Protein AF-A0A5E4C1J7-F1 (afdb_monomer)

Nearest PDB structures (foldseek):
  1u4q-assembly2_B  TM=8.334E-01  e=8.854E-09  Gallus gallus
  3kbu-assembly1_A  TM=7.508E-01  e=6.135E-06  Homo sapiens
  3kbt-assembly2_B  TM=6.933E-01  e=4.144E-06  Homo sapiens
  3kbu-assembly2_B  TM=7.212E-01  e=6.993E-06  Homo sapiens
  3kbt-assembly1_A  TM=7.562E-01  e=2.587E-05  Homo sapiens

Foldseek 3Di:
DDDDDDDDDDDDDDDDDDDDDDDDDDDDDDDDDDDDDDDDDDDDDDDDDDDDDDDDDDDDDDDDDDDDDDDDDDDDDDDDDDDDDDDDDDDDDDDDDDDDDPPDDPPPDLVVLVVLLVVLVVLLVVLVVLLVVVVVLLVLLLLVQVLVVLLVVLVVVLVVLLVVLVPDDDDDVCLVVLCCNLVVLVVVLVVVVVVLVVSVVSLVVNCVVPVPCNVVSVVSNVVSVVSNVSSVVSSVVSVVVRPVPVLVVVLVVLLVVLVVLLVVLVVLLVVLQDDPDPVSVVSLVVSVVSLVVSVVSLVVSVVVLVVVCVVPVPCNVVVVVSSVVSVVSSVVSVVSSVVSVVVSVLVVLVVVLLVVLVVVLVVLVVLLCVLQDDDDDPDPVVLVVLVVVLVVSVVVLVVCVVVLVVSLVSLVVSLVPPDPCNVVSVVSSVSSVVSNVSSVVSSVVSVVVSVLNVLVVVLVVLLVVLLVVLVVLLVVLVDDDQDPALVRLVVVLVVLVVVVVVLVVSVVSLVVSVVSLVVSVVVVRVCNVVSVVSNVSSVVSNVSSVVSSVVSNLSSVLSNLVNVLVVLLVVVLVVLVVLVVLLPDDDPQDLVCLVVNLVVLVVVVVVLVVCVVVLVVSLVSLVVSCVRPVVCNVVSVVSSVVSVVSSVVSVVSSVVSNVVSVVSNVVSVVVVVVVVVVVVVPDPDDDDDDYDDYDDDDDDDDDDDDDDDDDDDDDDDDDDPPVVLVVVLVVLLVVLVVVLPPPPPDPALVRLVVVLVVLVVSVVVLVVSVVVLVVVVVVVVVDDDDDVVVVVNVVVVVSSVVSVVSSVVVNLVSVLSNLVNVLVVLLVVLVVVLVVLADPDDLVCLLPCLVCLVVLLVVLVVSVVVLVVCVVSLVVSLVSLCVCLVVVRPCSVVSVVSSVVSVVSNVVRVVSSVSSNVSSVLSNLVVVLVVVLVVLVVVLVVCVCLLQDPCCDSALVRLVVNLVVLVVVVVVLVVSVVVLVVSVVSLVVSDDPPHDPVSVVSNVVSVVSSVVSVVSSVVSNVVSVLVNLVNVLVVLSVVLVVVSVVSSVVSVPDDDNDDHSVRSVVVVVVSVVSVVVSVVSVVSSVVSVVSSVVSVVPCVVVVVVVVVVVVVVD

Structure (mmCIF, N/CA/C/O backbone):
data_AF-A0A5E4C1J7-F1
#
_entry.id   AF-A0A5E4C1J7-F1
#
loop_
_atom_site.group_PDB
_atom_site.id
_atom_site.type_symbol
_atom_site.label_atom_id
_atom_site.label_alt_id
_atom_site.label_comp_id
_atom_site.label_asym_id
_atom_site.label_entity_id
_atom_site.label_seq_id
_atom_site.pdbx_PDB_ins_code
_atom_site.Cartn_x
_atom_site.Cartn_y
_atom_site.Cartn_z
_atom_site.occupancy
_atom_site.B_iso_or_equiv
_atom_site.auth_seq_id
_atom_site.auth_comp_id
_atom_site.auth_asym_id
_atom_site.auth_atom_id
_atom_site.pdbx_PDB_model_num
ATOM 1 N N . MET A 1 1 ? 35.688 35.269 32.458 1.00 31.62 1 MET A N 1
ATOM 2 C CA . MET A 1 1 ? 35.981 36.703 32.243 1.00 31.62 1 MET A CA 1
ATOM 3 C C . MET A 1 1 ? 34.651 37.434 32.202 1.00 31.62 1 MET A C 1
ATOM 5 O O . MET A 1 1 ? 33.739 36.821 31.674 1.00 31.62 1 MET A O 1
ATOM 9 N N . GLN A 1 2 ? 34.593 38.643 32.780 1.00 30.17 2 GLN A N 1
ATOM 10 C CA . GLN A 1 2 ? 33.764 39.824 32.435 1.00 30.17 2 GLN A CA 1
ATOM 11 C C . GLN A 1 2 ? 32.297 39.610 31.955 1.00 30.17 2 GLN A C 1
ATOM 13 O O . GLN A 1 2 ? 32.054 38.840 31.036 1.00 30.17 2 GLN A O 1
ATOM 18 N N . GLU A 1 3 ? 31.282 40.320 32.467 1.00 29.77 3 GLU A N 1
ATOM 19 C CA . GLU A 1 3 ? 31.279 41.422 33.454 1.00 29.77 3 GLU A CA 1
ATOM 20 C C . GLU A 1 3 ? 29.902 41.587 34.153 1.00 29.77 3 GLU A C 1
ATOM 22 O O . GLU A 1 3 ? 29.055 40.700 34.055 1.00 29.77 3 GLU A O 1
ATOM 27 N N . GLU A 1 4 ? 29.717 42.665 34.926 1.00 35.06 4 GLU A N 1
ATOM 28 C CA . GLU A 1 4 ? 28.656 42.852 35.941 1.00 35.06 4 GLU A CA 1
ATOM 29 C C . GLU A 1 4 ? 27.365 43.596 35.470 1.00 35.06 4 GLU A C 1
ATOM 31 O O . GLU A 1 4 ? 27.320 44.082 34.338 1.00 35.06 4 GLU A O 1
ATOM 36 N N . PRO A 1 5 ? 26.283 43.646 36.293 1.00 63.69 5 PRO A N 1
ATOM 37 C CA . PRO A 1 5 ? 24.928 44.078 35.890 1.00 63.69 5 PRO A CA 1
ATOM 38 C C . PRO A 1 5 ? 24.515 45.488 36.384 1.00 63.69 5 PRO A C 1
ATOM 40 O O . PRO A 1 5 ? 25.249 46.127 37.135 1.00 63.69 5 PRO A O 1
ATOM 43 N N . SER A 1 6 ? 23.285 45.940 36.068 1.00 26.48 6 SER A N 1
ATOM 44 C CA . SER A 1 6 ? 22.666 47.118 36.716 1.00 26.48 6 SER A CA 1
ATOM 45 C C . SER A 1 6 ? 21.122 47.103 36.868 1.00 26.48 6 SER A C 1
ATOM 47 O O . SER A 1 6 ? 20.361 46.904 35.928 1.00 26.48 6 SER A O 1
ATOM 49 N N . GLU A 1 7 ? 20.698 47.321 38.118 1.00 33.34 7 GLU A N 1
ATOM 50 C CA . GLU A 1 7 ? 19.675 48.267 38.627 1.00 33.34 7 GLU A CA 1
ATOM 51 C C . GLU A 1 7 ? 18.272 48.449 37.978 1.00 33.34 7 GLU A C 1
ATOM 53 O O . GLU A 1 7 ? 18.086 49.119 36.970 1.00 33.34 7 GLU A O 1
ATOM 58 N N . CYS A 1 8 ? 17.253 47.974 38.713 1.00 28.16 8 CYS A N 1
ATOM 59 C CA . CYS A 1 8 ? 16.253 48.780 39.456 1.00 28.16 8 CYS A CA 1
ATOM 60 C C . CYS A 1 8 ? 15.638 50.061 38.831 1.00 28.16 8 CYS A C 1
ATOM 62 O O . CYS A 1 8 ? 16.351 51.030 38.602 1.00 28.16 8 CYS A O 1
ATOM 64 N N . TRP A 1 9 ? 14.293 50.143 38.780 1.00 26.12 9 TRP A N 1
ATOM 65 C CA . TRP A 1 9 ? 13.515 51.397 38.933 1.00 26.12 9 TRP A CA 1
ATOM 66 C C . TRP A 1 9 ? 12.112 51.147 39.529 1.00 26.12 9 TRP A C 1
ATOM 68 O O . TRP A 1 9 ? 11.659 50.007 39.633 1.00 26.12 9 TRP A O 1
ATOM 78 N N . SER A 1 10 ? 11.437 52.224 39.952 1.00 27.47 10 SER A N 1
ATOM 79 C CA . SER A 1 10 ? 10.326 52.199 40.919 1.00 27.47 10 SER A CA 1
ATOM 80 C C . SER A 1 10 ? 9.003 52.789 40.408 1.00 27.47 10 SER A C 1
ATOM 82 O O . SER A 1 10 ? 9.000 53.826 39.755 1.00 27.47 10 SER A O 1
ATOM 84 N N . ARG A 1 11 ? 7.894 52.171 40.845 1.00 27.72 11 ARG A N 1
ATOM 85 C CA . ARG A 1 11 ? 6.642 52.780 41.357 1.00 27.72 11 ARG A CA 1
ATOM 86 C C . ARG A 1 11 ? 6.142 54.117 40.760 1.00 27.72 11 ARG A C 1
ATOM 88 O O . ARG A 1 11 ? 6.706 55.170 41.046 1.00 27.72 11 ARG A O 1
ATOM 95 N N . ILE A 1 12 ? 4.940 54.082 40.173 1.00 26.69 12 ILE A N 1
ATOM 96 C CA . ILE A 1 12 ? 3.987 55.209 40.096 1.00 26.69 12 ILE A CA 1
ATOM 97 C C . ILE A 1 12 ? 2.587 54.679 40.475 1.00 26.69 12 ILE A C 1
ATOM 99 O O . ILE A 1 12 ? 2.264 53.539 40.146 1.00 26.69 12 ILE A O 1
ATOM 103 N N . ASP A 1 13 ? 1.798 55.491 41.183 1.00 30.14 13 ASP A N 1
ATOM 104 C CA . ASP A 1 13 ? 0.424 55.229 41.651 1.00 30.14 13 ASP A CA 1
ATOM 105 C C . ASP A 1 13 ? -0.571 56.237 40.992 1.00 30.14 13 ASP A C 1
ATOM 107 O O . ASP A 1 13 ? -0.127 57.232 40.418 1.00 30.14 13 ASP A O 1
ATOM 111 N N . GLU A 1 14 ? -1.891 56.011 41.147 1.00 32.00 14 GLU A N 1
ATOM 112 C CA . GLU A 1 14 ? -3.018 56.964 40.903 1.00 32.00 14 GLU A CA 1
ATOM 113 C C . GLU A 1 14 ? -3.395 57.315 39.423 1.00 32.00 14 GLU A C 1
ATOM 115 O O . GLU A 1 14 ? -2.594 57.156 38.509 1.00 32.00 14 GLU A O 1
ATOM 120 N N . GLU A 1 15 ? -4.640 57.705 39.060 1.00 31.59 15 GLU A N 1
ATOM 121 C CA . GLU A 1 15 ? -5.803 58.170 39.858 1.00 31.59 15 GLU A CA 1
ATOM 122 C C . GLU A 1 15 ? -7.219 57.933 39.204 1.00 31.59 15 GLU A C 1
ATOM 124 O O . GLU A 1 15 ? -7.338 57.534 38.050 1.00 31.59 15 GLU A O 1
ATOM 129 N N . THR A 1 16 ? -8.277 58.241 39.982 1.00 29.28 16 THR A N 1
ATOM 130 C CA . THR A 1 16 ? -9.665 58.719 39.669 1.00 29.28 16 THR A CA 1
ATOM 131 C C . THR A 1 16 ? -10.775 57.913 38.917 1.00 29.28 16 THR A C 1
ATOM 133 O O . THR A 1 16 ? -10.898 57.918 37.701 1.00 29.28 16 THR A O 1
ATOM 136 N N . ILE A 1 17 ? -11.771 57.478 39.725 1.00 29.91 17 ILE A N 1
ATOM 137 C CA . ILE A 1 17 ? -13.253 57.688 39.615 1.00 29.91 17 ILE A CA 1
ATOM 138 C C . ILE A 1 17 ? -14.095 57.032 38.483 1.00 29.91 17 ILE A C 1
ATOM 140 O O . ILE A 1 17 ? -13.977 57.348 37.306 1.00 29.91 17 ILE A O 1
ATOM 144 N N . GLY A 1 18 ? -15.152 56.296 38.891 1.00 26.88 18 GLY A N 1
ATOM 145 C CA . GLY A 1 18 ? -16.340 56.017 38.056 1.00 26.88 18 GLY A CA 1
ATOM 146 C C . GLY A 1 18 ? -17.444 55.159 38.719 1.00 26.88 18 GLY A C 1
ATOM 147 O O . GLY A 1 18 ? -17.231 53.989 39.014 1.00 26.88 18 GLY A O 1
ATOM 148 N N . ARG A 1 19 ? -18.653 55.713 38.912 1.00 30.50 19 ARG A N 1
ATOM 149 C CA . ARG A 1 19 ? -19.913 55.008 39.285 1.00 30.50 19 ARG A CA 1
ATOM 150 C C . ARG A 1 19 ? -20.983 55.372 38.235 1.00 30.50 19 ARG A C 1
ATOM 152 O O . ARG A 1 19 ? -20.903 56.490 37.724 1.00 30.50 19 ARG A O 1
ATOM 159 N N . PRO A 1 20 ? -21.983 54.518 37.916 1.00 43.00 20 PRO A N 1
ATOM 160 C CA . PRO A 1 20 ? -23.287 54.645 38.591 1.00 43.00 20 PRO A CA 1
ATOM 161 C C . PRO A 1 20 ? -24.061 53.302 38.756 1.00 43.00 20 PRO A C 1
ATOM 163 O O . PRO A 1 20 ? -23.504 52.355 39.304 1.00 43.00 20 PRO A O 1
ATOM 166 N N . GLN A 1 21 ? -25.365 53.249 38.430 1.00 30.77 21 GLN A N 1
ATOM 167 C CA . GLN A 1 21 ? -26.379 52.319 38.975 1.00 30.77 21 GLN A CA 1
ATOM 168 C C . GLN A 1 21 ? -27.352 51.774 37.899 1.00 30.77 21 GLN A C 1
ATOM 170 O O . GLN A 1 21 ? -27.456 52.383 36.845 1.00 30.77 21 GLN A O 1
ATOM 175 N N . ASN A 1 22 ? -28.124 50.729 38.260 1.00 29.75 22 ASN A N 1
ATOM 176 C CA . ASN A 1 22 ? -29.514 50.374 37.859 1.00 29.75 22 ASN A CA 1
ATOM 177 C C . ASN A 1 22 ? -29.987 50.471 36.382 1.00 29.75 22 ASN A C 1
ATOM 179 O O . ASN A 1 22 ? -29.832 51.501 35.741 1.00 29.75 22 ASN A O 1
ATOM 183 N N . GLY A 1 23 ? -30.803 49.505 35.918 1.00 26.67 23 GLY A N 1
ATOM 184 C CA . GLY A 1 23 ? -31.698 49.750 34.764 1.00 26.67 23 GLY A CA 1
ATOM 185 C C . GLY A 1 23 ? -32.267 48.524 34.034 1.00 26.67 23 GLY A C 1
ATOM 186 O O . GLY A 1 23 ? -31.726 48.100 33.023 1.00 26.67 23 GLY A O 1
ATOM 187 N N . SER A 1 24 ? -33.376 47.975 34.525 1.00 27.81 24 SER A N 1
ATOM 188 C CA . SER A 1 24 ? -34.126 46.834 33.965 1.00 27.81 24 SER A CA 1
ATOM 189 C C . SER A 1 24 ? -34.776 47.052 32.575 1.00 27.81 24 SER A C 1
ATOM 191 O O . SER A 1 24 ? -35.147 48.177 32.257 1.00 27.81 24 SER A O 1
ATOM 193 N N . GLN A 1 25 ? -35.135 45.935 31.901 1.00 30.17 25 GLN A N 1
ATOM 194 C CA . GLN A 1 25 ? -36.261 45.782 30.929 1.00 30.17 25 GLN A CA 1
ATOM 195 C C . GLN A 1 25 ? -36.071 46.393 29.498 1.00 30.17 25 GLN A C 1
ATOM 197 O O . GLN A 1 25 ? -35.219 47.249 29.316 1.00 30.17 25 GLN A O 1
ATOM 202 N N . ILE A 1 26 ? -36.765 45.980 28.408 1.00 27.69 26 ILE A N 1
ATOM 203 C CA . ILE A 1 26 ? -37.939 45.081 28.225 1.00 27.69 26 ILE A CA 1
ATOM 204 C C . ILE A 1 26 ? -38.028 44.456 26.790 1.00 27.69 26 ILE A C 1
ATOM 206 O O . ILE A 1 26 ? -37.659 45.142 25.849 1.00 27.69 26 ILE A O 1
ATOM 210 N N . LEU A 1 27 ? -38.589 43.227 26.655 1.00 27.05 27 LEU A N 1
ATOM 211 C CA . LEU A 1 27 ? -39.286 42.557 25.497 1.00 27.05 27 LEU A CA 1
ATOM 212 C C . LEU A 1 27 ? -38.670 42.590 24.053 1.00 27.05 27 LEU A C 1
ATOM 214 O O . LEU A 1 27 ? -37.831 43.413 23.735 1.00 27.05 27 LEU A O 1
ATOM 218 N N . ALA A 1 28 ? -39.011 41.706 23.093 1.00 25.16 28 ALA A N 1
ATOM 219 C CA . ALA A 1 28 ? -40.223 40.889 22.895 1.00 25.16 28 ALA A CA 1
ATOM 220 C C . ALA A 1 28 ? -40.000 39.564 22.110 1.00 25.16 28 ALA A C 1
ATOM 222 O O . ALA A 1 28 ? -38.973 39.373 21.465 1.00 25.16 28 ALA A O 1
ATOM 223 N N . THR A 1 29 ? -41.017 38.689 22.110 1.00 31.44 29 THR A N 1
ATOM 224 C CA . THR A 1 29 ? -41.149 37.459 21.290 1.00 31.44 29 THR A CA 1
ATOM 225 C C . THR A 1 29 ? -42.402 37.510 20.398 1.00 31.44 29 THR A C 1
ATOM 227 O O . THR A 1 29 ? -43.269 38.365 20.598 1.00 31.44 29 THR A O 1
ATOM 230 N N . PRO A 1 30 ? -42.504 36.628 19.386 1.00 43.56 30 PRO A N 1
ATOM 231 C CA . PRO A 1 30 ? -43.643 35.682 19.318 1.00 43.56 30 PRO A CA 1
ATOM 232 C C . PRO A 1 30 ? -43.237 34.292 18.757 1.00 43.56 30 PRO A C 1
ATOM 234 O O . PRO A 1 30 ? -42.229 34.195 18.067 1.00 43.56 30 PRO A O 1
ATOM 237 N N . ALA A 1 31 ? -43.946 33.165 18.921 1.00 29.75 31 ALA A N 1
ATOM 238 C CA . ALA A 1 31 ? -45.052 32.702 19.793 1.00 29.75 31 ALA A CA 1
ATOM 239 C C . ALA A 1 31 ? -44.899 31.139 19.869 1.00 29.75 31 ALA A C 1
ATOM 241 O O . ALA A 1 31 ? -43.751 30.717 19.938 1.00 29.75 31 ALA A O 1
ATOM 242 N N . SER A 1 32 ? -45.831 30.165 19.847 1.00 30.67 32 SER A N 1
ATOM 243 C CA . SER A 1 32 ? -47.304 29.969 19.827 1.00 30.67 32 SER A CA 1
ATOM 244 C C . SER A 1 32 ? -47.539 28.445 20.067 1.00 30.67 32 SER A C 1
ATOM 246 O O . SER A 1 32 ? -46.755 27.668 19.534 1.00 30.67 32 SER A O 1
ATOM 248 N N . GLN A 1 33 ? -48.532 27.876 20.771 1.00 28.31 33 GLN A N 1
ATOM 249 C CA . GLN A 1 33 ? -49.611 28.402 21.626 1.00 28.31 33 GLN A CA 1
ATOM 250 C C . GLN A 1 33 ? -49.884 27.429 22.822 1.00 28.31 33 GLN A C 1
ATOM 252 O O . GLN A 1 33 ? -49.013 27.298 23.673 1.00 28.31 33 GLN A O 1
ATOM 257 N N . HIS A 1 34 ? -51.062 26.788 22.938 1.00 27.06 34 HIS A N 1
ATOM 258 C CA . HIS A 1 34 ? -51.582 26.012 24.093 1.00 27.06 34 HIS A CA 1
ATOM 259 C C . HIS A 1 34 ? -52.845 25.193 23.653 1.00 27.06 34 HIS A C 1
ATOM 261 O O . HIS A 1 34 ? -53.196 25.350 22.480 1.00 27.06 34 HIS A O 1
ATOM 267 N N . PRO A 1 35 ? -53.552 24.356 24.474 1.00 46.69 35 PRO A N 1
ATOM 268 C CA . PRO A 1 35 ? -53.662 24.350 25.948 1.00 46.69 35 PRO A CA 1
ATOM 269 C C . PRO A 1 35 ? -53.589 22.975 26.673 1.00 46.69 35 PRO A C 1
ATOM 271 O O . PRO A 1 35 ? -53.304 21.939 26.086 1.00 46.69 35 PRO A O 1
ATOM 274 N N . CYS A 1 36 ? -53.820 23.017 27.994 1.00 27.12 36 CYS A N 1
ATOM 275 C CA . CYS A 1 36 ? -53.778 21.922 28.985 1.00 27.12 36 CYS A CA 1
ATOM 276 C C . CYS A 1 36 ? -55.215 21.488 29.408 1.00 27.12 36 CYS A C 1
ATOM 278 O O . CYS A 1 36 ? -56.169 22.110 28.928 1.00 27.12 36 CYS A O 1
ATOM 280 N N . PRO A 1 37 ? -55.417 20.488 30.303 1.00 44.62 37 PRO A N 1
ATOM 281 C CA . PRO A 1 37 ? -55.505 20.842 31.736 1.00 44.62 37 PRO A CA 1
ATOM 282 C C . PRO A 1 37 ? -55.004 19.797 32.779 1.00 44.62 37 PRO A C 1
ATOM 284 O O . PRO A 1 37 ? -55.241 18.607 32.632 1.00 44.62 37 PRO A O 1
ATOM 287 N N . GLN A 1 38 ? -54.479 20.320 33.907 1.00 26.59 38 GLN A N 1
ATOM 288 C CA . GLN A 1 38 ? -54.495 19.793 35.304 1.00 26.59 38 GLN A CA 1
ATOM 289 C C . GLN A 1 38 ? -53.841 18.425 35.654 1.00 26.59 38 GLN A C 1
ATOM 291 O O . GLN A 1 38 ? -54.018 17.443 34.950 1.00 26.59 38 GLN A O 1
ATOM 296 N N . GLY A 1 39 ? -53.157 18.320 36.821 1.00 25.70 39 GLY A N 1
ATOM 297 C CA . GLY A 1 39 ? -52.670 16.997 37.284 1.00 25.70 39 GLY A CA 1
ATOM 298 C C . GLY A 1 39 ? -51.825 16.778 38.567 1.00 25.70 39 GLY A C 1
ATOM 299 O O . GLY A 1 39 ? -51.434 15.639 38.775 1.00 25.70 39 GLY A O 1
ATOM 300 N N . GLN A 1 40 ? -51.566 17.758 39.451 1.00 25.11 40 GLN A N 1
ATOM 301 C CA . GLN A 1 40 ? -50.932 17.546 40.790 1.00 25.11 40 GLN A CA 1
ATOM 302 C C . GLN A 1 40 ? -49.457 17.032 40.865 1.00 25.11 40 GLN A C 1
ATOM 304 O O . GLN A 1 40 ? -48.737 16.999 39.872 1.00 25.11 40 GLN A O 1
ATOM 309 N N . MET A 1 41 ? -48.962 16.829 42.102 1.00 23.95 41 MET A N 1
ATOM 310 C CA . MET A 1 41 ? -47.546 16.693 42.519 1.00 23.95 41 MET A CA 1
ATOM 311 C C . MET A 1 41 ? -47.168 15.271 42.997 1.00 23.95 41 MET A C 1
ATOM 313 O O . MET A 1 41 ? -48.053 14.438 43.147 1.00 23.95 41 MET A O 1
ATOM 317 N N . HIS A 1 42 ? -45.880 15.113 43.379 1.00 22.42 42 HIS A N 1
ATOM 318 C CA . HIS A 1 42 ? -45.211 14.106 44.251 1.00 22.42 42 HIS A CA 1
ATOM 319 C C . HIS A 1 42 ? -44.164 13.236 43.514 1.00 22.42 42 HIS A C 1
ATOM 321 O O . HIS A 1 42 ? -44.370 12.908 42.356 1.00 22.42 42 HIS A O 1
ATOM 327 N N . PHE A 1 43 ? -43.030 12.788 44.090 1.00 22.45 43 PHE A N 1
ATOM 328 C CA . PHE A 1 43 ? -42.176 13.212 45.231 1.00 22.45 43 PHE A CA 1
ATOM 329 C C . PHE A 1 43 ? -40.869 12.353 45.186 1.00 22.45 43 PHE A C 1
ATOM 331 O O . PHE A 1 43 ? -40.674 11.593 44.246 1.00 22.45 43 PHE A O 1
ATOM 338 N N . ALA A 1 44 ? -40.036 12.395 46.237 1.00 23.44 44 ALA A N 1
ATOM 339 C CA . ALA A 1 44 ? -39.129 11.306 46.675 1.00 23.44 44 ALA A CA 1
ATOM 340 C C . ALA A 1 44 ? -37.930 10.843 45.792 1.00 23.44 44 ALA A C 1
ATOM 342 O O . ALA A 1 44 ? -38.006 9.920 44.988 1.00 23.44 44 ALA A O 1
ATOM 343 N N . SER A 1 45 ? -36.769 11.437 46.089 1.00 27.72 45 SER A N 1
ATOM 344 C CA . SER A 1 45 ? -35.527 10.792 46.589 1.00 27.72 45 SER A CA 1
ATOM 345 C C . SER A 1 45 ? -35.296 9.258 46.554 1.00 27.72 45 SER A C 1
ATOM 347 O O . SER A 1 45 ? -36.189 8.445 46.771 1.00 27.72 45 SER A O 1
ATOM 349 N N . LYS A 1 46 ? -33.999 8.891 46.521 1.00 25.33 46 LYS A N 1
ATOM 350 C CA . LYS A 1 46 ? -33.342 7.786 47.272 1.00 25.33 46 LYS A CA 1
ATOM 351 C C . LYS A 1 46 ? -31.813 8.003 47.260 1.00 25.33 46 LYS A C 1
ATOM 353 O O . LYS A 1 46 ? -31.297 8.489 46.264 1.00 25.33 46 LYS A O 1
ATOM 358 N N . GLY A 1 47 ? -31.036 7.694 48.302 1.00 24.25 47 GLY A N 1
ATOM 359 C CA . GLY A 1 47 ? -31.384 7.273 49.668 1.00 24.25 47 GLY A CA 1
ATOM 360 C C . GLY A 1 47 ? -30.123 7.062 50.544 1.00 24.25 47 GLY A C 1
ATOM 361 O O . GLY A 1 47 ? -29.024 6.985 49.996 1.00 24.25 47 GLY A O 1
ATOM 362 N N . PRO A 1 48 ? -30.243 6.990 51.885 1.00 30.58 48 PRO A N 1
ATOM 363 C CA . PRO A 1 48 ? -29.131 6.702 52.805 1.00 30.58 48 PRO A CA 1
ATOM 364 C C . PRO A 1 48 ? -28.943 5.189 53.060 1.00 30.58 48 PRO A C 1
ATOM 366 O O . PRO A 1 48 ? -29.771 4.376 52.648 1.00 30.58 48 PRO A O 1
ATOM 369 N N . ARG A 1 49 ? -27.897 4.801 53.812 1.00 24.52 49 ARG A N 1
ATOM 370 C CA . ARG A 1 49 ? -27.733 3.441 54.369 1.00 24.52 49 ARG A CA 1
ATOM 371 C C . ARG A 1 49 ? -27.537 3.442 55.894 1.00 24.52 49 ARG A C 1
ATOM 373 O O . ARG A 1 49 ? -26.578 4.018 56.385 1.00 24.52 49 ARG A O 1
ATOM 380 N N . LEU A 1 50 ? -28.413 2.686 56.561 1.00 26.81 50 LEU A N 1
ATOM 381 C CA . LEU A 1 50 ? -28.165 1.772 57.693 1.00 26.81 50 LEU A CA 1
ATOM 382 C C . LEU A 1 50 ? -27.418 2.268 58.953 1.00 26.81 50 LEU A C 1
ATOM 384 O O . LEU A 1 50 ? -26.194 2.355 58.978 1.00 26.81 50 LEU A O 1
ATOM 388 N N . THR A 1 51 ? -28.156 2.300 60.064 1.00 22.81 51 THR A N 1
ATOM 389 C CA . THR A 1 51 ? -27.711 1.802 61.383 1.00 22.81 51 THR A CA 1
ATOM 390 C C . THR A 1 51 ? -28.772 0.832 61.937 1.00 22.81 51 THR A C 1
ATOM 392 O O . THR A 1 51 ? -29.885 0.779 61.415 1.00 22.81 51 THR A O 1
ATOM 395 N N . TRP A 1 52 ? -28.411 -0.006 62.915 1.00 23.06 52 TRP A N 1
ATOM 396 C CA . TRP A 1 52 ? -29.206 -1.167 63.358 1.00 23.06 52 TRP A CA 1
ATOM 397 C C . TRP A 1 52 ? -30.013 -0.927 64.652 1.00 23.06 52 TRP A C 1
ATOM 399 O O . TRP A 1 52 ? -29.582 -0.166 65.511 1.00 23.06 52 TRP A O 1
ATOM 409 N N . LEU A 1 53 ? -31.099 -1.704 64.792 1.00 24.08 53 LEU A N 1
ATOM 410 C CA . LEU A 1 53 ? -31.821 -2.087 66.023 1.00 24.08 53 LEU A CA 1
ATOM 411 C C . LEU A 1 53 ? -32.439 -0.981 66.902 1.00 24.08 53 LEU A C 1
ATOM 413 O O . LEU A 1 53 ? -31.794 -0.465 67.809 1.00 24.08 53 LEU A O 1
ATOM 417 N N . SER A 1 54 ? -33.757 -0.799 66.759 1.00 23.78 54 SER A N 1
ATOM 418 C CA . SER A 1 54 ? -34.693 -0.945 67.890 1.00 23.78 54 SER A CA 1
ATOM 419 C C . SER A 1 54 ? -36.121 -1.264 67.400 1.00 23.78 54 SER A C 1
ATOM 421 O O . SER A 1 54 ? -36.377 -1.191 66.201 1.00 23.78 54 SER A O 1
ATOM 423 N N . GLU A 1 55 ? -36.981 -1.673 68.338 1.00 25.08 55 GLU A N 1
ATOM 424 C CA . GLU A 1 55 ? -38.440 -1.909 68.292 1.00 25.08 55 GLU A CA 1
ATOM 425 C C . GLU A 1 55 ? -39.148 -2.230 66.951 1.00 25.08 55 GLU A C 1
ATOM 427 O O . GLU A 1 55 ? -39.326 -1.391 66.069 1.00 25.08 55 GLU A O 1
ATOM 432 N N . VAL A 1 56 ? -39.754 -3.426 66.895 1.00 25.77 56 VAL A N 1
ATOM 433 C CA . VAL A 1 56 ? -40.938 -3.680 66.057 1.00 25.77 56 VAL A CA 1
ATOM 434 C C . VAL A 1 56 ? -42.164 -3.122 66.782 1.00 25.77 56 VAL A C 1
ATOM 436 O O . VAL A 1 56 ? -42.591 -3.685 67.787 1.00 25.77 56 VAL A O 1
ATOM 439 N N . ALA A 1 57 ? -42.757 -2.061 66.240 1.00 25.20 57 ALA A N 1
ATOM 440 C CA . ALA A 1 57 ? -44.092 -1.596 66.603 1.00 25.20 57 ALA A CA 1
ATOM 441 C C . ALA A 1 57 ? -45.006 -1.658 65.370 1.00 25.20 57 ALA A C 1
ATOM 443 O O . ALA A 1 57 ? -44.604 -1.296 64.264 1.00 25.20 57 ALA A O 1
ATOM 444 N N . LEU A 1 58 ? -46.227 -2.157 65.560 1.00 26.45 58 LEU A N 1
ATOM 445 C CA . LEU A 1 58 ? -47.255 -2.234 64.523 1.00 26.45 58 LEU A CA 1
ATOM 446 C C . LEU A 1 58 ? -48.003 -0.903 64.433 1.00 26.45 58 LEU A C 1
ATOM 448 O O . LEU A 1 58 ? -48.552 -0.461 65.437 1.00 26.45 58 LEU A O 1
ATOM 452 N N . ASP A 1 59 ? -48.130 -0.355 63.226 1.00 25.48 59 ASP A N 1
ATOM 453 C CA . ASP A 1 59 ? -49.193 0.596 62.896 1.00 25.48 59 ASP A CA 1
ATOM 454 C C . ASP A 1 59 ? -49.784 0.250 61.523 1.00 25.48 59 ASP A C 1
ATOM 456 O O . ASP A 1 59 ? -49.080 0.166 60.514 1.00 25.48 59 ASP A O 1
ATOM 460 N N . THR A 1 60 ? -51.093 0.001 61.494 1.00 26.77 60 THR A N 1
ATOM 461 C CA . THR A 1 60 ? -51.855 -0.345 60.287 1.00 26.77 60 THR A CA 1
ATOM 462 C C . THR A 1 60 ? -52.575 0.885 59.735 1.00 26.77 60 THR A C 1
ATOM 464 O O . THR A 1 60 ? -53.407 1.442 60.453 1.00 26.77 60 THR A O 1
ATOM 467 N N . PRO A 1 61 ? -52.369 1.280 58.467 1.00 28.55 61 PRO A N 1
ATOM 468 C CA . PRO A 1 61 ? -53.279 2.197 57.792 1.00 28.55 61 PRO A CA 1
ATOM 469 C C . PRO A 1 61 ? -54.546 1.456 57.333 1.00 28.55 61 PRO A C 1
ATOM 471 O O . PRO A 1 61 ? -54.485 0.320 56.860 1.00 28.55 61 PRO A O 1
ATOM 474 N N . GLU A 1 62 ? -55.699 2.107 57.469 1.00 25.34 62 GLU A N 1
ATOM 475 C CA . GLU A 1 62 ? -57.003 1.554 57.091 1.00 25.34 62 GLU A CA 1
ATOM 476 C C . GLU A 1 62 ? -57.139 1.405 55.564 1.00 25.34 62 GLU A C 1
ATOM 478 O O . GLU A 1 62 ? -56.852 2.337 54.810 1.00 25.34 62 GLU A O 1
ATOM 483 N N . LEU A 1 63 ? -57.666 0.266 55.103 1.00 25.80 63 LEU A N 1
ATOM 484 C CA . LEU A 1 63 ? -58.245 0.157 53.762 1.00 25.80 63 LEU A CA 1
ATOM 485 C C . LEU A 1 63 ? -59.728 0.540 53.846 1.00 25.80 63 LEU A C 1
ATOM 487 O O . LEU A 1 63 ? -60.429 0.035 54.725 1.00 25.80 63 LEU A O 1
ATOM 491 N N . LYS A 1 64 ? -60.222 1.383 52.932 1.00 27.53 64 LYS A N 1
ATOM 492 C CA . LYS A 1 64 ? -61.646 1.741 52.873 1.00 27.53 64 LYS A CA 1
ATOM 493 C C . LYS A 1 64 ? -62.258 1.564 51.489 1.00 27.53 64 LYS A C 1
ATOM 495 O O . LYS A 1 64 ? -61.704 2.016 50.495 1.00 27.53 64 LYS A O 1
ATOM 500 N N . ASP A 1 65 ? -63.425 0.929 51.510 1.00 27.92 65 ASP A N 1
ATOM 501 C CA . ASP A 1 65 ? -64.539 1.020 50.570 1.00 27.92 65 ASP A CA 1
ATOM 502 C C . ASP A 1 65 ? -64.232 0.961 49.061 1.00 27.92 65 ASP A C 1
ATOM 504 O O . ASP A 1 65 ? -64.054 1.975 48.390 1.00 27.92 65 ASP A O 1
ATOM 508 N N . TRP A 1 66 ? -64.401 -0.237 48.494 1.00 25.23 66 TRP A N 1
ATOM 509 C CA . TRP A 1 66 ? -65.279 -0.388 47.327 1.00 25.23 66 TRP A CA 1
ATOM 510 C C . TRP A 1 66 ? -66.418 -1.339 47.698 1.00 25.23 66 TRP A C 1
ATOM 512 O O . TRP A 1 66 ? -66.184 -2.484 48.081 1.00 25.23 66 TRP A O 1
ATOM 522 N N . GLY A 1 67 ? -67.648 -0.827 47.654 1.00 26.61 67 GLY A N 1
ATOM 523 C CA . GLY A 1 67 ? -68.833 -1.510 48.166 1.00 26.61 67 GLY A CA 1
ATOM 524 C C . GLY A 1 67 ? -69.646 -2.248 47.100 1.00 26.61 67 GLY A C 1
ATOM 525 O O . GLY A 1 67 ? -69.788 -1.781 45.978 1.00 26.61 67 GLY A O 1
ATOM 526 N N . GLU A 1 68 ? -70.218 -3.370 47.535 1.00 28.53 68 GLU A N 1
ATOM 527 C CA . GLU A 1 68 ? -71.499 -3.961 47.119 1.00 28.53 68 GLU A CA 1
ATOM 528 C C . GLU A 1 68 ? -71.860 -4.120 45.626 1.00 28.53 68 GLU A C 1
ATOM 530 O O . GLU A 1 68 ? -72.205 -3.176 44.922 1.00 28.53 68 GLU A O 1
ATOM 535 N N . CYS A 1 69 ? -72.097 -5.380 45.243 1.00 26.50 69 CYS A N 1
ATOM 536 C CA . CYS A 1 69 ? -73.404 -5.780 44.702 1.00 26.50 69 CYS A CA 1
ATOM 537 C C . CYS A 1 69 ? -73.731 -7.226 45.121 1.00 26.50 69 CYS A C 1
ATOM 539 O O . CYS A 1 69 ? -72.941 -8.138 44.890 1.00 26.50 69 CYS A O 1
ATOM 541 N N . GLN A 1 70 ? -74.896 -7.447 45.741 1.00 27.27 70 GLN A N 1
ATOM 542 C CA . GLN A 1 70 ? -75.364 -8.777 46.161 1.00 27.27 70 GLN A CA 1
ATOM 543 C C . GLN A 1 70 ? -76.374 -9.360 45.160 1.00 27.27 70 GLN A C 1
ATOM 545 O O . GLN A 1 70 ? -77.338 -8.681 44.808 1.00 27.27 70 GLN A O 1
ATOM 550 N N . ALA A 1 71 ? -76.257 -10.647 44.806 1.00 26.34 71 ALA A N 1
ATOM 551 C CA . ALA A 1 71 ? -77.346 -11.394 44.162 1.00 26.34 71 ALA A CA 1
ATOM 552 C C . ALA A 1 71 ? -77.339 -12.900 44.511 1.00 26.34 71 ALA A C 1
ATOM 554 O O . ALA A 1 71 ? -76.561 -13.692 43.994 1.00 26.34 71 ALA A O 1
ATOM 555 N N . LYS A 1 72 ? -78.259 -13.255 45.412 1.00 27.70 72 LYS A N 1
ATOM 556 C CA . LYS A 1 72 ? -78.719 -14.585 45.863 1.00 27.70 72 LYS A CA 1
ATOM 557 C C . LYS A 1 72 ? -78.527 -15.787 44.912 1.00 27.70 72 LYS A C 1
ATOM 559 O O . LYS A 1 72 ? -79.013 -15.786 43.786 1.00 27.70 72 LYS A O 1
ATOM 564 N N . VAL A 1 73 ? -78.052 -16.893 45.492 1.00 31.06 73 VAL A N 1
ATOM 565 C CA . VAL A 1 73 ? -78.348 -18.274 45.052 1.00 31.06 73 VAL A CA 1
ATOM 566 C C . VAL A 1 73 ? -79.786 -18.660 45.441 1.00 31.06 73 VAL A C 1
ATOM 568 O O . VAL A 1 73 ? -80.248 -18.271 46.517 1.00 31.06 73 VAL A O 1
ATOM 571 N N . PRO A 1 74 ? -80.470 -19.490 44.635 1.00 31.52 74 PRO A N 1
ATOM 572 C CA . PRO A 1 74 ? -81.409 -20.482 45.164 1.00 31.52 74 PRO A CA 1
ATOM 573 C C . PRO A 1 74 ? -81.083 -21.918 44.701 1.00 31.52 74 PRO A C 1
ATOM 575 O O . PRO A 1 74 ? -80.616 -22.142 43.588 1.00 31.52 74 PRO A O 1
ATOM 578 N N . ILE A 1 75 ? -81.379 -22.904 45.554 1.00 31.95 75 ILE A N 1
ATOM 579 C CA . ILE A 1 75 ? -81.283 -24.346 45.259 1.00 31.95 75 ILE A CA 1
ATOM 580 C C . ILE A 1 75 ? -82.698 -24.898 45.039 1.00 31.95 75 ILE A C 1
ATOM 582 O O . ILE A 1 75 ? -83.589 -24.597 45.832 1.00 31.95 75 ILE A O 1
ATOM 586 N N . SER A 1 76 ? -82.907 -25.754 44.032 1.00 26.23 76 SER A N 1
ATOM 587 C CA . SER A 1 76 ? -84.068 -26.663 43.976 1.00 26.23 76 SER A CA 1
ATOM 588 C C . SER A 1 76 ? -83.798 -27.901 43.099 1.00 26.23 76 SER A C 1
ATOM 590 O O . SER A 1 76 ? -82.876 -27.902 42.287 1.00 26.23 76 SER A O 1
ATOM 592 N N . HIS A 1 77 ? -84.552 -28.982 43.333 1.00 26.75 77 HIS A N 1
ATOM 593 C CA . HIS A 1 77 ? -84.416 -30.290 42.669 1.00 26.75 77 HIS A CA 1
ATOM 594 C C . HIS A 1 77 ? -85.149 -30.364 41.314 1.00 26.75 77 HIS A C 1
ATOM 596 O O . HIS A 1 77 ? -86.066 -29.579 41.087 1.00 26.75 77 HIS A O 1
ATOM 602 N N . GLY A 1 78 ? -84.893 -31.413 40.512 1.00 25.61 78 GLY A N 1
ATOM 603 C CA . GLY A 1 78 ? -85.922 -31.917 39.580 1.00 25.61 78 GLY A CA 1
ATOM 604 C C . GLY A 1 78 ? -85.471 -32.789 38.398 1.00 25.61 78 GLY A C 1
ATOM 605 O O . GLY A 1 78 ? -85.405 -32.283 37.293 1.00 25.61 78 GLY A O 1
ATOM 606 N N . MET A 1 79 ? -85.209 -34.076 38.658 1.00 27.20 79 MET A N 1
ATOM 607 C CA . MET A 1 79 ? -85.382 -35.273 37.795 1.00 27.20 79 MET A CA 1
ATOM 608 C C . MET A 1 79 ? -85.509 -35.184 36.243 1.00 27.20 79 MET A C 1
ATOM 610 O O . MET A 1 79 ? -86.371 -34.496 35.710 1.00 27.20 79 MET A O 1
ATOM 614 N N . ASP A 1 80 ? -84.818 -36.143 35.598 1.00 26.91 80 ASP A N 1
ATOM 615 C CA . ASP A 1 80 ? -85.346 -37.162 34.649 1.00 26.91 80 ASP A CA 1
ATOM 616 C C . ASP A 1 80 ? -84.926 -37.207 33.155 1.00 26.91 80 ASP A C 1
ATOM 618 O O . ASP A 1 80 ? -84.851 -36.204 32.454 1.00 26.91 80 ASP A O 1
ATOM 622 N N . GLN A 1 81 ? -84.792 -38.469 32.703 1.00 27.98 81 GLN A N 1
ATOM 623 C CA . GLN A 1 81 ? -84.893 -39.040 31.340 1.00 27.98 81 GLN A CA 1
ATOM 624 C C . GLN A 1 81 ? -83.711 -38.983 30.335 1.00 27.98 81 GLN A C 1
ATOM 626 O O . GLN A 1 81 ? -83.554 -38.060 29.539 1.00 27.98 81 GLN A O 1
ATOM 631 N N . ASP A 1 82 ? -82.993 -40.119 30.284 1.00 26.64 82 ASP A N 1
ATOM 632 C CA . ASP A 1 82 ? -82.365 -40.721 29.086 1.00 26.64 82 ASP A CA 1
ATOM 633 C C . ASP A 1 82 ? -83.380 -40.925 27.930 1.00 26.64 82 ASP A C 1
ATOM 635 O O . ASP A 1 82 ? -84.584 -41.057 28.176 1.00 26.64 82 ASP A O 1
ATOM 639 N N . PRO A 1 83 ? -82.915 -41.071 26.668 1.00 37.47 83 PRO A N 1
ATOM 640 C CA . PRO A 1 83 ? -82.850 -42.432 26.100 1.00 37.47 83 PRO A CA 1
ATOM 641 C C . PRO A 1 83 ? -81.605 -42.752 25.236 1.00 37.47 83 PRO A C 1
ATOM 643 O O . PRO A 1 83 ? -81.053 -41.905 24.537 1.00 37.47 83 PRO A O 1
ATOM 646 N N . GLN A 1 84 ? -81.220 -44.036 25.211 1.00 28.50 84 GLN A N 1
ATOM 647 C CA . GLN A 1 84 ? -80.150 -44.602 24.368 1.00 28.50 84 GLN A CA 1
ATOM 648 C C . GLN A 1 84 ? -80.596 -44.941 22.929 1.00 28.50 84 GLN A C 1
ATOM 650 O O . GLN A 1 84 ? -81.654 -45.542 22.764 1.00 28.50 84 GLN A O 1
ATOM 655 N N . VAL A 1 85 ? -79.701 -44.755 21.942 1.00 26.12 85 VAL A N 1
ATOM 656 C CA . VAL A 1 85 ? -79.453 -45.625 20.753 1.00 26.12 85 VAL A CA 1
ATOM 657 C C . VAL A 1 85 ? -77.977 -45.373 20.348 1.00 26.12 85 VAL A C 1
ATOM 659 O O . VAL A 1 85 ? -77.639 -44.225 20.095 1.00 26.12 85 VAL A O 1
ATOM 662 N N . VAL A 1 86 ? -76.971 -46.258 20.461 1.00 24.97 86 VAL A N 1
ATOM 663 C CA . VAL A 1 86 ? -76.719 -47.645 19.984 1.00 24.97 86 VAL A CA 1
ATOM 664 C C . VAL A 1 86 ? -76.061 -47.737 18.581 1.00 24.97 86 VAL A C 1
ATOM 666 O O . VAL A 1 86 ? -76.587 -47.242 17.594 1.00 24.97 86 VAL A O 1
ATOM 669 N N . SER A 1 87 ? -74.936 -48.476 18.532 1.00 27.17 87 SER A N 1
ATOM 670 C CA . SER A 1 87 ? -74.251 -49.111 17.377 1.00 27.17 87 SER A CA 1
ATOM 671 C C . SER A 1 87 ? -73.374 -48.320 16.375 1.00 27.17 87 SER A C 1
ATOM 673 O O . SER A 1 87 ? -73.788 -47.961 15.280 1.00 27.17 87 SER A O 1
ATOM 675 N N . SER A 1 88 ? -72.073 -48.265 16.697 1.00 27.98 88 SER A N 1
ATOM 676 C CA . SER A 1 88 ? -70.970 -48.995 16.013 1.00 27.98 88 SER A CA 1
ATOM 677 C C . SER A 1 88 ? -70.971 -49.221 14.483 1.00 27.98 88 SER A C 1
ATOM 679 O O . SER A 1 88 ? -71.842 -49.923 13.972 1.00 27.98 88 SER A O 1
ATOM 681 N N . LEU A 1 89 ? -69.844 -48.902 13.818 1.00 26.64 89 LEU A N 1
ATOM 682 C CA . LEU A 1 89 ? -69.341 -49.659 12.654 1.00 26.64 89 LEU A CA 1
ATOM 683 C C . LEU A 1 89 ? -67.806 -49.543 12.459 1.00 26.64 89 LEU A C 1
ATOM 685 O O . LEU A 1 89 ? -67.192 -48.500 12.649 1.00 26.64 89 LEU A O 1
ATOM 689 N N . SER A 1 90 ? -67.192 -50.658 12.070 1.00 32.22 90 SER A N 1
ATOM 690 C CA . SER A 1 90 ? -65.813 -50.892 11.579 1.00 32.22 90 SER A CA 1
ATOM 691 C C . SER A 1 90 ? -65.916 -52.156 10.688 1.00 32.22 90 SER A C 1
ATOM 693 O O . SER A 1 90 ? -66.902 -52.875 10.895 1.00 32.22 90 SER A O 1
ATOM 695 N N . PRO A 1 91 ? -65.003 -52.527 9.749 1.00 41.03 91 PRO A N 1
ATOM 696 C CA . PRO A 1 91 ? -63.531 -52.427 9.812 1.00 41.03 91 PRO A CA 1
ATOM 697 C C . PRO A 1 91 ? -62.883 -52.145 8.407 1.00 41.03 91 PRO A C 1
ATOM 699 O O . PRO A 1 91 ? -63.389 -51.264 7.723 1.00 41.03 91 PRO A O 1
ATOM 702 N N . PRO A 1 92 ? -61.846 -52.865 7.901 1.00 48.09 92 PRO A N 1
ATOM 703 C CA . PRO A 1 92 ? -60.413 -52.803 8.244 1.00 48.09 92 PRO A CA 1
ATOM 704 C C . PRO A 1 92 ? -59.469 -52.457 7.060 1.00 48.09 92 PRO A C 1
ATOM 706 O O . PRO A 1 92 ? -59.801 -52.650 5.895 1.00 48.09 92 PRO A O 1
ATOM 709 N N . GLY A 1 93 ? -58.201 -52.153 7.369 1.00 28.72 93 GLY A N 1
ATOM 710 C CA . GLY A 1 93 ? -57.078 -52.269 6.422 1.00 28.72 93 GLY A CA 1
ATOM 711 C C . GLY A 1 93 ? -55.726 -52.322 7.145 1.00 28.72 93 GLY A C 1
ATOM 712 O O . GLY A 1 93 ? -55.364 -51.364 7.817 1.00 28.72 93 GLY A O 1
ATOM 713 N N . LYS A 1 94 ? -54.984 -53.438 7.055 1.00 30.08 94 LYS A N 1
ATOM 714 C CA . LYS A 1 94 ? -53.652 -53.610 7.680 1.00 30.08 94 LYS A CA 1
ATOM 715 C C . LYS A 1 94 ? -52.570 -53.884 6.630 1.00 30.08 94 LYS A C 1
ATOM 717 O O . LYS A 1 94 ? -52.714 -54.811 5.841 1.00 30.08 94 LYS A O 1
ATOM 722 N N . GLY A 1 95 ? -51.456 -53.159 6.724 1.00 27.94 95 GLY A N 1
ATOM 723 C CA . GLY A 1 95 ? -50.168 -53.422 6.065 1.00 27.94 95 GLY A CA 1
ATOM 724 C C . GLY A 1 95 ? -49.042 -52.817 6.930 1.00 27.94 95 GLY A C 1
ATOM 725 O O . GLY A 1 95 ? -49.299 -51.772 7.528 1.00 27.94 95 GLY A O 1
ATOM 726 N N . PRO A 1 96 ? -47.872 -53.462 7.125 1.00 39.78 96 PRO A N 1
ATOM 727 C CA . PRO A 1 96 ? -47.074 -53.201 8.328 1.00 39.78 96 PRO A CA 1
ATOM 728 C C . PRO A 1 96 ? -45.791 -52.369 8.139 1.00 39.78 96 PRO A C 1
ATOM 730 O O . PRO A 1 96 ? -45.022 -52.592 7.213 1.00 39.78 96 PRO A O 1
ATOM 733 N N . SER A 1 97 ? -45.546 -51.514 9.136 1.00 26.70 97 SER A N 1
ATOM 734 C CA . SER A 1 97 ? -44.270 -51.254 9.830 1.00 26.70 97 SER A CA 1
ATOM 735 C C . SER A 1 97 ? -42.936 -51.395 9.075 1.00 26.70 97 SER A C 1
ATOM 737 O O . SER A 1 97 ? -42.481 -52.501 8.780 1.00 26.70 97 SER A O 1
ATOM 739 N N . MET A 1 98 ? -42.188 -50.291 9.042 1.00 25.53 98 MET A N 1
ATOM 740 C CA . MET A 1 98 ? -40.810 -50.305 9.543 1.00 25.53 98 MET A CA 1
ATOM 741 C C . MET A 1 98 ? -40.605 -49.066 10.423 1.00 25.53 98 MET A C 1
ATOM 743 O O . MET A 1 98 ? -41.090 -47.993 10.080 1.00 25.53 98 MET A O 1
ATOM 747 N N . ALA A 1 99 ? -39.959 -49.226 11.579 1.00 29.55 99 ALA A N 1
ATOM 748 C CA . ALA A 1 99 ? -39.872 -48.174 12.589 1.00 29.55 99 ALA A CA 1
ATOM 749 C C . ALA A 1 99 ? -38.557 -47.387 12.503 1.00 29.55 99 ALA A C 1
ATOM 751 O O . ALA A 1 99 ? -37.476 -47.976 12.528 1.00 29.55 99 ALA A O 1
ATOM 752 N N . LEU A 1 100 ? -38.676 -46.062 12.517 1.00 28.42 100 LEU A N 1
ATOM 753 C CA . LEU A 1 100 ? -37.717 -45.148 13.130 1.00 28.42 100 LEU A CA 1
ATOM 754 C C . LEU A 1 100 ? -38.507 -44.269 14.107 1.00 28.42 100 LEU A C 1
ATOM 756 O O . LEU A 1 100 ? -39.683 -43.995 13.869 1.00 28.42 100 LEU A O 1
ATOM 760 N N . SER A 1 101 ? -37.895 -43.907 15.231 1.00 26.20 101 SER A N 1
ATOM 761 C CA . SER A 1 101 ? -38.566 -43.129 16.273 1.00 26.20 101 SER A CA 1
ATOM 762 C C . SER A 1 101 ? -38.515 -41.640 15.943 1.00 26.20 101 SER A C 1
ATOM 764 O O . SER A 1 101 ? -37.458 -41.025 16.082 1.00 26.20 101 SER A O 1
ATOM 766 N N . ASP A 1 102 ? -39.659 -41.058 15.589 1.00 28.66 102 ASP A N 1
ATOM 767 C CA . ASP A 1 102 ? -39.862 -39.611 15.678 1.00 28.66 102 ASP A CA 1
ATOM 768 C C . ASP A 1 102 ? -40.000 -39.227 17.162 1.00 28.66 102 ASP A C 1
ATOM 770 O O . ASP A 1 102 ? -41.101 -39.079 17.697 1.00 28.66 102 ASP A O 1
ATOM 774 N N . GLU A 1 103 ? -38.867 -39.104 17.860 1.00 28.06 103 GLU A N 1
ATOM 775 C CA . GLU A 1 103 ? -38.823 -38.430 19.161 1.00 28.06 103 GLU A CA 1
ATOM 776 C C . GLU A 1 103 ? -38.958 -36.919 18.950 1.00 28.06 103 GLU A C 1
ATOM 778 O O . GLU A 1 103 ? -37.963 -36.205 18.859 1.00 28.06 103 GLU A O 1
ATOM 783 N N . SER A 1 104 ? -40.219 -36.487 18.841 1.00 32.38 104 SER A N 1
ATOM 784 C CA . SER A 1 104 ? -40.726 -35.127 19.064 1.00 32.38 104 SER A CA 1
ATOM 785 C C . SER A 1 104 ? -39.750 -33.987 18.747 1.00 32.38 104 SER A C 1
ATOM 787 O O . SER A 1 104 ? -39.008 -33.538 19.627 1.00 32.38 104 SER A O 1
ATOM 789 N N . ASP A 1 105 ? -39.839 -33.440 17.532 1.00 36.97 105 ASP A N 1
ATOM 790 C CA . ASP A 1 105 ? -39.375 -32.073 17.301 1.00 36.97 105 ASP A CA 1
ATOM 791 C C . ASP A 1 105 ? -40.069 -31.132 18.305 1.00 36.97 105 ASP A C 1
ATOM 793 O O . ASP A 1 105 ? -41.274 -31.237 18.558 1.00 36.97 105 ASP A O 1
ATOM 797 N N . LEU A 1 106 ? -39.297 -30.222 18.905 1.00 44.50 106 LEU A N 1
ATOM 798 C CA . LEU A 1 106 ? -39.803 -29.204 19.827 1.00 44.50 106 LEU A CA 1
ATOM 799 C C . LEU A 1 106 ? -40.479 -28.079 19.033 1.00 44.50 106 LEU A C 1
ATOM 801 O O . LEU A 1 106 ? -39.951 -26.972 18.922 1.00 44.50 106 LEU A O 1
ATOM 805 N N . ASP A 1 107 ? -41.651 -28.382 18.473 1.00 50.12 107 ASP A N 1
ATOM 806 C CA . ASP A 1 107 ? -42.527 -27.387 17.858 1.00 50.12 107 ASP A CA 1
ATOM 807 C C . ASP A 1 107 ? -42.776 -26.236 18.845 1.00 50.12 107 ASP A C 1
ATOM 809 O O . ASP A 1 107 ? -43.153 -26.445 20.003 1.00 50.12 107 ASP A O 1
ATOM 813 N N . PHE A 1 108 ? -42.564 -25.001 18.380 1.00 57.53 108 PHE A N 1
ATOM 814 C CA . PHE A 1 108 ? -42.767 -23.786 19.169 1.00 57.53 108 PHE A CA 1
ATOM 815 C C . PHE A 1 108 ? -44.274 -23.558 19.363 1.00 57.53 108 PHE A C 1
ATOM 817 O O . PHE A 1 108 ? -44.899 -22.775 18.648 1.00 57.53 108 PHE A O 1
ATOM 824 N N . ASP A 1 109 ? -44.871 -24.261 20.322 1.00 64.00 109 ASP A N 1
ATOM 825 C CA . ASP A 1 109 ? -46.249 -24.053 20.750 1.00 64.00 109 ASP A CA 1
ATOM 826 C C . ASP A 1 109 ? -46.317 -22.930 21.808 1.00 64.00 109 ASP A C 1
ATOM 828 O O . ASP A 1 109 ? -45.871 -23.120 22.947 1.00 64.00 109 ASP A O 1
ATOM 832 N N . PRO A 1 110 ? -46.922 -21.763 21.499 1.00 65.56 110 PRO A N 1
ATOM 833 C CA . PRO A 1 110 ? -47.081 -20.681 22.467 1.00 65.56 110 PRO A CA 1
ATOM 834 C C . PRO A 1 110 ? -47.916 -21.094 23.687 1.00 65.56 110 PRO A C 1
ATOM 836 O O . PRO A 1 110 ? -47.727 -20.540 24.772 1.00 65.56 110 PRO A O 1
ATOM 839 N N . ASN A 1 111 ? -48.815 -22.077 23.539 1.00 69.81 111 ASN A N 1
ATOM 840 C CA . ASN A 1 111 ? -49.613 -22.589 24.649 1.00 69.81 111 ASN A CA 1
ATOM 841 C C . ASN A 1 111 ? -48.740 -23.344 25.658 1.00 69.81 111 ASN A C 1
ATOM 843 O O . ASN A 1 111 ? -48.968 -23.208 26.853 1.00 69.81 111 ASN A O 1
ATOM 847 N N . THR A 1 112 ? -47.708 -24.065 25.218 1.00 74.00 112 THR A N 1
ATOM 848 C CA . THR A 1 112 ? -46.747 -24.741 26.102 1.00 74.00 112 THR A CA 1
ATOM 849 C C . THR A 1 112 ? -45.915 -23.738 26.912 1.00 74.00 112 THR A C 1
ATOM 851 O O . THR A 1 112 ? -45.724 -23.940 28.114 1.00 74.00 112 THR A O 1
ATOM 854 N N . ILE A 1 113 ? -45.501 -22.609 26.318 1.00 77.38 113 ILE A N 1
ATOM 855 C CA . ILE A 1 113 ? -44.820 -21.514 27.042 1.00 77.38 113 ILE A CA 1
ATOM 856 C C . ILE A 1 113 ? -45.755 -20.903 28.099 1.00 77.38 113 ILE A C 1
ATOM 858 O O . ILE A 1 113 ? -45.377 -20.787 29.267 1.00 77.38 113 ILE A O 1
ATOM 862 N N . LEU A 1 114 ? -46.991 -20.563 27.712 1.00 78.62 114 LEU A N 1
ATOM 863 C CA . LEU A 1 114 ? -48.005 -19.996 28.611 1.00 78.62 114 LEU A CA 1
ATOM 864 C C . LEU A 1 114 ? -48.364 -20.954 29.755 1.00 78.62 114 LEU A C 1
ATOM 866 O O . LEU A 1 114 ? -48.288 -20.569 30.917 1.00 78.62 114 LEU A O 1
ATOM 870 N N . GLN A 1 115 ? -48.667 -22.219 29.452 1.00 78.25 115 GLN A N 1
ATOM 871 C CA . GLN A 1 115 ? -48.981 -23.241 30.455 1.00 78.25 115 GLN A CA 1
ATOM 872 C C . GLN A 1 115 ? -47.824 -23.446 31.434 1.00 78.25 115 GLN A C 1
ATOM 874 O O . GLN A 1 115 ? -48.063 -23.539 32.638 1.00 78.25 115 GLN A O 1
ATOM 879 N N . THR A 1 116 ? -46.580 -23.491 30.952 1.00 81.25 116 THR A N 1
ATOM 880 C CA . THR A 1 116 ? -45.397 -23.608 31.818 1.00 81.25 116 THR A CA 1
ATOM 881 C C . THR A 1 116 ? -45.289 -22.401 32.749 1.00 81.25 116 THR A C 1
ATOM 883 O O . THR A 1 116 ? -45.097 -22.561 33.955 1.00 81.25 116 THR A O 1
ATOM 886 N N . GLN A 1 117 ? -45.489 -21.192 32.218 1.00 82.38 117 GLN A N 1
ATOM 887 C CA . GLN A 1 117 ? -45.445 -19.962 33.002 1.00 82.38 117 GLN A CA 1
ATOM 888 C C . GLN A 1 117 ? -46.578 -19.874 34.040 1.00 82.38 117 GLN A C 1
ATOM 890 O O . GLN A 1 117 ? -46.328 -19.459 35.175 1.00 82.38 117 GLN A O 1
ATOM 895 N N . ASP A 1 118 ? -47.794 -20.297 33.695 1.00 80.88 118 ASP A N 1
ATOM 896 C CA . ASP A 1 118 ? -48.946 -20.305 34.601 1.00 80.88 118 ASP A CA 1
ATOM 897 C C . ASP A 1 118 ? -48.792 -21.334 35.727 1.00 80.88 118 ASP A C 1
ATOM 899 O O . ASP A 1 118 ? -49.065 -21.010 36.885 1.00 80.88 118 ASP A O 1
ATOM 903 N N . HIS A 1 119 ? -48.274 -22.535 35.439 1.00 83.56 119 HIS A N 1
ATOM 904 C CA . HIS A 1 119 ? -47.955 -23.520 36.479 1.00 83.56 119 HIS A CA 1
ATOM 905 C C . HIS A 1 119 ? -46.872 -22.999 37.434 1.00 83.56 119 HIS A C 1
ATOM 907 O O . HIS A 1 119 ? -47.037 -23.098 38.649 1.00 83.56 119 HIS A O 1
ATOM 913 N N . LEU A 1 120 ? -45.801 -22.383 36.916 1.00 84.62 120 LEU A N 1
ATOM 914 C CA . LEU A 1 120 ? -44.748 -21.763 37.734 1.00 84.62 120 LEU A CA 1
ATOM 915 C C . LEU A 1 120 ? -45.294 -20.642 38.633 1.00 84.62 120 LEU A C 1
ATOM 917 O O . LEU A 1 120 ? -44.964 -20.584 39.820 1.00 84.62 120 LEU A O 1
ATOM 921 N N . ASN A 1 121 ? -46.163 -19.785 38.089 1.00 85.44 121 ASN A N 1
ATOM 922 C CA . ASN A 1 121 ? -46.841 -18.729 38.843 1.00 85.44 121 ASN A CA 1
ATOM 923 C C . ASN A 1 121 ? -47.728 -19.322 39.950 1.00 85.44 121 ASN A C 1
ATOM 925 O O . ASN A 1 121 ? -47.663 -18.884 41.100 1.00 85.44 121 ASN A O 1
ATOM 929 N N . GLN A 1 122 ? -48.531 -20.340 39.625 1.00 87.69 122 GLN A N 1
ATOM 930 C CA . GLN A 1 122 ? -49.448 -20.984 40.563 1.00 87.69 122 GLN A CA 1
ATOM 931 C C . GLN A 1 122 ? -48.707 -21.739 41.678 1.00 87.69 122 GLN A C 1
ATOM 933 O O . GLN A 1 122 ? -49.129 -21.685 42.836 1.00 87.69 122 GLN A O 1
ATOM 938 N N . ASP A 1 123 ? -47.593 -22.412 41.372 1.00 86.12 123 ASP A N 1
ATOM 939 C CA . ASP A 1 123 ? -46.769 -23.078 42.383 1.00 86.12 123 ASP A CA 1
ATOM 940 C C . ASP A 1 123 ? -46.047 -22.077 43.296 1.00 86.12 123 ASP A C 1
ATOM 942 O O . ASP A 1 123 ? -46.000 -22.305 44.510 1.00 86.12 123 ASP A O 1
ATOM 946 N N . TYR A 1 124 ? -45.555 -20.953 42.759 1.00 89.12 124 TYR A N 1
ATOM 947 C CA . TYR A 1 124 ? -44.938 -19.892 43.560 1.00 89.12 124 TYR A CA 1
ATOM 948 C C . TYR A 1 124 ? -45.946 -19.178 44.469 1.00 89.12 124 TYR A C 1
ATOM 950 O O . TYR A 1 124 ? -45.697 -19.066 45.667 1.00 89.12 124 TYR A O 1
ATOM 958 N N . GLU A 1 125 ? -47.113 -18.768 43.966 1.00 87.12 125 GLU A N 1
ATOM 959 C CA . GLU A 1 125 ? -48.151 -18.147 44.805 1.00 87.12 125 GLU A CA 1
ATOM 960 C C . GLU A 1 125 ? -48.738 -19.151 45.822 1.00 87.12 125 GLU A C 1
ATOM 962 O O . GLU A 1 125 ? -49.000 -18.800 46.973 1.00 87.12 125 GLU A O 1
ATOM 967 N N . SER A 1 126 ? -48.830 -20.443 45.477 1.00 86.00 126 SER A N 1
ATOM 968 C CA . SER A 1 126 ? -49.178 -21.507 46.433 1.00 86.00 126 SER A CA 1
ATOM 969 C C . SER A 1 126 ? -48.132 -21.676 47.546 1.00 86.00 126 SER A C 1
ATOM 971 O O . SER A 1 126 ? -48.494 -21.918 48.700 1.00 86.00 126 SER A O 1
ATOM 973 N N . LEU A 1 127 ? -46.843 -21.554 47.222 1.00 87.12 127 LEU A N 1
ATOM 974 C CA . LEU A 1 127 ? -45.735 -21.601 48.179 1.00 87.12 127 LEU A CA 1
ATOM 975 C C . LEU A 1 127 ? -45.694 -20.342 49.061 1.00 87.12 127 LEU A C 1
ATOM 977 O O . LEU A 1 127 ? -45.515 -20.439 50.276 1.00 87.12 127 LEU A O 1
ATOM 981 N N . ARG A 1 128 ? -45.933 -19.174 48.465 1.00 87.38 128 ARG A N 1
ATOM 982 C CA . ARG A 1 128 ? -46.043 -17.883 49.144 1.00 87.38 128 ARG A CA 1
ATOM 983 C C . ARG A 1 128 ? -47.198 -17.861 50.143 1.00 87.38 128 ARG A C 1
ATOM 985 O O . ARG A 1 128 ? -46.978 -17.488 51.288 1.00 87.38 128 ARG A O 1
ATOM 992 N N . ALA A 1 129 ? -48.385 -18.338 49.769 1.00 85.31 129 ALA A N 1
ATOM 993 C CA . ALA A 1 129 ? -49.528 -18.426 50.681 1.00 85.31 129 ALA A CA 1
ATOM 994 C C . ALA A 1 129 ? -49.246 -19.343 51.892 1.00 85.31 129 ALA A C 1
ATOM 996 O O . ALA A 1 129 ? -49.657 -19.040 53.013 1.00 85.31 129 ALA A O 1
ATOM 997 N N . LEU A 1 130 ? -48.492 -20.436 51.701 1.00 85.31 130 LEU A N 1
ATOM 998 C CA . LEU A 1 130 ? -48.013 -21.277 52.808 1.00 85.31 130 LEU A CA 1
ATOM 999 C C . LEU A 1 130 ? -47.005 -20.533 53.700 1.00 85.31 130 LEU A C 1
ATOM 1001 O O . LEU A 1 130 ? -47.068 -20.660 54.924 1.00 85.31 130 LEU A O 1
ATOM 1005 N N . ALA A 1 131 ? -46.109 -19.735 53.112 1.00 83.44 131 ALA A N 1
ATOM 1006 C CA . ALA A 1 131 ? -45.175 -18.893 53.852 1.00 83.44 131 ALA A CA 1
ATOM 1007 C C . ALA A 1 131 ? -45.904 -17.804 54.660 1.00 83.44 131 ALA A C 1
ATOM 1009 O O . ALA A 1 131 ? -45.635 -17.647 55.846 1.00 83.44 131 ALA A O 1
ATOM 1010 N N . GLU A 1 132 ? -46.861 -17.092 54.065 1.00 82.81 132 GLU A N 1
ATOM 1011 C CA . GLU A 1 132 ? -47.649 -16.044 54.726 1.00 82.81 132 GLU A CA 1
ATOM 1012 C C . GLU A 1 132 ? -48.526 -16.621 55.858 1.00 82.81 132 GLU A C 1
ATOM 1014 O O . GLU A 1 132 ? -48.554 -16.062 56.955 1.00 82.81 132 GLU A O 1
ATOM 1019 N N . LEU A 1 133 ? -49.127 -17.805 55.673 1.00 84.31 133 LEU A N 1
ATOM 1020 C CA . LEU A 1 133 ? -49.838 -18.525 56.740 1.00 84.31 133 LEU A CA 1
ATOM 1021 C C . LEU A 1 133 ? -48.906 -18.969 57.883 1.00 84.31 133 LEU A C 1
ATOM 1023 O O . LEU A 1 133 ? -49.262 -18.851 59.059 1.00 84.31 133 LEU A O 1
ATOM 1027 N N . ARG A 1 134 ? -47.711 -19.487 57.564 1.00 82.38 134 ARG A N 1
ATOM 1028 C CA . ARG A 1 134 ? -46.709 -19.879 58.571 1.00 82.38 134 ARG A CA 1
ATOM 1029 C C . ARG A 1 134 ? -46.177 -18.662 59.327 1.00 82.38 134 ARG A C 1
ATOM 1031 O O . ARG A 1 134 ? -46.003 -18.747 60.541 1.00 82.38 134 ARG A O 1
ATOM 1038 N N . ARG A 1 135 ? -45.976 -17.542 58.627 1.00 82.81 135 ARG A N 1
ATOM 1039 C CA . ARG A 1 135 ? -45.585 -16.249 59.191 1.00 82.81 135 ARG A CA 1
ATOM 1040 C C . ARG A 1 135 ? -46.613 -15.769 60.212 1.00 82.81 135 ARG A C 1
ATOM 1042 O O . ARG A 1 135 ? -46.237 -15.571 61.360 1.00 82.81 135 ARG A O 1
ATOM 1049 N N . ALA A 1 136 ? -47.886 -15.664 59.824 1.00 81.00 136 ALA A N 1
ATOM 1050 C CA . ALA A 1 136 ? -48.952 -15.179 60.701 1.00 81.00 136 ALA A CA 1
ATOM 1051 C C . ALA A 1 136 ? -49.048 -16.000 61.999 1.00 81.00 136 ALA A C 1
ATOM 1053 O O . ALA A 1 136 ? -49.028 -15.434 63.087 1.00 81.00 136 ALA A O 1
ATOM 1054 N N . ARG A 1 137 ? -49.030 -17.337 61.901 1.00 78.38 137 ARG A N 1
ATOM 1055 C CA . ARG A 1 137 ? -49.063 -18.225 63.079 1.00 78.38 137 ARG A CA 1
ATOM 1056 C C . ARG A 1 137 ? -47.828 -18.096 63.980 1.00 78.38 137 ARG A C 1
ATOM 1058 O O . ARG A 1 137 ? -47.940 -18.259 65.192 1.00 78.38 137 ARG A O 1
ATOM 1065 N N . LEU A 1 138 ? -46.648 -17.831 63.411 1.00 79.94 138 LEU A N 1
ATOM 1066 C CA . LEU A 1 138 ? -45.438 -17.559 64.195 1.00 79.94 138 LEU A CA 1
ATOM 1067 C C . LEU A 1 138 ? -45.497 -16.175 64.857 1.00 79.94 138 LEU A C 1
ATOM 1069 O O . LEU A 1 138 ? -45.126 -16.059 66.018 1.00 79.94 138 LEU A O 1
ATOM 1073 N N . GLU A 1 139 ? -45.999 -15.147 64.171 1.00 81.19 139 GLU A N 1
ATOM 1074 C CA . GLU A 1 139 ? -46.199 -13.803 64.736 1.00 81.19 139 GLU A CA 1
ATOM 1075 C C . GLU A 1 139 ? -47.243 -13.817 65.874 1.00 81.19 139 GLU A C 1
ATOM 1077 O O . GLU A 1 139 ? -47.015 -13.208 66.920 1.00 81.19 139 GLU A O 1
ATOM 1082 N N . GLU A 1 140 ? -48.327 -14.590 65.739 1.00 78.31 140 GLU A N 1
ATOM 1083 C CA . GLU A 1 140 ? -49.302 -14.863 66.809 1.00 78.31 140 GLU A CA 1
ATOM 1084 C C . GLU A 1 140 ? -48.662 -15.571 68.015 1.00 78.31 140 GLU A C 1
ATOM 1086 O O . GLU A 1 140 ? -48.876 -15.160 69.158 1.00 78.31 140 GLU A O 1
ATOM 1091 N N . ALA A 1 141 ? -47.839 -16.601 67.779 1.00 79.19 141 ALA A N 1
ATOM 1092 C CA . ALA A 1 141 ? -47.129 -17.314 68.841 1.00 79.19 141 ALA A CA 1
ATOM 1093 C C . ALA A 1 141 ? -46.100 -16.419 69.558 1.00 79.19 141 ALA A C 1
ATOM 1095 O O . ALA A 1 141 ? -46.041 -16.427 70.789 1.00 79.19 141 ALA A O 1
ATOM 1096 N N . VAL A 1 142 ? -45.328 -15.606 68.821 1.00 81.62 142 VAL A N 1
ATOM 1097 C CA . VAL A 1 142 ? -44.392 -14.623 69.401 1.00 81.62 142 VAL A CA 1
ATOM 1098 C C . VAL A 1 142 ? -45.151 -13.623 70.263 1.00 81.62 142 VAL A C 1
ATOM 1100 O O . VAL A 1 142 ? -44.742 -13.378 71.396 1.00 81.62 142 VAL A O 1
ATOM 1103 N N . ALA A 1 143 ? -46.265 -13.077 69.769 1.00 80.62 143 ALA A N 1
ATOM 1104 C CA . ALA A 1 143 ? -47.053 -12.102 70.511 1.00 80.62 143 ALA A CA 1
ATOM 1105 C C . ALA A 1 143 ? -47.656 -12.701 71.795 1.00 80.62 143 ALA A C 1
ATOM 1107 O O . ALA A 1 143 ? -47.577 -12.077 72.851 1.00 80.62 143 ALA A O 1
ATOM 1108 N N . LEU A 1 144 ? -48.205 -13.920 71.741 1.00 80.06 144 LEU A N 1
ATOM 1109 C CA . LEU A 1 144 ? -48.842 -14.564 72.895 1.00 80.06 144 LEU A CA 1
ATOM 1110 C C . LEU A 1 144 ? -47.831 -15.023 73.960 1.00 80.06 144 LEU A C 1
ATOM 1112 O O . LEU A 1 144 ? -48.013 -14.722 75.142 1.00 80.06 144 LEU A O 1
ATOM 1116 N N . PHE A 1 145 ? -46.751 -15.711 73.576 1.00 80.38 145 PHE A N 1
ATOM 1117 C CA . PHE A 1 145 ? -45.719 -16.126 74.537 1.00 80.38 145 PHE A CA 1
ATOM 1118 C C . PHE A 1 145 ? -44.870 -14.942 75.025 1.00 80.38 145 PHE A C 1
ATOM 1120 O O . PHE A 1 145 ? -44.509 -14.900 76.202 1.00 80.38 145 PHE A O 1
ATOM 1127 N N . GLY A 1 146 ? -44.607 -13.961 74.156 1.00 81.44 146 GLY A N 1
ATOM 1128 C CA . GLY A 1 146 ? -43.932 -12.712 74.507 1.00 81.44 146 GLY A CA 1
ATOM 1129 C C . GLY A 1 146 ? -44.736 -11.885 75.506 1.00 81.44 146 GLY A C 1
ATOM 1130 O O . GLY A 1 146 ? -44.182 -11.463 76.514 1.00 81.44 146 GLY A O 1
ATOM 1131 N N . PHE A 1 147 ? -46.054 -11.746 75.312 1.00 83.62 147 PHE A N 1
ATOM 1132 C CA . PHE A 1 147 ? -46.939 -11.076 76.271 1.00 83.62 147 PHE A CA 1
ATOM 1133 C C . PHE A 1 147 ? -46.833 -11.681 77.679 1.00 83.62 147 PHE A C 1
ATOM 1135 O O . PHE A 1 147 ? -46.604 -10.949 78.640 1.00 83.62 147 PHE A O 1
ATOM 1142 N N . TYR A 1 148 ? -46.933 -13.009 77.817 1.00 79.81 148 TYR A N 1
ATOM 1143 C CA . TYR A 1 148 ? -46.823 -13.651 79.132 1.00 79.81 148 TYR A CA 1
ATOM 1144 C C . TYR A 1 148 ? -45.433 -13.490 79.767 1.00 79.81 148 TYR A C 1
ATOM 1146 O O . TYR A 1 148 ? -45.339 -13.295 80.980 1.00 79.81 148 TYR A O 1
ATOM 1154 N N . HIS A 1 149 ? -44.367 -13.525 78.965 1.00 80.94 149 HIS A N 1
ATOM 1155 C CA . HIS A 1 149 ? -42.999 -13.290 79.425 1.00 80.94 149 HIS A CA 1
ATOM 1156 C C . HIS A 1 149 ? -42.801 -11.841 79.915 1.00 80.94 149 HIS A C 1
ATOM 1158 O O . HIS A 1 149 ? -42.377 -11.630 81.053 1.00 80.94 149 HIS A O 1
ATOM 1164 N N . SER A 1 150 ? -43.213 -10.854 79.115 1.00 81.06 150 SER A N 1
ATOM 1165 C CA . SER A 1 150 ? -43.175 -9.423 79.443 1.00 81.06 150 SER A CA 1
ATOM 1166 C C . SER A 1 150 ? -44.044 -9.050 80.649 1.00 81.06 150 SER A C 1
ATOM 1168 O O . SER A 1 150 ? -43.639 -8.208 81.452 1.00 81.06 150 SER A O 1
ATOM 1170 N N . CYS A 1 151 ? -45.205 -9.691 80.837 1.00 79.06 151 CYS A N 1
ATOM 1171 C CA . CYS A 1 151 ? -46.001 -9.538 82.058 1.00 79.06 151 CYS A CA 1
ATOM 1172 C C . CYS A 1 151 ? -45.228 -9.988 83.303 1.00 79.06 151 CYS A C 1
ATOM 1174 O O . CYS A 1 151 ? -45.219 -9.263 84.296 1.00 79.06 151 CYS A O 1
ATOM 1176 N N . GLY A 1 152 ? -44.558 -11.145 83.242 1.00 78.06 152 GLY A N 1
ATOM 1177 C CA . GLY A 1 152 ? -43.735 -11.656 84.341 1.00 78.06 152 GLY A CA 1
ATOM 1178 C C . GLY A 1 152 ? -42.569 -10.726 84.684 1.00 78.06 152 GLY A C 1
ATOM 1179 O O . GLY A 1 152 ? -42.399 -10.364 85.847 1.00 78.06 152 GLY A O 1
ATOM 1180 N N . GLU A 1 153 ? -41.818 -10.263 83.677 1.00 78.94 153 GLU A N 1
ATOM 1181 C CA . GLU A 1 153 ? -40.744 -9.281 83.891 1.00 78.94 153 GLU A CA 1
ATOM 1182 C C . GLU A 1 153 ? -41.248 -7.987 84.542 1.00 78.94 153 GLU A C 1
ATOM 1184 O O . GLU A 1 153 ? -40.624 -7.466 85.471 1.00 78.94 153 GLU A O 1
ATOM 1189 N N . LEU A 1 154 ? -42.361 -7.439 84.037 1.00 79.88 154 LEU A N 1
ATOM 1190 C CA . LEU A 1 154 ? -42.905 -6.183 84.541 1.00 79.88 154 LEU A CA 1
ATOM 1191 C C . LEU A 1 154 ? -43.410 -6.334 85.982 1.00 79.88 154 LEU A C 1
ATOM 1193 O O . LEU A 1 154 ? -43.242 -5.406 86.773 1.00 79.88 154 LEU A O 1
ATOM 1197 N N . GLN A 1 155 ? -43.987 -7.488 86.335 1.00 78.50 155 GLN A N 1
ATOM 1198 C CA . GLN A 1 155 ? -44.478 -7.768 87.685 1.00 78.50 155 GLN A CA 1
ATOM 1199 C C . GLN A 1 155 ? -43.337 -7.726 88.710 1.00 78.50 155 GLN A C 1
ATOM 1201 O O . GLN A 1 155 ? -43.419 -6.956 89.668 1.00 78.50 155 GLN A O 1
ATOM 1206 N N . SER A 1 156 ? -42.248 -8.469 88.473 1.00 77.50 156 SER A N 1
ATOM 1207 C CA . SER A 1 156 ? -41.076 -8.472 89.362 1.00 77.50 156 SER A CA 1
ATOM 1208 C C . SER A 1 156 ? -40.397 -7.100 89.430 1.00 77.50 156 SER A C 1
ATOM 1210 O O . SER A 1 156 ? -40.098 -6.608 90.517 1.00 77.50 156 SER A O 1
ATOM 1212 N N . TRP A 1 157 ? -40.227 -6.422 88.288 1.00 79.81 157 TRP A N 1
ATOM 1213 C CA . TRP A 1 157 ? -39.625 -5.085 88.251 1.00 79.81 157 TRP A CA 1
ATOM 1214 C C . TRP A 1 157 ? -40.449 -4.039 89.028 1.00 79.81 157 TRP A C 1
ATOM 1216 O O . TRP A 1 157 ? -39.879 -3.189 89.717 1.00 79.81 157 TRP A O 1
ATOM 1226 N N . LEU A 1 158 ? -41.786 -4.099 88.960 1.00 76.38 158 LEU A N 1
ATOM 1227 C CA . LEU A 1 158 ? -42.671 -3.197 89.709 1.00 76.38 158 LEU A CA 1
ATOM 1228 C C . LEU A 1 158 ? -42.526 -3.370 91.227 1.00 76.38 158 LEU A C 1
ATOM 1230 O O . LEU A 1 158 ? -42.524 -2.374 91.956 1.00 76.38 158 LEU A O 1
ATOM 1234 N N . GLU A 1 159 ? -42.384 -4.607 91.705 1.00 71.69 159 GLU A N 1
ATOM 1235 C CA . GLU A 1 159 ? -42.148 -4.898 93.124 1.00 71.69 159 GLU A CA 1
ATOM 1236 C C . GLU A 1 159 ? -40.788 -4.343 93.584 1.00 71.69 159 GLU A C 1
ATOM 1238 O O . GLU A 1 159 ? -40.728 -3.583 94.555 1.00 71.69 159 GLU A O 1
ATOM 1243 N N . GLU A 1 160 ? -39.712 -4.621 92.838 1.00 72.69 160 GLU A N 1
ATOM 1244 C CA . GLU A 1 160 ? -38.356 -4.141 93.141 1.00 72.69 160 GLU A CA 1
ATOM 1245 C C . GLU A 1 160 ? -38.262 -2.608 93.212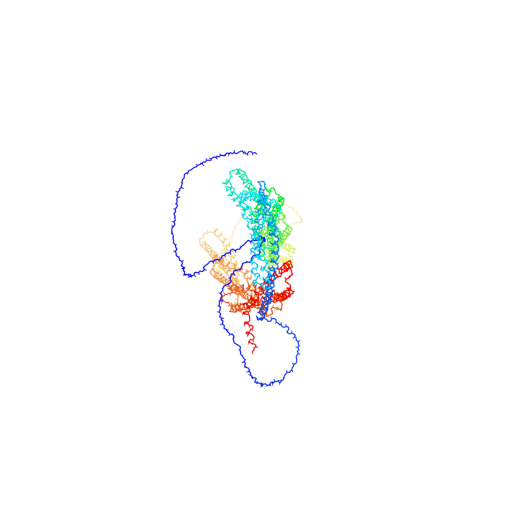 1.00 72.69 160 GLU A C 1
ATOM 1247 O O . GLU A 1 160 ? -37.745 -2.052 94.188 1.00 72.69 160 GLU A O 1
ATOM 1252 N N . GLN A 1 161 ? -38.770 -1.893 92.199 1.00 70.38 161 GLN A N 1
ATOM 1253 C CA . GLN A 1 161 ? -38.637 -0.432 92.149 1.00 70.38 161 GLN A CA 1
ATOM 1254 C C . GLN A 1 161 ? -39.484 0.284 93.205 1.00 70.38 161 GLN A C 1
ATOM 1256 O O . GLN A 1 161 ? -39.070 1.336 93.700 1.00 70.38 161 GLN A O 1
ATOM 1261 N N . THR A 1 162 ? -40.636 -0.279 93.585 1.00 68.12 162 THR A N 1
ATOM 1262 C CA . THR A 1 162 ? -41.483 0.294 94.645 1.00 68.12 162 THR A CA 1
ATOM 1263 C C . THR A 1 162 ? -40.739 0.310 95.982 1.00 68.12 162 THR A C 1
ATOM 1265 O O . THR A 1 162 ? -40.729 1.333 96.669 1.00 68.12 162 THR A O 1
ATOM 1268 N N . VAL A 1 163 ? -40.050 -0.787 96.319 1.00 68.38 163 VAL A N 1
ATOM 1269 C CA . VAL A 1 163 ? -39.248 -0.901 97.550 1.00 68.38 163 VAL A CA 1
ATOM 1270 C C . VAL A 1 163 ? -38.027 0.024 97.506 1.00 68.38 163 VAL A C 1
ATOM 1272 O O . VAL A 1 163 ? -37.778 0.764 98.460 1.00 68.38 163 VAL A O 1
ATOM 1275 N N . LEU A 1 164 ? -37.291 0.043 96.388 1.00 66.94 164 LEU A N 1
ATOM 1276 C CA . LEU A 1 164 ? -36.070 0.849 96.243 1.00 66.94 164 LEU A CA 1
ATOM 1277 C C . LEU A 1 164 ? -36.309 2.360 96.414 1.00 66.94 164 LEU A C 1
ATOM 1279 O O . LEU A 1 164 ? -35.443 3.055 96.948 1.00 66.94 164 LEU A O 1
ATOM 1283 N N . PHE A 1 165 ? -37.467 2.880 95.990 1.00 63.94 165 PHE A N 1
ATOM 1284 C CA . PHE A 1 165 ? -37.738 4.325 96.020 1.00 63.94 165 PHE A CA 1
ATOM 1285 C C . PHE A 1 165 ? -38.320 4.860 97.326 1.00 63.94 165 PHE A C 1
ATOM 1287 O O . PHE A 1 165 ? -38.148 6.045 97.621 1.00 63.94 165 PHE A O 1
ATOM 1294 N N . GLN A 1 166 ? -38.930 4.008 98.150 1.00 63.03 166 GLN A N 1
ATOM 1295 C CA . GLN A 1 166 ? -39.442 4.417 99.463 1.00 63.03 166 GLN A CA 1
ATOM 1296 C C . GLN A 1 166 ? -38.325 4.654 100.502 1.00 63.03 166 GLN A C 1
ATOM 1298 O O . GLN A 1 166 ? -38.560 5.325 101.504 1.00 63.03 166 GLN A O 1
ATOM 1303 N N . MET A 1 167 ? -37.099 4.172 100.257 1.00 55.88 167 MET A N 1
ATOM 1304 C CA . MET A 1 167 ? -35.972 4.253 101.203 1.00 55.88 167 MET A CA 1
ATOM 1305 C C . MET A 1 167 ? -34.996 5.434 100.992 1.00 55.88 167 MET A C 1
ATOM 1307 O O . MET A 1 167 ? -33.998 5.520 101.706 1.00 55.88 167 MET A O 1
ATOM 1311 N N . LEU A 1 168 ? -35.234 6.346 100.037 1.00 57.88 168 LEU A N 1
ATOM 1312 C CA . LEU A 1 168 ? -34.258 7.387 99.650 1.00 57.88 168 LEU A CA 1
ATOM 1313 C C . LEU A 1 168 ? -34.659 8.819 100.075 1.00 57.88 168 LEU A C 1
ATOM 1315 O O . LEU A 1 168 ? -35.681 9.368 99.644 1.00 57.88 168 LEU A O 1
ATOM 1319 N N . GLN A 1 169 ? -33.791 9.454 100.874 1.00 53.91 169 GLN A N 1
ATOM 1320 C CA . GLN A 1 169 ? -33.856 10.868 101.282 1.00 53.91 169 GLN A CA 1
ATOM 1321 C C . GLN A 1 169 ? -32.624 11.651 100.787 1.00 53.91 169 GLN A C 1
ATOM 1323 O O . GLN A 1 169 ? -31.593 11.056 100.482 1.00 53.91 169 GLN A O 1
ATOM 1328 N N . LEU A 1 170 ? -32.740 12.981 100.672 1.00 53.66 170 LEU A N 1
ATOM 1329 C CA . LEU A 1 170 ? -31.697 13.847 100.102 1.00 53.66 170 LEU A CA 1
ATOM 1330 C C . LEU A 1 170 ? -30.632 14.278 101.125 1.00 53.66 170 LEU A C 1
ATOM 1332 O O . LEU A 1 170 ? -30.961 14.690 102.236 1.00 53.66 170 LEU A O 1
ATOM 1336 N N . GLN A 1 171 ? -29.377 14.312 100.673 1.00 45.41 171 GLN A N 1
ATOM 1337 C CA . GLN A 1 171 ? -28.271 15.088 101.243 1.00 45.41 171 GLN A CA 1
ATOM 1338 C C . GLN A 1 171 ? -27.454 15.722 100.105 1.00 45.41 171 GLN A C 1
ATOM 1340 O O . GLN A 1 171 ? -27.434 15.207 98.987 1.00 45.41 171 GLN A O 1
ATOM 1345 N N . ALA A 1 172 ? -26.807 16.861 100.370 1.00 47.53 172 ALA A N 1
ATOM 1346 C CA . ALA A 1 172 ? -26.262 17.732 99.318 1.00 47.53 172 ALA A CA 1
ATOM 1347 C C . ALA A 1 172 ? -25.120 17.110 98.486 1.00 47.53 172 ALA A C 1
ATOM 1349 O O . ALA A 1 172 ? -24.967 17.445 97.314 1.00 47.53 172 ALA A O 1
ATOM 1350 N N . ASN A 1 173 ? -24.350 16.184 99.066 1.00 51.16 173 ASN A N 1
ATOM 1351 C CA . ASN A 1 173 ? -23.207 15.554 98.393 1.00 51.16 173 ASN A CA 1
ATOM 1352 C C . ASN A 1 173 ? -23.606 14.342 97.529 1.00 51.16 173 ASN A C 1
ATOM 1354 O O . ASN A 1 173 ? -22.826 13.907 96.687 1.00 51.16 173 ASN A O 1
ATOM 1358 N N . ASP A 1 174 ? -24.826 13.821 97.687 1.00 55.22 174 ASP A N 1
ATOM 1359 C CA . ASP A 1 174 ? -25.328 12.653 96.954 1.00 55.22 174 ASP A CA 1
ATOM 1360 C C . ASP A 1 174 ? -26.001 13.030 95.624 1.00 55.22 174 ASP A C 1
ATOM 1362 O O . ASP A 1 174 ? -26.758 12.240 95.062 1.00 55.22 174 ASP A O 1
ATOM 1366 N N . LEU A 1 175 ? -25.754 14.235 95.099 1.00 53.22 175 LEU A N 1
ATOM 1367 C CA . LEU A 1 175 ? -26.478 14.778 93.947 1.00 53.22 175 LEU A CA 1
ATOM 1368 C C . LEU A 1 175 ? -26.322 13.914 92.686 1.00 53.22 175 LEU A C 1
ATOM 1370 O O . LEU A 1 175 ? -27.304 13.690 91.987 1.00 53.22 175 LEU A O 1
ATOM 1374 N N . GLU A 1 176 ? -25.138 13.341 92.436 1.00 54.31 176 GLU A N 1
ATOM 1375 C CA . GLU A 1 176 ? -24.939 12.372 91.346 1.00 54.31 176 GLU A CA 1
ATOM 1376 C C . GLU A 1 176 ? -25.602 11.021 91.618 1.00 54.31 176 GLU A C 1
ATOM 1378 O O . GLU A 1 176 ? -26.077 10.369 90.693 1.00 54.31 176 GLU A O 1
ATOM 1383 N N . ILE A 1 177 ? -25.650 10.583 92.876 1.00 59.53 177 ILE A N 1
ATOM 1384 C CA . ILE A 1 177 ? -26.218 9.288 93.265 1.00 59.53 177 ILE A CA 1
ATOM 1385 C C . ILE A 1 177 ? -27.746 9.358 93.215 1.00 59.53 177 ILE A C 1
ATOM 1387 O O . ILE A 1 177 ? -28.385 8.420 92.743 1.00 59.53 177 ILE A O 1
ATOM 1391 N N . MET A 1 178 ? -28.334 10.483 93.621 1.00 57.34 178 MET A N 1
ATOM 1392 C CA . MET A 1 178 ? -29.756 10.775 93.475 1.00 57.34 178 MET A CA 1
ATOM 1393 C C . MET A 1 178 ? -30.117 11.101 92.027 1.00 57.34 178 MET A C 1
ATOM 1395 O O . MET A 1 178 ? -31.122 10.581 91.557 1.00 57.34 178 MET A O 1
ATOM 1399 N N . GLN A 1 179 ? -29.299 11.852 91.277 1.00 58.97 179 GLN A N 1
ATOM 1400 C CA . GLN A 1 179 ? -29.507 12.035 89.836 1.00 58.97 179 GLN A CA 1
ATOM 1401 C C . GLN A 1 179 ? -29.433 10.701 89.107 1.00 58.97 179 GLN A C 1
ATOM 1403 O O . GLN A 1 179 ? -30.322 10.416 88.321 1.00 58.97 179 GLN A O 1
ATOM 1408 N N . SER A 1 180 ? -28.434 9.861 89.375 1.00 60.34 180 SER A N 1
ATOM 1409 C CA . SER A 1 180 ? -28.306 8.540 88.763 1.00 60.34 180 SER A CA 1
ATOM 1410 C C . SER A 1 180 ? -29.479 7.649 89.158 1.00 60.34 180 SER A C 1
ATOM 1412 O O . SER A 1 180 ? -30.210 7.214 88.280 1.00 60.34 180 SER A O 1
ATOM 1414 N N . LYS A 1 181 ? -29.773 7.456 90.451 1.00 63.81 181 LYS A N 1
ATOM 1415 C CA . LYS A 1 181 ? -30.911 6.625 90.885 1.00 63.81 181 LYS A CA 1
ATOM 1416 C C . LYS A 1 181 ? -32.240 7.143 90.338 1.00 63.81 181 LYS A C 1
ATOM 1418 O O . LYS A 1 181 ? -32.977 6.366 89.743 1.00 63.81 181 LYS A O 1
ATOM 1423 N N . TYR A 1 182 ? -32.544 8.433 90.471 1.00 67.19 182 TYR A N 1
ATOM 1424 C CA . TYR A 1 182 ? -33.812 8.996 90.007 1.00 67.19 182 TYR A CA 1
ATOM 1425 C C . TYR A 1 182 ? -33.899 9.133 88.478 1.00 67.19 182 TYR A C 1
ATOM 1427 O O . TYR A 1 182 ? -34.985 8.972 87.933 1.00 67.19 182 TYR A O 1
ATOM 1435 N N . LYS A 1 183 ? -32.794 9.353 87.751 1.00 64.12 183 LYS A N 1
ATOM 1436 C CA . LYS A 1 183 ? -32.768 9.295 86.276 1.00 64.12 183 LYS A CA 1
ATOM 1437 C C . LYS A 1 183 ? -32.882 7.858 85.785 1.00 64.12 183 LYS A C 1
ATOM 1439 O O . LYS A 1 183 ? -33.634 7.630 84.851 1.00 64.12 183 LYS A O 1
ATOM 1444 N N . ASN A 1 184 ? -32.218 6.895 86.422 1.00 69.25 184 ASN A N 1
ATOM 1445 C CA . ASN A 1 184 ? -32.342 5.469 86.111 1.00 69.25 184 ASN A CA 1
ATOM 1446 C C . ASN A 1 184 ? -33.754 4.968 86.424 1.00 69.25 184 ASN A C 1
ATOM 1448 O O . ASN A 1 184 ? -34.286 4.176 85.665 1.00 69.25 184 ASN A O 1
ATOM 1452 N N . PHE A 1 185 ? -34.398 5.484 87.471 1.00 70.50 185 PHE A N 1
ATOM 1453 C CA . PHE A 1 185 ? -35.806 5.238 87.776 1.00 70.50 185 PHE A CA 1
ATOM 1454 C C . PHE A 1 185 ? -36.748 5.945 86.803 1.00 70.50 185 PHE A C 1
ATOM 1456 O O . PHE A 1 185 ? -37.660 5.315 86.291 1.00 70.50 185 PHE A O 1
ATOM 1463 N N . LEU A 1 186 ? -36.521 7.218 86.465 1.00 69.25 186 LEU A N 1
ATOM 1464 C CA . LEU A 1 186 ? -37.289 7.912 85.429 1.00 69.25 186 LEU A CA 1
ATOM 1465 C C . LEU A 1 186 ? -37.154 7.242 84.067 1.00 69.25 186 LEU A C 1
ATOM 1467 O O . LEU A 1 186 ? -38.133 7.228 83.330 1.00 69.25 186 LEU A O 1
ATOM 1471 N N . PHE A 1 187 ? -35.971 6.723 83.747 1.00 67.94 187 PHE A N 1
ATOM 1472 C CA . PHE A 1 187 ? -35.657 6.013 82.518 1.00 67.94 187 PHE A CA 1
ATOM 1473 C C . PHE A 1 187 ? -36.278 4.622 82.534 1.00 67.94 187 PHE A C 1
ATOM 1475 O O . PHE A 1 187 ? -37.105 4.348 81.680 1.00 67.94 187 PHE A O 1
ATOM 1482 N N . ALA A 1 188 ? -35.997 3.787 83.536 1.00 68.75 188 ALA A N 1
ATOM 1483 C CA . ALA A 1 188 ? -36.599 2.463 83.669 1.00 68.75 188 ALA A CA 1
ATOM 1484 C C . ALA A 1 188 ? -38.130 2.540 83.744 1.00 68.75 188 ALA A C 1
ATOM 1486 O O . ALA A 1 188 ? -38.795 1.736 83.110 1.00 68.75 188 ALA A O 1
ATOM 1487 N N . LEU A 1 189 ? -38.700 3.544 84.420 1.00 72.19 189 LEU A N 1
ATOM 1488 C CA . LEU A 1 189 ? -40.142 3.791 84.447 1.00 72.19 189 LEU A CA 1
ATOM 1489 C C . LEU A 1 189 ? -40.646 4.414 83.141 1.00 72.19 189 LEU A C 1
ATOM 1491 O O . LEU A 1 189 ? -41.759 4.110 82.763 1.00 72.19 189 LEU A O 1
ATOM 1495 N N . ALA A 1 190 ? -39.896 5.237 82.403 1.00 68.81 190 ALA A N 1
ATOM 1496 C CA . ALA A 1 190 ? -40.331 5.699 81.075 1.00 68.81 190 ALA A CA 1
ATOM 1497 C C . ALA A 1 190 ? -40.308 4.563 80.038 1.00 68.81 190 ALA A C 1
ATOM 1499 O O . ALA A 1 190 ? -41.300 4.363 79.344 1.00 68.81 190 ALA A O 1
ATOM 1500 N N . VAL A 1 191 ? -39.227 3.781 80.004 1.00 69.50 191 VAL A N 1
ATOM 1501 C CA . VAL A 1 191 ? -39.054 2.574 79.184 1.00 69.50 191 VAL A CA 1
ATOM 1502 C C . VAL A 1 191 ? -40.131 1.549 79.532 1.00 69.50 191 VAL A C 1
ATOM 1504 O O . VAL A 1 191 ? -40.923 1.175 78.673 1.00 69.50 191 VAL A O 1
ATOM 1507 N N . ARG A 1 192 ? -40.270 1.173 80.811 1.00 74.25 192 ARG A N 1
ATOM 1508 C CA . ARG A 1 192 ? -41.350 0.283 81.251 1.00 74.25 192 ARG A CA 1
ATOM 1509 C C . ARG A 1 192 ? -42.738 0.942 81.201 1.00 74.25 192 ARG A C 1
ATOM 1511 O O . ARG A 1 192 ? -43.701 0.203 81.302 1.00 74.25 192 ARG A O 1
ATOM 1518 N N . LYS A 1 193 ? -42.892 2.263 80.989 1.00 74.56 193 LYS A N 1
ATOM 1519 C CA . LYS A 1 193 ? -44.199 2.915 80.716 1.00 74.56 193 LYS A CA 1
ATOM 1520 C C . LYS A 1 193 ? -44.617 2.758 79.261 1.00 74.56 193 LYS A C 1
ATOM 1522 O O . LYS A 1 193 ? -45.801 2.541 79.023 1.00 74.56 193 LYS A O 1
ATOM 1527 N N . GLY A 1 194 ? -43.665 2.841 78.327 1.00 71.81 194 GLY A N 1
ATOM 1528 C CA . GLY A 1 194 ? -43.854 2.346 76.961 1.00 71.81 194 GLY A CA 1
ATOM 1529 C C . GLY A 1 194 ? -44.271 0.884 77.026 1.00 71.81 194 GLY A C 1
ATOM 1530 O O . GLY A 1 194 ? -45.421 0.567 76.740 1.00 71.81 194 GLY A O 1
ATOM 1531 N N . HIS A 1 195 ? -43.422 0.046 77.626 1.00 72.62 195 HIS A N 1
ATOM 1532 C CA . HIS A 1 195 ? -43.676 -1.386 77.774 1.00 72.62 195 HIS A CA 1
ATOM 1533 C C . HIS A 1 195 ? -44.995 -1.730 78.479 1.00 72.62 195 HIS A C 1
ATOM 1535 O O . HIS A 1 195 ? -45.662 -2.693 78.129 1.00 72.62 195 HIS A O 1
ATOM 1541 N N . TRP A 1 196 ? -45.424 -0.933 79.456 1.00 75.38 196 TRP A N 1
ATOM 1542 C CA . TRP A 1 196 ? -46.705 -1.100 80.135 1.00 75.38 196 TRP A CA 1
ATOM 1543 C C . TRP A 1 196 ? -47.897 -0.703 79.250 1.00 75.38 196 TRP A C 1
ATOM 1545 O O . TRP A 1 196 ? -48.912 -1.401 79.235 1.00 75.38 196 TRP A O 1
ATOM 1555 N N . ALA A 1 197 ? -47.790 0.377 78.474 1.00 74.44 197 ALA A N 1
ATOM 1556 C CA . ALA A 1 197 ? -48.796 0.733 77.474 1.00 74.44 197 ALA A CA 1
ATOM 1557 C C . ALA A 1 197 ? -48.846 -0.297 76.326 1.00 74.44 197 ALA A C 1
ATOM 1559 O O . ALA A 1 197 ? -49.933 -0.666 75.885 1.00 74.44 197 ALA A O 1
ATOM 1560 N N . GLU A 1 198 ? -47.692 -0.821 75.905 1.00 74.75 198 GLU A N 1
ATOM 1561 C CA . GLU A 1 198 ? -47.544 -1.915 74.939 1.00 74.75 198 GLU A CA 1
ATOM 1562 C C . GLU A 1 198 ? -48.161 -3.215 75.460 1.00 74.75 198 GLU A C 1
ATOM 1564 O O . GLU A 1 198 ? -48.933 -3.832 74.736 1.00 74.75 198 GLU A O 1
ATOM 1569 N N . ILE A 1 199 ? -47.898 -3.612 76.711 1.00 80.31 199 ILE A N 1
ATOM 1570 C CA . ILE A 1 199 ? -48.502 -4.787 77.360 1.00 80.31 199 ILE A CA 1
ATOM 1571 C C . ILE A 1 199 ? -50.027 -4.640 77.416 1.00 80.31 199 ILE A C 1
ATOM 1573 O O . ILE A 1 199 ? -50.733 -5.593 77.102 1.00 80.31 199 ILE A O 1
ATOM 1577 N N . ASN A 1 200 ? -50.558 -3.456 77.736 1.00 78.00 200 ASN A N 1
ATOM 1578 C CA . ASN A 1 200 ? -52.005 -3.213 77.707 1.00 78.00 200 ASN A CA 1
ATOM 1579 C C . ASN A 1 200 ? -52.596 -3.259 76.293 1.00 78.00 200 ASN A C 1
ATOM 1581 O O . ASN A 1 200 ? -53.603 -3.924 76.074 1.00 78.00 200 ASN A O 1
ATOM 1585 N N . SER A 1 201 ? -51.969 -2.587 75.326 1.00 80.38 201 SER A N 1
ATOM 1586 C CA . SER A 1 201 ? -52.413 -2.606 73.927 1.00 80.38 201 SER A CA 1
ATOM 1587 C C . SER A 1 201 ? -52.370 -4.030 73.361 1.00 80.38 201 SER A C 1
ATOM 1589 O O . SER A 1 201 ? -53.338 -4.501 72.765 1.00 80.38 201 SER A O 1
ATOM 1591 N N . SER A 1 202 ? -51.292 -4.763 73.648 1.00 78.00 202 SER A N 1
ATOM 1592 C CA . SER A 1 202 ? -51.119 -6.174 73.294 1.00 78.00 202 SER A CA 1
ATOM 1593 C C . SER A 1 202 ? -52.149 -7.060 73.983 1.00 78.00 202 SER A C 1
ATOM 1595 O O . SER A 1 202 ? -52.676 -7.958 73.338 1.00 78.00 202 SER A O 1
ATOM 1597 N N . ALA A 1 203 ? -52.501 -6.799 75.247 1.00 76.19 203 ALA A N 1
ATOM 1598 C CA . ALA A 1 203 ? -53.565 -7.521 75.935 1.00 76.19 203 ALA A CA 1
ATOM 1599 C C . ALA A 1 203 ? -54.905 -7.362 75.204 1.00 76.19 203 ALA A C 1
ATOM 1601 O O . ALA A 1 203 ? -55.544 -8.366 74.903 1.00 76.19 203 ALA A O 1
ATOM 1602 N N . GLU A 1 204 ? -55.323 -6.139 74.859 1.00 78.69 204 GLU A N 1
ATOM 1603 C CA . GLU A 1 204 ? -56.580 -5.936 74.120 1.00 78.69 204 GLU A CA 1
ATOM 1604 C C . GLU A 1 204 ? -56.541 -6.553 72.712 1.00 78.69 204 GLU A C 1
ATOM 1606 O O . GLU A 1 204 ? -57.496 -7.213 72.298 1.00 78.69 204 GLU A O 1
ATOM 1611 N N . GLN A 1 205 ? -55.424 -6.416 71.989 1.00 74.62 205 GLN A N 1
ATOM 1612 C CA . GLN A 1 205 ? -55.253 -7.010 70.657 1.00 74.62 205 GLN A CA 1
ATOM 1613 C C . GLN A 1 205 ? -55.249 -8.550 70.699 1.00 74.62 205 GLN A C 1
ATOM 1615 O O . GLN A 1 205 ? -55.877 -9.197 69.857 1.00 74.62 205 GLN A O 1
ATOM 1620 N N . LEU A 1 206 ? -54.591 -9.159 71.690 1.00 77.62 206 LEU A N 1
ATOM 1621 C CA . LEU A 1 206 ? -54.545 -10.613 71.870 1.00 77.62 206 LEU A CA 1
ATOM 1622 C C . LEU A 1 206 ? -55.875 -11.180 72.378 1.00 77.62 206 LEU A C 1
ATOM 1624 O O . LEU A 1 206 ? -56.238 -12.278 71.968 1.00 77.62 206 LEU A O 1
ATOM 1628 N N . LYS A 1 207 ? -56.655 -10.447 73.186 1.00 74.00 207 LYS A N 1
ATOM 1629 C CA . LYS A 1 207 ? -58.033 -10.851 73.534 1.00 74.00 207 LYS A CA 1
ATOM 1630 C C . LYS A 1 207 ? -58.933 -10.966 72.301 1.00 74.00 207 LYS A C 1
ATOM 1632 O O . LYS A 1 207 ? -59.816 -11.822 72.290 1.00 74.00 207 LYS A O 1
ATOM 1637 N N . GLN A 1 208 ? -58.719 -10.121 71.287 1.00 72.56 208 GLN A N 1
ATOM 1638 C CA . GLN A 1 208 ? -59.468 -10.152 70.025 1.00 72.56 208 GLN A CA 1
ATOM 1639 C C . GLN A 1 208 ? -58.970 -11.249 69.072 1.00 72.56 208 GLN A C 1
ATOM 1641 O O . GLN A 1 208 ? -59.790 -11.950 68.482 1.00 72.56 208 GLN A O 1
ATOM 1646 N N . ARG A 1 209 ? -57.647 -11.428 68.933 1.00 70.94 209 ARG A N 1
ATOM 1647 C CA . ARG A 1 209 ? -57.049 -12.444 68.040 1.00 70.94 209 ARG A CA 1
ATOM 1648 C C . ARG A 1 209 ? -57.116 -13.871 68.604 1.00 70.94 209 ARG A C 1
ATOM 1650 O O . ARG A 1 209 ? -57.382 -14.808 67.859 1.00 70.94 209 ARG A O 1
ATOM 1657 N N . CYS A 1 210 ? -56.935 -14.037 69.915 1.00 66.38 210 CYS A N 1
ATOM 1658 C CA . CYS A 1 210 ? -56.822 -15.328 70.602 1.00 66.38 210 CYS A CA 1
ATOM 1659 C C . CYS A 1 210 ? -57.919 -15.499 71.680 1.00 66.38 210 CYS A C 1
ATOM 1661 O O . CYS A 1 210 ? -57.620 -15.530 72.881 1.00 66.38 210 CYS A O 1
ATOM 1663 N N . PRO A 1 211 ? -59.206 -15.646 71.297 1.00 65.44 211 PRO A N 1
ATOM 1664 C CA . PRO A 1 211 ? -60.330 -15.650 72.242 1.00 65.44 211 PRO A CA 1
ATOM 1665 C C . PRO A 1 211 ? -60.282 -16.773 73.296 1.00 65.44 211 PRO A C 1
ATOM 1667 O O . PRO A 1 211 ? -60.871 -16.620 74.365 1.00 65.44 211 PRO A O 1
ATOM 1670 N N . GLY A 1 212 ? -59.556 -17.871 73.045 1.00 68.00 212 GLY A N 1
ATOM 1671 C CA . GLY A 1 212 ? -59.388 -18.974 74.004 1.00 68.00 212 GLY A CA 1
ATOM 1672 C C . GLY A 1 212 ? -58.613 -18.600 75.278 1.00 68.00 212 GLY A C 1
ATOM 1673 O O . GLY A 1 212 ? -58.948 -19.083 76.359 1.00 68.00 212 GLY A O 1
ATOM 1674 N N . ASP A 1 213 ? -57.629 -17.700 75.178 1.00 70.81 213 ASP A N 1
ATOM 1675 C CA . ASP A 1 213 ? -56.766 -17.290 76.300 1.00 70.81 213 ASP A CA 1
ATOM 1676 C C . ASP A 1 213 ? -57.102 -15.903 76.871 1.00 70.81 213 ASP A C 1
ATOM 1678 O O . ASP A 1 213 ? -56.581 -15.511 77.919 1.00 70.81 213 ASP A O 1
ATOM 1682 N N . SER A 1 214 ? -58.053 -15.198 76.251 1.00 71.75 214 SER A N 1
ATOM 1683 C CA . SER A 1 214 ? -58.579 -13.889 76.669 1.00 71.75 214 SER A CA 1
ATOM 1684 C C . SER A 1 214 ? -58.851 -13.782 78.185 1.00 71.75 214 SER A C 1
ATOM 1686 O O . SER A 1 214 ? -58.437 -12.823 78.838 1.00 71.75 214 SER A O 1
ATOM 1688 N N . THR A 1 215 ? -59.432 -14.822 78.802 1.00 71.12 215 THR A N 1
ATOM 1689 C CA . THR A 1 215 ? -59.740 -14.851 80.253 1.00 71.12 215 THR A CA 1
ATOM 1690 C C . THR A 1 215 ? -58.523 -15.019 81.180 1.00 71.12 215 THR A C 1
ATOM 1692 O O . THR A 1 215 ? -58.632 -14.791 82.390 1.00 71.12 215 THR A O 1
ATOM 1695 N N . LYS A 1 216 ? -57.365 -15.428 80.648 1.00 73.88 216 LYS A N 1
ATOM 1696 C CA . LYS A 1 216 ? -56.074 -15.442 81.358 1.00 73.88 216 LYS A CA 1
ATOM 1697 C C . LYS A 1 216 ? -55.354 -14.105 81.180 1.00 73.88 216 LYS A C 1
ATOM 1699 O O . LYS A 1 216 ? -54.814 -13.576 82.147 1.00 73.88 216 LYS A O 1
ATOM 1704 N N . ILE A 1 217 ? -55.394 -13.558 79.961 1.00 78.00 217 ILE A N 1
ATOM 1705 C CA . ILE A 1 217 ? -54.816 -12.257 79.587 1.00 78.00 217 ILE A CA 1
ATOM 1706 C C . ILE A 1 217 ? -55.418 -11.134 80.448 1.00 78.00 217 ILE A C 1
ATOM 1708 O O . ILE A 1 217 ? -54.676 -10.397 81.093 1.00 78.00 217 ILE A O 1
ATOM 1712 N N . GLN A 1 218 ? -56.753 -11.077 80.547 1.00 78.00 218 GLN A N 1
ATOM 1713 C CA . GLN A 1 218 ? -57.487 -10.100 81.365 1.00 78.00 218 GLN A CA 1
ATOM 1714 C C . GLN A 1 218 ? -56.982 -10.043 82.821 1.00 78.00 218 GLN A C 1
ATOM 1716 O O . GLN A 1 218 ? -56.676 -8.970 83.332 1.00 78.00 218 GLN A O 1
ATOM 1721 N N . ARG A 1 219 ? -56.836 -11.203 83.480 1.00 76.75 219 ARG A N 1
ATOM 1722 C CA . ARG A 1 219 ? -56.450 -11.279 84.903 1.00 76.75 219 ARG A CA 1
ATOM 1723 C C . ARG A 1 219 ? -55.029 -10.777 85.175 1.00 76.75 219 ARG A C 1
ATOM 1725 O O . ARG A 1 219 ? -54.794 -10.174 86.215 1.00 76.75 219 ARG A O 1
ATOM 1732 N N . GLN A 1 220 ? -54.089 -11.021 84.259 1.00 77.38 220 GLN A N 1
ATOM 1733 C CA . GLN A 1 220 ? -52.708 -10.532 84.392 1.00 77.38 220 GLN A CA 1
ATOM 1734 C C . GLN A 1 220 ? -52.624 -9.010 84.215 1.00 77.38 220 GLN A C 1
ATOM 1736 O O . GLN A 1 220 ? -51.901 -8.321 84.932 1.00 77.38 220 GLN A O 1
ATOM 1741 N N . GLN A 1 221 ? -53.415 -8.471 83.289 1.00 78.69 221 GLN A N 1
ATOM 1742 C CA . GLN A 1 221 ? -53.485 -7.039 83.014 1.00 78.69 221 GLN A CA 1
ATOM 1743 C C . GLN A 1 221 ? -54.080 -6.229 84.185 1.00 78.69 221 GLN A C 1
ATOM 1745 O O . GLN A 1 221 ? -53.701 -5.075 84.394 1.00 78.69 221 GLN A O 1
ATOM 1750 N N . GLU A 1 222 ? -54.996 -6.820 84.956 1.00 78.12 222 GLU A N 1
ATOM 1751 C CA . GLU A 1 222 ? -55.630 -6.191 86.125 1.00 78.12 222 GLU A CA 1
ATOM 1752 C C . GLU A 1 222 ? -54.679 -6.092 87.338 1.00 78.12 222 GLU A C 1
ATOM 1754 O O . GLU A 1 222 ? -54.583 -5.025 87.949 1.00 78.12 222 GLU A O 1
ATOM 1759 N N . ASP A 1 223 ? -53.910 -7.145 87.647 1.00 77.19 223 ASP A N 1
ATOM 1760 C CA . ASP A 1 223 ? -52.909 -7.130 88.735 1.00 77.19 223 ASP A CA 1
ATOM 1761 C C . ASP A 1 223 ? -51.777 -6.117 88.459 1.00 77.19 223 ASP A C 1
ATOM 1763 O O . ASP A 1 223 ? -51.419 -5.310 89.325 1.00 77.19 223 ASP A O 1
ATOM 1767 N N . LEU A 1 224 ? -51.272 -6.074 87.220 1.00 78.69 224 LEU A N 1
ATOM 1768 C CA . LEU A 1 224 ? -50.250 -5.106 86.809 1.00 78.69 224 LEU A CA 1
ATOM 1769 C C . LEU A 1 224 ? -50.753 -3.650 86.862 1.00 78.69 224 LEU A C 1
ATOM 1771 O O . LEU A 1 224 ? -49.999 -2.764 87.272 1.00 78.69 224 LEU A O 1
ATOM 1775 N N . HIS A 1 225 ? -52.029 -3.394 86.541 1.00 78.94 225 HIS A N 1
ATOM 1776 C CA . HIS A 1 225 ? -52.644 -2.062 86.652 1.00 78.94 225 HIS A CA 1
ATOM 1777 C C . HIS A 1 225 ? -52.575 -1.507 88.077 1.00 78.94 225 HIS A C 1
ATOM 1779 O O . HIS A 1 225 ? -52.173 -0.357 88.286 1.00 78.94 225 HIS A O 1
ATOM 1785 N N . GLN A 1 226 ? -52.945 -2.331 89.060 1.00 77.25 226 GLN A N 1
ATOM 1786 C CA . GLN A 1 226 ? -52.958 -1.941 90.467 1.00 77.25 226 GLN A CA 1
ATOM 1787 C C . GLN A 1 226 ? -51.549 -1.613 90.986 1.00 77.25 226 GLN A C 1
ATOM 1789 O O . GLN A 1 226 ? -51.391 -0.720 91.823 1.00 77.25 226 GLN A O 1
ATOM 1794 N N . ARG A 1 227 ? -50.523 -2.309 90.485 1.00 76.50 227 ARG A N 1
ATOM 1795 C CA . ARG A 1 227 ? -49.113 -2.105 90.854 1.00 76.50 227 ARG A CA 1
ATOM 1796 C C . ARG A 1 227 ? -48.521 -0.866 90.187 1.00 76.50 227 ARG A C 1
ATOM 1798 O O . ARG A 1 227 ? -47.927 -0.031 90.867 1.00 76.50 227 ARG A O 1
ATOM 1805 N N . TRP A 1 228 ? -48.743 -0.692 88.883 1.00 79.56 228 TRP A N 1
ATOM 1806 C CA . TRP A 1 228 ? -48.212 0.443 88.123 1.00 79.56 228 TRP A CA 1
ATOM 1807 C C . TRP A 1 228 ? -48.666 1.800 88.690 1.00 79.56 228 TRP A C 1
ATOM 1809 O O . TRP A 1 228 ? -47.865 2.727 88.836 1.00 79.56 228 TRP A O 1
ATOM 1819 N N . GLY A 1 229 ? -49.943 1.910 89.080 1.00 74.94 229 GLY A N 1
ATOM 1820 C CA . GLY A 1 229 ? -50.508 3.141 89.644 1.00 74.94 229 GLY A CA 1
ATOM 1821 C C . GLY A 1 229 ? -49.828 3.627 90.933 1.00 74.94 229 GLY A C 1
ATOM 1822 O O . GLY A 1 229 ? -49.796 4.831 91.188 1.00 74.94 229 GLY A O 1
ATOM 1823 N N . GLN A 1 230 ? -49.236 2.722 91.718 1.00 68.75 230 GLN A N 1
ATOM 1824 C CA . GLN A 1 230 ? -48.533 3.062 92.962 1.00 68.75 230 GLN A CA 1
ATOM 1825 C C . GLN A 1 230 ? -47.161 3.702 92.683 1.00 68.75 230 GLN A C 1
ATOM 1827 O O . GLN A 1 230 ? -46.750 4.629 93.384 1.00 68.75 230 GLN A O 1
ATOM 1832 N N . LEU A 1 231 ? -46.479 3.273 91.616 1.00 74.00 231 LEU A N 1
ATOM 1833 C CA . LEU A 1 231 ? -45.137 3.749 91.272 1.00 74.00 231 LEU A CA 1
ATOM 1834 C C . LEU A 1 231 ? -45.143 5.159 90.647 1.00 74.00 231 LEU A C 1
ATOM 1836 O O . LEU A 1 231 ? -44.232 5.956 90.886 1.00 74.00 231 LEU A O 1
ATOM 1840 N N . GLU A 1 232 ? -46.192 5.520 89.895 1.00 71.75 232 GLU A N 1
ATOM 1841 C CA . GLU A 1 232 ? -46.319 6.873 89.322 1.00 71.75 232 GLU A CA 1
ATOM 1842 C C . GLU A 1 232 ? -46.538 7.978 90.366 1.00 71.75 232 GLU A C 1
ATOM 1844 O O . GLU A 1 232 ? -46.184 9.133 90.109 1.00 71.75 232 GLU A O 1
ATOM 1849 N N . ALA A 1 233 ? -47.074 7.646 91.545 1.00 67.56 233 ALA A N 1
ATOM 1850 C CA . ALA A 1 233 ? -47.188 8.592 92.652 1.00 67.56 233 ALA A CA 1
ATOM 1851 C C . ALA A 1 233 ? -45.796 9.001 93.170 1.00 67.56 233 ALA A C 1
ATOM 1853 O O . ALA A 1 233 ? -45.470 10.190 93.193 1.00 67.56 233 ALA A O 1
ATOM 1854 N N . LEU A 1 234 ? -44.943 8.012 93.474 1.00 65.62 234 LEU A N 1
ATOM 1855 C CA . LEU A 1 234 ? -43.567 8.209 93.957 1.00 65.62 234 LEU A CA 1
ATOM 1856 C C . LEU A 1 234 ? -42.698 8.997 92.958 1.00 65.62 234 LEU A C 1
ATOM 1858 O O . LEU A 1 234 ? -41.866 9.815 93.354 1.00 65.62 234 LEU A O 1
ATOM 1862 N N . LYS A 1 235 ? -42.929 8.811 91.651 1.00 74.94 235 LYS A N 1
ATOM 1863 C CA . LYS A 1 235 ? -42.252 9.566 90.583 1.00 74.94 235 LYS A CA 1
ATOM 1864 C C . LYS A 1 235 ? -42.487 11.075 90.656 1.00 74.94 235 LYS A C 1
ATOM 1866 O O . LYS A 1 235 ? -41.542 11.837 90.472 1.00 74.94 235 LYS A O 1
ATOM 1871 N N . LYS A 1 236 ? -43.719 11.531 90.895 1.00 65.56 236 LYS A N 1
ATOM 1872 C CA . LYS A 1 236 ? -44.040 12.971 90.832 1.00 65.56 236 LYS A CA 1
ATOM 1873 C C . LYS A 1 236 ? -43.351 13.783 91.933 1.00 65.56 236 LYS A C 1
ATOM 1875 O O . LYS A 1 236 ? -42.974 14.924 91.685 1.00 65.56 236 LYS A O 1
ATOM 1880 N N . GLU A 1 237 ? -43.152 13.190 93.108 1.00 61.44 237 GLU A N 1
ATOM 1881 C CA . GLU A 1 237 ? -42.552 13.846 94.276 1.00 61.44 237 GLU A CA 1
ATOM 1882 C C . GLU A 1 237 ? -41.066 14.194 94.066 1.00 61.44 237 GLU A C 1
ATOM 1884 O O . GLU A 1 237 ? -40.649 15.330 94.286 1.00 61.44 237 GLU A O 1
ATOM 1889 N N . LYS A 1 238 ? -40.258 13.228 93.608 1.00 61.72 238 LYS A N 1
ATOM 1890 C CA . LYS A 1 238 ? -38.787 13.350 93.589 1.00 61.72 238 LYS A CA 1
ATOM 1891 C C . LYS A 1 238 ? -38.238 14.148 92.393 1.00 61.72 238 LYS A C 1
ATOM 1893 O O . LYS A 1 238 ? -37.095 14.590 92.428 1.00 61.72 238 LYS A O 1
ATOM 1898 N N . GLY A 1 239 ? -39.029 14.360 91.335 1.00 63.25 239 GLY A N 1
ATOM 1899 C CA . GLY A 1 239 ? -38.546 14.973 90.087 1.00 63.25 239 GLY A CA 1
ATOM 1900 C C . GLY A 1 239 ? -38.374 16.486 90.097 1.00 63.25 239 GLY A C 1
ATOM 1901 O O . GLY A 1 239 ? -37.429 17.000 89.496 1.00 63.25 239 GLY A O 1
ATOM 1902 N N . LEU A 1 240 ? -39.246 17.197 90.813 1.00 60.91 240 LEU A N 1
ATOM 1903 C CA . LEU A 1 240 ? -39.171 18.656 90.953 1.00 60.91 240 LEU A CA 1
ATOM 1904 C C . LEU A 1 240 ? -37.892 19.104 91.681 1.00 60.91 240 LEU A C 1
ATOM 1906 O O . LEU A 1 240 ? -37.431 20.222 91.486 1.00 60.91 240 LEU A O 1
ATOM 1910 N N . GLN A 1 241 ? -37.293 18.212 92.474 1.00 56.19 241 GLN A N 1
ATOM 1911 C CA . GLN A 1 241 ? -36.080 18.460 93.254 1.00 56.19 241 GLN A CA 1
ATOM 1912 C C . GLN A 1 241 ? -34.782 18.309 92.442 1.00 56.19 241 GLN A C 1
ATOM 1914 O O . GLN A 1 241 ? -33.707 18.508 92.999 1.00 56.19 241 GLN A O 1
ATOM 1919 N N . LEU A 1 242 ? -34.856 17.916 91.161 1.00 58.69 242 LEU A N 1
ATOM 1920 C CA . LEU A 1 242 ? -33.698 17.344 90.461 1.00 58.69 242 LEU A CA 1
ATOM 1921 C C . LEU A 1 242 ? -33.409 17.933 89.071 1.00 58.69 242 LEU A C 1
ATOM 1923 O O . LEU A 1 242 ? -32.255 17.941 88.645 1.00 58.69 242 LEU A O 1
ATOM 1927 N N . ALA A 1 243 ? -34.416 18.474 88.375 1.00 58.41 243 ALA A N 1
ATOM 1928 C CA . ALA A 1 243 ? -34.239 19.075 87.046 1.00 58.41 243 ALA A CA 1
ATOM 1929 C C . ALA A 1 243 ? -33.196 20.213 87.036 1.00 58.41 243 ALA A C 1
ATOM 1931 O O . ALA A 1 243 ? -32.301 20.215 86.193 1.00 58.41 243 ALA A O 1
ATOM 1932 N N . HIS A 1 244 ? -33.257 21.101 88.037 1.00 55.06 244 HIS A N 1
ATOM 1933 C CA . HIS A 1 244 ? -32.363 22.254 88.219 1.00 55.06 244 HIS A CA 1
ATOM 1934 C C . HIS A 1 244 ? -30.864 21.888 88.225 1.00 55.06 244 HIS A C 1
ATOM 1936 O O . HIS A 1 244 ? -30.031 22.688 87.812 1.00 55.06 244 HIS A O 1
ATOM 1942 N N . SER A 1 245 ? -30.512 20.669 88.644 1.00 57.16 245 SER A N 1
ATOM 1943 C CA . SER A 1 245 ? -29.124 20.192 88.711 1.00 57.16 245 SER A CA 1
ATOM 1944 C C . SER A 1 245 ? -28.664 19.413 87.471 1.00 57.16 245 SER A C 1
ATOM 1946 O O . SER A 1 245 ? -27.499 19.026 87.391 1.00 57.16 245 SER A O 1
ATOM 1948 N N . MET A 1 246 ? -29.550 19.137 86.506 1.00 60.59 246 MET A N 1
ATOM 1949 C CA . MET A 1 246 ? -29.199 18.335 85.325 1.00 60.59 246 MET A CA 1
ATOM 1950 C C . MET A 1 246 ? -28.649 19.164 84.161 1.00 60.59 246 MET A C 1
ATOM 1952 O O . MET A 1 246 ? -27.851 18.649 83.378 1.00 60.59 246 MET A O 1
ATOM 1956 N N . GLU A 1 247 ? -29.090 20.414 84.023 1.00 58.69 247 GLU A N 1
ATOM 1957 C CA . GLU A 1 247 ? -28.870 21.218 82.813 1.00 58.69 247 GLU A CA 1
ATOM 1958 C C . GLU A 1 247 ? -27.383 21.557 82.629 1.00 58.69 247 GLU A C 1
ATOM 1960 O O . GLU A 1 247 ? -26.809 21.217 81.591 1.00 58.69 247 GLU A O 1
ATOM 1965 N N . VAL A 1 248 ? -26.724 22.058 83.682 1.00 58.22 248 VAL A N 1
ATOM 1966 C CA . VAL A 1 248 ? -25.268 22.322 83.731 1.00 58.22 248 VAL A CA 1
ATOM 1967 C C . VAL A 1 248 ? -24.447 21.077 83.354 1.00 58.22 248 VAL A C 1
ATOM 1969 O O . VAL A 1 248 ? -23.530 21.141 82.534 1.00 58.22 248 VAL A O 1
ATOM 1972 N N . ARG A 1 249 ? -24.824 19.900 83.876 1.00 63.50 249 ARG A N 1
ATOM 1973 C CA . ARG A 1 249 ? -24.127 18.630 83.600 1.00 63.50 249 ARG A CA 1
ATOM 1974 C C . ARG A 1 249 ? -24.233 18.201 82.132 1.00 63.50 249 ARG A C 1
ATOM 1976 O O . ARG A 1 249 ? -23.319 17.563 81.613 1.00 63.50 249 ARG A O 1
ATOM 1983 N N . SER A 1 250 ? -25.340 18.525 81.462 1.00 64.31 250 SER A N 1
ATOM 1984 C CA . SER A 1 250 ? -25.586 18.087 80.081 1.00 64.31 250 SER A CA 1
ATOM 1985 C C . SER A 1 250 ? -24.668 18.772 79.059 1.00 64.31 250 SER A C 1
ATOM 1987 O O . SER A 1 250 ? -24.190 18.116 78.132 1.00 64.31 250 SER A O 1
ATOM 1989 N N . PHE A 1 251 ? -24.342 20.051 79.275 1.00 67.44 251 PHE A N 1
ATOM 1990 C CA . PHE A 1 251 ? -23.439 20.815 78.411 1.00 67.44 251 PHE A CA 1
ATOM 1991 C C . PHE A 1 251 ? -22.019 20.225 78.389 1.00 67.44 251 PHE A C 1
ATOM 1993 O O . PHE A 1 251 ? -21.448 19.987 77.322 1.00 67.44 251 PHE A O 1
ATOM 2000 N N . LEU A 1 252 ? -21.485 19.904 79.572 1.00 66.62 252 LEU A N 1
ATOM 2001 C CA . LEU A 1 252 ? -20.152 19.315 79.738 1.00 66.62 252 LEU A CA 1
ATOM 2002 C C . LEU A 1 252 ? -20.027 17.931 79.068 1.00 66.62 252 LEU A C 1
ATOM 2004 O O . LEU A 1 252 ? -18.949 17.567 78.595 1.00 66.62 252 LEU A O 1
ATOM 2008 N N . GLN A 1 253 ? -21.124 17.169 78.974 1.00 68.88 253 GLN A N 1
ATOM 2009 C CA . GLN A 1 253 ? -21.133 15.849 78.336 1.00 68.88 253 GLN A CA 1
ATOM 2010 C C . GLN A 1 253 ? -21.088 15.925 76.797 1.00 68.88 253 GLN A C 1
ATOM 2012 O O . GLN A 1 253 ? -20.319 15.194 76.170 1.00 68.88 253 GLN A O 1
ATOM 2017 N N . GLU A 1 254 ? -21.871 16.815 76.176 1.00 70.38 254 GLU A N 1
ATOM 2018 C CA . GLU A 1 254 ? -21.832 17.040 74.718 1.00 70.38 254 GLU A CA 1
ATOM 2019 C C . GLU A 1 254 ? -20.474 17.596 74.254 1.00 70.38 254 GLU A C 1
ATOM 2021 O O . GLU A 1 254 ? -19.955 17.197 73.205 1.00 70.38 254 GLU A O 1
ATOM 2026 N N . TYR A 1 255 ? -19.856 18.459 75.068 1.00 75.50 255 TYR A N 1
ATOM 2027 C CA . TYR A 1 255 ? -18.489 18.927 74.849 1.00 75.50 255 TYR A CA 1
ATOM 2028 C C . TYR A 1 255 ? -17.495 17.756 74.751 1.00 75.50 255 TYR A C 1
ATOM 2030 O O . TYR A 1 255 ? -16.866 17.572 73.705 1.00 75.50 255 TYR A O 1
ATOM 2038 N N . GLY A 1 256 ? -17.417 16.907 75.783 1.00 74.25 256 GLY A N 1
ATOM 2039 C CA . GLY A 1 256 ? -16.493 15.767 75.800 1.00 74.25 256 GLY A CA 1
ATOM 2040 C C . GLY A 1 256 ? -16.729 14.772 74.655 1.00 74.25 256 GLY A C 1
ATOM 2041 O O . GLY A 1 256 ? -15.775 14.271 74.060 1.00 74.25 256 GLY A O 1
ATOM 2042 N N . HIS A 1 257 ? -17.990 14.536 74.276 1.00 75.56 257 HIS A N 1
ATOM 2043 C CA . HIS A 1 257 ? -18.329 13.669 73.145 1.00 75.56 257 HIS A CA 1
ATOM 2044 C C . HIS A 1 257 ? -17.813 14.225 71.805 1.00 75.56 257 HIS A C 1
ATOM 2046 O O . HIS A 1 257 ? -17.209 13.491 71.021 1.00 75.56 257 HIS A O 1
ATOM 2052 N N . THR A 1 258 ? -18.007 15.521 71.530 1.00 76.44 258 THR A N 1
ATOM 2053 C CA . THR A 1 258 ? -17.486 16.130 70.289 1.00 76.44 258 THR A CA 1
ATOM 2054 C C . THR A 1 258 ? -15.961 16.198 70.253 1.00 76.44 258 THR A C 1
ATOM 2056 O O . THR A 1 258 ? -15.379 16.005 69.185 1.00 76.44 258 THR A O 1
ATOM 2059 N N . GLN A 1 259 ? -15.309 16.382 71.404 1.00 80.12 259 GLN A N 1
ATOM 2060 C CA . GLN A 1 259 ? -13.851 16.330 71.523 1.00 80.12 259 GLN A CA 1
ATOM 2061 C C . GLN A 1 259 ? -13.307 14.934 71.186 1.00 80.12 259 GLN A C 1
ATOM 2063 O O . GLN A 1 259 ? -12.389 14.816 70.372 1.00 80.12 259 GLN A O 1
ATOM 2068 N N . ALA A 1 260 ? -13.916 13.878 71.736 1.00 78.94 260 ALA A N 1
ATOM 2069 C CA . ALA A 1 260 ? -13.522 12.495 71.473 1.00 78.94 260 ALA A CA 1
ATOM 2070 C C . ALA A 1 260 ? -13.722 12.093 69.999 1.00 78.94 260 ALA A C 1
ATOM 2072 O O . ALA A 1 260 ? -12.819 11.518 69.396 1.00 78.94 260 ALA A O 1
ATOM 2073 N N . GLN A 1 261 ? -14.857 12.446 69.379 1.00 79.81 261 GLN A N 1
ATOM 2074 C CA . GLN A 1 261 ? -15.097 12.150 67.956 1.00 79.81 261 GLN A CA 1
ATOM 2075 C C . GLN A 1 261 ? -14.112 12.865 67.020 1.00 79.81 261 GLN A C 1
ATOM 2077 O O . GLN A 1 261 ? -13.738 12.327 65.979 1.00 79.81 261 GLN A O 1
ATOM 2082 N N . LEU A 1 262 ? -13.671 14.071 67.379 1.00 80.56 262 LEU A N 1
ATOM 2083 C CA . LEU A 1 262 ? -12.688 14.821 66.600 1.00 80.56 262 LEU A CA 1
ATOM 2084 C C . LEU A 1 262 ? -11.274 14.226 66.730 1.00 80.56 262 LEU A C 1
ATOM 2086 O O . LEU A 1 262 ? -10.515 14.240 65.764 1.00 80.56 262 LEU A O 1
ATOM 2090 N N . GLN A 1 263 ? -10.944 13.650 67.890 1.00 83.00 263 GLN A N 1
ATOM 2091 C CA . GLN A 1 263 ? -9.704 12.899 68.116 1.00 83.00 263 GLN A CA 1
ATOM 2092 C C . GLN A 1 263 ? -9.711 11.529 67.415 1.00 83.00 263 GLN A C 1
ATOM 2094 O O . GLN A 1 263 ? -8.706 11.161 66.815 1.00 83.00 263 GLN A O 1
ATOM 2099 N N . ASP A 1 264 ? -10.841 10.818 67.396 1.00 81.62 264 ASP A N 1
ATOM 2100 C CA . ASP A 1 264 ? -11.025 9.584 66.612 1.00 81.62 264 ASP A CA 1
ATOM 2101 C C . ASP A 1 264 ? -10.799 9.820 65.107 1.00 81.62 264 ASP A C 1
ATOM 2103 O O . ASP A 1 264 ? -10.067 9.075 64.458 1.00 81.62 264 ASP A O 1
ATOM 2107 N N . VAL A 1 265 ? -11.344 10.908 64.549 1.00 81.38 265 VAL A N 1
ATOM 2108 C CA . VAL A 1 265 ? -11.120 11.265 63.137 1.00 81.38 265 VAL A CA 1
ATOM 2109 C C . VAL A 1 265 ? -9.661 11.647 62.856 1.00 81.38 265 VAL A C 1
ATOM 2111 O O . VAL A 1 265 ? -9.150 11.300 61.794 1.00 81.38 265 VAL A O 1
ATOM 2114 N N . LEU A 1 266 ? -8.965 12.302 63.795 1.00 82.19 266 LEU A N 1
ATOM 2115 C CA . LEU A 1 266 ? -7.521 12.558 63.688 1.00 82.19 266 LEU A CA 1
ATOM 2116 C C . LEU A 1 266 ? -6.715 11.248 63.656 1.00 82.19 266 LEU A C 1
ATOM 2118 O O . LEU A 1 266 ? -5.890 11.069 62.765 1.00 82.19 266 LEU A O 1
ATOM 2122 N N . LEU A 1 267 ? -7.002 10.306 64.560 1.00 80.81 267 LEU A N 1
ATOM 2123 C CA . LEU A 1 267 ? -6.335 8.998 64.606 1.00 80.81 267 LEU A CA 1
ATOM 2124 C C . LEU A 1 267 ? -6.630 8.149 63.358 1.00 80.81 267 LEU A C 1
ATOM 2126 O O . LEU A 1 267 ? -5.739 7.483 62.838 1.00 80.81 267 LEU A O 1
ATOM 2130 N N . GLN A 1 268 ? -7.856 8.203 62.829 1.00 75.75 268 GLN A N 1
ATOM 2131 C CA . GLN A 1 268 ? -8.218 7.537 61.572 1.00 75.75 268 GLN A CA 1
ATOM 2132 C C . GLN A 1 268 ? -7.503 8.139 60.356 1.00 75.75 268 GLN A C 1
ATOM 2134 O O . GLN A 1 268 ? -7.226 7.413 59.406 1.00 75.75 268 GLN A O 1
ATOM 2139 N N . LEU A 1 269 ? -7.190 9.439 60.368 1.00 75.06 269 LEU A N 1
ATOM 2140 C CA . LEU A 1 269 ? -6.361 10.065 59.335 1.00 75.06 269 LEU A CA 1
ATOM 2141 C C . LEU A 1 269 ? -4.890 9.658 59.496 1.00 75.06 269 LEU A C 1
ATOM 2143 O O . LEU A 1 269 ? -4.288 9.214 58.525 1.00 75.06 269 LEU A O 1
ATOM 2147 N N . GLU A 1 270 ? -4.336 9.713 60.708 1.00 74.12 270 GLU A N 1
ATOM 2148 C CA . GLU A 1 270 ? -2.957 9.282 61.007 1.00 74.12 270 GLU A CA 1
ATOM 2149 C C . GLU A 1 270 ? -2.722 7.785 60.697 1.00 74.12 270 GLU A C 1
ATOM 2151 O O . GLU A 1 270 ? -1.622 7.397 60.320 1.00 74.12 270 GLU A O 1
ATOM 2156 N N . ALA A 1 271 ? -3.761 6.943 60.743 1.00 68.81 271 ALA A N 1
ATOM 2157 C CA . ALA A 1 271 ? -3.694 5.535 60.336 1.00 68.81 271 ALA A CA 1
ATOM 2158 C C . ALA A 1 271 ? -3.804 5.281 58.810 1.00 68.81 271 ALA A C 1
ATOM 2160 O O . ALA A 1 271 ? -3.548 4.164 58.362 1.00 68.81 271 ALA A O 1
ATOM 2161 N N . LEU A 1 272 ? -4.187 6.274 57.994 1.00 65.81 272 LEU A N 1
ATOM 2162 C CA . LEU A 1 272 ? -4.450 6.121 56.545 1.00 65.81 272 LEU A CA 1
ATOM 2163 C C . LEU A 1 272 ? -3.219 6.347 55.637 1.00 65.81 272 LEU A C 1
ATOM 2165 O O . LEU A 1 272 ? -3.365 6.459 54.412 1.00 65.81 272 LEU A O 1
ATOM 2169 N N . GLU A 1 273 ? -2.019 6.440 56.214 1.00 55.34 273 GLU A N 1
ATOM 2170 C CA . GLU A 1 273 ? -0.833 6.987 55.539 1.00 55.34 273 GLU A CA 1
ATOM 2171 C C . GLU A 1 273 ? -0.167 6.080 54.486 1.00 55.34 273 GLU A C 1
ATOM 2173 O O . GLU A 1 273 ? 0.536 6.615 53.631 1.00 55.34 273 GLU A O 1
ATOM 2178 N N . LEU A 1 274 ? -0.379 4.752 54.494 1.00 52.59 274 LEU A N 1
ATOM 2179 C CA . LEU A 1 274 ? 0.540 3.821 53.804 1.00 52.59 274 LEU A CA 1
ATOM 2180 C C . LEU A 1 274 ? -0.025 2.884 52.712 1.00 52.59 274 LEU A C 1
ATOM 2182 O O . LEU A 1 274 ? 0.756 2.128 52.142 1.00 52.59 274 LEU A O 1
ATOM 2186 N N . GLU A 1 275 ? -1.320 2.923 52.364 1.00 48.00 275 GLU A N 1
ATOM 2187 C CA . GLU A 1 275 ? -1.879 2.037 51.316 1.00 48.00 275 GLU A CA 1
ATOM 2188 C C . GLU A 1 275 ? -2.696 2.755 50.226 1.00 48.00 275 GLU A C 1
ATOM 2190 O O . GLU A 1 275 ? -3.619 3.532 50.492 1.00 48.00 275 GLU A O 1
ATOM 2195 N N . SER A 1 276 ? -2.394 2.419 48.968 1.00 54.03 276 SER A N 1
ATOM 2196 C CA . SER A 1 276 ? -2.952 2.991 47.730 1.00 54.03 276 SER A CA 1
ATOM 2197 C C . SER A 1 276 ? -4.258 2.336 47.242 1.00 54.03 276 SER A C 1
ATOM 2199 O O . SER A 1 276 ? -4.651 2.518 46.092 1.00 54.03 276 SER A O 1
ATOM 2201 N N . SER A 1 277 ? -4.947 1.587 48.106 1.00 59.12 277 SER A N 1
ATOM 2202 C CA . SER A 1 277 ? -6.214 0.908 47.795 1.00 59.12 277 SER A CA 1
ATOM 2203 C C . SER A 1 277 ? -7.377 1.884 47.550 1.00 59.12 277 SER A C 1
ATOM 2205 O O . SER A 1 277 ? -7.513 2.892 48.245 1.00 59.12 277 SER A O 1
ATOM 2207 N N . GLU A 1 278 ? -8.300 1.546 46.641 1.00 56.78 278 GLU A N 1
ATOM 2208 C CA . GLU A 1 278 ? -9.557 2.293 46.449 1.00 56.78 278 GLU A CA 1
ATOM 2209 C C . GLU A 1 278 ? -10.376 2.396 47.748 1.00 56.78 278 GLU A C 1
ATOM 2211 O O . GLU A 1 278 ? -10.996 3.426 48.026 1.00 56.78 278 GLU A O 1
ATOM 2216 N N . ALA A 1 279 ? -10.305 1.375 48.610 1.00 58.22 279 ALA A N 1
ATOM 2217 C CA . ALA A 1 279 ? -10.923 1.409 49.933 1.00 58.22 279 ALA A CA 1
ATOM 2218 C C . ALA A 1 279 ? -10.343 2.532 50.816 1.00 58.22 279 ALA A C 1
ATOM 2220 O O . ALA A 1 279 ? -11.087 3.177 51.558 1.00 58.22 279 ALA A O 1
ATOM 2221 N N . SER A 1 280 ? -9.042 2.831 50.695 1.00 63.72 280 SER A N 1
ATOM 2222 C CA . SER A 1 280 ? -8.398 3.930 51.423 1.00 63.72 280 SER A CA 1
ATOM 2223 C C . SER A 1 280 ? -8.786 5.301 50.846 1.00 63.72 280 SER A C 1
ATOM 2225 O O . SER A 1 280 ? -8.848 6.282 51.594 1.00 63.72 280 SER A O 1
ATOM 2227 N N . HIS A 1 281 ? -9.114 5.392 49.548 1.00 68.50 281 HIS A N 1
ATOM 2228 C CA . HIS A 1 281 ? -9.702 6.594 48.938 1.00 68.50 281 HIS A CA 1
ATOM 2229 C C . HIS A 1 281 ? -11.106 6.866 49.497 1.00 68.50 281 HIS A C 1
ATOM 2231 O O . HIS A 1 281 ? -11.375 7.966 49.985 1.00 68.50 281 HIS A O 1
ATOM 2237 N N . CYS A 1 282 ? -11.974 5.850 49.511 1.00 74.00 282 CYS A N 1
ATOM 2238 C CA . CYS A 1 282 ? -13.309 5.937 50.107 1.00 74.00 282 CYS A CA 1
ATOM 2239 C C . CYS A 1 282 ? -13.259 6.280 51.607 1.00 74.00 282 CYS A C 1
ATOM 2241 O O . CYS A 1 282 ? -14.042 7.110 52.069 1.00 74.00 282 CYS A O 1
ATOM 2243 N N . ALA A 1 283 ? -12.310 5.712 52.361 1.00 74.94 283 ALA A N 1
ATOM 2244 C CA . ALA A 1 283 ? -12.110 6.029 53.776 1.00 74.94 283 ALA A CA 1
ATOM 2245 C C . ALA A 1 283 ? -11.710 7.500 54.004 1.00 74.94 283 ALA A C 1
ATOM 2247 O O . ALA A 1 283 ? -12.302 8.170 54.850 1.00 74.94 283 ALA A O 1
ATOM 2248 N N . LEU A 1 284 ? -10.771 8.039 53.215 1.00 78.56 284 LEU A N 1
ATOM 2249 C CA . LEU A 1 284 ? -10.372 9.450 53.304 1.00 78.56 284 LEU A CA 1
ATOM 2250 C C . LEU A 1 284 ? -11.539 10.393 52.958 1.00 78.56 284 LEU A C 1
ATOM 2252 O O . LEU A 1 284 ? -11.757 11.387 53.651 1.00 78.56 284 LEU A O 1
ATOM 2256 N N . GLN A 1 285 ? -12.333 10.062 51.936 1.00 78.88 285 GLN A N 1
ATOM 2257 C CA . GLN A 1 285 ? -13.515 10.838 51.545 1.00 78.88 285 GLN A CA 1
ATOM 2258 C C . GLN A 1 285 ? -14.641 10.770 52.597 1.00 78.88 285 GLN A C 1
ATOM 2260 O O . GLN A 1 285 ? -15.330 11.765 52.834 1.00 78.88 285 GLN A O 1
ATOM 2265 N N . LEU A 1 286 ? -14.792 9.640 53.298 1.00 82.06 286 LEU A N 1
ATOM 2266 C CA . LEU A 1 286 ? -15.687 9.519 54.452 1.00 82.06 286 LEU A CA 1
ATOM 2267 C C . LEU A 1 286 ? -15.199 10.375 55.634 1.00 82.06 286 LEU A C 1
ATOM 2269 O O . LEU A 1 286 ? -15.995 11.098 56.233 1.00 82.06 286 LEU A O 1
ATOM 2273 N N . SER A 1 287 ? -13.900 10.358 55.946 1.00 79.25 287 SER A N 1
ATOM 2274 C CA . SER A 1 287 ? -13.316 11.202 57.000 1.00 79.25 287 SER A CA 1
ATOM 2275 C C . SER A 1 287 ? -13.452 12.698 56.694 1.00 79.25 287 SER A C 1
ATOM 2277 O O . SER A 1 287 ? -13.796 13.468 57.589 1.00 79.25 287 SER A O 1
ATOM 2279 N N . GLN A 1 288 ? -13.313 13.115 55.430 1.00 82.31 288 GLN A N 1
ATOM 2280 C CA . GLN A 1 288 ? -13.626 14.484 54.989 1.00 82.31 288 GLN A CA 1
ATOM 2281 C C . GLN A 1 288 ? -15.078 14.878 55.313 1.00 82.31 288 GLN A C 1
ATOM 2283 O O . GLN A 1 288 ? -15.323 15.957 55.857 1.00 82.31 288 GLN A O 1
ATOM 2288 N N . GLN A 1 289 ? -16.048 13.993 55.052 1.00 83.69 289 GLN A N 1
ATOM 2289 C CA . GLN A 1 289 ? -17.450 14.236 55.411 1.00 83.69 289 GLN A CA 1
ATOM 2290 C C . GLN A 1 289 ? -17.666 14.282 56.933 1.00 83.69 289 GLN A C 1
ATOM 2292 O O . GLN A 1 289 ? -18.399 15.152 57.407 1.00 83.69 289 GLN A O 1
ATOM 2297 N N . LYS A 1 290 ? -16.995 13.420 57.717 1.00 84.06 290 LYS A N 1
ATOM 2298 C CA . LYS A 1 290 ? -17.041 13.466 59.193 1.00 84.06 290 LYS A CA 1
ATOM 2299 C C . LYS A 1 290 ? -16.564 14.821 59.735 1.00 84.06 290 LYS A C 1
ATOM 2301 O O . LYS A 1 290 ? -17.253 15.401 60.573 1.00 84.06 290 LYS A O 1
ATOM 2306 N N . VAL A 1 291 ? -15.445 15.358 59.233 1.00 84.12 291 VAL A N 1
ATOM 2307 C CA . VAL A 1 291 ? -14.911 16.677 59.642 1.00 84.12 291 VAL A CA 1
ATOM 2308 C C . VAL A 1 291 ? -15.946 17.789 59.419 1.00 84.12 291 VAL A C 1
ATOM 2310 O O . VAL A 1 291 ? -16.227 18.553 60.342 1.00 84.12 291 VAL A O 1
ATOM 2313 N N . LEU A 1 292 ? -16.593 17.827 58.247 1.00 84.69 292 LEU A N 1
ATOM 2314 C CA . LEU A 1 292 ? -17.628 18.820 57.909 1.00 84.69 292 LEU A CA 1
ATOM 2315 C C . LEU A 1 292 ? -18.912 18.703 58.757 1.00 84.69 292 LEU A C 1
ATOM 2317 O O . LEU A 1 292 ? -19.672 19.668 58.877 1.00 84.69 292 LEU A O 1
ATOM 2321 N N . VAL A 1 293 ? -19.193 17.531 59.334 1.00 85.38 293 VAL A N 1
ATOM 2322 C CA . VAL A 1 293 ? -20.310 17.330 60.276 1.00 85.38 293 VAL A CA 1
ATOM 2323 C C . VAL A 1 293 ? -19.919 17.771 61.689 1.00 85.38 293 VAL A C 1
ATOM 2325 O O . VAL A 1 293 ? -20.701 18.458 62.350 1.00 85.38 293 VAL A O 1
ATOM 2328 N N . LEU A 1 294 ? -18.704 17.443 62.140 1.00 84.56 294 LEU A N 1
ATOM 2329 C CA . LEU A 1 294 ? -18.186 17.867 63.446 1.00 84.56 294 LEU A CA 1
ATOM 2330 C C . LEU A 1 294 ? -18.042 19.392 63.532 1.00 84.56 294 LEU A C 1
ATOM 2332 O O . LEU A 1 294 ? -18.457 19.983 64.527 1.00 84.56 294 LEU A O 1
ATOM 2336 N N . GLU A 1 295 ? -17.580 20.044 62.464 1.00 84.44 295 GLU A N 1
ATOM 2337 C CA . GLU A 1 295 ? -17.547 21.506 62.335 1.00 84.44 295 GLU A CA 1
ATOM 2338 C C . GLU A 1 295 ? -18.918 22.145 62.615 1.00 84.44 295 GLU A C 1
ATOM 2340 O O . GLU A 1 295 ? -19.024 23.088 63.403 1.00 84.44 295 GLU A O 1
ATOM 2345 N N . LYS A 1 296 ? -20.001 21.590 62.055 1.00 82.62 296 LYS A N 1
ATOM 2346 C CA . LYS A 1 296 ? -21.375 22.073 62.294 1.00 82.62 296 LYS A CA 1
ATOM 2347 C C . LYS A 1 296 ? -21.848 21.834 63.733 1.00 82.62 296 LYS A C 1
ATOM 2349 O O . LYS A 1 296 ? -22.610 22.650 64.254 1.00 82.62 296 LYS A O 1
ATOM 2354 N N . ARG A 1 297 ? -21.400 20.754 64.388 1.00 82.06 297 ARG A N 1
ATOM 2355 C CA . ARG A 1 297 ? -21.745 20.450 65.791 1.00 82.06 297 ARG A CA 1
ATOM 2356 C C . ARG A 1 297 ? -20.989 21.349 66.776 1.00 82.06 297 ARG A C 1
ATOM 2358 O O . ARG A 1 297 ? -21.597 21.820 67.730 1.00 82.06 297 ARG A O 1
ATOM 2365 N N . ILE A 1 298 ? -19.733 21.704 66.500 1.00 82.88 298 ILE A N 1
ATOM 2366 C CA . ILE A 1 298 ? -18.971 22.690 67.293 1.00 82.88 298 ILE A CA 1
ATOM 2367 C C . ILE A 1 298 ? -19.671 24.064 67.258 1.00 82.88 298 ILE A C 1
ATOM 2369 O O . ILE A 1 298 ? -19.941 24.646 68.308 1.00 82.88 298 ILE A O 1
ATOM 2373 N N . HIS A 1 299 ? -20.111 24.520 66.077 1.00 79.25 299 HIS A N 1
ATOM 2374 C CA . HIS A 1 299 ? -20.938 25.733 65.920 1.00 79.25 299 HIS A CA 1
ATOM 2375 C C . HIS A 1 299 ? -22.342 25.638 66.564 1.00 79.25 299 HIS A C 1
ATOM 2377 O O . HIS A 1 299 ? -23.060 26.639 66.661 1.00 79.25 299 HIS A O 1
ATOM 2383 N N . TYR A 1 300 ? -22.799 24.451 66.975 1.00 78.56 300 TYR A N 1
ATOM 2384 C CA . TYR A 1 300 ? -23.996 24.297 67.807 1.00 78.56 300 TYR A CA 1
ATOM 2385 C C . TYR A 1 300 ? -23.656 24.447 69.294 1.00 78.56 300 TYR A C 1
ATOM 2387 O O . TYR A 1 300 ? -24.299 25.255 69.960 1.00 78.56 300 TYR A O 1
ATOM 2395 N N . LEU A 1 301 ? -22.613 23.776 69.796 1.00 76.44 301 LEU A N 1
ATOM 2396 C CA . LEU A 1 301 ? -22.210 23.869 71.208 1.00 76.44 301 LEU A CA 1
ATOM 2397 C C . LEU A 1 301 ? -21.846 25.299 71.624 1.00 76.44 301 LEU A C 1
ATOM 2399 O O . LEU A 1 301 ? -22.269 25.745 72.688 1.00 76.44 301 LEU A O 1
ATOM 2403 N N . GLN A 1 302 ? -21.197 26.065 70.744 1.00 75.44 302 GLN A N 1
ATOM 2404 C CA . GLN A 1 302 ? -20.930 27.493 70.963 1.00 75.44 302 GLN A CA 1
ATOM 2405 C C . GLN A 1 302 ? -22.204 28.327 71.198 1.00 75.44 302 GLN A C 1
ATOM 2407 O O . GLN A 1 302 ? -22.168 29.303 71.939 1.00 75.44 302 GLN A O 1
ATOM 2412 N N . ARG A 1 303 ? -23.351 27.936 70.623 1.00 76.81 303 ARG A N 1
ATOM 2413 C CA . ARG A 1 303 ? -24.656 28.592 70.846 1.00 76.81 303 ARG A CA 1
ATOM 2414 C C . ARG A 1 303 ? -25.409 28.066 72.072 1.00 76.81 303 ARG A C 1
ATOM 2416 O O . ARG A 1 303 ? -26.417 28.660 72.450 1.00 76.81 303 ARG A O 1
ATOM 2423 N N . VAL A 1 304 ? -24.961 26.960 72.668 1.00 71.38 304 VAL A N 1
ATOM 2424 C CA . VAL A 1 304 ? -25.491 26.444 73.941 1.00 71.38 304 VAL A CA 1
ATOM 2425 C C . VAL A 1 304 ? -24.702 27.017 75.120 1.00 71.38 304 VAL A C 1
ATOM 2427 O O . VAL A 1 304 ? -25.327 27.381 76.108 1.00 71.38 304 VAL A O 1
ATOM 2430 N N . ALA A 1 305 ? -23.380 27.197 74.987 1.00 67.12 305 ALA A N 1
ATOM 2431 C CA . ALA A 1 305 ? -22.522 27.827 76.001 1.00 67.12 305 ALA A CA 1
ATOM 2432 C C . ALA A 1 305 ? -23.094 29.173 76.484 1.00 67.12 305 ALA A C 1
ATOM 2434 O O . ALA A 1 305 ? -23.401 29.330 77.663 1.00 67.12 305 ALA A O 1
ATOM 2435 N N . VAL A 1 306 ? -23.388 30.072 75.536 1.00 66.88 306 VAL A N 1
ATOM 2436 C CA . VAL A 1 306 ? -23.986 31.398 75.783 1.00 66.88 306 VAL A CA 1
ATOM 2437 C C . VAL A 1 306 ? -25.292 31.324 76.592 1.00 66.88 306 VAL A C 1
ATOM 2439 O O . VAL A 1 306 ? -25.554 32.187 77.421 1.00 66.88 306 VAL A O 1
ATOM 2442 N N . LYS A 1 307 ? -26.103 30.270 76.419 1.00 63.75 307 LYS A N 1
ATOM 2443 C CA . LYS A 1 307 ? -27.359 30.090 77.173 1.00 63.75 307 LYS A CA 1
ATOM 2444 C C . LYS A 1 307 ? -27.155 29.582 78.600 1.00 63.75 307 LYS A C 1
ATOM 2446 O O . LYS A 1 307 ? -28.029 29.772 79.438 1.00 63.75 307 LYS A O 1
ATOM 2451 N N . VAL A 1 308 ? -26.042 28.902 78.871 1.00 63.50 308 VAL A N 1
ATOM 2452 C CA . VAL A 1 308 ? -25.658 28.498 80.232 1.00 63.50 308 VAL A CA 1
ATOM 2453 C C . VAL A 1 308 ? -25.059 29.701 80.968 1.00 63.50 308 VAL A C 1
ATOM 2455 O O . VAL A 1 308 ? -25.392 29.940 82.126 1.00 63.50 308 VAL A O 1
ATOM 2458 N N . GLU A 1 309 ? -24.268 30.521 80.270 1.00 60.00 309 GLU A N 1
ATOM 2459 C CA . GLU A 1 309 ? -23.710 31.783 80.780 1.00 60.00 309 GLU A CA 1
ATOM 2460 C C . GLU A 1 309 ? -24.805 32.783 81.210 1.00 60.00 309 GLU A C 1
ATOM 2462 O O . GLU A 1 309 ? -24.679 33.411 82.262 1.00 60.00 309 GLU A O 1
ATOM 2467 N N . GLU A 1 310 ? -25.916 32.874 80.462 1.00 57.75 310 GLU A N 1
ATOM 2468 C CA . GLU A 1 310 ? -27.107 33.676 80.813 1.00 57.75 310 GLU A CA 1
ATOM 2469 C C . GLU A 1 310 ? -27.775 33.262 82.143 1.00 57.75 310 GLU A C 1
ATOM 2471 O O . GLU A 1 310 ? -28.482 34.069 82.750 1.00 57.75 310 GLU A O 1
ATOM 2476 N N . LEU A 1 311 ? -27.559 32.026 82.613 1.00 57.81 311 LEU A N 1
ATOM 2477 C CA . LEU A 1 311 ? -28.187 31.464 83.817 1.00 57.81 311 LEU A CA 1
ATOM 2478 C C . LEU A 1 311 ? -27.269 31.467 85.054 1.00 57.81 311 LEU A C 1
ATOM 2480 O O . LEU A 1 311 ? -27.756 31.281 86.171 1.00 57.81 311 LEU A O 1
ATOM 2484 N N . GLY A 1 312 ? -25.962 31.701 84.891 1.00 56.72 312 GLY A N 1
ATOM 2485 C CA . GLY A 1 312 ? -25.005 31.714 86.000 1.00 56.72 312 GLY A CA 1
ATOM 2486 C C . GLY A 1 312 ? -23.601 32.184 85.588 1.00 56.72 312 GLY A C 1
ATOM 2487 O O . GLY A 1 312 ? -22.883 31.441 84.923 1.00 56.72 312 GLY A O 1
ATOM 2488 N N . PRO A 1 313 ? -23.132 33.373 86.021 1.00 51.75 313 PRO A N 1
ATOM 2489 C CA . PRO A 1 313 ? -21.905 33.967 85.479 1.00 51.75 313 PRO A CA 1
ATOM 2490 C C . PRO A 1 313 ? -20.599 33.289 85.933 1.00 51.75 313 PRO A C 1
ATOM 2492 O O . PRO A 1 313 ? -19.553 33.522 85.326 1.00 51.75 313 PRO A O 1
ATOM 2495 N N . ALA A 1 314 ? -20.631 32.472 86.992 1.00 50.34 314 ALA A N 1
ATOM 2496 C CA . ALA A 1 314 ? -19.435 31.958 87.669 1.00 50.34 314 ALA A CA 1
ATOM 2497 C C . ALA A 1 314 ? -18.633 30.909 86.871 1.00 50.34 314 ALA A C 1
ATOM 2499 O O . ALA A 1 314 ? -17.443 30.748 87.123 1.00 50.34 314 ALA A O 1
ATOM 2500 N N . GLU A 1 315 ? -19.257 30.209 85.919 1.00 56.88 315 GLU A N 1
ATOM 2501 C CA . GLU A 1 315 ? -18.614 29.120 85.157 1.00 56.88 315 GLU A CA 1
ATOM 2502 C C . GLU A 1 315 ? -18.098 29.569 83.772 1.00 56.88 315 GLU A C 1
ATOM 2504 O O . GLU A 1 315 ? -17.281 28.884 83.156 1.00 56.88 315 GLU A O 1
ATOM 2509 N N . SER A 1 316 ? -18.525 30.753 83.315 1.00 55.88 316 SER A N 1
ATOM 2510 C CA . SER A 1 316 ? -18.327 31.304 81.961 1.00 55.88 316 SER A CA 1
ATOM 2511 C C . SER A 1 316 ? -16.902 31.175 81.397 1.00 55.88 316 SER A C 1
ATOM 2513 O O . SER A 1 316 ? -16.706 30.598 80.327 1.00 55.88 316 SER A O 1
ATOM 2515 N N . GLN A 1 317 ? -15.887 31.655 82.126 1.00 58.56 317 GLN A N 1
ATOM 2516 C CA . GLN A 1 317 ? -14.493 31.659 81.656 1.00 58.56 317 GLN A CA 1
ATOM 2517 C C . GLN A 1 317 ? -13.976 30.252 81.312 1.00 58.56 317 GLN A C 1
ATOM 2519 O O . GLN A 1 317 ? -13.317 30.071 80.289 1.00 58.56 317 GLN A O 1
ATOM 2524 N N . GLY A 1 318 ? -14.325 29.246 82.121 1.00 63.84 318 GLY A N 1
ATOM 2525 C CA . GLY A 1 318 ? -13.891 27.867 81.896 1.00 63.84 318 GLY A CA 1
ATOM 2526 C C . GLY A 1 318 ? -14.495 27.255 80.631 1.00 63.84 318 GLY A C 1
ATOM 2527 O O . GLY A 1 318 ? -13.827 26.489 79.940 1.00 63.84 318 GLY A O 1
ATOM 2528 N N . LEU A 1 319 ? -15.733 27.613 80.277 1.00 65.31 319 LEU A N 1
ATOM 2529 C CA . LEU A 1 319 ? -16.393 27.091 79.075 1.00 65.31 319 LEU A CA 1
ATOM 2530 C C . LEU A 1 319 ? -15.807 27.714 77.794 1.00 65.31 319 LEU A C 1
ATOM 2532 O O . LEU A 1 319 ? -15.680 27.034 76.770 1.00 65.31 319 LEU A O 1
ATOM 2536 N N . GLN A 1 320 ? -15.384 28.980 77.861 1.00 66.06 320 GLN A N 1
ATOM 2537 C CA . GLN A 1 320 ? -14.806 29.708 76.731 1.00 66.06 320 GLN A CA 1
ATOM 2538 C C . GLN A 1 320 ? -13.433 29.151 76.301 1.00 66.06 320 GLN A C 1
ATOM 2540 O O . GLN A 1 320 ? -13.185 28.991 75.103 1.00 66.06 320 GLN A O 1
ATOM 2545 N N . GLU A 1 321 ? -12.567 28.775 77.250 1.00 70.62 321 GLU A N 1
ATOM 2546 C CA . GLU A 1 321 ? -11.275 28.128 76.954 1.00 70.62 321 GLU A CA 1
ATOM 2547 C C . GLU A 1 321 ? -11.454 26.747 76.298 1.00 70.62 321 GLU A C 1
ATOM 2549 O O . GLU A 1 321 ? -10.789 26.417 75.309 1.00 70.62 321 GLU A O 1
ATOM 2554 N N . GLN A 1 322 ? -12.409 25.956 76.797 1.00 73.62 322 GLN A N 1
ATOM 2555 C CA . GLN A 1 322 ? -12.739 24.628 76.268 1.00 73.62 322 GLN A CA 1
ATOM 2556 C C . GLN A 1 322 ? -13.262 24.713 74.817 1.00 73.62 322 GLN A C 1
ATOM 2558 O O . GLN A 1 322 ? -12.815 23.962 73.944 1.00 73.62 322 GLN A O 1
ATOM 2563 N N . MET A 1 323 ? -14.119 25.695 74.501 1.00 76.00 323 MET A N 1
ATOM 2564 C CA . MET A 1 323 ? -14.536 25.977 73.115 1.00 76.00 323 MET A CA 1
ATOM 2565 C C . MET A 1 323 ? -13.350 26.306 72.187 1.00 76.00 323 MET A C 1
ATOM 2567 O O . MET A 1 323 ? -13.356 25.901 71.020 1.00 76.00 323 MET A O 1
ATOM 2571 N N . GLY A 1 324 ? -12.318 26.992 72.691 1.00 78.00 324 GLY A N 1
ATOM 2572 C CA . GLY A 1 324 ? -11.093 27.284 71.939 1.00 78.00 324 GLY A CA 1
ATOM 2573 C C . GLY A 1 324 ? -10.303 26.026 71.554 1.00 78.00 324 GLY A C 1
ATOM 2574 O O . GLY A 1 324 ? -9.835 25.910 70.418 1.00 78.00 324 GLY A O 1
ATOM 2575 N N . MET A 1 325 ? -10.210 25.041 72.455 1.00 78.56 325 MET A N 1
ATOM 2576 C CA . MET A 1 325 ? -9.494 23.785 72.188 1.00 78.56 325 MET A CA 1
ATOM 2577 C C . MET A 1 325 ? -10.151 22.941 71.084 1.00 78.56 325 MET A C 1
ATOM 2579 O O . MET A 1 325 ? -9.443 22.406 70.226 1.00 78.56 325 MET A O 1
ATOM 2583 N N . LEU A 1 326 ? -11.489 22.876 71.033 1.00 80.25 326 LEU A N 1
ATOM 2584 C CA . LEU A 1 326 ? -12.210 22.202 69.938 1.00 80.25 326 LEU A CA 1
ATOM 2585 C C . LEU A 1 326 ? -11.907 22.824 68.566 1.00 80.25 326 LEU A C 1
ATOM 2587 O O . LEU A 1 326 ? -11.679 22.099 67.596 1.00 80.25 326 LEU A O 1
ATOM 2591 N N . GLN A 1 327 ? -11.856 24.157 68.476 1.00 82.62 327 GLN A N 1
ATOM 2592 C CA . GLN A 1 327 ? -11.507 24.841 67.225 1.00 82.62 327 GLN A CA 1
ATOM 2593 C C . GLN A 1 327 ? -10.045 24.603 66.807 1.00 82.62 327 GLN A C 1
ATOM 2595 O O . GLN A 1 327 ? -9.759 24.507 65.611 1.00 82.62 327 GLN A O 1
ATOM 2600 N N . GLY A 1 328 ? -9.121 24.467 67.766 1.00 83.56 328 GLY A N 1
ATOM 2601 C CA . GLY A 1 328 ? -7.727 24.101 67.495 1.00 83.56 328 GLY A CA 1
ATOM 2602 C C . GLY A 1 328 ? -7.589 22.702 66.883 1.00 83.56 328 GLY A C 1
ATOM 2603 O O . GLY A 1 328 ? -6.927 22.534 65.856 1.00 83.56 328 GLY A O 1
ATOM 2604 N N . LEU A 1 329 ? -8.272 21.708 67.462 1.00 84.81 329 LEU A N 1
ATOM 2605 C CA . LEU A 1 329 ? -8.283 20.329 66.955 1.00 84.81 329 LEU A CA 1
ATOM 2606 C C . LEU A 1 329 ? -8.901 20.225 65.549 1.00 84.81 329 LEU A C 1
ATOM 2608 O O . LEU A 1 329 ? -8.381 19.492 64.707 1.00 84.81 329 LEU A O 1
ATOM 2612 N N . LEU A 1 330 ? -9.954 21.001 65.260 1.00 85.69 330 LEU A N 1
ATOM 2613 C CA . LEU A 1 330 ? -10.604 21.013 63.944 1.00 85.69 330 LEU A CA 1
ATOM 2614 C C . LEU A 1 330 ? -9.641 21.466 62.836 1.00 85.69 330 LEU A C 1
ATOM 2616 O O . LEU A 1 330 ? -9.568 20.831 61.782 1.00 85.69 330 LEU A O 1
ATOM 2620 N N . LYS A 1 331 ? -8.841 22.508 63.099 1.00 85.25 331 LYS A N 1
ATOM 2621 C CA . LYS A 1 331 ? -7.813 22.987 62.161 1.00 85.25 331 LYS A CA 1
ATOM 2622 C C . LYS A 1 331 ? -6.719 21.944 61.908 1.00 85.25 331 LYS A C 1
ATOM 2624 O O . LYS A 1 331 ? -6.274 21.816 60.768 1.00 85.25 331 LYS A O 1
ATOM 2629 N N . LYS A 1 332 ? -6.318 21.157 62.922 1.00 84.38 332 LYS A N 1
ATOM 2630 C CA . LYS A 1 332 ? -5.365 20.043 62.730 1.00 84.38 332 LYS A CA 1
ATOM 2631 C C . LYS A 1 332 ? -5.931 18.998 61.756 1.00 84.38 332 LYS A C 1
ATOM 2633 O O . LYS A 1 332 ? -5.233 18.602 60.825 1.00 84.38 332 LYS A O 1
ATOM 2638 N N . ALA A 1 333 ? -7.200 18.613 61.921 1.00 83.38 333 ALA A N 1
ATOM 2639 C CA . ALA A 1 333 ? -7.848 17.616 61.064 1.00 83.38 333 ALA A CA 1
ATOM 2640 C C . ALA A 1 333 ? -7.975 18.098 59.608 1.00 83.38 333 ALA A C 1
ATOM 2642 O O . ALA A 1 333 ? -7.654 17.360 58.677 1.00 83.38 333 ALA A O 1
ATOM 2643 N N . GLN A 1 334 ? -8.364 19.363 59.410 1.00 84.94 334 GLN A N 1
ATOM 2644 C CA . GLN A 1 334 ? -8.406 19.996 58.087 1.00 84.94 334 GLN A CA 1
ATOM 2645 C C . GLN A 1 334 ? -7.017 20.010 57.409 1.00 84.94 334 GLN A C 1
ATOM 2647 O O . GLN A 1 334 ? -6.923 19.739 56.212 1.00 84.94 334 GLN A O 1
ATOM 2652 N N . GLY A 1 335 ? -5.936 20.251 58.163 1.00 84.69 335 GLY A N 1
ATOM 2653 C CA . GLY A 1 335 ? -4.557 20.225 57.651 1.00 84.69 335 GLY A CA 1
ATOM 2654 C C . GLY A 1 335 ? -4.031 18.830 57.277 1.00 84.69 335 GLY A C 1
ATOM 2655 O O . GLY A 1 335 ? -3.335 18.683 56.274 1.00 84.69 335 GLY A O 1
ATOM 2656 N N . GLN A 1 336 ? -4.385 17.784 58.030 1.00 81.44 336 GLN A N 1
ATOM 2657 C CA . GLN A 1 336 ? -4.005 16.404 57.683 1.00 81.44 336 GLN A CA 1
ATOM 2658 C C . GLN A 1 336 ? -4.739 15.904 56.430 1.00 81.44 336 GLN A C 1
ATOM 2660 O O . GLN A 1 336 ? -4.129 15.280 55.561 1.00 81.44 336 GLN A O 1
ATOM 2665 N N . VAL A 1 337 ? -6.022 16.255 56.284 1.00 82.56 337 VAL A N 1
ATOM 2666 C CA . VAL A 1 337 ? -6.823 15.963 55.084 1.00 82.56 337 VAL A CA 1
ATOM 2667 C C . VAL A 1 337 ? -6.192 16.543 53.813 1.00 82.56 337 VAL A C 1
ATOM 2669 O O . VAL A 1 337 ? -6.089 15.841 52.804 1.00 82.56 337 VAL A O 1
ATOM 2672 N N . THR A 1 338 ? -5.762 17.810 53.828 1.00 81.81 338 THR A N 1
ATOM 2673 C CA . THR A 1 338 ? -5.161 18.441 52.640 1.00 81.81 338 THR A CA 1
ATOM 2674 C C . THR A 1 338 ? -3.790 17.854 52.313 1.00 81.81 338 THR A C 1
ATOM 2676 O O . THR A 1 338 ? -3.505 17.614 51.138 1.00 81.81 338 THR A O 1
ATOM 2679 N N . GLN A 1 339 ? -2.979 17.526 53.324 1.00 81.81 339 GLN A N 1
ATOM 2680 C CA . GLN A 1 339 ? -1.685 16.871 53.127 1.00 81.81 339 GLN A CA 1
ATOM 2681 C C . GLN A 1 339 ? -1.822 15.456 52.531 1.00 81.81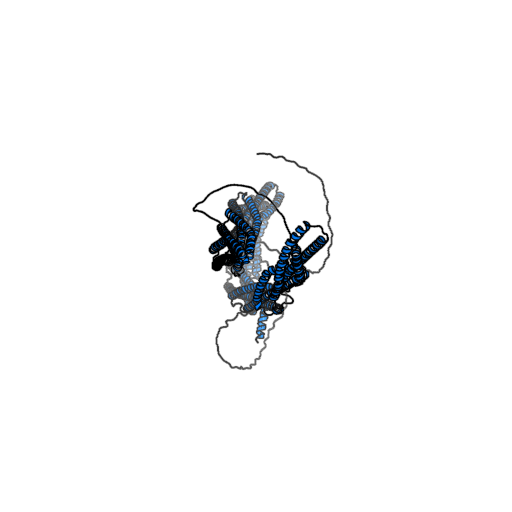 339 GLN A C 1
ATOM 2683 O O . GLN A 1 339 ? -1.100 15.134 51.588 1.00 81.81 339 GLN A O 1
ATOM 2688 N N . GLN A 1 340 ? -2.770 14.625 52.986 1.00 79.38 340 GLN A N 1
ATOM 2689 C CA . GLN A 1 340 ? -2.987 13.300 52.380 1.00 79.38 340 GLN A CA 1
ATOM 2690 C C . GLN A 1 340 ? -3.564 13.375 50.960 1.00 79.38 340 GLN A C 1
ATOM 2692 O O . GLN A 1 340 ? -3.160 12.596 50.094 1.00 79.38 340 GLN A O 1
ATOM 2697 N N . ASN A 1 341 ? -4.451 14.338 50.680 1.00 79.88 341 ASN A N 1
ATOM 2698 C CA . ASN A 1 341 ? -4.915 14.596 49.312 1.00 79.88 341 ASN A CA 1
ATOM 2699 C C . ASN A 1 341 ? -3.746 14.951 48.373 1.00 79.88 341 ASN A C 1
ATOM 2701 O O . ASN A 1 341 ? -3.726 14.479 47.235 1.00 79.88 341 ASN A O 1
ATOM 2705 N N . ARG A 1 342 ? -2.763 15.730 48.853 1.00 80.62 342 ARG A N 1
ATOM 2706 C CA . ARG A 1 342 ? -1.557 16.097 48.096 1.00 80.62 342 ARG A CA 1
ATOM 2707 C C . ARG A 1 342 ? -0.673 14.884 47.790 1.00 80.62 342 ARG A C 1
ATOM 2709 O O . ARG A 1 342 ? -0.430 14.613 46.618 1.00 80.62 342 ARG A O 1
ATOM 2716 N N . VAL A 1 343 ? -0.287 14.102 48.802 1.00 78.19 343 VAL A N 1
ATOM 2717 C CA . VAL A 1 343 ? 0.555 12.897 48.619 1.00 78.19 343 VAL A CA 1
ATOM 2718 C C . VAL A 1 343 ? -0.096 11.897 47.650 1.00 78.19 343 VAL A C 1
ATOM 2720 O O . VAL A 1 343 ? 0.567 11.322 46.789 1.00 78.19 343 VAL A O 1
ATOM 2723 N N . ARG A 1 344 ? -1.425 11.734 47.711 1.00 75.69 344 ARG A N 1
ATOM 2724 C CA . ARG A 1 344 ? -2.175 10.865 46.784 1.00 75.69 344 ARG A CA 1
ATOM 2725 C C . ARG A 1 344 ? -2.371 11.468 45.386 1.00 75.69 344 ARG A C 1
ATOM 2727 O O . ARG A 1 344 ? -2.690 10.735 44.451 1.00 75.69 344 ARG A O 1
ATOM 2734 N N . ALA A 1 345 ? -2.222 12.779 45.204 1.00 79.88 345 ALA A N 1
ATOM 2735 C CA . ALA A 1 345 ? -2.146 13.393 43.877 1.00 79.88 345 ALA A CA 1
ATOM 2736 C C . ALA A 1 345 ? -0.758 13.168 43.255 1.00 79.88 345 ALA A C 1
ATOM 2738 O O . ALA A 1 345 ? -0.675 12.714 42.117 1.00 79.88 345 ALA A O 1
ATOM 2739 N N . GLU A 1 346 ? 0.307 13.376 44.035 1.00 78.69 346 GLU A N 1
ATOM 2740 C CA . GLU A 1 346 ? 1.702 13.117 43.649 1.00 78.69 346 GLU A CA 1
ATOM 2741 C C . GLU A 1 346 ? 1.899 11.646 43.228 1.00 78.69 346 GLU A C 1
ATOM 2743 O O . GLU A 1 346 ? 2.387 11.376 42.131 1.00 78.69 346 GLU A O 1
ATOM 2748 N N . ALA A 1 347 ? 1.401 10.685 44.016 1.00 78.12 347 ALA A N 1
ATOM 2749 C CA . ALA A 1 347 ? 1.455 9.256 43.681 1.00 78.12 347 ALA A CA 1
ATOM 2750 C C . ALA A 1 347 ? 0.690 8.878 42.391 1.00 78.12 347 ALA A C 1
ATOM 2752 O O . ALA A 1 347 ? 1.150 8.030 41.626 1.00 78.12 347 ALA A O 1
ATOM 2753 N N . ARG A 1 348 ? -0.458 9.514 42.109 1.00 81.69 348 ARG A N 1
ATOM 2754 C CA . ARG A 1 348 ? -1.221 9.270 40.866 1.00 81.69 348 ARG A CA 1
ATOM 2755 C C . ARG A 1 348 ? -0.535 9.869 39.639 1.00 81.69 348 ARG A C 1
ATOM 2757 O O . ARG A 1 348 ? -0.521 9.230 38.590 1.00 81.69 348 ARG A O 1
ATOM 2764 N N . ALA A 1 349 ? 0.070 11.050 39.773 1.00 83.06 349 ALA A N 1
ATOM 2765 C CA . ALA A 1 349 ? 0.889 11.636 38.716 1.00 83.06 349 ALA A CA 1
ATOM 2766 C C . ALA A 1 349 ? 2.088 10.730 38.379 1.00 83.06 349 ALA A C 1
ATOM 2768 O O . ALA A 1 349 ? 2.344 10.473 37.203 1.00 83.06 349 ALA A O 1
ATOM 2769 N N . TRP A 1 350 ? 2.746 10.154 39.396 1.00 83.06 350 TRP A N 1
ATOM 2770 C CA . TRP A 1 350 ? 3.838 9.197 39.197 1.00 83.06 350 TRP A CA 1
ATOM 2771 C C . TRP A 1 350 ? 3.403 7.953 38.415 1.00 83.06 350 TRP A C 1
ATOM 2773 O O . TRP A 1 350 ? 4.078 7.552 37.468 1.00 83.06 350 TRP A O 1
ATOM 2783 N N . GLN A 1 351 ? 2.254 7.369 38.762 1.00 83.62 351 GLN A N 1
ATOM 2784 C CA . GLN A 1 351 ? 1.711 6.209 38.050 1.00 83.62 351 GLN A CA 1
ATOM 2785 C C . GLN A 1 351 ? 1.332 6.527 36.592 1.00 83.62 351 GLN A C 1
ATOM 2787 O O . GLN A 1 351 ? 1.534 5.676 35.725 1.00 83.62 351 GLN A O 1
ATOM 2792 N N . SER A 1 352 ? 0.841 7.739 36.295 1.00 87.19 352 SER A N 1
ATOM 2793 C CA . SER A 1 352 ? 0.594 8.170 34.908 1.00 87.19 352 SER A CA 1
ATOM 2794 C C . SER A 1 352 ? 1.905 8.280 34.126 1.00 87.19 352 SER A C 1
ATOM 2796 O O . SER A 1 352 ? 2.049 7.639 33.089 1.00 87.19 352 SER A O 1
ATOM 2798 N N . PHE A 1 353 ? 2.906 8.982 34.671 1.00 91.25 353 PHE A N 1
ATOM 2799 C CA . PHE A 1 353 ? 4.227 9.134 34.050 1.00 91.25 353 PHE A CA 1
ATOM 2800 C C . PHE A 1 353 ? 4.905 7.783 33.749 1.00 91.25 353 PHE A C 1
ATOM 2802 O O . PHE A 1 353 ? 5.420 7.574 32.647 1.00 91.25 353 PHE A O 1
ATOM 2809 N N . LEU A 1 354 ? 4.885 6.837 34.696 1.00 88.69 354 LEU A N 1
ATOM 2810 C CA . LEU A 1 354 ? 5.461 5.500 34.500 1.00 88.69 354 LEU A CA 1
ATOM 2811 C C . LEU A 1 354 ? 4.703 4.683 33.438 1.00 88.69 354 LEU A C 1
ATOM 2813 O O . LEU A 1 354 ? 5.328 3.984 32.643 1.00 88.69 354 LEU A O 1
ATOM 2817 N N . LYS A 1 355 ? 3.372 4.802 33.363 1.00 89.69 355 LYS A N 1
ATOM 2818 C CA . LYS A 1 355 ? 2.569 4.150 32.318 1.00 89.69 355 LYS A CA 1
ATOM 2819 C C . LYS A 1 355 ? 2.814 4.759 30.933 1.00 89.69 355 LYS A C 1
ATOM 2821 O O . LYS A 1 355 ? 2.980 4.029 29.960 1.00 89.69 355 LYS A O 1
ATOM 2826 N N . GLU A 1 356 ? 2.842 6.083 30.839 1.00 90.56 356 GLU A N 1
ATOM 2827 C CA . GLU A 1 356 ? 3.024 6.807 29.577 1.00 90.56 356 GLU A CA 1
ATOM 2828 C C . GLU A 1 356 ? 4.443 6.629 29.020 1.00 90.56 356 GLU A C 1
ATOM 2830 O O . GLU A 1 356 ? 4.611 6.452 27.815 1.00 90.56 356 GLU A O 1
ATOM 2835 N N . SER A 1 357 ? 5.461 6.579 29.886 1.00 91.00 357 SER A N 1
ATOM 2836 C CA . SER A 1 357 ? 6.838 6.277 29.470 1.00 91.00 357 SER A CA 1
ATOM 2837 C C . SER A 1 357 ? 6.989 4.846 28.948 1.00 91.00 357 SER A C 1
ATOM 2839 O O . SER A 1 357 ? 7.604 4.657 27.901 1.00 91.00 357 SER A O 1
ATOM 2841 N N . GLN A 1 358 ? 6.363 3.850 29.586 1.00 91.88 358 GLN A N 1
ATOM 2842 C CA . GLN A 1 358 ? 6.310 2.477 29.059 1.00 91.88 358 GLN A CA 1
ATOM 2843 C C . GLN A 1 358 ? 5.615 2.405 27.690 1.00 91.88 358 GLN A C 1
ATOM 2845 O O . GLN A 1 358 ? 6.105 1.731 26.786 1.00 91.88 358 GLN A O 1
ATOM 2850 N N . GLN A 1 359 ? 4.503 3.124 27.505 1.00 91.69 359 GLN A N 1
ATOM 2851 C CA . GLN A 1 359 ? 3.799 3.181 26.219 1.00 91.69 359 GLN A CA 1
ATOM 2852 C C . GLN A 1 359 ? 4.650 3.825 25.113 1.00 91.69 359 GLN A C 1
ATOM 2854 O O . GLN A 1 359 ? 4.664 3.322 23.989 1.00 91.69 359 GLN A O 1
ATOM 2859 N N . LEU A 1 360 ? 5.388 4.897 25.424 1.00 90.88 360 LEU A N 1
ATOM 2860 C CA . LEU A 1 360 ? 6.262 5.561 24.457 1.00 90.88 360 LEU A CA 1
ATOM 2861 C C . LEU A 1 360 ? 7.487 4.704 24.092 1.00 90.88 360 LEU A C 1
ATOM 2863 O O . LEU A 1 360 ? 7.882 4.682 22.930 1.00 90.88 360 LEU A O 1
ATOM 2867 N N . LEU A 1 361 ? 8.052 3.958 25.050 1.00 90.56 361 LEU A N 1
ATOM 2868 C CA . LEU A 1 361 ? 9.142 3.005 24.798 1.00 90.56 361 LEU A CA 1
ATOM 2869 C C . LEU A 1 361 ? 8.689 1.849 23.889 1.00 90.56 361 LEU A C 1
ATOM 2871 O O . LEU A 1 361 ? 9.367 1.550 22.913 1.00 90.56 361 LEU A O 1
ATOM 2875 N N . LEU A 1 362 ? 7.505 1.271 24.124 1.00 90.62 362 LEU A N 1
ATOM 2876 C CA . LEU A 1 362 ? 6.942 0.222 23.257 1.00 90.62 362 LEU A CA 1
ATOM 2877 C C . LEU A 1 362 ? 6.638 0.725 21.832 1.00 90.62 362 LEU A C 1
ATOM 2879 O O . LEU A 1 362 ? 6.839 -0.003 20.858 1.00 90.62 362 LEU A O 1
ATOM 2883 N N . TRP A 1 363 ? 6.183 1.976 21.682 1.00 93.75 363 TRP A N 1
ATOM 2884 C CA . TRP A 1 363 ? 6.074 2.610 20.362 1.00 93.75 363 TRP A CA 1
ATOM 2885 C C . TRP A 1 363 ? 7.455 2.762 19.707 1.00 93.75 363 TRP A C 1
ATOM 2887 O O . TRP A 1 363 ? 7.619 2.405 18.539 1.00 93.75 363 TRP A O 1
ATOM 2897 N N . ALA A 1 364 ? 8.455 3.227 20.458 1.00 90.69 364 ALA A N 1
ATOM 2898 C CA . ALA A 1 364 ? 9.809 3.431 19.958 1.00 90.69 364 ALA A CA 1
ATOM 2899 C C . ALA A 1 364 ? 10.464 2.120 19.486 1.00 90.69 364 ALA A C 1
ATOM 2901 O O . ALA A 1 364 ? 11.006 2.092 18.384 1.00 90.69 364 ALA A O 1
ATOM 2902 N N . GLU A 1 365 ? 10.327 1.021 20.234 1.00 88.94 365 GLU A N 1
ATOM 2903 C CA . GLU A 1 365 ? 10.744 -0.328 19.813 1.00 88.94 365 GLU A CA 1
ATOM 2904 C C . GLU A 1 365 ? 10.068 -0.748 18.492 1.00 88.94 365 GLU A C 1
ATOM 2906 O O . GLU A 1 365 ? 10.726 -1.235 17.567 1.00 88.94 365 GLU A O 1
ATOM 2911 N N . GLY A 1 366 ? 8.760 -0.498 18.351 1.00 90.38 366 GLY A N 1
ATOM 2912 C CA . GLY A 1 366 ? 8.008 -0.779 17.123 1.00 90.38 366 GLY A CA 1
ATOM 2913 C C . GLY A 1 366 ? 8.481 0.032 15.908 1.00 90.38 366 GLY A C 1
ATOM 2914 O O . GLY A 1 366 ? 8.546 -0.491 14.790 1.00 90.38 366 GLY A O 1
ATOM 2915 N N . ILE A 1 367 ? 8.864 1.296 16.109 1.00 90.50 367 ILE A N 1
ATOM 2916 C CA . ILE A 1 367 ? 9.464 2.139 15.065 1.00 90.50 367 ILE A CA 1
ATOM 2917 C C . ILE A 1 367 ? 10.892 1.701 14.749 1.00 90.50 367 ILE A C 1
ATOM 2919 O O . ILE A 1 367 ? 11.242 1.591 13.576 1.00 90.50 367 ILE A O 1
ATOM 2923 N N . GLN A 1 368 ? 11.703 1.391 15.758 1.00 89.38 368 GLN A N 1
ATOM 2924 C CA . GLN A 1 368 ? 13.065 0.887 15.593 1.00 89.38 368 GLN A CA 1
ATOM 2925 C C . GLN A 1 368 ? 13.059 -0.412 14.769 1.00 89.38 368 GLN A C 1
ATOM 2927 O O . GLN A 1 368 ? 13.816 -0.528 13.807 1.00 89.38 368 GLN A O 1
ATOM 2932 N N . ALA A 1 369 ? 12.123 -1.332 15.032 1.00 87.94 369 ALA A N 1
ATOM 2933 C CA . ALA A 1 369 ? 11.908 -2.525 14.214 1.00 87.94 369 ALA A CA 1
ATOM 2934 C C . ALA A 1 369 ? 11.521 -2.190 12.756 1.00 87.94 369 ALA A C 1
ATOM 2936 O O . ALA A 1 369 ? 12.131 -2.721 11.823 1.00 87.94 369 ALA A O 1
ATOM 2937 N N . ARG A 1 370 ? 10.567 -1.264 12.539 1.00 89.19 370 ARG A N 1
ATOM 2938 C CA . ARG A 1 370 ? 10.176 -0.771 11.196 1.00 89.19 370 ARG A CA 1
ATOM 2939 C C . ARG A 1 370 ? 11.344 -0.112 10.448 1.00 89.19 370 ARG A C 1
ATOM 2941 O O . ARG A 1 370 ? 11.445 -0.266 9.233 1.00 89.19 370 ARG A O 1
ATOM 2948 N N . LEU A 1 371 ? 12.231 0.604 11.144 1.00 88.19 371 LEU A N 1
ATOM 2949 C CA . LEU A 1 371 ? 13.407 1.260 10.564 1.00 88.19 371 LEU A CA 1
ATOM 2950 C C . LEU A 1 371 ? 14.524 0.266 10.222 1.00 88.19 371 LEU A C 1
ATOM 2952 O O . LEU A 1 371 ? 15.118 0.358 9.143 1.00 88.19 371 LEU A O 1
ATOM 2956 N N . CYS A 1 372 ? 14.798 -0.684 11.115 1.00 82.31 372 CYS A N 1
ATOM 2957 C CA . CYS A 1 372 ? 15.850 -1.682 10.944 1.00 82.31 372 CYS A CA 1
ATOM 2958 C C . CYS A 1 372 ? 15.542 -2.678 9.816 1.00 82.31 372 CYS A C 1
ATOM 2960 O O . CYS A 1 372 ? 16.473 -3.034 9.088 1.00 82.31 372 CYS A O 1
ATOM 2962 N N . HIS A 1 373 ? 14.268 -3.058 9.637 1.00 81.38 373 HIS A N 1
ATOM 2963 C CA . HIS A 1 373 ? 13.796 -4.006 8.619 1.00 81.38 373 HIS A CA 1
ATOM 2964 C C . HIS A 1 373 ? 14.349 -3.709 7.212 1.00 81.38 373 HIS A C 1
ATOM 2966 O O . HIS A 1 373 ? 14.237 -2.588 6.705 1.00 81.38 373 HIS A O 1
ATOM 2972 N N . GLU A 1 374 ? 14.947 -4.730 6.591 1.00 65.19 374 GLU A N 1
ATOM 2973 C CA . GLU A 1 374 ? 15.636 -4.620 5.304 1.00 65.19 374 GLU A CA 1
ATOM 2974 C C . GLU A 1 374 ? 14.680 -4.895 4.137 1.00 65.19 374 GLU A C 1
ATOM 2976 O O . GLU A 1 374 ? 14.301 -6.033 3.873 1.00 65.19 374 GLU A O 1
ATOM 2981 N N . GLU A 1 375 ? 14.301 -3.834 3.426 1.00 69.06 375 GLU A N 1
ATOM 2982 C CA . GLU A 1 375 ? 13.543 -3.910 2.175 1.00 69.06 375 GLU A CA 1
ATOM 2983 C C . GLU A 1 375 ? 14.503 -3.698 0.992 1.00 69.06 375 GLU A C 1
ATOM 2985 O O . GLU A 1 375 ? 15.177 -2.667 0.917 1.00 69.06 375 GLU A O 1
ATOM 2990 N N . GLU A 1 376 ? 14.587 -4.658 0.065 1.00 66.81 376 GLU A N 1
ATOM 2991 C CA . GLU A 1 376 ? 15.541 -4.584 -1.049 1.00 66.81 376 GLU A CA 1
ATOM 2992 C C . GLU A 1 376 ? 15.176 -3.521 -2.103 1.00 66.81 376 GLU A C 1
ATOM 2994 O O . GLU A 1 376 ? 14.033 -3.383 -2.545 1.00 66.81 376 GLU A O 1
ATOM 2999 N N . LEU A 1 377 ? 16.202 -2.801 -2.565 1.00 69.50 377 LEU A N 1
ATOM 3000 C CA . LEU A 1 377 ? 16.127 -1.786 -3.618 1.00 69.50 377 LEU A CA 1
ATOM 3001 C C . LEU A 1 377 ? 16.312 -2.439 -5.001 1.00 69.50 377 LEU A C 1
ATOM 3003 O O . LEU A 1 377 ? 17.415 -2.489 -5.548 1.00 69.50 377 LEU A O 1
ATOM 3007 N N . VAL A 1 378 ? 15.220 -2.978 -5.549 1.00 69.75 378 VAL A N 1
ATOM 3008 C CA . VAL A 1 378 ? 15.220 -3.752 -6.809 1.00 69.75 378 VAL A CA 1
ATOM 3009 C C . VAL A 1 378 ? 15.086 -2.852 -8.045 1.00 69.75 378 VAL A C 1
ATOM 3011 O O . VAL A 1 378 ? 15.719 -3.088 -9.076 1.00 69.75 378 VAL A O 1
ATOM 3014 N N . ASP A 1 379 ? 14.274 -1.800 -7.955 1.00 70.06 379 ASP A N 1
ATOM 3015 C CA . ASP A 1 379 ? 13.884 -0.949 -9.082 1.00 70.06 379 ASP A CA 1
ATOM 3016 C C . ASP A 1 379 ? 13.609 0.505 -8.651 1.00 70.06 379 ASP A C 1
ATOM 3018 O O . ASP A 1 379 ? 13.551 0.834 -7.463 1.00 70.06 379 ASP A O 1
ATOM 3022 N N . THR A 1 380 ? 13.410 1.405 -9.615 1.00 71.44 380 THR A N 1
ATOM 3023 C CA . THR A 1 380 ? 13.129 2.817 -9.317 1.00 71.44 380 THR A CA 1
ATOM 3024 C C . THR A 1 380 ? 11.781 3.020 -8.616 1.00 71.44 380 THR A C 1
ATOM 3026 O O . THR A 1 380 ? 11.669 3.943 -7.806 1.00 71.44 380 THR A O 1
ATOM 3029 N N . ALA A 1 381 ? 10.776 2.163 -8.844 1.00 73.50 381 ALA A N 1
ATOM 3030 C CA . ALA A 1 381 ? 9.467 2.283 -8.201 1.00 73.50 381 ALA A CA 1
ATOM 3031 C C . ALA A 1 381 ? 9.427 1.675 -6.786 1.00 73.50 381 ALA A C 1
ATOM 3033 O O . ALA A 1 381 ? 8.692 2.178 -5.934 1.00 73.50 381 ALA A O 1
ATOM 3034 N N . SER A 1 382 ? 10.205 0.630 -6.466 1.00 77.69 382 SER A N 1
ATOM 3035 C CA . SER A 1 382 ? 10.480 0.273 -5.059 1.00 77.69 382 SER A CA 1
ATOM 3036 C C . SER A 1 382 ? 11.242 1.398 -4.364 1.00 77.69 382 SER A C 1
ATOM 3038 O O . SER A 1 382 ? 10.791 1.844 -3.314 1.00 77.69 382 SER A O 1
ATOM 3040 N N . GLY A 1 383 ? 12.286 1.963 -4.979 1.00 79.62 383 GLY A N 1
ATOM 3041 C CA . GLY A 1 383 ? 13.023 3.099 -4.415 1.00 79.62 383 GLY A CA 1
ATOM 3042 C C . GLY A 1 383 ? 12.149 4.312 -4.068 1.00 79.62 383 GLY A C 1
ATOM 3043 O O . GLY A 1 383 ? 12.236 4.836 -2.959 1.00 79.62 383 GLY A O 1
ATOM 3044 N N . GLN A 1 384 ? 11.244 4.721 -4.963 1.00 77.00 384 GLN A N 1
ATOM 3045 C CA . GLN A 1 384 ? 10.286 5.801 -4.685 1.00 77.00 384 GLN A CA 1
ATOM 3046 C C . GLN A 1 384 ? 9.289 5.446 -3.568 1.00 77.00 384 GLN A C 1
ATOM 3048 O O . GLN A 1 384 ? 9.021 6.279 -2.701 1.00 77.00 384 GLN A O 1
ATOM 3053 N N . ARG A 1 385 ? 8.771 4.209 -3.533 1.00 83.50 385 ARG A N 1
ATOM 3054 C CA . ARG A 1 385 ? 7.886 3.743 -2.447 1.00 83.50 385 ARG A CA 1
ATOM 3055 C C . ARG A 1 385 ? 8.604 3.695 -1.096 1.00 83.50 385 ARG A C 1
ATOM 3057 O O . ARG A 1 385 ? 8.011 4.071 -0.090 1.00 83.50 385 ARG A O 1
ATOM 3064 N N . LEU A 1 386 ? 9.871 3.283 -1.073 1.00 86.62 386 LEU A N 1
ATOM 3065 C CA . LEU A 1 386 ? 10.702 3.245 0.130 1.00 86.62 386 LEU A CA 1
ATOM 3066 C C . LEU A 1 386 ? 11.008 4.652 0.648 1.00 86.62 386 LEU A C 1
ATOM 3068 O O . LEU A 1 386 ? 10.892 4.876 1.849 1.00 86.62 386 LEU A O 1
ATOM 3072 N N . LEU A 1 387 ? 11.298 5.615 -0.235 1.00 83.94 387 LEU A N 1
ATOM 3073 C CA . LEU A 1 387 ? 11.414 7.028 0.143 1.00 83.94 387 LEU A CA 1
ATOM 3074 C C . LEU A 1 387 ? 10.102 7.585 0.720 1.00 83.94 387 LEU A C 1
ATOM 3076 O O . LEU A 1 387 ? 10.150 8.307 1.713 1.00 83.94 387 LEU A O 1
ATOM 3080 N N . LYS A 1 388 ? 8.935 7.223 0.162 1.00 87.12 388 LYS A N 1
ATOM 3081 C CA . LYS A 1 388 ? 7.631 7.649 0.702 1.00 87.12 388 LYS A CA 1
ATOM 3082 C C . LYS A 1 388 ? 7.359 7.056 2.091 1.00 87.12 388 LYS A C 1
ATOM 3084 O O . LYS A 1 388 ? 7.126 7.820 3.020 1.00 87.12 388 LYS A O 1
ATOM 3089 N N . LYS A 1 389 ? 7.500 5.731 2.257 1.00 87.62 389 LYS A N 1
ATOM 3090 C CA . LYS A 1 389 ? 7.422 5.042 3.566 1.00 87.62 389 LYS A CA 1
ATOM 3091 C C . LYS A 1 389 ? 8.361 5.653 4.606 1.00 87.62 389 LYS A C 1
ATOM 3093 O O . LYS A 1 389 ? 8.050 5.703 5.791 1.00 87.62 389 LYS A O 1
ATOM 3098 N N . HIS A 1 390 ? 9.547 6.061 4.164 1.00 89.25 390 HIS A N 1
ATOM 3099 C CA . HIS A 1 390 ? 10.545 6.687 5.013 1.00 89.25 390 HIS A CA 1
ATOM 3100 C C . HIS A 1 390 ? 10.090 8.091 5.440 1.00 89.25 390 HIS A C 1
ATOM 3102 O O . HIS A 1 390 ? 10.093 8.361 6.632 1.00 89.25 390 HIS A O 1
ATOM 3108 N N . GLY A 1 391 ? 9.600 8.937 4.526 1.00 89.50 391 GLY A N 1
ATOM 3109 C CA . GLY A 1 391 ? 8.999 10.233 4.878 1.00 89.50 391 GLY A CA 1
ATOM 3110 C C . GLY A 1 391 ? 7.826 10.116 5.863 1.00 89.50 391 GLY A C 1
ATOM 3111 O O . GLY A 1 391 ? 7.802 10.820 6.865 1.00 89.50 391 GLY A O 1
ATOM 3112 N N . GLU A 1 392 ? 6.926 9.152 5.649 1.00 90.44 392 GLU A N 1
ATOM 3113 C CA . GLU A 1 392 ? 5.809 8.843 6.562 1.00 90.44 392 GLU A CA 1
ATOM 3114 C C . GLU A 1 392 ? 6.302 8.471 7.977 1.00 90.44 392 GLU A C 1
ATOM 3116 O O . GLU A 1 392 ? 5.782 8.961 8.978 1.00 90.44 392 GLU A O 1
ATOM 3121 N N . LEU A 1 393 ? 7.362 7.657 8.071 1.00 90.44 393 LEU A N 1
ATOM 3122 C CA . LEU A 1 393 ? 8.047 7.355 9.336 1.00 90.44 393 LEU A CA 1
ATOM 3123 C C . LEU A 1 393 ? 8.699 8.597 9.972 1.00 90.44 393 LEU A C 1
ATOM 3125 O O . LEU A 1 393 ? 8.780 8.672 11.195 1.00 90.44 393 LEU A O 1
ATOM 3129 N N . GLN A 1 394 ? 9.161 9.566 9.176 1.00 91.19 394 GLN A N 1
ATOM 3130 C CA . GLN A 1 394 ? 9.750 10.804 9.692 1.00 91.19 394 GLN A CA 1
ATOM 3131 C C . GLN A 1 394 ? 8.705 11.677 10.390 1.00 91.19 394 GLN A C 1
ATOM 3133 O O . GLN A 1 394 ? 8.958 12.198 11.474 1.00 91.19 394 GLN A O 1
ATOM 3138 N N . GLU A 1 395 ? 7.533 11.822 9.771 1.00 87.62 395 GLU A N 1
ATOM 3139 C CA . GLU A 1 395 ? 6.401 12.575 10.315 1.00 87.62 395 GLU A CA 1
ATOM 3140 C C . GLU A 1 395 ? 5.891 11.934 11.617 1.00 87.62 395 GLU A C 1
ATOM 3142 O O . GLU A 1 395 ? 5.675 12.636 12.606 1.00 87.62 395 GLU A O 1
ATOM 3147 N N . GLU A 1 396 ? 5.805 10.598 11.663 1.00 91.38 396 GLU A N 1
ATOM 3148 C CA . GLU A 1 396 ? 5.437 9.846 12.870 1.00 91.38 396 GLU A CA 1
ATOM 3149 C C . GLU A 1 396 ? 6.442 10.058 14.022 1.00 91.38 396 GLU A C 1
ATOM 3151 O O . GLU A 1 396 ? 6.037 10.295 15.162 1.00 91.38 396 GLU A O 1
ATOM 3156 N N . ILE A 1 397 ? 7.750 10.041 13.730 1.00 89.19 397 ILE A N 1
ATOM 3157 C CA . ILE A 1 397 ? 8.807 10.297 14.723 1.00 89.19 397 ILE A CA 1
ATOM 3158 C C . ILE A 1 397 ? 8.773 11.751 15.211 1.00 89.19 397 ILE A C 1
ATOM 3160 O O . ILE A 1 397 ? 8.851 11.990 16.416 1.00 89.19 397 ILE A O 1
ATOM 3164 N N . HIS A 1 398 ? 8.630 12.729 14.310 1.00 86.56 398 HIS A N 1
ATOM 3165 C CA . HIS A 1 398 ? 8.560 14.145 14.683 1.00 86.56 398 HIS A CA 1
ATOM 3166 C C . HIS A 1 398 ? 7.353 14.455 15.579 1.00 86.56 398 HIS A C 1
ATOM 3168 O O . HIS A 1 398 ? 7.507 15.177 16.562 1.00 86.56 398 HIS A O 1
ATOM 3174 N N . LEU A 1 399 ? 6.182 13.872 15.299 1.00 87.56 399 LEU A N 1
ATOM 3175 C CA . LEU A 1 399 ? 4.977 14.083 16.105 1.00 87.56 399 LEU A CA 1
ATOM 3176 C C . LEU A 1 399 ? 5.142 13.580 17.551 1.00 87.56 399 LEU A C 1
ATOM 3178 O O . LEU A 1 399 ? 4.700 14.236 18.493 1.00 87.56 399 LEU A O 1
ATOM 3182 N N . GLN A 1 400 ? 5.814 12.442 17.749 1.00 88.06 400 GLN A N 1
ATOM 3183 C CA . GLN A 1 400 ? 6.088 11.912 19.091 1.00 88.06 400 GLN A CA 1
ATOM 3184 C C . GLN A 1 400 ? 7.312 12.552 19.764 1.00 88.06 400 GLN A C 1
ATOM 3186 O O . GLN A 1 400 ? 7.438 12.490 20.986 1.00 88.06 400 GLN A O 1
ATOM 3191 N N . GLN A 1 401 ? 8.192 13.222 19.013 1.00 86.50 401 GLN A N 1
ATOM 3192 C CA . GLN A 1 401 ? 9.361 13.914 19.564 1.00 86.50 401 GLN A CA 1
ATOM 3193 C C . GLN A 1 401 ? 8.968 15.067 20.505 1.00 86.50 401 GLN A C 1
ATOM 3195 O O . GLN A 1 401 ? 9.637 15.267 21.523 1.00 86.50 401 GLN A O 1
ATOM 3200 N N . GLU A 1 402 ? 7.874 15.782 20.225 1.00 85.38 402 GLU A N 1
ATOM 3201 C CA . GLU A 1 402 ? 7.312 16.769 21.160 1.00 85.38 402 GLU A CA 1
ATOM 3202 C C . GLU A 1 402 ? 6.754 16.096 22.422 1.00 85.38 402 GLU A C 1
ATOM 3204 O O . GLU A 1 402 ? 6.947 16.597 23.533 1.00 85.38 402 GLU A O 1
ATOM 3209 N N . ARG A 1 403 ? 6.108 14.926 22.285 1.00 88.56 403 ARG A N 1
ATOM 3210 C CA . ARG A 1 403 ? 5.573 14.181 23.434 1.00 88.56 403 ARG A CA 1
ATOM 3211 C C . ARG A 1 403 ? 6.681 13.627 24.330 1.00 88.56 403 ARG A C 1
ATOM 3213 O O . ARG A 1 403 ? 6.540 13.707 25.548 1.00 88.56 403 ARG A O 1
ATOM 3220 N N . LEU A 1 404 ? 7.787 13.149 23.750 1.00 88.44 404 LEU A N 1
ATOM 3221 C CA . LEU A 1 404 ? 8.997 12.769 24.486 1.00 88.44 404 LEU A CA 1
ATOM 3222 C C . LEU A 1 404 ? 9.488 13.940 25.346 1.00 88.44 404 LEU A C 1
ATOM 3224 O O . LEU A 1 404 ? 9.625 13.787 26.553 1.00 88.44 404 LEU A O 1
ATOM 3228 N N . GLN A 1 405 ? 9.672 15.123 24.750 1.00 86.88 405 GLN A N 1
ATOM 3229 C CA . GLN A 1 405 ? 10.189 16.308 25.450 1.00 86.88 405 GLN A CA 1
ATOM 3230 C C . GLN A 1 405 ? 9.248 16.794 26.564 1.00 86.88 405 GLN A C 1
ATOM 3232 O O . GLN A 1 405 ? 9.706 17.162 27.646 1.00 86.88 405 GLN A O 1
ATOM 3237 N N . GLN A 1 406 ? 7.929 16.755 26.338 1.00 89.31 406 GLN A N 1
ATOM 3238 C CA . GLN A 1 406 ? 6.932 17.045 27.377 1.00 89.31 406 GLN A CA 1
ATOM 3239 C C . GLN A 1 406 ? 7.034 16.062 28.551 1.00 89.31 406 GLN A C 1
ATOM 3241 O O . GLN A 1 406 ? 6.987 16.481 29.708 1.00 89.31 406 GLN A O 1
ATOM 3246 N N . LEU A 1 407 ? 7.174 14.765 28.262 1.00 89.75 407 LEU A N 1
ATOM 3247 C CA . LEU A 1 407 ? 7.244 13.713 29.273 1.00 89.75 407 LEU A CA 1
ATOM 3248 C C . LEU A 1 407 ? 8.581 13.748 30.033 1.00 89.75 407 LEU A C 1
ATOM 3250 O O . LEU A 1 407 ? 8.591 13.615 31.253 1.00 89.75 407 LEU A O 1
ATOM 3254 N N . GLU A 1 408 ? 9.695 14.018 29.348 1.00 87.81 408 GLU A N 1
ATOM 3255 C CA . GLU A 1 408 ? 11.001 14.265 29.967 1.00 87.81 408 GLU A CA 1
ATOM 3256 C C . GLU A 1 408 ? 10.947 15.473 30.916 1.00 87.81 408 GLU A C 1
ATOM 3258 O O . GLU A 1 408 ? 11.368 15.363 32.066 1.00 87.81 408 GLU A O 1
ATOM 3263 N N . ALA A 1 409 ? 10.358 16.599 30.498 1.00 88.75 409 ALA A N 1
ATOM 3264 C CA . ALA A 1 409 ? 10.191 17.777 31.354 1.00 88.75 409 ALA A CA 1
ATOM 3265 C C . ALA A 1 409 ? 9.304 17.502 32.589 1.00 88.75 409 ALA A C 1
ATOM 3267 O O . ALA A 1 409 ? 9.598 17.977 33.692 1.00 88.75 409 ALA A O 1
ATOM 3268 N N . GLN A 1 410 ? 8.249 16.694 32.440 1.00 88.56 410 GLN A N 1
ATOM 3269 C CA . GLN A 1 410 ? 7.423 16.242 33.564 1.00 88.56 410 GLN A CA 1
ATOM 3270 C C . GLN A 1 410 ? 8.237 15.367 34.525 1.00 88.56 410 GLN A C 1
ATOM 3272 O O . GLN A 1 410 ? 8.344 15.694 35.704 1.00 88.56 410 GLN A O 1
ATOM 3277 N N . GLY A 1 411 ? 8.897 14.320 34.026 1.00 87.56 411 GLY A N 1
ATOM 3278 C CA . GLY A 1 411 ? 9.729 13.449 34.855 1.00 87.56 411 GLY A CA 1
ATOM 3279 C C . GLY A 1 411 ? 10.856 14.204 35.567 1.00 87.56 411 GLY A C 1
ATOM 3280 O O . GLY A 1 411 ? 11.121 13.924 36.730 1.00 87.56 411 GLY A O 1
ATOM 3281 N N . MET A 1 412 ? 11.471 15.205 34.926 1.00 85.81 412 MET A N 1
ATOM 3282 C CA . MET A 1 412 ? 12.498 16.061 35.540 1.00 85.81 412 MET A CA 1
ATOM 3283 C C . MET A 1 412 ? 11.942 16.934 36.674 1.00 85.81 412 MET A C 1
ATOM 3285 O O . MET A 1 412 ? 12.551 17.008 37.740 1.00 85.81 412 MET A O 1
ATOM 3289 N N . THR A 1 413 ? 10.780 17.574 36.487 1.00 85.06 413 THR A N 1
ATOM 3290 C CA . THR A 1 413 ? 10.169 18.397 37.553 1.00 85.06 413 THR A CA 1
ATOM 3291 C C . THR A 1 413 ? 9.690 17.552 38.730 1.00 85.06 413 THR A C 1
ATOM 3293 O O . THR A 1 413 ? 9.809 17.982 39.875 1.00 85.06 413 THR A O 1
ATOM 3296 N N . MET A 1 414 ? 9.224 16.328 38.479 1.00 82.62 414 MET A N 1
ATOM 3297 C CA . MET A 1 414 ? 8.858 15.397 39.543 1.00 82.62 414 MET A CA 1
ATOM 3298 C C . MET A 1 414 ? 10.087 14.754 40.214 1.00 82.62 414 MET A C 1
ATOM 3300 O O . MET A 1 414 ? 10.067 14.532 41.420 1.00 82.62 414 MET A O 1
ATOM 3304 N N . ALA A 1 415 ? 11.185 14.503 39.489 1.00 81.00 415 ALA A N 1
ATOM 3305 C CA . ALA A 1 415 ? 12.436 13.986 40.061 1.00 81.00 415 ALA A CA 1
ATOM 3306 C C . ALA A 1 415 ? 13.149 14.998 40.977 1.00 81.00 415 ALA A C 1
ATOM 3308 O O . ALA A 1 415 ? 13.917 14.591 41.843 1.00 81.00 415 ALA A O 1
ATOM 3309 N N . ALA A 1 416 ? 12.864 16.296 40.826 1.00 79.06 416 ALA A N 1
ATOM 3310 C CA . ALA A 1 416 ? 13.296 17.346 41.752 1.00 79.06 416 ALA A CA 1
ATOM 3311 C C . ALA A 1 416 ? 12.513 17.357 43.087 1.00 79.06 416 ALA A C 1
ATOM 3313 O O . ALA A 1 416 ? 12.850 18.123 43.989 1.00 79.06 416 ALA A O 1
ATOM 3314 N N . LEU A 1 417 ? 11.474 16.525 43.227 1.00 74.75 417 LEU A N 1
ATOM 3315 C CA . LEU A 1 417 ? 10.809 16.247 44.497 1.00 74.75 417 LEU A CA 1
ATOM 3316 C C . LEU A 1 417 ? 11.449 14.992 45.109 1.00 74.75 417 LEU A C 1
ATOM 3318 O O . LEU A 1 417 ? 11.131 13.872 44.696 1.00 74.75 417 LEU A O 1
ATOM 3322 N N . ASP A 1 418 ? 12.336 15.188 46.093 1.00 61.62 418 ASP A N 1
ATOM 3323 C CA . ASP A 1 418 ? 13.051 14.127 46.824 1.00 61.62 418 ASP A CA 1
ATOM 3324 C C . ASP A 1 418 ? 12.071 13.119 47.452 1.00 61.62 418 ASP A C 1
ATOM 3326 O O . ASP A 1 418 ? 11.557 13.290 48.559 1.00 61.62 418 ASP A O 1
ATOM 3330 N N . SER A 1 419 ? 11.780 12.057 46.704 1.00 68.62 419 SER A N 1
ATOM 3331 C CA . SER A 1 419 ? 10.706 11.103 46.981 1.00 68.62 419 SER A CA 1
ATOM 3332 C C . SER A 1 419 ? 11.186 9.665 46.765 1.00 68.62 419 SER A C 1
ATOM 3334 O O . SER A 1 419 ? 12.111 9.431 45.978 1.00 68.62 419 SER A O 1
ATOM 3336 N N . PRO A 1 420 ? 10.565 8.664 47.420 1.00 70.06 420 PRO A N 1
ATOM 3337 C CA . PRO A 1 420 ? 11.018 7.271 47.357 1.00 70.06 420 PRO A CA 1
ATOM 3338 C C . PRO A 1 420 ? 10.884 6.607 45.974 1.00 70.06 420 PRO A C 1
ATOM 3340 O O . PRO A 1 420 ? 11.325 5.475 45.817 1.00 70.06 420 PRO A O 1
ATOM 3343 N N . HIS A 1 421 ? 10.285 7.269 44.977 1.00 69.62 421 HIS A N 1
ATOM 3344 C CA . HIS A 1 421 ? 10.144 6.756 43.602 1.00 69.62 421 HIS A CA 1
ATOM 3345 C C . HIS A 1 421 ? 11.084 7.467 42.601 1.00 69.62 421 HIS A C 1
ATOM 3347 O O . HIS A 1 421 ? 11.158 7.095 41.429 1.00 69.62 421 HIS A O 1
ATOM 3353 N N . SER A 1 422 ? 11.862 8.455 43.062 1.00 78.88 422 SER A N 1
ATOM 3354 C CA . SER A 1 422 ? 12.826 9.222 42.252 1.00 78.88 422 SER A CA 1
ATOM 3355 C C . SER A 1 422 ? 13.802 8.347 41.450 1.00 78.88 422 SER A C 1
ATOM 3357 O O . SER A 1 422 ? 14.113 8.665 40.304 1.00 78.88 422 SER A O 1
ATOM 3359 N N . GLN A 1 423 ? 14.248 7.211 41.999 1.00 81.38 423 GLN A N 1
ATOM 3360 C CA . GLN A 1 423 ? 15.171 6.292 41.321 1.00 81.38 423 GLN A CA 1
ATOM 3361 C C . GLN A 1 423 ? 14.527 5.529 40.148 1.00 81.38 423 GLN A C 1
ATOM 3363 O O . GLN A 1 423 ? 15.199 5.264 39.148 1.00 81.38 423 GLN A O 1
ATOM 3368 N N . GLU A 1 424 ? 13.237 5.196 40.236 1.00 82.69 424 GLU A N 1
ATOM 3369 C CA . GLU A 1 424 ? 12.484 4.557 39.145 1.00 82.69 424 GLU A CA 1
ATOM 3370 C C . GLU A 1 424 ? 12.285 5.544 37.992 1.00 82.69 424 GLU A C 1
ATOM 3372 O O . GLU A 1 424 ? 12.441 5.205 36.822 1.00 82.69 424 GLU A O 1
ATOM 3377 N N . VAL A 1 425 ? 12.059 6.809 38.329 1.00 87.00 425 VAL A N 1
ATOM 3378 C CA . VAL A 1 425 ? 11.859 7.904 37.374 1.00 87.00 425 VAL A CA 1
ATOM 3379 C C . VAL A 1 425 ? 13.174 8.302 36.710 1.00 87.00 425 VAL A C 1
ATOM 3381 O O . VAL A 1 425 ? 13.229 8.464 35.495 1.00 87.00 425 VAL A O 1
ATOM 3384 N N . ALA A 1 426 ? 14.270 8.355 37.469 1.00 86.12 426 ALA A N 1
ATOM 3385 C CA . ALA A 1 426 ? 15.622 8.536 36.943 1.00 86.12 426 ALA A CA 1
ATOM 3386 C C . ALA A 1 426 ? 16.138 7.322 36.137 1.00 86.12 426 ALA A C 1
ATOM 3388 O O . ALA A 1 426 ? 17.200 7.409 35.506 1.00 86.12 426 ALA A O 1
ATOM 3389 N N . SER A 1 427 ? 15.428 6.184 36.150 1.00 88.00 427 SER A N 1
ATOM 3390 C CA . SER A 1 427 ? 15.652 5.082 35.207 1.00 88.00 427 SER A CA 1
ATOM 3391 C C . SER A 1 427 ? 14.766 5.231 33.963 1.00 88.00 427 SER A C 1
ATOM 3393 O O . SER A 1 427 ? 15.301 5.202 32.857 1.00 88.00 427 SER A O 1
ATOM 3395 N N . ALA A 1 428 ? 13.474 5.542 34.119 1.00 89.25 428 ALA A N 1
ATOM 3396 C CA . ALA A 1 428 ? 12.550 5.812 33.014 1.00 89.25 428 ALA A CA 1
ATOM 3397 C C . ALA A 1 428 ? 13.023 6.968 32.109 1.00 89.25 428 ALA A C 1
ATOM 3399 O O . ALA A 1 428 ? 13.126 6.790 30.900 1.00 89.25 428 ALA A O 1
ATOM 3400 N N . LEU A 1 429 ? 13.418 8.113 32.681 1.00 90.38 429 LEU A N 1
ATOM 3401 C CA . LEU A 1 429 ? 14.006 9.248 31.948 1.00 90.38 429 LEU A CA 1
ATOM 3402 C C . LEU A 1 429 ? 15.258 8.853 31.153 1.00 90.38 429 LEU A C 1
ATOM 3404 O O . LEU A 1 429 ? 15.468 9.316 30.036 1.00 90.38 429 LEU A O 1
ATOM 3408 N N . ARG A 1 430 ? 16.095 7.979 31.723 1.00 90.44 430 ARG A N 1
ATOM 3409 C CA . ARG A 1 430 ? 17.327 7.507 31.079 1.00 90.44 430 ARG A CA 1
ATOM 3410 C C . ARG A 1 430 ? 17.027 6.571 29.912 1.00 90.44 430 ARG A C 1
ATOM 3412 O O . ARG A 1 430 ? 17.713 6.648 28.900 1.00 90.44 430 ARG A O 1
ATOM 3419 N N . LEU A 1 431 ? 16.014 5.716 30.049 1.00 91.31 431 LEU A N 1
ATOM 3420 C CA . LEU A 1 431 ? 15.538 4.841 28.978 1.00 91.31 431 LEU A CA 1
ATOM 3421 C C . LEU A 1 431 ? 14.892 5.653 27.848 1.00 91.31 431 LEU A C 1
ATOM 3423 O O . LEU A 1 431 ? 15.239 5.433 26.694 1.00 91.31 431 LEU A O 1
ATOM 3427 N N . LEU A 1 432 ? 14.039 6.633 28.168 1.00 89.94 432 LEU A N 1
ATOM 3428 C CA . LEU A 1 432 ? 13.433 7.547 27.189 1.00 89.94 432 LEU A CA 1
ATOM 3429 C C . LEU A 1 432 ? 14.501 8.302 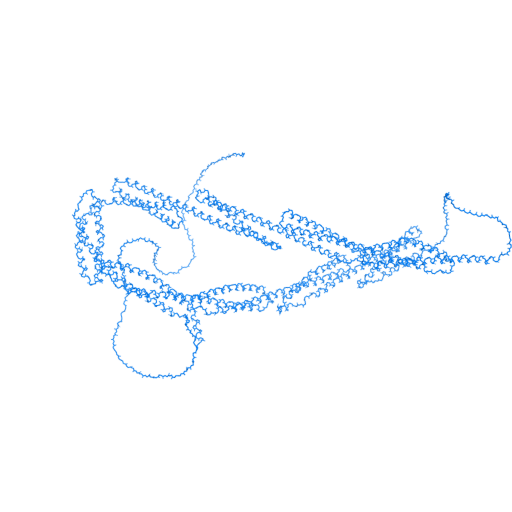26.381 1.00 89.94 432 LEU A C 1
ATOM 3431 O O . LEU A 1 432 ? 14.528 8.199 25.153 1.00 89.94 432 LEU A O 1
ATOM 3435 N N . GLY A 1 433 ? 15.431 8.980 27.061 1.00 88.50 433 GLY A N 1
ATOM 3436 C CA . GLY A 1 433 ? 16.496 9.744 26.404 1.00 88.50 433 GLY A CA 1
ATOM 3437 C C . GLY A 1 433 ? 17.482 8.873 25.613 1.00 88.50 433 GLY A C 1
ATOM 3438 O O . GLY A 1 433 ? 18.000 9.308 24.584 1.00 88.50 433 GLY A O 1
ATOM 3439 N N . HIS A 1 434 ? 17.722 7.630 26.045 1.00 90.12 434 HIS A N 1
ATOM 3440 C CA . HIS A 1 434 ? 18.515 6.653 25.292 1.00 90.12 434 HIS A CA 1
ATOM 3441 C C . HIS A 1 434 ? 17.772 6.171 24.040 1.00 90.12 434 HIS A C 1
ATOM 3443 O O . HIS A 1 434 ? 18.342 6.196 22.951 1.00 90.12 434 HIS A O 1
ATOM 3449 N N . CYS A 1 435 ? 16.501 5.790 24.170 1.00 88.88 435 CYS A N 1
ATOM 3450 C CA . CYS A 1 435 ? 15.692 5.271 23.071 1.00 88.88 435 CYS A CA 1
ATOM 3451 C C . CYS A 1 435 ? 15.422 6.349 22.002 1.00 88.88 435 CYS A C 1
ATOM 3453 O O . CYS A 1 435 ? 15.480 6.063 20.809 1.00 88.88 435 CYS A O 1
ATOM 3455 N N . GLY A 1 436 ? 15.261 7.618 22.399 1.00 87.81 436 GLY A N 1
ATOM 3456 C CA . GLY A 1 436 ? 15.220 8.754 21.468 1.00 87.81 436 GLY A CA 1
ATOM 3457 C C . GLY A 1 436 ? 16.520 8.939 20.667 1.00 87.81 436 GLY A C 1
ATOM 3458 O O . GLY A 1 436 ? 16.476 9.242 19.472 1.00 87.81 436 GLY A O 1
ATOM 3459 N N . GLN A 1 437 ? 17.685 8.696 21.281 1.00 88.19 437 GLN A N 1
ATOM 3460 C CA . GLN A 1 437 ? 18.972 8.694 20.571 1.00 88.19 437 GLN A CA 1
ATOM 3461 C C . GLN A 1 437 ? 19.105 7.492 19.625 1.00 88.19 437 GLN A C 1
ATOM 3463 O O . GLN A 1 437 ? 19.581 7.660 18.502 1.00 88.19 437 GLN A O 1
ATOM 3468 N N . GLU A 1 438 ? 18.651 6.302 20.030 1.00 88.38 438 GLU A N 1
ATOM 3469 C CA . GLU A 1 438 ? 18.669 5.113 19.167 1.00 88.38 438 GLU A CA 1
ATOM 3470 C C . GLU A 1 438 ? 17.717 5.232 17.975 1.00 88.38 438 GLU A C 1
ATOM 3472 O O . GLU A 1 438 ? 18.112 4.906 16.857 1.00 88.38 438 GLU A O 1
ATOM 3477 N N . LEU A 1 439 ? 16.501 5.753 18.176 1.00 90.25 439 LEU A N 1
ATOM 3478 C CA . LEU A 1 439 ? 15.558 6.063 17.099 1.00 90.25 439 LEU A CA 1
ATOM 3479 C C . LEU A 1 439 ? 16.188 6.995 16.067 1.00 90.25 439 LEU A C 1
ATOM 3481 O O . LEU A 1 439 ? 16.122 6.725 14.867 1.00 90.25 439 LEU A O 1
ATOM 3485 N N . LYS A 1 440 ? 16.840 8.068 16.529 1.00 88.12 440 LYS A N 1
ATOM 3486 C CA . LYS A 1 440 ? 17.543 9.009 15.656 1.00 88.12 440 LYS A CA 1
ATOM 3487 C C . LYS A 1 440 ? 18.696 8.336 14.902 1.00 88.12 440 LYS A C 1
ATOM 3489 O O . LYS A 1 440 ? 18.811 8.527 13.694 1.00 88.12 440 LYS A O 1
ATOM 3494 N N . ALA A 1 441 ? 19.508 7.520 15.573 1.00 89.50 441 ALA A N 1
ATOM 3495 C CA . ALA A 1 441 ? 20.615 6.805 14.939 1.00 89.50 441 ALA A CA 1
ATOM 3496 C C . ALA A 1 441 ? 20.127 5.772 13.901 1.00 89.50 441 ALA A C 1
ATOM 3498 O O . ALA A 1 441 ? 20.652 5.722 12.790 1.00 89.50 441 ALA A O 1
ATOM 3499 N N . ALA A 1 442 ? 19.086 4.994 14.217 1.00 89.81 442 ALA A N 1
ATOM 3500 C CA . ALA A 1 442 ? 18.469 4.034 13.299 1.00 89.81 442 ALA A CA 1
ATOM 3501 C C . ALA A 1 442 ? 17.796 4.731 12.101 1.00 89.81 442 ALA A C 1
ATOM 3503 O O . ALA A 1 442 ? 17.862 4.241 10.970 1.00 89.81 442 ALA A O 1
ATOM 3504 N N . TRP A 1 443 ? 17.192 5.901 12.329 1.00 90.56 443 TRP A N 1
ATOM 3505 C CA . TRP A 1 443 ? 16.657 6.767 11.282 1.00 90.56 443 TRP A CA 1
ATOM 3506 C C . TRP A 1 443 ? 17.761 7.264 10.337 1.00 90.56 443 TRP A C 1
ATOM 3508 O O . TRP A 1 443 ? 17.656 7.070 9.124 1.00 90.56 443 TRP A O 1
ATOM 3518 N N . GLU A 1 444 ? 18.837 7.845 10.876 1.00 88.56 444 GLU A N 1
ATOM 3519 C CA . GLU A 1 444 ? 19.986 8.344 10.107 1.00 88.56 444 GLU A CA 1
ATOM 3520 C C . GLU A 1 444 ? 20.684 7.205 9.337 1.00 88.56 444 GLU A C 1
ATOM 3522 O O . GLU A 1 444 ? 21.022 7.356 8.160 1.00 88.56 444 GLU A O 1
ATOM 3527 N N . GLN A 1 445 ? 20.792 6.017 9.939 1.00 87.06 445 GLN A N 1
ATOM 3528 C CA . GLN A 1 445 ? 21.308 4.815 9.283 1.00 87.06 445 GLN A CA 1
ATOM 3529 C C . GLN A 1 445 ? 20.387 4.316 8.153 1.00 87.06 445 GLN A C 1
ATOM 3531 O O . GLN A 1 445 ? 20.883 3.851 7.123 1.00 87.06 445 GLN A O 1
ATOM 3536 N N . ARG A 1 446 ? 19.054 4.411 8.289 1.00 88.69 446 ARG A N 1
ATOM 3537 C CA . ARG A 1 446 ? 18.112 4.079 7.200 1.00 88.69 446 ARG A CA 1
ATOM 3538 C C . ARG A 1 446 ? 18.159 5.119 6.076 1.00 88.69 446 ARG A C 1
ATOM 3540 O O . ARG A 1 446 ? 18.198 4.708 4.918 1.00 88.69 446 ARG A O 1
ATOM 3547 N N . GLN A 1 447 ? 18.242 6.414 6.399 1.00 86.69 447 GLN A N 1
ATOM 3548 C CA . GLN A 1 447 ? 18.513 7.497 5.438 1.00 86.69 447 GLN A CA 1
ATOM 3549 C C . GLN A 1 447 ? 19.746 7.164 4.592 1.00 86.69 447 GLN A C 1
ATOM 3551 O O . GLN A 1 447 ? 19.668 7.108 3.364 1.00 86.69 447 GLN A O 1
ATOM 3556 N N . GLN A 1 448 ? 20.870 6.866 5.254 1.00 84.06 448 GLN A N 1
ATOM 3557 C CA . GLN A 1 448 ? 22.125 6.557 4.579 1.00 84.06 448 GLN A CA 1
ATOM 3558 C C . GLN A 1 448 ? 22.020 5.289 3.715 1.00 84.06 448 GLN A C 1
ATOM 3560 O O . GLN A 1 448 ? 22.373 5.347 2.538 1.00 84.06 448 GLN A O 1
ATOM 3565 N N . ARG A 1 449 ? 21.477 4.175 4.240 1.00 80.81 449 ARG A N 1
ATOM 3566 C CA . ARG A 1 449 ? 21.284 2.928 3.466 1.00 80.81 449 ARG A CA 1
ATOM 3567 C C . ARG A 1 449 ? 20.426 3.147 2.211 1.00 80.81 449 ARG A C 1
ATOM 3569 O O . ARG A 1 449 ? 20.778 2.647 1.143 1.00 80.81 449 ARG A O 1
ATOM 3576 N N . LEU A 1 450 ? 19.331 3.906 2.316 1.00 83.31 450 LEU A N 1
ATOM 3577 C CA . LEU A 1 450 ? 18.458 4.217 1.177 1.00 83.31 450 LEU A CA 1
ATOM 3578 C C . LEU A 1 450 ? 19.152 5.124 0.154 1.00 83.31 450 LEU A C 1
ATOM 3580 O O . LEU A 1 450 ? 19.074 4.860 -1.046 1.00 83.31 450 LEU A O 1
ATOM 3584 N N . TRP A 1 451 ? 19.862 6.163 0.604 1.00 81.56 451 TRP A N 1
ATOM 3585 C CA . TRP A 1 451 ? 20.608 7.057 -0.284 1.00 81.56 451 TRP A CA 1
ATOM 3586 C C . TRP A 1 451 ? 21.713 6.314 -1.045 1.00 81.56 451 TRP A C 1
ATOM 3588 O O . TRP A 1 451 ? 21.807 6.440 -2.266 1.00 81.56 451 TRP A O 1
ATOM 3598 N N . GLU A 1 452 ? 22.501 5.496 -0.342 1.00 78.75 452 GLU A N 1
ATOM 3599 C CA . GLU A 1 452 ? 23.556 4.651 -0.912 1.00 78.75 452 GLU A CA 1
ATOM 3600 C C . GLU A 1 452 ? 22.990 3.666 -1.948 1.00 78.75 452 GLU A C 1
ATOM 3602 O O . GLU A 1 452 ? 23.429 3.661 -3.102 1.00 78.75 452 GLU A O 1
ATOM 3607 N N . GLY A 1 453 ? 21.938 2.919 -1.594 1.00 80.50 453 GLY A N 1
ATOM 3608 C CA . GLY A 1 453 ? 21.263 1.998 -2.513 1.00 80.50 453 GLY A CA 1
ATOM 3609 C C . GLY A 1 453 ? 20.714 2.681 -3.775 1.00 80.50 453 GLY A C 1
ATOM 3610 O O . GLY A 1 453 ? 20.821 2.127 -4.870 1.00 80.50 453 GLY A O 1
ATOM 3611 N N . LEU A 1 454 ? 20.190 3.906 -3.658 1.00 81.50 454 LEU A N 1
ATOM 3612 C CA . LEU A 1 454 ? 19.711 4.692 -4.801 1.00 81.50 454 LEU A CA 1
ATOM 3613 C C . LEU A 1 454 ? 20.851 5.189 -5.706 1.00 81.50 454 LEU A C 1
ATOM 3615 O O . LEU A 1 454 ? 20.687 5.181 -6.929 1.00 81.50 454 LEU A O 1
ATOM 3619 N N . GLN A 1 455 ? 22.011 5.575 -5.153 1.00 80.00 455 GLN A N 1
ATOM 3620 C CA . GLN A 1 455 ? 23.190 5.884 -5.978 1.00 80.00 455 GLN A CA 1
ATOM 3621 C C . GLN A 1 455 ? 23.706 4.626 -6.693 1.00 80.00 455 GLN A C 1
ATOM 3623 O O . GLN A 1 455 ? 24.008 4.678 -7.886 1.00 80.00 455 GLN A O 1
ATOM 3628 N N . LEU A 1 456 ? 23.755 3.481 -5.998 1.00 81.62 456 LEU A N 1
ATOM 3629 C CA . LEU A 1 456 ? 24.158 2.198 -6.579 1.00 81.62 456 LEU A CA 1
ATOM 3630 C C . LEU A 1 456 ? 23.239 1.775 -7.732 1.00 81.62 456 LEU A C 1
ATOM 3632 O O . LEU A 1 456 ? 23.734 1.301 -8.758 1.00 81.62 456 LEU A O 1
ATOM 3636 N N . HIS A 1 457 ? 21.920 1.929 -7.576 1.00 83.75 457 HIS A N 1
ATOM 3637 C CA . HIS A 1 457 ? 20.943 1.590 -8.615 1.00 83.75 457 HIS A CA 1
ATOM 3638 C C . HIS A 1 457 ? 21.104 2.490 -9.843 1.00 83.75 457 HIS A C 1
ATOM 3640 O O . HIS A 1 457 ? 21.249 1.982 -10.953 1.00 83.75 457 HIS A O 1
ATOM 3646 N N . ARG A 1 458 ? 21.229 3.809 -9.641 1.00 84.62 458 ARG A N 1
ATOM 3647 C CA . ARG A 1 458 ? 21.469 4.769 -10.728 1.00 84.62 458 ARG A CA 1
ATOM 3648 C C . ARG A 1 458 ? 22.760 4.465 -11.491 1.00 84.62 458 ARG A C 1
ATOM 3650 O O . ARG A 1 458 ? 22.716 4.290 -12.704 1.00 84.62 458 ARG A O 1
ATOM 3657 N N . PHE A 1 459 ? 23.884 4.307 -10.787 1.00 87.06 459 PHE A N 1
ATOM 3658 C CA . PHE A 1 459 ? 25.153 3.892 -11.395 1.00 87.06 459 PHE A CA 1
ATOM 3659 C C . PHE A 1 459 ? 25.021 2.545 -12.125 1.00 87.06 459 PHE A C 1
ATOM 3661 O O . PHE A 1 459 ? 25.595 2.347 -13.192 1.00 87.06 459 PHE A O 1
ATOM 3668 N N . SER A 1 460 ? 24.227 1.614 -11.587 1.00 87.62 460 SER A N 1
ATOM 3669 C CA . SER A 1 460 ? 23.976 0.329 -12.241 1.00 87.62 460 SER A CA 1
ATOM 3670 C C . SER A 1 460 ? 23.248 0.491 -13.576 1.00 87.62 460 SER A C 1
ATOM 3672 O O . SER A 1 460 ? 23.674 -0.149 -14.536 1.00 87.62 460 SER A O 1
ATOM 3674 N N . GLN A 1 461 ? 22.233 1.358 -13.652 1.00 87.81 461 GLN A N 1
ATOM 3675 C CA . GLN A 1 461 ? 21.513 1.686 -14.889 1.00 87.81 461 GLN A CA 1
ATOM 3676 C C . GLN A 1 461 ? 22.401 2.425 -15.902 1.00 87.81 461 GLN A C 1
ATOM 3678 O O . GLN A 1 461 ? 22.386 2.082 -17.083 1.00 87.81 461 GLN A O 1
ATOM 3683 N N . GLU A 1 462 ? 23.207 3.392 -15.448 1.00 87.94 462 GLU A N 1
ATOM 3684 C CA . GLU A 1 462 ? 24.196 4.099 -16.278 1.00 87.94 462 GLU A CA 1
ATOM 3685 C C . GLU A 1 462 ? 25.185 3.109 -16.931 1.00 87.94 462 GLU A C 1
ATOM 3687 O O . GLU A 1 462 ? 25.443 3.172 -18.135 1.00 87.94 462 GLU A O 1
ATOM 3692 N N . VAL A 1 463 ? 25.684 2.141 -16.151 1.00 91.38 463 VAL A N 1
ATOM 3693 C CA . VAL A 1 463 ? 26.567 1.063 -16.622 1.00 91.38 463 VAL A CA 1
ATOM 3694 C C . VAL A 1 463 ? 25.876 0.129 -17.616 1.00 91.38 463 VAL A C 1
ATOM 3696 O O . VAL A 1 463 ? 26.455 -0.175 -18.658 1.00 91.38 463 VAL A O 1
ATOM 3699 N N . ASP A 1 464 ? 24.663 -0.342 -17.321 1.00 88.69 464 ASP A N 1
ATOM 3700 C CA . ASP A 1 464 ? 23.985 -1.325 -18.178 1.00 88.69 464 ASP A CA 1
ATOM 3701 C C . ASP A 1 464 ? 23.542 -0.697 -19.509 1.00 88.69 464 ASP A C 1
ATOM 3703 O O . ASP A 1 464 ? 23.666 -1.327 -20.561 1.00 88.69 464 ASP A O 1
ATOM 3707 N N . GLY A 1 465 ? 23.146 0.582 -19.493 1.00 90.50 465 GLY A N 1
ATOM 3708 C CA . GLY A 1 465 ? 22.918 1.376 -20.701 1.00 90.50 465 GLY A CA 1
ATOM 3709 C C . GLY A 1 465 ? 24.181 1.530 -21.555 1.00 90.50 465 GLY A C 1
ATOM 3710 O O . GLY A 1 465 ? 24.130 1.311 -22.765 1.00 90.50 465 GLY A O 1
ATOM 3711 N N . PHE A 1 466 ? 25.334 1.827 -20.944 1.00 93.00 466 PHE A N 1
ATOM 3712 C CA . PHE A 1 466 ? 26.616 1.908 -21.659 1.00 93.00 466 PHE A CA 1
ATOM 3713 C C . PHE A 1 466 ? 27.077 0.551 -22.224 1.00 93.00 466 PHE A C 1
ATOM 3715 O O . PHE A 1 466 ? 27.610 0.478 -23.332 1.00 93.00 466 PHE A O 1
ATOM 3722 N N . ILE A 1 467 ? 26.844 -0.548 -21.501 1.00 90.06 467 ILE A N 1
ATOM 3723 C CA . ILE A 1 467 ? 27.131 -1.902 -21.997 1.00 90.06 467 ILE A CA 1
ATOM 3724 C C . ILE A 1 467 ? 26.234 -2.236 -23.201 1.00 90.06 467 ILE A C 1
ATOM 3726 O O . ILE A 1 467 ? 26.729 -2.793 -24.183 1.00 90.06 467 ILE A O 1
ATOM 3730 N N . ALA A 1 468 ? 24.955 -1.847 -23.175 1.00 90.00 468 ALA A N 1
ATOM 3731 C CA . ALA A 1 468 ? 24.041 -2.015 -24.303 1.00 90.00 468 ALA A CA 1
ATOM 3732 C C . ALA A 1 468 ? 24.448 -1.172 -25.528 1.00 90.00 468 ALA A C 1
ATOM 3734 O O . ALA A 1 468 ? 24.475 -1.696 -26.644 1.00 90.00 468 ALA A O 1
ATOM 3735 N N . THR A 1 469 ? 24.842 0.098 -25.357 1.00 90.31 469 THR A N 1
ATOM 3736 C CA . THR A 1 469 ? 25.349 0.898 -26.489 1.00 90.31 469 THR A CA 1
ATOM 3737 C C . THR A 1 469 ? 26.661 0.334 -27.034 1.00 90.31 469 THR A C 1
ATOM 3739 O O . THR A 1 469 ? 26.823 0.266 -28.251 1.00 90.31 469 THR A O 1
ATOM 3742 N N . CYS A 1 470 ? 27.570 -0.154 -26.185 1.00 90.38 470 CYS A N 1
ATOM 3743 C CA . CYS A 1 470 ? 28.776 -0.855 -26.634 1.00 90.38 470 CYS A CA 1
ATOM 3744 C C . CYS A 1 470 ? 28.453 -2.137 -27.418 1.00 90.38 470 CYS A C 1
ATOM 3746 O O . CYS A 1 470 ? 29.068 -2.385 -28.454 1.00 90.38 470 CYS A O 1
ATOM 3748 N N . ALA A 1 471 ? 27.470 -2.932 -26.982 1.00 89.25 471 ALA A N 1
ATOM 3749 C CA . ALA A 1 471 ? 27.036 -4.131 -27.701 1.00 89.25 471 ALA A CA 1
ATOM 3750 C C . ALA A 1 471 ? 26.473 -3.800 -29.096 1.00 89.25 471 ALA A C 1
ATOM 3752 O O . ALA A 1 471 ? 26.871 -4.427 -30.080 1.00 89.25 471 ALA A O 1
ATOM 3753 N N . ASN A 1 472 ? 25.629 -2.768 -29.200 1.00 87.69 472 ASN A N 1
ATOM 3754 C CA . ASN A 1 472 ? 25.052 -2.318 -30.470 1.00 87.69 472 ASN A CA 1
ATOM 3755 C C . ASN A 1 472 ? 26.129 -1.807 -31.443 1.00 87.69 472 ASN A C 1
ATOM 3757 O O . ASN A 1 472 ? 26.165 -2.215 -32.605 1.00 87.69 472 ASN A O 1
ATOM 3761 N N . HIS A 1 473 ? 27.060 -0.972 -30.972 1.00 88.62 473 HIS A N 1
ATOM 3762 C CA . HIS A 1 473 ? 28.161 -0.486 -31.808 1.00 88.62 473 HIS A CA 1
ATOM 3763 C C . HIS A 1 473 ? 29.143 -1.602 -32.191 1.00 88.62 473 HIS A C 1
ATOM 3765 O O . HIS A 1 473 ? 29.626 -1.625 -33.322 1.00 88.62 473 HIS A O 1
ATOM 3771 N N . LYS A 1 474 ? 29.385 -2.585 -31.311 1.00 88.31 474 LYS A N 1
ATOM 3772 C CA . LYS A 1 474 ? 30.151 -3.789 -31.663 1.00 88.31 474 LYS A CA 1
ATOM 3773 C C . LYS A 1 474 ? 29.472 -4.576 -32.789 1.00 88.31 474 LYS A C 1
ATOM 3775 O O . LYS A 1 474 ? 30.163 -4.992 -33.711 1.00 88.31 474 LYS A O 1
ATOM 3780 N N . ALA A 1 475 ? 28.149 -4.752 -32.740 1.00 85.38 475 ALA A N 1
ATOM 3781 C CA . ALA A 1 475 ? 27.396 -5.437 -33.791 1.00 85.38 475 ALA A CA 1
ATOM 3782 C C . ALA A 1 475 ? 27.472 -4.693 -35.139 1.00 85.38 475 ALA A C 1
ATOM 3784 O O . ALA A 1 475 ? 27.709 -5.320 -36.168 1.00 85.38 475 ALA A O 1
ATOM 3785 N N . PHE A 1 476 ? 27.387 -3.359 -35.137 1.00 83.88 476 PHE A N 1
ATOM 3786 C CA . PHE A 1 476 ? 27.616 -2.541 -36.337 1.00 83.88 476 PHE A CA 1
ATOM 3787 C C . PHE A 1 476 ? 29.039 -2.713 -36.907 1.00 83.88 476 PHE A C 1
ATOM 3789 O O . PHE A 1 476 ? 29.224 -2.871 -38.113 1.00 83.88 476 PHE A O 1
ATOM 3796 N N . LEU A 1 477 ? 30.057 -2.780 -36.043 1.00 86.81 477 LEU A N 1
ATOM 3797 C CA . LEU A 1 477 ? 31.443 -3.076 -36.431 1.00 86.81 477 LEU A CA 1
ATOM 3798 C C . LEU A 1 477 ? 31.680 -4.554 -36.819 1.00 86.81 477 LEU A C 1
ATOM 3800 O O . LEU A 1 477 ? 32.784 -4.913 -37.241 1.00 86.81 477 LEU A O 1
ATOM 3804 N N . CYS A 1 478 ? 30.674 -5.424 -36.694 1.00 82.06 478 CYS A N 1
ATOM 3805 C CA . CYS A 1 478 ? 30.713 -6.813 -37.155 1.00 82.06 478 CYS A CA 1
ATOM 3806 C C . CYS A 1 478 ? 30.213 -7.009 -38.596 1.00 82.06 478 CYS A C 1
ATOM 3808 O O . CYS A 1 478 ? 30.288 -8.129 -39.082 1.00 82.06 478 CYS A O 1
ATOM 3810 N N . LEU A 1 479 ? 29.768 -5.959 -39.297 1.00 81.62 479 LEU A N 1
ATOM 3811 C CA . LEU A 1 479 ? 29.399 -6.043 -40.715 1.00 81.62 479 LEU A CA 1
ATOM 3812 C C . LEU A 1 479 ? 30.617 -6.375 -41.600 1.00 81.62 479 LEU A C 1
ATOM 3814 O O . LEU A 1 479 ? 31.658 -5.723 -41.493 1.00 81.62 479 LEU A O 1
ATOM 3818 N N . ASP A 1 480 ? 30.467 -7.343 -42.509 1.00 75.06 480 ASP A N 1
ATOM 3819 C CA . ASP A 1 480 ? 31.569 -7.879 -43.328 1.00 75.06 480 ASP A CA 1
ATOM 3820 C C . ASP A 1 480 ? 31.771 -7.183 -44.691 1.00 75.06 480 ASP A C 1
ATOM 3822 O O . ASP A 1 480 ? 32.759 -7.451 -45.365 1.00 75.06 480 ASP A O 1
ATOM 3826 N N . ASN A 1 481 ? 30.898 -6.256 -45.108 1.00 83.19 481 ASN A N 1
ATOM 3827 C CA . ASN A 1 481 ? 31.066 -5.522 -46.375 1.00 83.19 481 ASN A CA 1
ATOM 3828 C C . ASN A 1 481 ? 32.357 -4.674 -46.359 1.00 83.19 481 ASN A C 1
ATOM 3830 O O . ASN A 1 481 ? 32.509 -3.826 -45.477 1.00 83.19 481 ASN A O 1
ATOM 3834 N N . LEU A 1 482 ? 33.263 -4.872 -47.321 1.00 85.00 482 LEU A N 1
ATOM 3835 C CA . LEU A 1 482 ? 34.534 -4.140 -47.450 1.00 85.00 482 LEU A CA 1
ATOM 3836 C C . LEU A 1 482 ? 34.649 -3.265 -48.719 1.00 85.00 482 LEU A C 1
ATOM 3838 O O . LEU A 1 482 ? 35.676 -2.605 -48.885 1.00 85.00 482 LEU A O 1
ATOM 3842 N N . GLY A 1 483 ? 33.613 -3.224 -49.565 1.00 85.12 483 GLY A N 1
ATOM 3843 C CA . GLY A 1 483 ? 33.584 -2.517 -50.854 1.00 85.12 483 GLY A CA 1
ATOM 3844 C C . GLY A 1 483 ? 34.164 -3.331 -52.017 1.00 85.12 483 GLY A C 1
ATOM 3845 O O . GLY A 1 483 ? 35.256 -3.895 -51.909 1.00 85.12 483 GLY A O 1
ATOM 3846 N N . GLU A 1 484 ? 33.446 -3.384 -53.142 1.00 83.81 484 GLU A N 1
ATOM 3847 C CA . GLU A 1 484 ? 33.872 -4.119 -54.345 1.00 83.81 484 GLU A CA 1
ATOM 3848 C C . GLU A 1 484 ? 34.674 -3.253 -55.332 1.00 83.81 484 GLU A C 1
ATOM 3850 O O . GLU A 1 484 ? 35.419 -3.798 -56.148 1.00 83.81 484 GLU A O 1
ATOM 3855 N N . ASP A 1 485 ? 34.598 -1.920 -55.222 1.00 85.94 485 ASP A N 1
ATOM 3856 C CA . ASP A 1 485 ? 35.460 -0.973 -55.944 1.00 85.94 485 ASP A CA 1
ATOM 3857 C C . ASP A 1 485 ? 36.182 0.023 -55.009 1.00 85.94 485 ASP A C 1
ATOM 3859 O O . ASP A 1 485 ? 35.888 0.139 -53.815 1.00 85.94 485 ASP A O 1
ATOM 3863 N N . VAL A 1 486 ? 37.155 0.754 -55.567 1.00 90.12 486 VAL A N 1
ATOM 3864 C CA . VAL A 1 486 ? 37.972 1.755 -54.854 1.00 90.12 486 VAL A CA 1
ATOM 3865 C C . VAL A 1 486 ? 37.117 2.836 -54.175 1.00 90.12 486 VAL A C 1
ATOM 3867 O O . VAL A 1 486 ? 37.425 3.255 -53.061 1.00 90.12 486 VAL A O 1
ATOM 3870 N N . ARG A 1 487 ? 36.019 3.283 -54.798 1.00 89.81 487 ARG A N 1
ATOM 3871 C CA . ARG A 1 487 ? 35.146 4.342 -54.258 1.00 89.81 487 ARG A CA 1
ATOM 3872 C C . ARG A 1 487 ? 34.270 3.826 -53.127 1.00 89.81 487 ARG A C 1
ATOM 3874 O O . ARG A 1 487 ? 34.063 4.552 -52.157 1.00 89.81 487 ARG A O 1
ATOM 3881 N N . GLU A 1 488 ? 33.774 2.597 -53.222 1.00 89.81 488 GLU A N 1
ATOM 3882 C CA . GLU A 1 488 ? 33.039 1.954 -52.132 1.00 89.81 488 GLU A CA 1
ATOM 3883 C C . GLU A 1 488 ? 33.939 1.751 -50.911 1.00 89.81 488 GLU A C 1
ATOM 3885 O O . GLU A 1 488 ? 33.570 2.157 -49.807 1.00 89.81 488 GLU A O 1
ATOM 3890 N N . ALA A 1 489 ? 35.150 1.220 -51.108 1.00 90.31 489 ALA A N 1
ATOM 3891 C CA . ALA A 1 489 ? 36.132 1.050 -50.040 1.00 90.31 489 ALA A CA 1
ATOM 3892 C C . ALA A 1 489 ? 36.531 2.400 -49.403 1.00 90.31 489 ALA A C 1
ATOM 3894 O O . ALA A 1 489 ? 36.520 2.528 -48.176 1.00 90.31 489 ALA A O 1
ATOM 3895 N N . GLN A 1 490 ? 36.790 3.442 -50.209 1.00 91.50 490 GLN A N 1
ATOM 3896 C CA . GLN A 1 490 ? 37.052 4.802 -49.710 1.00 91.50 490 GLN A CA 1
ATOM 3897 C C . GLN A 1 490 ? 35.846 5.394 -48.961 1.00 91.50 490 GLN A C 1
ATOM 3899 O O . GLN A 1 490 ? 36.029 6.006 -47.908 1.00 91.50 490 GLN A O 1
ATOM 3904 N N . SER A 1 491 ? 34.613 5.193 -49.441 1.00 90.38 491 SER A N 1
ATOM 3905 C CA . SER A 1 491 ? 33.403 5.700 -48.777 1.00 90.38 491 SER A CA 1
ATOM 3906 C C . SER A 1 491 ? 33.153 5.007 -47.435 1.00 90.38 491 SER A C 1
ATOM 3908 O O . SER A 1 491 ? 32.916 5.680 -46.431 1.00 90.38 491 SER A O 1
ATOM 3910 N N . LEU A 1 492 ? 33.286 3.678 -47.372 1.00 91.50 492 LEU A N 1
ATOM 3911 C CA . LEU A 1 492 ? 33.186 2.913 -46.124 1.00 91.50 492 LEU A CA 1
ATOM 3912 C C . LEU A 1 492 ? 34.287 3.311 -45.126 1.00 91.50 492 LEU A C 1
ATOM 3914 O O . LEU A 1 492 ? 34.023 3.421 -43.927 1.00 91.50 492 LEU A O 1
ATOM 3918 N N . LEU A 1 493 ? 35.503 3.590 -45.606 1.00 91.12 493 LEU A N 1
ATOM 3919 C CA . LEU A 1 493 ? 36.597 4.098 -44.779 1.00 91.12 493 LEU A CA 1
ATOM 3920 C C . LEU A 1 493 ? 36.313 5.515 -44.244 1.00 91.12 493 LEU A C 1
ATOM 3922 O O . LEU A 1 493 ? 36.564 5.772 -43.068 1.00 91.12 493 LEU A O 1
ATOM 3926 N N . GLN A 1 494 ? 35.738 6.416 -45.049 1.00 90.06 494 GLN A N 1
ATOM 3927 C CA . GLN A 1 494 ? 35.311 7.753 -44.603 1.00 90.06 494 GLN A CA 1
ATOM 3928 C C . GLN A 1 494 ? 34.162 7.687 -43.583 1.00 90.06 494 GLN A C 1
ATOM 3930 O O . GLN A 1 494 ? 34.199 8.380 -42.566 1.00 90.06 494 GLN A O 1
ATOM 3935 N N . GLN A 1 495 ? 33.177 6.806 -43.786 1.00 88.19 495 GLN A N 1
ATOM 3936 C CA . GLN A 1 495 ? 32.119 6.544 -42.800 1.00 88.19 495 GLN A CA 1
ATOM 3937 C C . GLN A 1 495 ? 32.706 6.018 -41.479 1.00 88.19 495 GLN A C 1
ATOM 3939 O O . GLN A 1 495 ? 32.290 6.438 -40.399 1.00 88.19 495 GLN A O 1
ATOM 3944 N N . HIS A 1 496 ? 33.727 5.158 -41.545 1.00 90.69 496 HIS A N 1
ATOM 3945 C CA . HIS A 1 496 ? 34.442 4.683 -40.362 1.00 90.69 496 HIS A CA 1
ATOM 3946 C C . HIS A 1 496 ? 35.272 5.788 -39.675 1.00 90.69 496 HIS A C 1
ATOM 3948 O O . HIS A 1 496 ? 35.354 5.823 -38.449 1.00 90.69 496 HIS A O 1
ATOM 3954 N N . GLN A 1 497 ? 35.847 6.731 -40.428 1.00 87.88 497 GLN A N 1
ATOM 3955 C CA . GLN A 1 497 ? 36.503 7.914 -39.854 1.00 87.88 497 GLN A CA 1
ATOM 3956 C C . GLN A 1 497 ? 35.496 8.810 -39.113 1.00 87.88 497 GLN A C 1
ATOM 3958 O O . GLN A 1 497 ? 35.781 9.246 -37.999 1.00 87.88 497 GLN A O 1
ATOM 3963 N N . ALA A 1 498 ? 34.295 9.016 -39.667 1.00 85.50 498 ALA A N 1
ATOM 3964 C CA . ALA A 1 498 ? 33.216 9.742 -38.991 1.00 85.50 498 ALA A CA 1
ATOM 3965 C C . ALA A 1 498 ? 32.739 9.027 -37.709 1.00 85.50 498 ALA A C 1
ATOM 3967 O O . ALA A 1 498 ? 32.529 9.670 -36.680 1.00 85.50 498 ALA A O 1
ATOM 3968 N N . PHE A 1 499 ? 32.657 7.691 -37.722 1.00 88.06 499 PHE A N 1
ATOM 3969 C CA . PHE A 1 499 ? 32.384 6.877 -36.529 1.00 88.06 499 PHE A CA 1
ATOM 3970 C C . PHE A 1 499 ? 33.434 7.069 -35.411 1.00 88.06 499 PHE A C 1
ATOM 3972 O O . PHE A 1 499 ? 33.106 6.965 -34.227 1.00 88.06 499 PHE A O 1
ATOM 3979 N N . GLY A 1 500 ? 34.669 7.455 -35.754 1.00 87.75 500 GLY A N 1
ATOM 3980 C CA . GLY A 1 500 ? 35.709 7.828 -34.790 1.00 87.75 500 GLY A CA 1
ATOM 3981 C C . GLY A 1 500 ? 35.319 8.979 -33.849 1.00 87.75 500 GLY A C 1
ATOM 3982 O O . GLY A 1 500 ? 35.734 8.980 -32.690 1.00 87.75 500 GLY A O 1
ATOM 3983 N N . TRP A 1 501 ? 34.461 9.912 -34.282 1.00 84.88 501 TRP A N 1
ATOM 3984 C CA . TRP A 1 501 ? 33.911 10.949 -33.396 1.00 84.88 501 TRP A CA 1
ATOM 3985 C C . TRP A 1 501 ? 33.004 10.351 -32.312 1.00 84.88 501 TRP A C 1
ATOM 3987 O O . TRP A 1 501 ? 33.112 10.709 -31.137 1.00 84.88 501 TRP A O 1
ATOM 3997 N N . LEU A 1 502 ? 32.156 9.385 -32.682 1.00 86.69 502 LEU A N 1
ATOM 3998 C CA . LEU A 1 502 ? 31.251 8.714 -31.750 1.00 86.69 502 LEU A CA 1
ATOM 3999 C C . LEU A 1 502 ? 32.031 7.868 -30.732 1.00 86.69 502 LEU A C 1
ATOM 4001 O O . LEU A 1 502 ? 31.701 7.901 -29.545 1.00 86.69 502 LEU A O 1
ATOM 4005 N N . LEU A 1 503 ? 33.122 7.211 -31.145 1.00 89.12 503 LEU A N 1
ATOM 4006 C CA . LEU A 1 503 ? 34.061 6.582 -30.207 1.00 89.12 503 LEU A CA 1
ATOM 4007 C C . LEU A 1 503 ? 34.664 7.592 -29.223 1.00 89.12 503 LEU A C 1
ATOM 4009 O O . LEU A 1 503 ? 34.787 7.275 -28.044 1.00 89.12 503 LEU A O 1
ATOM 4013 N N . GLY A 1 504 ? 34.977 8.814 -29.663 1.00 88.44 504 GLY A N 1
ATOM 4014 C CA . GLY A 1 504 ? 35.404 9.895 -28.770 1.00 88.44 504 GLY A CA 1
ATOM 4015 C C . GLY A 1 504 ? 34.362 10.229 -27.694 1.00 88.44 504 GLY A C 1
ATOM 4016 O O . GLY A 1 504 ? 34.710 10.387 -26.525 1.00 88.44 504 GLY A O 1
ATOM 4017 N N . THR A 1 505 ? 33.072 10.261 -28.048 1.00 89.12 505 THR A N 1
ATOM 4018 C CA . THR A 1 505 ? 31.999 10.501 -27.062 1.00 89.12 505 THR A CA 1
ATOM 4019 C C . THR A 1 505 ? 31.795 9.322 -26.102 1.00 89.12 505 THR A C 1
ATOM 4021 O O . THR A 1 505 ? 31.661 9.537 -24.896 1.00 89.12 505 THR A O 1
ATOM 4024 N N . LEU A 1 506 ? 31.855 8.078 -26.596 1.00 89.56 506 LEU A N 1
ATOM 4025 C CA . LEU A 1 506 ? 31.785 6.872 -25.762 1.00 89.56 506 LEU A CA 1
ATOM 4026 C C . LEU A 1 506 ? 32.996 6.745 -24.824 1.00 89.56 506 LEU A C 1
ATOM 4028 O O . LEU A 1 506 ? 32.836 6.317 -23.685 1.00 89.56 506 LEU A O 1
ATOM 4032 N N . HIS A 1 507 ? 34.188 7.167 -25.256 1.00 90.50 507 HIS A N 1
ATOM 4033 C CA . HIS A 1 507 ? 35.388 7.179 -24.419 1.00 90.50 507 HIS A CA 1
ATOM 4034 C C . HIS A 1 507 ? 35.207 8.083 -23.192 1.00 90.50 507 HIS A C 1
ATOM 4036 O O . HIS A 1 507 ? 35.468 7.644 -22.071 1.00 90.50 507 HIS A O 1
ATOM 4042 N N . LEU A 1 508 ? 34.706 9.308 -23.390 1.00 91.31 508 LEU A N 1
ATOM 4043 C CA . LEU A 1 508 ? 34.426 10.249 -22.300 1.00 91.31 508 LEU A CA 1
ATOM 4044 C C . LEU A 1 508 ? 33.344 9.714 -21.346 1.00 91.31 508 LEU A C 1
ATOM 4046 O O . LEU A 1 508 ? 33.443 9.901 -20.134 1.00 91.31 508 LEU A O 1
ATOM 4050 N N . GLN A 1 509 ? 32.340 8.999 -21.865 1.00 92.06 509 GLN A N 1
ATOM 4051 C CA . GLN A 1 509 ? 31.349 8.309 -21.032 1.00 92.06 509 GLN A CA 1
ATOM 4052 C C . GLN A 1 509 ? 31.978 7.166 -20.219 1.00 92.06 509 GLN A C 1
ATOM 4054 O O . GLN A 1 509 ? 31.729 7.071 -19.018 1.00 92.06 509 GLN A O 1
ATOM 4059 N N . ALA A 1 510 ? 32.846 6.346 -20.819 1.00 91.81 510 ALA A N 1
ATOM 4060 C CA . ALA A 1 510 ? 33.565 5.282 -20.115 1.00 91.81 510 ALA A CA 1
ATOM 4061 C C . ALA A 1 510 ? 34.451 5.834 -18.981 1.00 91.81 510 ALA A C 1
ATOM 4063 O O . ALA A 1 510 ? 34.485 5.266 -17.887 1.00 91.81 510 ALA A O 1
ATOM 4064 N N . GLU A 1 511 ? 35.127 6.966 -19.207 1.00 91.06 511 GLU A N 1
ATOM 4065 C CA . GLU A 1 511 ? 35.921 7.657 -18.183 1.00 91.06 511 GLU A CA 1
ATOM 4066 C C . GLU A 1 511 ? 35.058 8.263 -17.070 1.00 91.06 511 GLU A C 1
ATOM 4068 O O . GLU A 1 511 ? 35.400 8.134 -15.891 1.00 91.06 511 GLU A O 1
ATOM 4073 N N . ALA A 1 512 ? 33.909 8.856 -17.409 1.00 90.56 512 ALA A N 1
ATOM 4074 C CA . ALA A 1 512 ? 32.954 9.364 -16.427 1.00 90.56 512 ALA A CA 1
ATOM 4075 C C . ALA A 1 512 ? 32.394 8.238 -15.537 1.00 90.56 512 ALA A C 1
ATOM 4077 O O . ALA A 1 512 ? 32.355 8.388 -14.315 1.00 90.56 512 ALA A O 1
ATOM 4078 N N . LEU A 1 513 ? 32.046 7.081 -16.114 1.00 91.56 513 LEU A N 1
ATOM 4079 C CA . LEU A 1 513 ? 31.605 5.893 -15.369 1.00 91.56 513 LEU A CA 1
ATOM 4080 C C . LEU A 1 513 ? 32.728 5.317 -14.494 1.00 91.56 513 LEU A C 1
ATOM 4082 O O . LEU A 1 513 ? 32.499 4.998 -13.326 1.00 91.56 513 LEU A O 1
ATOM 4086 N N . GLN A 1 514 ? 33.958 5.247 -15.017 1.00 90.62 514 GLN A N 1
ATOM 4087 C CA . GLN A 1 514 ? 35.161 4.907 -14.249 1.00 90.62 514 GLN A CA 1
ATOM 4088 C C . GLN A 1 514 ? 35.334 5.828 -13.032 1.00 90.62 514 GLN A C 1
ATOM 4090 O O . GLN A 1 514 ? 35.571 5.341 -11.925 1.00 90.62 514 GLN A O 1
ATOM 4095 N N . ALA A 1 515 ? 35.192 7.145 -13.205 1.00 88.81 515 ALA A N 1
ATOM 4096 C CA . ALA A 1 515 ? 35.292 8.120 -12.122 1.00 88.81 515 ALA A CA 1
ATOM 4097 C C . ALA A 1 515 ? 34.137 7.995 -11.109 1.00 88.81 515 ALA A C 1
ATOM 4099 O O . ALA A 1 515 ? 34.388 7.986 -9.901 1.00 88.81 515 ALA A O 1
ATOM 4100 N N . HIS A 1 516 ? 32.895 7.829 -11.580 1.00 87.75 516 HIS A N 1
ATOM 4101 C CA . HIS A 1 516 ? 31.707 7.648 -10.739 1.00 87.75 516 HIS A CA 1
ATOM 4102 C C . HIS A 1 516 ? 31.848 6.397 -9.854 1.00 87.75 516 HIS A C 1
ATOM 4104 O O . HIS A 1 516 ? 31.793 6.493 -8.625 1.00 87.75 516 HIS A O 1
ATOM 4110 N N . GLY A 1 517 ? 32.150 5.239 -10.449 1.00 87.31 517 GLY A N 1
ATOM 4111 C CA . GLY A 1 517 ? 32.337 3.992 -9.707 1.00 87.31 517 GLY A CA 1
ATOM 4112 C C . GLY A 1 517 ? 33.548 4.019 -8.763 1.00 87.31 517 GLY A C 1
ATOM 4113 O O . GLY A 1 517 ? 33.459 3.520 -7.641 1.00 87.31 517 GLY A O 1
ATOM 4114 N N . LYS A 1 518 ? 34.666 4.656 -9.151 1.00 86.56 518 LYS A N 1
ATOM 4115 C CA . LYS A 1 518 ? 35.820 4.866 -8.250 1.00 86.56 518 LYS A CA 1
ATOM 4116 C C . LYS A 1 518 ? 35.436 5.690 -7.021 1.00 86.56 518 LYS A C 1
ATOM 4118 O O . LYS A 1 518 ? 35.816 5.313 -5.915 1.00 86.56 518 LYS A O 1
ATOM 4123 N N . LYS A 1 519 ? 34.651 6.759 -7.192 1.00 85.50 519 LYS A N 1
ATOM 4124 C CA . LYS A 1 519 ? 34.149 7.597 -6.091 1.00 85.50 519 LYS A CA 1
ATOM 4125 C C . LYS A 1 519 ? 33.239 6.803 -5.144 1.00 85.50 519 LYS A C 1
ATOM 4127 O O . LYS A 1 519 ? 33.420 6.871 -3.931 1.00 85.50 519 LYS A O 1
ATOM 4132 N N . LEU A 1 520 ? 32.332 5.978 -5.679 1.00 83.62 520 LEU A N 1
ATOM 4133 C CA . LEU A 1 520 ? 31.487 5.080 -4.875 1.00 83.62 520 LEU A CA 1
ATOM 4134 C C . LEU A 1 520 ? 32.320 4.069 -4.060 1.00 83.62 520 LEU A C 1
ATOM 4136 O O . LEU A 1 520 ? 32.045 3.855 -2.882 1.00 83.62 520 LEU A O 1
ATOM 4140 N N . VAL A 1 521 ? 33.381 3.494 -4.642 1.00 84.69 521 VAL A N 1
ATOM 4141 C CA . VAL A 1 521 ? 34.293 2.577 -3.927 1.00 84.69 521 VAL A CA 1
ATOM 4142 C C . VAL A 1 521 ? 35.140 3.303 -2.869 1.00 84.69 521 VAL A C 1
ATOM 4144 O O . VAL A 1 521 ? 35.368 2.750 -1.793 1.00 84.69 521 VAL A O 1
ATOM 4147 N N . GLN A 1 522 ? 35.594 4.532 -3.136 1.00 82.50 522 GLN A N 1
ATOM 4148 C CA . GLN A 1 522 ? 36.353 5.350 -2.176 1.00 82.50 522 GLN A CA 1
ATOM 4149 C C . GLN A 1 522 ? 35.519 5.735 -0.946 1.00 82.50 522 GLN A C 1
ATOM 4151 O O . GLN A 1 522 ? 36.041 5.729 0.168 1.00 82.50 522 GLN A O 1
ATOM 4156 N N . ASN A 1 523 ? 34.215 5.961 -1.124 1.00 76.94 523 ASN A N 1
ATOM 4157 C CA . ASN A 1 523 ? 33.267 6.255 -0.046 1.00 76.94 523 ASN A CA 1
ATOM 4158 C C . ASN A 1 523 ? 32.965 5.051 0.882 1.00 76.94 523 ASN A C 1
ATOM 4160 O O . ASN A 1 523 ? 32.066 5.141 1.710 1.00 76.94 523 ASN A O 1
ATOM 4164 N N . LYS A 1 524 ? 33.690 3.925 0.763 1.00 67.94 524 LYS A N 1
ATOM 4165 C CA . LYS A 1 524 ? 33.497 2.677 1.539 1.00 67.94 524 LYS A CA 1
ATOM 4166 C C . LYS A 1 524 ? 32.095 2.048 1.427 1.00 67.94 524 LYS A C 1
ATOM 4168 O O . LYS A 1 524 ? 31.719 1.251 2.281 1.00 67.94 524 LYS A O 1
ATOM 4173 N N . HIS A 1 525 ? 31.361 2.362 0.361 1.00 67.31 525 HIS A N 1
ATOM 4174 C CA . HIS A 1 525 ? 30.008 1.868 0.100 1.00 67.31 525 HIS A CA 1
ATOM 4175 C C . HIS A 1 525 ? 29.916 0.327 0.238 1.00 67.31 525 HIS A C 1
ATOM 4177 O O . HIS A 1 525 ? 30.748 -0.371 -0.351 1.00 67.31 525 HIS A O 1
ATOM 4183 N N . PRO A 1 526 ? 28.908 -0.245 0.928 1.00 67.38 526 PRO A N 1
ATOM 4184 C CA . PRO A 1 526 ? 28.862 -1.677 1.254 1.00 67.38 526 PRO A CA 1
ATOM 4185 C C . PRO A 1 526 ? 28.900 -2.582 0.011 1.00 67.38 526 PRO A C 1
ATOM 4187 O O . PRO A 1 526 ? 29.632 -3.567 -0.028 1.00 67.38 526 PRO A O 1
ATOM 4190 N N . ALA A 1 527 ? 28.213 -2.195 -1.070 1.00 73.88 527 ALA A N 1
ATOM 4191 C CA . ALA A 1 527 ? 28.251 -2.909 -2.354 1.00 73.88 527 ALA A CA 1
ATOM 4192 C C . ALA A 1 527 ? 29.525 -2.673 -3.210 1.00 73.88 527 ALA A C 1
ATOM 4194 O O . ALA A 1 527 ? 29.527 -2.977 -4.405 1.00 73.88 527 ALA A O 1
ATOM 4195 N N . ALA A 1 528 ? 30.621 -2.153 -2.641 1.00 81.00 528 ALA A N 1
ATOM 4196 C CA . ALA A 1 528 ? 31.889 -1.925 -3.344 1.00 81.00 528 ALA A CA 1
ATOM 4197 C C . ALA A 1 528 ? 32.421 -3.098 -4.207 1.00 81.00 528 ALA A C 1
ATOM 4199 O O . ALA A 1 528 ? 32.981 -2.794 -5.263 1.00 81.00 528 ALA A O 1
ATOM 4200 N N . PRO A 1 529 ? 32.293 -4.401 -3.858 1.00 81.44 529 PRO A N 1
ATOM 4201 C CA . PRO A 1 529 ? 32.681 -5.477 -4.780 1.00 81.44 529 PRO A CA 1
ATOM 4202 C C . PRO A 1 529 ? 31.832 -5.492 -6.064 1.00 81.44 529 PRO A C 1
ATOM 4204 O O . PRO A 1 529 ? 32.398 -5.521 -7.155 1.00 81.44 529 PRO A O 1
ATOM 4207 N N . ARG A 1 530 ? 30.503 -5.352 -5.954 1.00 82.38 530 ARG A N 1
ATOM 4208 C CA . ARG A 1 530 ? 29.563 -5.309 -7.094 1.00 82.38 530 ARG A CA 1
ATOM 4209 C C . ARG A 1 530 ? 29.807 -4.091 -7.997 1.00 82.38 530 ARG A C 1
ATOM 4211 O O . ARG A 1 530 ? 29.683 -4.181 -9.216 1.00 82.38 530 ARG A O 1
ATOM 4218 N N . VAL A 1 531 ? 30.229 -2.961 -7.417 1.00 86.19 531 VAL A N 1
ATOM 4219 C CA . VAL A 1 531 ? 30.674 -1.775 -8.178 1.00 86.19 531 VAL A CA 1
ATOM 4220 C C . VAL A 1 531 ? 31.961 -2.064 -8.963 1.00 86.19 531 VAL A C 1
ATOM 4222 O O . VAL A 1 531 ? 32.049 -1.693 -10.132 1.00 86.19 531 VAL A O 1
ATOM 4225 N N . ARG A 1 532 ? 32.950 -2.751 -8.369 1.00 88.12 532 ARG A N 1
ATOM 4226 C CA . ARG A 1 532 ? 34.194 -3.128 -9.074 1.00 88.12 532 ARG A CA 1
ATOM 4227 C C . ARG A 1 532 ? 33.941 -4.112 -10.214 1.00 88.12 532 ARG A C 1
ATOM 4229 O O . ARG A 1 532 ? 34.540 -3.956 -11.271 1.00 88.12 532 ARG A O 1
ATOM 4236 N N . GLU A 1 533 ? 33.047 -5.076 -10.021 1.00 87.62 533 GLU A N 1
ATOM 4237 C CA . GLU A 1 533 ? 32.623 -6.022 -11.059 1.00 87.62 533 GLU A CA 1
ATOM 4238 C C . GLU A 1 533 ? 31.960 -5.297 -12.244 1.00 87.62 533 GLU A C 1
ATOM 4240 O O . GLU A 1 533 ? 32.386 -5.459 -13.389 1.00 87.62 533 GLU A O 1
ATOM 4245 N N . LYS A 1 534 ? 30.996 -4.399 -11.980 1.00 88.69 534 LYS A N 1
ATOM 4246 C CA . LYS A 1 534 ? 30.395 -3.545 -13.021 1.00 88.69 534 LYS A CA 1
ATOM 4247 C C . LYS A 1 534 ? 31.435 -2.675 -13.740 1.00 88.69 534 LYS A C 1
ATOM 4249 O O . LYS A 1 534 ? 31.405 -2.602 -14.965 1.00 88.69 534 LYS A O 1
ATOM 4254 N N . LEU A 1 535 ? 32.393 -2.080 -13.021 1.00 90.94 535 LEU A N 1
ATOM 4255 C CA . LEU A 1 535 ? 33.502 -1.323 -13.624 1.00 90.94 535 LEU A CA 1
ATOM 4256 C C . LEU A 1 535 ? 34.409 -2.185 -14.518 1.00 90.94 535 LEU A C 1
ATOM 4258 O O . LEU A 1 535 ? 34.827 -1.729 -15.580 1.00 90.94 535 LEU A O 1
ATOM 4262 N N . GLN A 1 536 ? 34.706 -3.424 -14.117 1.00 89.94 536 GLN A N 1
ATOM 4263 C CA . GLN A 1 536 ? 35.455 -4.368 -14.951 1.00 89.94 536 GLN A CA 1
ATOM 4264 C C . GLN A 1 536 ? 34.663 -4.742 -16.210 1.00 89.94 536 GLN A C 1
ATOM 4266 O O . GLN A 1 536 ? 35.243 -4.783 -17.293 1.00 89.94 536 GLN A O 1
ATOM 4271 N N . SER A 1 537 ? 33.344 -4.929 -16.100 1.00 90.25 537 SER A N 1
ATOM 4272 C CA . SER A 1 537 ? 32.467 -5.168 -17.253 1.00 90.25 537 SER A CA 1
ATOM 4273 C C . SER A 1 537 ? 32.467 -3.984 -18.233 1.00 90.25 537 SER A C 1
ATOM 4275 O O . SER A 1 537 ? 32.717 -4.186 -19.420 1.00 90.25 537 SER A O 1
ATOM 4277 N N . VAL A 1 538 ? 32.312 -2.742 -17.745 1.00 92.25 538 VAL A N 1
ATOM 4278 C CA . VAL A 1 538 ? 32.454 -1.513 -18.559 1.00 92.25 538 VAL A CA 1
ATOM 4279 C C . VAL A 1 538 ? 33.793 -1.496 -19.293 1.00 92.25 538 VAL A C 1
ATOM 4281 O O . VAL A 1 538 ? 33.818 -1.320 -20.509 1.00 92.25 538 VAL A O 1
ATOM 4284 N N . GLN A 1 539 ? 34.898 -1.729 -18.577 1.00 92.31 539 GLN A N 1
ATOM 4285 C CA . GLN A 1 539 ? 36.235 -1.712 -19.167 1.00 92.31 539 GLN A CA 1
ATOM 4286 C C . GLN A 1 539 ? 36.393 -2.776 -20.262 1.00 92.31 539 GLN A C 1
ATOM 4288 O O . GLN A 1 539 ? 36.884 -2.463 -21.342 1.00 92.31 539 GLN A O 1
ATOM 4293 N N . VAL A 1 540 ? 35.957 -4.014 -20.007 1.00 91.88 540 VAL A N 1
ATOM 4294 C CA . VAL A 1 540 ? 36.079 -5.139 -20.948 1.00 91.88 540 VAL A CA 1
ATOM 4295 C C . VAL A 1 540 ? 35.209 -4.947 -22.189 1.00 91.88 540 VAL A C 1
ATOM 4297 O O . VAL A 1 540 ? 35.637 -5.286 -23.290 1.00 91.88 540 VAL A O 1
ATOM 4300 N N . GLN A 1 541 ? 33.991 -4.414 -22.056 1.00 91.19 541 GLN A N 1
ATOM 4301 C CA . GLN A 1 541 ? 33.146 -4.156 -23.227 1.00 91.19 541 GLN A CA 1
ATOM 4302 C C . GLN A 1 541 ? 33.637 -2.938 -24.022 1.00 91.19 541 GLN A C 1
ATOM 4304 O O . GLN A 1 541 ? 33.568 -2.963 -25.249 1.00 91.19 541 GLN A O 1
ATOM 4309 N N . TRP A 1 542 ? 34.203 -1.925 -23.355 1.00 93.19 542 TRP A N 1
ATOM 4310 C CA . TRP A 1 542 ? 34.827 -0.783 -24.022 1.00 93.19 542 TRP A CA 1
ATOM 4311 C C . TRP A 1 542 ? 36.060 -1.190 -24.843 1.00 93.19 542 TRP A C 1
ATOM 4313 O O . TRP A 1 542 ? 36.094 -0.903 -26.040 1.00 93.19 542 TRP A O 1
ATOM 4323 N N . THR A 1 543 ? 37.024 -1.935 -24.275 1.00 89.62 543 THR A N 1
ATOM 4324 C CA . THR A 1 543 ? 38.212 -2.359 -25.049 1.00 89.62 543 THR A CA 1
ATOM 4325 C C . THR A 1 543 ? 37.827 -3.233 -26.240 1.00 89.62 543 THR A C 1
ATOM 4327 O O . THR A 1 543 ? 38.329 -3.010 -27.334 1.00 89.62 543 THR A O 1
ATOM 4330 N N . ARG A 1 544 ? 36.841 -4.130 -26.094 1.00 91.25 544 ARG A N 1
ATOM 4331 C CA . ARG A 1 544 ? 36.301 -4.936 -27.208 1.00 91.25 544 ARG A CA 1
ATOM 4332 C C . ARG A 1 544 ? 35.706 -4.104 -28.351 1.00 91.25 544 ARG A C 1
ATOM 4334 O O . ARG A 1 544 ? 35.731 -4.555 -29.496 1.00 91.25 544 ARG A O 1
ATOM 4341 N N . VAL A 1 545 ? 35.135 -2.932 -28.062 1.00 91.88 545 VAL A N 1
ATOM 4342 C CA . VAL A 1 545 ? 34.638 -1.998 -29.090 1.00 91.88 545 VAL A CA 1
ATOM 4343 C C . VAL A 1 545 ? 35.805 -1.277 -29.764 1.00 91.88 545 VAL A C 1
ATOM 4345 O O . VAL A 1 545 ? 35.816 -1.186 -30.991 1.00 91.88 545 VAL A O 1
ATOM 4348 N N . GLN A 1 546 ? 36.812 -0.838 -28.999 1.00 90.38 546 GLN A N 1
ATOM 4349 C CA . GLN A 1 546 ? 38.038 -0.244 -29.547 1.00 90.38 546 GLN A CA 1
ATOM 4350 C C . GLN A 1 546 ? 38.769 -1.236 -30.472 1.00 90.38 546 GLN A C 1
ATOM 4352 O O . GLN A 1 546 ? 38.950 -0.950 -31.653 1.00 90.38 546 GLN A O 1
ATOM 4357 N N . GLU A 1 547 ? 39.079 -2.437 -29.972 1.00 91.69 547 GLU A N 1
ATOM 4358 C CA . GLU A 1 547 ? 39.723 -3.543 -30.697 1.00 91.69 547 GLU A CA 1
ATOM 4359 C C . GLU A 1 547 ? 38.986 -3.880 -32.002 1.00 91.69 547 GLU A C 1
ATOM 4361 O O . GLU A 1 547 ? 39.598 -3.952 -33.070 1.00 91.69 547 GLU A O 1
ATOM 4366 N N . ARG A 1 548 ? 37.653 -4.050 -31.955 1.00 92.00 548 ARG A N 1
ATOM 4367 C CA . ARG A 1 548 ? 36.872 -4.370 -33.160 1.00 92.00 548 ARG A CA 1
ATOM 4368 C C . ARG A 1 548 ? 36.791 -3.188 -34.129 1.00 92.00 548 ARG A C 1
ATOM 4370 O O . ARG A 1 548 ? 36.734 -3.417 -35.337 1.00 92.00 548 ARG A O 1
ATOM 4377 N N . SER A 1 549 ? 36.832 -1.946 -33.646 1.00 92.00 549 SER A N 1
ATOM 4378 C CA . SER A 1 549 ? 36.898 -0.773 -34.522 1.00 92.00 549 SER A CA 1
ATOM 4379 C C . SER A 1 549 ? 38.247 -0.671 -35.228 1.00 92.00 549 SER A C 1
ATOM 4381 O O . SER A 1 549 ? 38.284 -0.443 -36.434 1.00 92.00 549 SER A O 1
ATOM 4383 N N . GLU A 1 550 ? 39.354 -0.896 -34.521 1.00 90.62 550 GLU A N 1
ATOM 4384 C CA . GLU A 1 550 ? 40.689 -0.921 -35.125 1.00 90.62 550 GLU A CA 1
ATOM 4385 C C . GLU A 1 550 ? 40.843 -2.072 -36.125 1.00 90.62 550 GLU A C 1
ATOM 4387 O O . GLU A 1 550 ? 41.364 -1.857 -37.221 1.00 90.62 550 GLU A O 1
ATOM 4392 N N . GLN A 1 551 ? 40.300 -3.254 -35.809 1.00 89.94 551 GLN A N 1
ATOM 4393 C CA . GLN A 1 551 ? 40.210 -4.376 -36.746 1.00 89.94 551 GLN A CA 1
ATOM 4394 C C . GLN A 1 551 ? 39.437 -3.981 -38.014 1.00 89.94 551 GLN A C 1
ATOM 4396 O O . GLN A 1 551 ? 39.948 -4.156 -39.120 1.00 89.94 551 GLN A O 1
ATOM 4401 N N . ARG A 1 552 ? 38.239 -3.397 -37.867 1.00 90.31 552 ARG A N 1
ATOM 4402 C CA . ARG A 1 552 ? 37.394 -2.946 -38.985 1.00 90.31 552 ARG A CA 1
ATOM 4403 C C . ARG A 1 552 ? 38.096 -1.883 -39.840 1.00 90.31 552 ARG A C 1
ATOM 4405 O O . ARG A 1 552 ? 38.046 -1.964 -41.066 1.00 90.31 552 ARG A O 1
ATOM 4412 N N . ARG A 1 553 ? 38.809 -0.936 -39.218 1.00 90.75 553 ARG A N 1
ATOM 4413 C CA . ARG A 1 553 ? 39.646 0.064 -39.906 1.00 90.75 553 ARG A CA 1
ATOM 4414 C C . ARG A 1 553 ? 40.766 -0.590 -40.716 1.00 90.75 553 ARG A C 1
ATOM 4416 O O . ARG A 1 553 ? 40.987 -0.204 -41.859 1.00 90.75 553 ARG A O 1
ATOM 4423 N N . GLY A 1 554 ? 41.456 -1.575 -40.137 1.00 89.19 554 GLY A N 1
ATOM 4424 C CA . GLY A 1 554 ? 42.512 -2.334 -40.812 1.00 89.19 554 GLY A CA 1
ATOM 4425 C C . GLY A 1 554 ? 41.991 -3.124 -42.014 1.00 89.19 554 GLY A C 1
ATOM 4426 O O . GLY A 1 554 ? 42.589 -3.068 -43.084 1.00 89.19 554 GLY A O 1
ATOM 4427 N N . GLN A 1 555 ? 40.839 -3.787 -41.873 1.00 87.75 555 GLN A N 1
ATOM 4428 C CA . GLN A 1 555 ? 40.190 -4.517 -42.967 1.00 87.75 555 GLN A CA 1
ATOM 4429 C C . GLN A 1 555 ? 39.777 -3.591 -44.123 1.00 87.75 555 GLN A C 1
ATOM 4431 O O . GLN A 1 555 ? 39.998 -3.934 -45.281 1.00 87.75 555 GLN A O 1
ATOM 4436 N N . LEU A 1 556 ? 39.219 -2.410 -43.827 1.00 90.06 556 LEU A N 1
ATOM 4437 C CA . LEU A 1 556 ? 38.840 -1.425 -44.848 1.00 90.06 556 LEU A CA 1
ATOM 4438 C C . LEU A 1 556 ? 40.058 -0.822 -4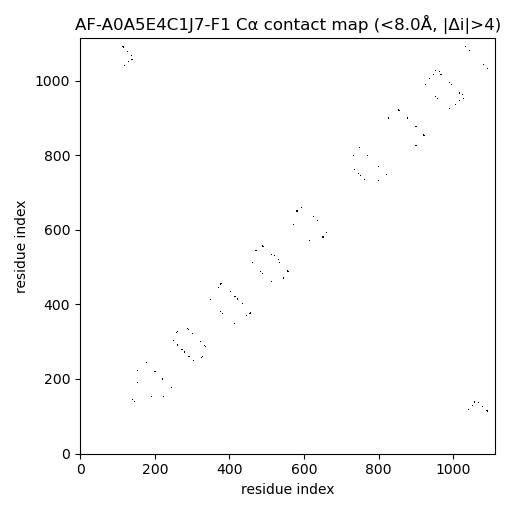5.566 1.00 90.06 556 LEU A C 1
ATOM 4440 O O . LEU A 1 556 ? 40.017 -0.645 -46.779 1.00 90.06 556 LEU A O 1
ATOM 4444 N N . LEU A 1 557 ? 41.156 -0.559 -44.847 1.00 90.81 557 LEU A N 1
ATOM 4445 C CA . LEU A 1 557 ? 42.416 -0.104 -45.450 1.00 90.81 557 LEU A CA 1
ATOM 4446 C C . LEU A 1 557 ? 43.039 -1.170 -46.363 1.00 90.81 557 LEU A C 1
ATOM 4448 O O . LEU A 1 557 ? 43.440 -0.849 -47.477 1.00 90.81 557 LEU A O 1
ATOM 4452 N N . ALA A 1 558 ? 43.072 -2.433 -45.929 1.00 88.56 558 ALA A N 1
ATOM 4453 C CA . ALA A 1 558 ? 43.583 -3.533 -46.746 1.00 88.56 558 ALA A CA 1
ATOM 4454 C C . ALA A 1 558 ? 42.706 -3.782 -47.989 1.00 88.56 558 ALA A C 1
ATOM 4456 O O . ALA A 1 558 ? 43.232 -3.980 -49.081 1.00 88.56 558 ALA A O 1
ATOM 4457 N N . SER A 1 559 ? 41.376 -3.708 -47.846 1.00 90.12 559 SER A N 1
ATOM 4458 C CA . SER A 1 559 ? 40.442 -3.774 -48.980 1.00 90.12 559 SER A CA 1
ATOM 4459 C C . SER A 1 559 ? 40.704 -2.656 -49.988 1.00 90.12 559 SER A C 1
ATOM 4461 O O . SER A 1 559 ? 40.828 -2.922 -51.180 1.00 90.12 559 SER A O 1
ATOM 4463 N N . LEU A 1 560 ? 40.883 -1.416 -49.520 1.00 91.31 560 LEU A N 1
ATOM 4464 C CA . LEU A 1 560 ? 41.197 -0.288 -50.393 1.00 91.31 560 LEU A CA 1
ATOM 4465 C C . LEU A 1 560 ? 42.486 -0.523 -51.198 1.00 91.31 560 LEU A C 1
ATOM 4467 O O . LEU A 1 560 ? 42.449 -0.459 -52.425 1.00 91.31 560 LEU A O 1
ATOM 4471 N N . GLN A 1 561 ? 43.581 -0.892 -50.527 1.00 89.56 561 GLN A N 1
ATOM 4472 C CA . GLN A 1 561 ? 44.859 -1.204 -51.182 1.00 89.56 561 GLN A CA 1
ATOM 4473 C C . GLN A 1 561 ? 44.732 -2.339 -52.210 1.00 89.56 561 GLN A C 1
ATOM 4475 O O . GLN A 1 561 ? 45.383 -2.311 -53.253 1.00 89.56 561 GLN A O 1
ATOM 4480 N N . LEU A 1 562 ? 43.872 -3.326 -51.944 1.00 90.50 562 LEU A N 1
ATOM 4481 C CA . LEU A 1 562 ? 43.575 -4.406 -52.878 1.00 90.50 562 LEU A CA 1
ATOM 4482 C C . LEU A 1 562 ? 42.805 -3.924 -54.114 1.00 90.50 562 LEU A C 1
ATOM 4484 O O . LEU A 1 562 ? 43.140 -4.346 -55.219 1.00 90.50 562 LEU A O 1
ATOM 4488 N N . GLN A 1 563 ? 41.790 -3.068 -53.962 1.00 91.69 563 GLN A N 1
ATOM 4489 C CA . GLN A 1 563 ? 41.037 -2.562 -55.116 1.00 91.69 563 GLN A CA 1
ATOM 4490 C C . GLN A 1 563 ? 41.875 -1.583 -55.956 1.00 91.69 563 GLN A C 1
ATOM 4492 O O . GLN A 1 563 ? 41.804 -1.635 -57.183 1.00 91.69 563 GLN A O 1
ATOM 4497 N N . GLU A 1 564 ? 42.712 -0.755 -55.320 1.00 91.56 564 GLU A N 1
ATOM 4498 C CA . GLU A 1 564 ? 43.677 0.124 -55.998 1.00 91.56 564 GLU A CA 1
ATOM 4499 C C . GLU A 1 564 ? 44.688 -0.719 -56.801 1.00 91.56 564 GLU A C 1
ATOM 4501 O O . GLU A 1 564 ? 44.797 -0.559 -58.016 1.00 91.56 564 GLU A O 1
ATOM 4506 N N . TRP A 1 565 ? 45.299 -1.741 -56.187 1.00 93.50 565 TRP A N 1
ATOM 4507 C CA . TRP A 1 565 ? 46.183 -2.681 -56.890 1.00 93.50 565 TRP A CA 1
ATOM 4508 C C . TRP A 1 565 ? 45.488 -3.432 -58.042 1.00 93.50 565 TRP A C 1
ATOM 4510 O O . TRP A 1 565 ? 46.077 -3.613 -59.110 1.00 93.50 565 TRP A O 1
ATOM 4520 N N . LYS A 1 566 ? 44.225 -3.859 -57.876 1.00 90.62 566 LYS A N 1
ATOM 4521 C CA . LYS A 1 566 ? 43.460 -4.493 -58.967 1.00 90.62 566 LYS A CA 1
ATOM 4522 C C . LYS A 1 566 ? 43.211 -3.536 -60.131 1.00 90.62 566 LYS A C 1
ATOM 4524 O O . LYS A 1 566 ? 43.190 -4.007 -61.270 1.00 90.62 566 LYS A O 1
ATOM 4529 N N . GLN A 1 567 ? 43.016 -2.243 -59.867 1.00 91.62 567 GLN A N 1
ATOM 4530 C CA . GLN A 1 567 ? 42.885 -1.227 -60.909 1.00 91.62 567 GLN A CA 1
ATOM 4531 C C . GLN A 1 567 ? 44.213 -1.056 -61.657 1.00 91.62 567 GLN A C 1
ATOM 4533 O O . GLN A 1 567 ? 44.235 -1.252 -62.872 1.00 91.62 567 GLN A O 1
ATOM 4538 N N . ASP A 1 568 ? 45.320 -0.816 -60.949 1.00 89.69 568 ASP A N 1
ATOM 4539 C CA . ASP A 1 568 ? 46.653 -0.637 -61.546 1.00 89.69 568 ASP A CA 1
ATOM 4540 C C . ASP A 1 568 ? 47.066 -1.835 -62.423 1.00 89.69 568 ASP A C 1
ATOM 4542 O O . ASP A 1 568 ? 47.563 -1.680 -63.541 1.00 89.69 568 ASP A O 1
ATOM 4546 N N . VAL A 1 569 ? 46.797 -3.059 -61.954 1.00 91.56 569 VAL A N 1
ATOM 4547 C CA . VAL A 1 569 ? 47.053 -4.303 -62.700 1.00 91.56 569 VAL A CA 1
ATOM 4548 C C . VAL A 1 569 ? 46.213 -4.402 -63.979 1.00 91.56 569 VAL A C 1
ATOM 4550 O O . VAL A 1 569 ? 46.691 -4.934 -64.984 1.00 91.56 569 VAL A O 1
ATOM 4553 N N . VAL A 1 570 ? 44.981 -3.884 -63.987 1.00 90.69 570 VAL A N 1
ATOM 4554 C CA . VAL A 1 570 ? 44.146 -3.816 -65.199 1.00 90.69 570 VAL A CA 1
ATOM 4555 C C . VAL A 1 570 ? 44.638 -2.721 -66.147 1.00 90.69 570 VAL A C 1
ATOM 4557 O O . VAL A 1 570 ? 44.740 -2.978 -67.347 1.00 90.69 570 VAL A O 1
ATOM 4560 N N . GLU A 1 571 ? 45.004 -1.543 -65.641 1.00 89.62 571 GLU A N 1
ATOM 4561 C CA . GLU A 1 571 ? 45.546 -0.449 -66.458 1.00 89.62 571 GLU A CA 1
ATOM 4562 C C . GLU A 1 571 ? 46.867 -0.851 -67.138 1.00 89.62 571 GLU A C 1
ATOM 4564 O O . GLU A 1 571 ? 47.017 -0.674 -68.352 1.00 89.62 571 GLU A O 1
ATOM 4569 N N . LEU A 1 572 ? 47.780 -1.512 -66.415 1.00 90.81 572 LEU A N 1
ATOM 4570 C CA . LEU A 1 572 ? 49.020 -2.039 -66.989 1.00 90.81 572 LEU A CA 1
ATOM 4571 C C . LEU A 1 572 ? 48.771 -3.187 -67.986 1.00 90.81 572 LEU A C 1
ATOM 4573 O O . LEU A 1 572 ? 49.468 -3.276 -68.998 1.00 90.81 572 LEU A O 1
ATOM 4577 N N . MET A 1 573 ? 47.761 -4.042 -67.774 1.00 88.19 573 MET A N 1
ATOM 4578 C CA . MET A 1 573 ? 47.374 -5.047 -68.777 1.00 88.19 573 MET A CA 1
ATOM 4579 C C . MET A 1 573 ? 46.829 -4.420 -70.066 1.00 88.19 573 MET A C 1
ATOM 4581 O O . MET A 1 573 ? 47.206 -4.864 -71.150 1.00 88.19 573 MET A O 1
ATOM 4585 N N . LEU A 1 574 ? 45.996 -3.379 -69.973 1.00 88.62 574 LEU A N 1
ATOM 4586 C CA . LEU A 1 574 ? 45.478 -2.661 -71.144 1.00 88.62 574 LEU A CA 1
ATOM 4587 C C . LEU A 1 574 ? 46.603 -1.943 -71.906 1.00 88.62 574 LEU A C 1
ATOM 4589 O O . LEU A 1 574 ? 46.655 -2.000 -73.136 1.00 88.62 574 LEU A O 1
ATOM 4593 N N . TRP A 1 575 ? 47.558 -1.343 -71.189 1.00 91.81 575 TRP A N 1
ATOM 4594 C CA . TRP A 1 575 ? 48.775 -0.783 -71.782 1.00 91.81 575 TRP A CA 1
ATOM 4595 C C . TRP A 1 575 ? 49.607 -1.858 -72.499 1.00 91.81 575 TRP A C 1
ATOM 4597 O O . TRP A 1 575 ? 50.029 -1.653 -73.639 1.00 91.81 575 TRP A O 1
ATOM 4607 N N . MET A 1 576 ? 49.794 -3.037 -71.892 1.00 87.69 576 MET A N 1
ATOM 4608 C CA . MET A 1 576 ? 50.491 -4.155 -72.542 1.00 87.69 576 MET A CA 1
ATOM 4609 C C . MET A 1 576 ? 49.783 -4.608 -73.825 1.00 87.69 576 MET A C 1
ATOM 4611 O O . MET A 1 576 ? 50.456 -4.910 -74.808 1.00 87.69 576 MET A O 1
ATOM 4615 N N . GLU A 1 577 ? 48.450 -4.613 -73.857 1.00 86.81 577 GLU A N 1
ATOM 4616 C CA . GLU A 1 577 ? 47.659 -4.967 -75.043 1.00 86.81 577 GLU A CA 1
ATOM 4617 C C . GLU A 1 577 ? 47.734 -3.896 -76.153 1.00 86.81 577 GLU A C 1
ATOM 4619 O O . GLU A 1 577 ? 47.782 -4.240 -77.341 1.00 86.81 577 GLU A O 1
ATOM 4624 N N . GLU A 1 578 ? 47.866 -2.610 -75.802 1.00 86.50 578 GLU A N 1
ATOM 4625 C CA . GLU A 1 578 ? 48.210 -1.540 -76.753 1.00 86.50 578 GLU A CA 1
ATOM 4626 C C . GLU A 1 578 ? 49.591 -1.794 -77.384 1.00 86.50 578 GLU A C 1
ATOM 4628 O O . GLU A 1 578 ? 49.720 -1.836 -78.614 1.00 86.50 578 GLU A O 1
ATOM 4633 N N . LYS A 1 579 ? 50.628 -2.025 -76.563 1.00 85.38 579 LYS A N 1
ATOM 4634 C CA . LYS A 1 579 ? 51.997 -2.251 -77.064 1.00 85.38 579 LYS A CA 1
ATOM 4635 C C . LYS A 1 579 ? 52.115 -3.568 -77.835 1.00 85.38 579 LYS A C 1
ATOM 4637 O O . LYS A 1 579 ? 52.770 -3.597 -78.877 1.00 85.38 579 LYS A O 1
ATOM 4642 N N . TRP A 1 580 ? 51.403 -4.617 -77.424 1.00 83.44 580 TRP A N 1
ATOM 4643 C CA . TRP A 1 580 ? 51.242 -5.864 -78.181 1.00 83.44 580 TRP A CA 1
ATOM 4644 C C . TRP A 1 580 ? 50.641 -5.613 -79.566 1.00 83.44 580 TRP A C 1
ATOM 4646 O O . TRP A 1 580 ? 51.155 -6.097 -80.575 1.00 83.44 580 TRP A O 1
ATOM 4656 N N . SER A 1 581 ? 49.606 -4.776 -79.645 1.00 81.00 581 SER A N 1
ATOM 4657 C CA . SER A 1 581 ? 48.962 -4.390 -80.907 1.00 81.00 581 SER A CA 1
ATOM 4658 C C . SER A 1 581 ? 49.864 -3.547 -81.821 1.00 81.00 581 SER A C 1
ATOM 4660 O O . SER A 1 581 ? 49.619 -3.463 -83.028 1.00 81.00 581 SER A O 1
ATOM 4662 N N . VAL A 1 582 ? 50.929 -2.938 -81.287 1.00 74.62 582 VAL A N 1
ATOM 4663 C CA . VAL A 1 582 ? 52.029 -2.345 -82.070 1.00 74.62 582 VAL A CA 1
ATOM 4664 C C . VAL A 1 582 ? 53.062 -3.411 -82.462 1.00 74.62 582 VAL A C 1
ATOM 4666 O O . VAL A 1 582 ? 53.544 -3.397 -83.601 1.00 74.62 582 VAL A O 1
ATOM 4669 N N . ALA A 1 583 ? 53.367 -4.352 -81.565 1.00 74.69 583 ALA A N 1
ATOM 4670 C CA . ALA A 1 583 ? 54.334 -5.429 -81.768 1.00 74.69 583 ALA A CA 1
ATOM 4671 C C . ALA A 1 583 ? 53.894 -6.461 -82.827 1.00 74.69 583 ALA A C 1
ATOM 4673 O O . ALA A 1 583 ? 54.722 -6.931 -83.607 1.00 74.69 583 ALA A O 1
ATOM 4674 N N . ALA A 1 584 ? 52.596 -6.759 -82.919 1.00 75.31 584 ALA A N 1
ATOM 4675 C CA . ALA A 1 584 ? 52.030 -7.749 -83.839 1.00 75.31 584 ALA A CA 1
ATOM 4676 C C . ALA A 1 584 ? 51.854 -7.257 -85.296 1.00 75.31 584 ALA A C 1
ATOM 4678 O O . ALA A 1 584 ? 51.577 -8.054 -86.188 1.00 75.31 584 ALA A O 1
ATOM 4679 N N . ARG A 1 585 ? 52.012 -5.953 -85.582 1.00 71.19 585 ARG A N 1
ATOM 4680 C CA . ARG A 1 585 ? 51.799 -5.387 -86.935 1.00 71.19 585 ARG A CA 1
ATOM 4681 C C . ARG A 1 585 ? 52.924 -5.757 -87.901 1.00 71.19 585 ARG A C 1
ATOM 4683 O O . ARG A 1 585 ? 54.032 -5.234 -87.754 1.00 71.19 585 ARG A O 1
ATOM 4690 N N . GLU A 1 586 ? 52.629 -6.583 -88.901 1.00 59.53 586 GLU A N 1
ATOM 4691 C CA . GLU A 1 586 ? 53.614 -7.148 -89.835 1.00 59.53 586 GLU A CA 1
ATOM 4692 C C . GLU A 1 586 ? 54.550 -6.124 -90.525 1.00 59.53 586 GLU A C 1
ATOM 4694 O O . GLU A 1 586 ? 54.155 -4.989 -90.840 1.00 59.53 586 GLU A O 1
ATOM 4699 N N . PRO A 1 587 ? 55.807 -6.511 -90.820 1.00 58.78 587 PRO A N 1
ATOM 4700 C CA . PRO A 1 587 ? 56.774 -5.664 -91.508 1.00 58.78 587 PRO A CA 1
ATOM 4701 C C . PRO A 1 587 ? 56.504 -5.607 -93.024 1.00 58.78 587 PRO A C 1
ATOM 4703 O O . PRO A 1 587 ? 57.181 -6.252 -93.816 1.00 58.78 587 PRO A O 1
ATOM 4706 N N . SER A 1 588 ? 55.549 -4.773 -93.456 1.00 56.03 588 SER A N 1
ATOM 4707 C CA . SER A 1 588 ? 55.261 -4.587 -94.894 1.00 56.03 588 SER A CA 1
ATOM 4708 C C . SER A 1 588 ? 56.502 -4.214 -95.734 1.00 56.03 588 SER A C 1
ATOM 4710 O O . SER A 1 588 ? 57.322 -3.394 -95.316 1.00 56.03 588 SER A O 1
ATOM 4712 N N . GLN A 1 589 ? 56.607 -4.788 -96.936 1.00 55.56 589 GLN A N 1
ATOM 4713 C CA . GLN A 1 589 ? 57.840 -4.950 -97.732 1.00 55.56 589 GLN A CA 1
ATOM 4714 C C . GLN A 1 589 ? 58.448 -3.670 -98.361 1.00 55.56 589 GLN A C 1
ATOM 4716 O O . GLN A 1 589 ? 59.289 -3.761 -99.249 1.00 55.56 589 GLN A O 1
ATOM 4721 N N . VAL A 1 590 ? 58.037 -2.463 -97.953 1.00 54.94 590 VAL A N 1
ATOM 4722 C CA . VAL A 1 590 ? 58.503 -1.203 -98.572 1.00 54.94 590 VAL A CA 1
ATOM 4723 C C . VAL A 1 590 ? 59.786 -0.695 -97.887 1.00 54.94 590 VAL A C 1
ATOM 4725 O O . VAL A 1 590 ? 59.692 -0.326 -96.710 1.00 54.94 590 VAL A O 1
ATOM 4728 N N . PRO A 1 591 ? 60.942 -0.585 -98.581 1.00 53.19 591 PRO A N 1
ATOM 4729 C CA . 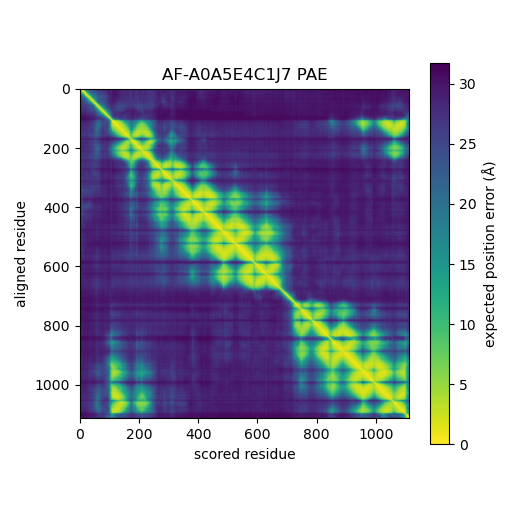PRO A 1 591 ? 62.243 -0.263 -97.970 1.00 53.19 591 PRO A CA 1
ATOM 4730 C C . PRO A 1 591 ? 62.239 1.015 -97.117 1.00 53.19 591 PRO A C 1
ATOM 4732 O O . PRO A 1 591 ? 62.465 0.974 -95.908 1.00 53.19 591 PRO A O 1
ATOM 4735 N N . SER A 1 592 ? 61.771 2.134 -97.683 1.00 56.16 592 SER A N 1
ATOM 4736 C CA . SER A 1 592 ? 61.673 3.439 -96.999 1.00 56.16 592 SER A CA 1
ATOM 4737 C C . SER A 1 592 ? 60.798 3.449 -95.732 1.00 56.16 592 SER A C 1
ATOM 4739 O O . SER A 1 592 ? 60.829 4.407 -94.955 1.00 56.16 592 SER A O 1
ATOM 4741 N N . SER A 1 593 ? 60.027 2.385 -95.477 1.00 66.06 593 SER A N 1
ATOM 4742 C CA . SER A 1 593 ? 59.269 2.213 -94.238 1.00 66.06 593 SER A CA 1
ATOM 4743 C C . SER A 1 593 ? 60.072 1.564 -93.101 1.00 66.06 593 SER A C 1
ATOM 4745 O O . SER A 1 593 ? 59.730 1.793 -91.938 1.00 66.06 593 SER A O 1
ATOM 4747 N N . ILE A 1 594 ? 61.127 0.791 -93.393 1.00 70.69 594 ILE A N 1
ATOM 4748 C CA . ILE A 1 594 ? 61.844 -0.064 -92.430 1.00 70.69 594 ILE A CA 1
ATOM 4749 C C . ILE A 1 594 ? 62.578 0.790 -91.389 1.00 70.69 594 ILE A C 1
ATOM 4751 O O . ILE A 1 594 ? 62.300 0.671 -90.197 1.00 70.69 594 ILE A O 1
ATOM 4755 N N . LEU A 1 595 ? 63.392 1.764 -91.813 1.00 73.44 595 LEU A N 1
ATOM 4756 C CA . LEU A 1 595 ? 64.088 2.702 -90.909 1.00 73.44 595 LEU A CA 1
ATOM 4757 C C . LEU A 1 595 ? 63.150 3.596 -90.068 1.00 73.44 595 LEU A C 1
ATOM 4759 O O . LEU A 1 595 ? 63.582 4.204 -89.083 1.00 73.44 595 LEU A O 1
ATOM 4763 N N . ARG A 1 596 ? 61.867 3.714 -90.444 1.00 75.94 596 ARG A N 1
ATOM 4764 C CA . ARG A 1 596 ? 60.832 4.401 -89.647 1.00 75.94 596 ARG A CA 1
ATOM 4765 C C . ARG A 1 596 ? 60.113 3.443 -88.692 1.00 75.94 596 ARG A C 1
ATOM 4767 O O . ARG A 1 596 ? 59.735 3.862 -87.602 1.00 75.94 596 ARG A O 1
ATOM 4774 N N . LYS A 1 597 ? 59.929 2.177 -89.080 1.00 76.50 597 LYS A N 1
ATOM 4775 C CA . LYS A 1 597 ? 59.424 1.104 -88.207 1.00 76.50 597 LYS A CA 1
ATOM 4776 C C . LYS A 1 597 ? 60.420 0.810 -87.085 1.00 76.50 597 LYS A C 1
ATOM 4778 O O . LYS A 1 597 ? 60.001 0.777 -85.935 1.00 76.50 597 LYS A O 1
ATOM 4783 N N . LEU A 1 598 ? 61.713 0.702 -87.402 1.00 79.88 598 LEU A N 1
ATOM 4784 C CA . LEU A 1 598 ? 62.769 0.437 -86.423 1.00 79.88 598 LEU A CA 1
ATOM 4785 C C . LEU A 1 598 ? 62.857 1.553 -85.369 1.00 79.88 598 LEU A C 1
ATOM 4787 O O . LEU A 1 598 ? 62.667 1.272 -84.198 1.00 79.88 598 LEU A O 1
ATOM 4791 N N . ARG A 1 599 ? 62.958 2.830 -85.767 1.00 79.44 599 ARG A N 1
ATOM 4792 C CA . ARG A 1 599 ? 62.970 3.965 -84.814 1.00 79.44 599 ARG A CA 1
ATOM 4793 C C . ARG A 1 599 ? 61.715 4.099 -83.937 1.00 79.44 599 ARG A C 1
ATOM 4795 O O . ARG A 1 599 ? 61.767 4.745 -82.894 1.00 79.44 599 ARG A O 1
ATOM 4802 N N . ARG A 1 600 ? 60.582 3.519 -84.354 1.00 80.00 600 ARG A N 1
ATOM 4803 C CA . ARG A 1 600 ? 59.363 3.406 -83.529 1.00 80.00 600 ARG A CA 1
ATOM 4804 C C . ARG A 1 600 ? 59.414 2.198 -82.595 1.00 80.00 600 ARG A C 1
ATOM 4806 O O . ARG A 1 600 ? 58.975 2.306 -81.462 1.00 80.00 600 ARG A O 1
ATOM 4813 N N . HIS A 1 601 ? 59.962 1.077 -83.052 1.00 83.62 601 HIS A N 1
ATOM 4814 C CA . HIS A 1 601 ? 60.205 -0.102 -82.227 1.00 83.62 601 HIS A CA 1
ATOM 4815 C C . HIS A 1 601 ? 61.217 0.205 -81.109 1.00 83.62 601 HIS A C 1
ATOM 4817 O O . HIS A 1 601 ? 60.852 0.070 -79.949 1.00 83.62 601 HIS A O 1
ATOM 4823 N N . GLU A 1 602 ? 62.367 0.805 -81.439 1.00 83.00 602 GLU A N 1
ATOM 4824 C CA . GLU A 1 602 ? 63.366 1.336 -80.491 1.00 83.00 602 GLU A CA 1
ATOM 4825 C C . GLU A 1 602 ? 62.760 2.290 -79.441 1.00 83.00 602 GLU A C 1
ATOM 4827 O O . GLU A 1 602 ? 63.318 2.465 -78.358 1.00 83.00 602 GLU A O 1
ATOM 4832 N N . ALA A 1 603 ? 61.657 2.978 -79.767 1.00 84.06 603 ALA A N 1
ATOM 4833 C CA . ALA A 1 603 ? 60.949 3.856 -78.836 1.00 84.06 603 ALA A CA 1
ATOM 4834 C C . ALA A 1 603 ? 60.051 3.066 -77.875 1.00 84.06 603 ALA A C 1
ATOM 4836 O O . ALA A 1 603 ? 60.123 3.302 -76.673 1.00 84.06 603 ALA A O 1
ATOM 4837 N N . VAL A 1 604 ? 59.297 2.082 -78.374 1.00 83.50 604 VAL A N 1
ATOM 4838 C CA . VAL A 1 604 ? 58.481 1.187 -77.533 1.00 83.50 604 VAL A CA 1
ATOM 4839 C C . VAL A 1 604 ? 59.358 0.267 -76.668 1.00 83.50 604 VAL A C 1
ATOM 4841 O O . VAL A 1 604 ? 58.984 -0.041 -75.544 1.00 83.50 604 VAL A O 1
ATOM 4844 N N . GLU A 1 605 ? 60.557 -0.114 -77.118 1.00 83.25 605 GLU A N 1
ATOM 4845 C CA . GLU A 1 605 ? 61.553 -0.788 -76.267 1.00 83.25 605 GLU A CA 1
ATOM 4846 C C . GLU A 1 605 ? 62.017 0.107 -75.108 1.00 83.25 605 GLU A C 1
ATOM 4848 O O . GLU A 1 605 ? 62.118 -0.351 -73.972 1.00 83.25 605 GLU A O 1
ATOM 4853 N N . ARG A 1 606 ? 62.242 1.404 -75.359 1.00 82.94 606 ARG A N 1
ATOM 4854 C CA . ARG A 1 606 ? 62.559 2.377 -74.300 1.00 82.94 606 ARG A CA 1
ATOM 4855 C C . ARG A 1 606 ? 61.378 2.622 -73.354 1.00 82.94 606 ARG A C 1
ATOM 4857 O O . ARG A 1 606 ? 61.613 2.786 -72.161 1.00 82.94 606 ARG A O 1
ATOM 4864 N N . GLU A 1 607 ? 60.139 2.590 -73.850 1.00 86.81 607 GLU A N 1
ATOM 4865 C CA . GLU A 1 607 ? 58.929 2.580 -73.011 1.00 86.81 607 GLU A CA 1
ATOM 4866 C C . GLU A 1 607 ? 58.883 1.319 -72.124 1.00 86.81 607 GLU A C 1
ATOM 4868 O O . GLU A 1 607 ? 58.732 1.439 -70.913 1.00 86.81 607 GLU A O 1
ATOM 4873 N N . LEU A 1 608 ? 59.110 0.121 -72.678 1.00 87.44 608 LEU A N 1
ATOM 4874 C CA . LEU A 1 608 ? 59.145 -1.143 -71.922 1.00 87.44 608 LEU A CA 1
ATOM 4875 C C . LEU A 1 608 ? 60.239 -1.172 -70.846 1.00 87.44 608 LEU A C 1
ATOM 4877 O O . LEU A 1 608 ? 59.978 -1.598 -69.723 1.00 87.44 608 LEU A O 1
ATOM 4881 N N . ILE A 1 609 ? 61.444 -0.687 -71.156 1.00 86.69 609 ILE A N 1
ATOM 4882 C CA . ILE A 1 609 ? 62.544 -0.593 -70.184 1.00 86.69 609 ILE A CA 1
ATOM 4883 C C . ILE A 1 609 ? 62.185 0.368 -69.038 1.00 86.69 609 ILE A C 1
ATOM 4885 O O . ILE A 1 609 ? 62.506 0.075 -67.889 1.00 86.69 609 ILE A O 1
ATOM 4889 N N . ALA A 1 610 ? 61.490 1.476 -69.321 1.00 86.62 610 ALA A N 1
ATOM 4890 C CA . ALA A 1 610 ? 61.026 2.407 -68.291 1.00 86.62 610 ALA A CA 1
ATOM 4891 C C . ALA A 1 610 ? 59.889 1.820 -67.429 1.00 86.62 610 ALA A C 1
ATOM 4893 O O . ALA A 1 610 ? 59.921 1.940 -66.206 1.00 86.62 610 ALA A O 1
ATOM 4894 N N . THR A 1 611 ? 58.918 1.135 -68.042 1.00 89.00 611 THR A N 1
ATOM 4895 C CA . THR A 1 611 ? 57.779 0.509 -67.342 1.00 89.00 611 THR A CA 1
ATOM 4896 C C . THR A 1 611 ? 58.169 -0.744 -66.543 1.00 89.00 611 THR A C 1
ATOM 4898 O O . THR A 1 611 ? 57.428 -1.154 -65.651 1.00 89.00 611 THR A O 1
ATOM 4901 N N . ARG A 1 612 ? 59.347 -1.337 -66.794 1.00 88.69 612 ARG A N 1
ATOM 4902 C CA . ARG A 1 612 ? 59.832 -2.548 -66.104 1.00 88.69 612 ARG A CA 1
ATOM 4903 C C . ARG A 1 612 ? 59.833 -2.423 -64.575 1.00 88.69 612 ARG A C 1
ATOM 4905 O O . ARG A 1 612 ? 59.421 -3.366 -63.909 1.00 88.69 612 ARG A O 1
ATOM 4912 N N . GLY A 1 613 ? 60.237 -1.268 -64.037 1.00 87.12 613 GLY A N 1
ATOM 4913 C CA . GLY A 1 613 ? 60.209 -1.012 -62.590 1.00 87.12 613 GLY A CA 1
ATOM 4914 C C . GLY A 1 613 ? 58.791 -1.102 -62.024 1.00 87.12 613 GLY A C 1
ATOM 4915 O O . GLY A 1 613 ? 58.531 -1.918 -61.154 1.00 87.12 613 GLY A O 1
ATOM 4916 N N . HIS A 1 614 ? 57.843 -0.380 -62.626 1.00 87.56 614 HIS A N 1
ATOM 4917 C CA . HIS A 1 614 ? 56.436 -0.380 -62.214 1.00 87.56 614 HIS A CA 1
ATOM 4918 C C . HIS A 1 614 ? 55.772 -1.772 -62.284 1.00 87.56 614 HIS A C 1
ATOM 4920 O O . HIS A 1 614 ? 54.958 -2.111 -61.428 1.00 87.56 614 HIS A O 1
ATOM 4926 N N . MET A 1 615 ? 56.150 -2.614 -63.256 1.00 89.88 615 MET A N 1
ATOM 4927 C CA . MET A 1 615 ? 55.745 -4.029 -63.295 1.00 89.88 615 MET A CA 1
ATOM 4928 C C . MET A 1 615 ? 56.304 -4.816 -62.095 1.00 89.88 615 MET A C 1
ATOM 4930 O O . MET A 1 615 ? 55.571 -5.570 -61.455 1.00 89.88 615 MET A O 1
ATOM 4934 N N . GLU A 1 616 ? 57.588 -4.650 -61.775 1.00 88.94 616 GLU A N 1
ATOM 4935 C CA . GLU A 1 616 ? 58.235 -5.316 -60.635 1.00 88.94 616 GLU A CA 1
ATOM 4936 C C . GLU A 1 616 ? 57.656 -4.841 -59.288 1.00 88.94 616 GLU A C 1
ATOM 4938 O O . GLU A 1 616 ? 57.397 -5.675 -58.414 1.00 88.94 616 GLU A O 1
ATOM 4943 N N . ASP A 1 617 ? 57.347 -3.545 -59.170 1.00 89.06 617 ASP A N 1
ATOM 4944 C CA . ASP A 1 617 ? 56.674 -2.921 -58.027 1.00 89.06 617 ASP A CA 1
ATOM 4945 C C . ASP A 1 617 ? 55.247 -3.467 -57.839 1.00 89.06 617 ASP A C 1
ATOM 4947 O O . ASP A 1 617 ? 54.896 -3.910 -56.746 1.00 89.06 617 ASP A O 1
ATOM 4951 N N . LEU A 1 618 ? 54.426 -3.524 -58.899 1.00 90.75 618 LEU A N 1
ATOM 4952 C CA . LEU A 1 618 ? 53.066 -4.081 -58.824 1.00 90.75 618 LEU A CA 1
ATOM 4953 C C . LEU A 1 618 ? 53.061 -5.579 -58.511 1.00 90.75 618 LEU A C 1
ATOM 4955 O O . LEU A 1 618 ? 52.192 -6.054 -57.773 1.00 90.75 618 LEU A O 1
ATOM 4959 N N . GLN A 1 619 ? 54.034 -6.337 -59.022 1.00 88.12 619 GLN A N 1
ATOM 4960 C CA . GLN A 1 619 ? 54.197 -7.727 -58.608 1.00 88.12 619 GLN A CA 1
ATOM 4961 C C . GLN A 1 619 ? 54.596 -7.847 -57.131 1.00 88.12 619 GLN A C 1
ATOM 4963 O O . GLN A 1 619 ? 54.174 -8.795 -56.468 1.00 88.12 619 GLN A O 1
ATOM 4968 N N . GLN A 1 620 ? 55.396 -6.916 -56.606 1.00 89.31 620 GLN A N 1
ATOM 4969 C CA . GLN A 1 620 ? 55.796 -6.915 -55.201 1.00 89.31 620 GLN A CA 1
ATOM 4970 C C . GLN A 1 620 ? 54.635 -6.536 -54.276 1.00 89.31 620 GLN A C 1
ATOM 4972 O O . GLN A 1 620 ? 54.355 -7.284 -53.340 1.00 89.31 620 GLN A O 1
ATOM 4977 N N . ALA A 1 621 ? 53.892 -5.474 -54.595 1.00 88.62 621 ALA A N 1
ATOM 4978 C CA . ALA A 1 621 ? 52.676 -5.090 -53.880 1.00 88.62 621 ALA A CA 1
ATOM 4979 C C . ALA A 1 621 ? 51.649 -6.238 -53.848 1.00 88.62 621 ALA A C 1
ATOM 4981 O O . ALA A 1 621 ? 51.111 -6.567 -52.792 1.00 88.62 621 ALA A O 1
ATOM 4982 N N . GLY A 1 622 ? 51.445 -6.935 -54.973 1.00 87.81 622 GLY A N 1
ATOM 4983 C CA . GLY A 1 622 ? 50.573 -8.112 -55.021 1.00 87.81 622 GLY A CA 1
ATOM 4984 C C . GLY A 1 622 ? 51.062 -9.267 -54.137 1.00 87.81 622 GLY A C 1
ATOM 4985 O O . GLY A 1 622 ? 50.256 -9.901 -53.457 1.00 87.81 622 GLY A O 1
ATOM 4986 N N . ARG A 1 623 ? 52.378 -9.526 -54.081 1.00 86.62 623 ARG A N 1
ATOM 4987 C CA . ARG A 1 623 ? 52.964 -10.527 -53.164 1.00 86.62 623 ARG A CA 1
ATOM 4988 C C . ARG A 1 623 ? 52.785 -10.152 -51.691 1.00 86.62 623 ARG A C 1
ATOM 4990 O O . ARG A 1 623 ? 52.603 -11.042 -50.866 1.00 86.62 623 ARG A O 1
ATOM 4997 N N . GLU A 1 624 ? 52.810 -8.867 -51.358 1.00 85.81 624 GLU A N 1
ATOM 4998 C CA . GLU A 1 624 ? 52.568 -8.378 -49.995 1.00 85.81 624 GLU A CA 1
ATOM 4999 C C . GLU A 1 624 ? 51.080 -8.474 -49.613 1.00 85.81 624 GLU A C 1
ATOM 5001 O O . GLU A 1 624 ? 50.759 -8.907 -48.503 1.00 85.81 624 GLU A O 1
ATOM 5006 N N . LEU A 1 625 ? 50.167 -8.201 -50.554 1.00 87.06 625 LEU A N 1
ATOM 5007 C CA . LEU A 1 625 ? 48.716 -8.368 -50.376 1.00 87.06 625 LEU A CA 1
ATOM 5008 C C . LEU A 1 625 ? 48.292 -9.834 -50.154 1.00 87.06 625 LEU A C 1
ATOM 5010 O O . LEU A 1 625 ? 47.358 -10.087 -49.390 1.00 87.06 625 LEU A O 1
ATOM 5014 N N . LEU A 1 626 ? 49.000 -10.815 -50.735 1.00 83.75 626 LEU A N 1
ATOM 5015 C CA . LEU A 1 626 ? 48.773 -12.243 -50.441 1.00 83.75 626 LEU A CA 1
ATOM 5016 C C . LEU A 1 626 ? 48.936 -12.569 -48.947 1.00 83.75 626 LEU A C 1
ATOM 5018 O O . LEU A 1 626 ? 48.221 -13.424 -48.424 1.00 83.75 626 LEU A O 1
ATOM 5022 N N . CYS A 1 627 ? 49.857 -11.897 -48.253 1.00 75.50 627 CYS A N 1
ATOM 5023 C CA . CYS A 1 627 ? 50.119 -12.125 -46.832 1.00 75.50 627 CYS A CA 1
ATOM 5024 C C . CYS A 1 627 ? 49.112 -11.422 -45.908 1.00 75.50 627 CYS A C 1
ATOM 5026 O O . CYS A 1 627 ? 48.939 -11.857 -44.770 1.00 75.50 627 CYS A O 1
ATOM 5028 N N . SER A 1 628 ? 48.457 -10.350 -46.365 1.00 74.06 628 SER A N 1
ATOM 5029 C CA . SER A 1 628 ? 47.548 -9.537 -45.544 1.00 74.06 628 SER A CA 1
ATOM 5030 C C . SER A 1 628 ? 46.057 -9.816 -45.771 1.00 74.06 628 SER A C 1
ATOM 5032 O O . SER A 1 628 ? 45.258 -9.503 -44.886 1.00 74.06 628 SER A O 1
ATOM 5034 N N . ILE A 1 629 ? 45.659 -10.427 -46.899 1.00 81.38 629 ILE A N 1
ATOM 5035 C CA . ILE A 1 629 ? 44.240 -10.606 -47.267 1.00 81.38 629 ILE A CA 1
ATOM 5036 C C . ILE A 1 629 ? 43.915 -12.070 -47.628 1.00 81.38 629 ILE A C 1
ATOM 5038 O O . ILE A 1 629 ? 43.860 -12.428 -48.807 1.00 81.38 629 ILE A O 1
ATOM 5042 N N . PRO A 1 630 ? 43.629 -12.937 -46.632 1.00 74.38 630 PRO A N 1
ATOM 5043 C CA . PRO A 1 630 ? 43.410 -14.370 -46.857 1.00 74.38 630 PRO A CA 1
ATOM 5044 C C . PRO A 1 630 ? 42.274 -14.701 -47.836 1.00 74.38 630 PRO A C 1
ATOM 5046 O O . PRO A 1 630 ? 42.391 -15.630 -48.626 1.00 74.38 630 PRO A O 1
ATOM 5049 N N . HIS A 1 631 ? 41.184 -13.928 -47.823 1.00 75.88 631 HIS A N 1
ATOM 5050 C CA . HIS A 1 631 ? 39.996 -14.193 -48.647 1.00 75.88 631 HIS A CA 1
ATOM 5051 C C . HIS A 1 631 ? 40.153 -13.804 -50.129 1.00 75.88 631 HIS A C 1
ATOM 5053 O O . HIS A 1 631 ? 39.260 -14.084 -50.922 1.00 75.88 631 HIS A O 1
ATOM 5059 N N . ALA A 1 632 ? 41.256 -13.149 -50.508 1.00 80.38 632 ALA A N 1
ATOM 5060 C CA . ALA A 1 632 ? 41.514 -12.697 -51.876 1.00 80.38 632 ALA A CA 1
ATOM 5061 C C . ALA A 1 632 ? 42.701 -13.418 -52.543 1.00 80.38 632 ALA A C 1
ATOM 5063 O O . ALA A 1 632 ? 43.049 -13.091 -53.679 1.00 80.38 632 ALA A O 1
ATOM 5064 N N . GLN A 1 633 ? 43.328 -14.388 -51.864 1.00 84.75 633 GLN A N 1
ATOM 5065 C CA . GLN A 1 633 ? 44.595 -14.989 -52.298 1.00 84.75 633 GLN A CA 1
ATOM 5066 C C . GLN A 1 633 ? 44.535 -15.591 -53.712 1.00 84.75 633 GLN A C 1
ATOM 5068 O O . GLN A 1 633 ? 45.439 -15.342 -54.504 1.00 84.75 633 GLN A O 1
ATOM 5073 N N . GLU A 1 634 ? 43.464 -16.302 -54.070 1.00 83.00 634 GLU A N 1
ATOM 5074 C CA . GLU A 1 634 ? 43.315 -16.923 -55.399 1.00 83.00 634 GLU A CA 1
ATOM 5075 C C . GLU A 1 634 ? 43.158 -15.884 -56.535 1.00 83.00 634 GLU A C 1
ATOM 5077 O O . GLU A 1 634 ? 43.761 -16.017 -57.605 1.00 83.00 634 GLU A O 1
ATOM 5082 N N . ASP A 1 635 ? 42.407 -14.802 -56.297 1.00 86.00 635 ASP A N 1
ATOM 5083 C CA . ASP A 1 635 ? 42.214 -13.701 -57.258 1.00 86.00 635 ASP A CA 1
ATOM 5084 C C . ASP A 1 635 ? 43.514 -12.893 -57.442 1.00 86.00 635 ASP A C 1
ATOM 5086 O O . ASP A 1 635 ? 43.918 -12.597 -58.566 1.00 86.00 635 ASP A O 1
ATOM 5090 N N . ILE A 1 636 ? 44.236 -12.610 -56.352 1.00 88.56 636 ILE A N 1
ATOM 5091 C CA . ILE A 1 636 ? 45.552 -11.953 -56.400 1.00 88.56 636 ILE A CA 1
ATOM 5092 C C . ILE A 1 636 ? 46.574 -12.842 -57.131 1.00 88.56 636 ILE A C 1
ATOM 5094 O O . ILE A 1 636 ? 47.284 -12.373 -58.022 1.00 88.56 636 ILE A O 1
ATOM 5098 N N . GLN A 1 637 ? 46.641 -14.135 -56.798 1.00 89.31 637 GLN A N 1
ATOM 5099 C CA . GLN A 1 637 ? 47.612 -15.068 -57.373 1.00 89.31 637 GLN A CA 1
ATOM 5100 C C . GLN A 1 637 ? 47.375 -15.307 -58.871 1.00 89.31 637 GLN A C 1
ATOM 5102 O O . GLN A 1 637 ? 48.334 -15.293 -59.646 1.00 89.31 637 GLN A O 1
ATOM 5107 N N . SER A 1 638 ? 46.119 -15.470 -59.300 1.00 89.94 638 SER A N 1
ATOM 5108 C CA . SER A 1 638 ? 45.781 -15.625 -60.723 1.00 89.94 638 SER A CA 1
ATOM 5109 C C . SER A 1 638 ? 46.098 -14.363 -61.536 1.00 89.94 638 SER A C 1
ATOM 5111 O O . SER A 1 638 ? 46.655 -14.461 -62.633 1.00 89.94 638 SER A O 1
ATOM 5113 N N . ARG A 1 639 ? 45.849 -13.167 -60.979 1.00 90.44 639 ARG A N 1
ATOM 5114 C CA . ARG A 1 639 ? 46.231 -11.886 -61.599 1.00 90.44 639 ARG A CA 1
ATOM 5115 C C . ARG A 1 639 ? 47.741 -11.716 -61.706 1.00 90.44 639 ARG A C 1
ATOM 5117 O O . ARG A 1 639 ? 48.210 -11.343 -62.775 1.00 90.44 639 ARG A O 1
ATOM 5124 N N . LEU A 1 640 ? 48.506 -12.040 -60.660 1.00 90.75 640 LEU A N 1
ATOM 5125 C CA . LEU A 1 640 ? 49.975 -12.010 -60.698 1.00 90.75 640 LEU A CA 1
ATOM 5126 C C . LEU A 1 640 ? 50.542 -12.930 -61.791 1.00 90.75 640 LEU A C 1
ATOM 5128 O O . LEU A 1 640 ? 51.433 -12.522 -62.536 1.00 90.75 640 LEU A O 1
ATOM 5132 N N . GLN A 1 641 ? 50.000 -14.144 -61.927 1.00 89.31 641 GLN A N 1
ATOM 5133 C CA . GLN A 1 641 ? 50.401 -15.090 -62.974 1.00 89.31 641 GLN A CA 1
ATOM 5134 C C . GLN A 1 641 ? 50.050 -14.578 -64.379 1.00 89.31 641 GLN A C 1
ATOM 5136 O O . GLN A 1 641 ? 50.905 -14.590 -65.266 1.00 89.31 641 GLN A O 1
ATOM 5141 N N . GLY A 1 642 ? 48.827 -14.076 -64.586 1.00 89.69 642 GLY A N 1
ATOM 5142 C CA . GLY A 1 642 ? 48.398 -13.515 -65.872 1.00 89.69 642 GLY A CA 1
ATOM 5143 C C . GLY A 1 642 ? 49.180 -12.260 -66.279 1.00 89.69 642 GLY A C 1
ATOM 5144 O O . GLY A 1 642 ? 49.545 -12.111 -67.446 1.00 89.69 642 GLY A O 1
ATOM 5145 N N . LEU A 1 643 ? 49.486 -11.389 -65.314 1.00 91.50 643 LEU A N 1
ATOM 5146 C CA . LEU A 1 643 ? 50.298 -10.184 -65.488 1.00 91.50 643 LEU A CA 1
ATOM 5147 C C . LEU A 1 643 ? 51.736 -10.539 -65.909 1.00 91.50 643 LEU A C 1
ATOM 5149 O O . LEU A 1 643 ? 52.238 -9.989 -66.890 1.00 91.50 643 LEU A O 1
ATOM 5153 N N . GLY A 1 644 ? 52.367 -11.499 -65.220 1.00 89.81 644 GLY A N 1
ATOM 5154 C CA . GLY A 1 644 ? 53.698 -12.007 -65.564 1.00 89.81 644 GLY A CA 1
ATOM 5155 C C . GLY A 1 644 ? 53.747 -12.645 -66.954 1.00 89.81 644 GLY A C 1
ATOM 5156 O O . GLY A 1 644 ? 54.563 -12.244 -67.783 1.00 89.81 644 GLY A O 1
ATOM 5157 N N . HIS A 1 645 ? 52.818 -13.561 -67.256 1.00 90.19 645 HIS A N 1
ATOM 5158 C CA . HIS A 1 645 ? 52.754 -14.233 -68.559 1.00 90.19 645 HIS A CA 1
ATOM 5159 C C . HIS A 1 645 ? 52.576 -13.239 -69.718 1.00 90.19 645 HIS A C 1
ATOM 5161 O O . HIS A 1 645 ? 53.289 -13.326 -70.717 1.00 90.19 645 HIS A O 1
ATOM 5167 N N . LYS A 1 646 ? 51.660 -12.263 -69.596 1.00 88.56 646 LYS A N 1
ATOM 5168 C CA . LYS A 1 646 ? 51.470 -11.220 -70.624 1.00 88.56 646 LYS A CA 1
ATOM 5169 C C . LYS A 1 646 ? 52.736 -10.388 -70.848 1.00 88.56 646 LYS A C 1
ATOM 5171 O O . LYS A 1 646 ? 53.036 -10.049 -71.991 1.00 88.56 646 LYS A O 1
ATOM 5176 N N . TRP A 1 647 ? 53.487 -10.081 -69.791 1.00 91.69 647 TRP A N 1
ATOM 5177 C CA . TRP A 1 647 ? 54.730 -9.311 -69.885 1.00 91.69 647 TRP A CA 1
ATOM 5178 C C . TRP A 1 647 ? 55.862 -10.106 -70.547 1.00 91.69 647 TRP A C 1
ATOM 5180 O O . TRP A 1 647 ? 56.539 -9.583 -71.434 1.00 91.69 647 TRP A O 1
ATOM 5190 N N . GLU A 1 648 ? 56.057 -11.373 -70.179 1.00 90.31 648 GLU A N 1
ATOM 5191 C CA . GLU A 1 648 ? 57.037 -12.260 -70.824 1.00 90.31 648 GLU A CA 1
ATOM 5192 C C . GLU A 1 648 ? 56.713 -12.471 -72.311 1.00 90.31 648 GLU A C 1
ATOM 5194 O O . GLU A 1 648 ? 57.584 -12.335 -73.174 1.00 90.31 648 GLU A O 1
ATOM 5199 N N . GLU A 1 649 ? 55.439 -12.714 -72.626 1.00 88.88 649 GLU A N 1
ATOM 5200 C CA . GLU A 1 649 ? 54.937 -12.858 -73.991 1.00 88.88 649 GLU A CA 1
ATOM 5201 C C . GLU A 1 649 ? 55.143 -11.578 -74.824 1.00 88.88 649 GLU A C 1
ATOM 5203 O O . GLU A 1 649 ? 55.651 -11.648 -75.949 1.00 88.88 649 GLU A O 1
ATOM 5208 N N . LEU A 1 650 ? 54.823 -10.401 -74.273 1.00 89.25 650 LEU A N 1
ATOM 5209 C CA . LEU A 1 650 ? 55.038 -9.107 -74.930 1.00 89.25 650 LEU A CA 1
ATOM 5210 C C . LEU A 1 650 ? 56.520 -8.844 -75.218 1.00 89.25 650 LEU A C 1
ATOM 5212 O O . LEU A 1 650 ? 56.862 -8.454 -76.337 1.00 89.25 650 LEU A O 1
ATOM 5216 N N . ASN A 1 651 ? 57.404 -9.097 -74.250 1.00 88.88 651 ASN A N 1
ATOM 5217 C CA . ASN A 1 651 ? 58.847 -8.946 -74.444 1.00 88.88 651 ASN A CA 1
ATOM 5218 C C . ASN A 1 651 ? 59.374 -9.919 -75.510 1.00 88.88 651 ASN A C 1
ATOM 5220 O O . ASN A 1 651 ? 60.121 -9.503 -76.396 1.00 88.88 651 ASN A O 1
ATOM 5224 N N . ARG A 1 652 ? 58.915 -11.178 -75.506 1.00 89.81 652 ARG A N 1
ATOM 5225 C CA . ARG A 1 652 ? 59.228 -12.165 -76.551 1.00 89.81 652 ARG A CA 1
ATOM 5226 C C . ARG A 1 652 ? 58.809 -11.679 -77.941 1.00 89.81 652 ARG A C 1
ATOM 5228 O O . ARG A 1 652 ? 59.621 -11.715 -78.863 1.00 89.81 652 ARG A O 1
ATOM 5235 N N . LYS A 1 653 ? 57.576 -11.186 -78.115 1.00 88.12 653 LYS A N 1
ATOM 5236 C CA . LYS A 1 653 ? 57.116 -10.676 -79.421 1.00 88.12 653 LYS A CA 1
ATOM 5237 C C . LYS A 1 653 ? 57.779 -9.373 -79.845 1.00 88.12 653 LYS A C 1
ATOM 5239 O O . LYS A 1 653 ? 57.951 -9.158 -81.044 1.00 88.12 653 LYS A O 1
ATOM 5244 N N . MET A 1 654 ? 58.190 -8.529 -78.904 1.00 86.12 654 MET A N 1
ATOM 5245 C CA . MET A 1 654 ? 59.020 -7.368 -79.216 1.00 86.12 654 MET A CA 1
ATOM 5246 C C . MET A 1 654 ? 60.422 -7.783 -79.672 1.00 86.12 654 MET A C 1
ATOM 5248 O O . MET A 1 654 ? 60.863 -7.276 -80.697 1.00 86.12 654 MET A O 1
ATOM 5252 N N . ALA A 1 655 ? 61.067 -8.758 -79.026 1.00 86.00 655 ALA A N 1
ATOM 5253 C CA . ALA A 1 655 ? 62.354 -9.294 -79.476 1.00 86.00 655 ALA A CA 1
ATOM 5254 C C . ALA A 1 655 ? 62.261 -9.939 -80.875 1.00 86.00 655 ALA A C 1
ATOM 5256 O O . ALA A 1 655 ? 63.002 -9.549 -81.775 1.00 86.00 655 ALA A O 1
ATOM 5257 N N . GLU A 1 656 ? 61.282 -10.826 -81.108 1.00 85.12 656 GLU A N 1
ATOM 5258 C CA . GLU A 1 656 ? 61.030 -11.429 -82.432 1.00 85.12 656 GLU A CA 1
ATOM 5259 C C . GLU A 1 656 ? 60.816 -10.362 -83.527 1.00 85.12 656 GLU A C 1
ATOM 5261 O O . GLU A 1 656 ? 61.294 -10.500 -84.655 1.00 85.12 656 GLU A O 1
ATOM 5266 N N . ARG A 1 657 ? 60.115 -9.268 -83.197 1.00 84.00 657 ARG A N 1
ATOM 5267 C CA . ARG A 1 657 ? 59.917 -8.116 -84.087 1.00 84.00 657 ARG A CA 1
ATOM 5268 C C . ARG A 1 657 ? 61.207 -7.336 -84.331 1.00 84.00 657 ARG A C 1
ATOM 5270 O O . ARG A 1 657 ? 61.416 -6.887 -85.459 1.00 84.00 657 ARG A O 1
ATOM 5277 N N . GLY A 1 658 ? 62.024 -7.135 -83.303 1.00 84.06 658 GLY A N 1
ATOM 5278 C CA . GLY A 1 658 ? 63.304 -6.437 -83.389 1.00 84.06 658 GLY A CA 1
ATOM 5279 C C . GLY A 1 658 ? 64.270 -7.169 -84.301 1.00 84.06 658 GLY A C 1
ATOM 5280 O O . GLY A 1 658 ? 64.751 -6.585 -85.273 1.00 84.06 658 GLY A O 1
ATOM 5281 N N . ASP A 1 659 ? 64.436 -8.472 -84.078 1.00 82.62 659 ASP A N 1
ATOM 5282 C CA . ASP A 1 659 ? 65.212 -9.351 -84.949 1.00 82.62 659 ASP A CA 1
ATOM 5283 C C . ASP A 1 659 ? 64.678 -9.332 -86.386 1.00 82.62 659 ASP A C 1
ATOM 5285 O O . ASP A 1 659 ? 65.454 -9.129 -87.319 1.00 82.62 659 ASP A O 1
ATOM 5289 N N . ALA A 1 660 ? 63.362 -9.446 -86.595 1.00 81.38 660 ALA A N 1
ATOM 5290 C CA . ALA A 1 660 ? 62.773 -9.400 -87.935 1.00 81.38 660 ALA A CA 1
ATOM 5291 C C . ALA A 1 660 ? 62.982 -8.044 -88.644 1.00 81.38 660 ALA A C 1
ATOM 5293 O O . ALA A 1 660 ? 63.282 -8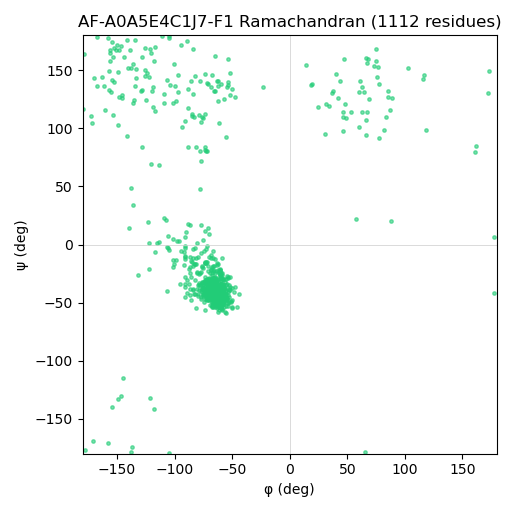.011 -89.838 1.00 81.38 660 ALA A O 1
ATOM 5294 N N . LEU A 1 661 ? 62.865 -6.914 -87.935 1.00 80.12 661 LEU A N 1
ATOM 5295 C CA . LEU A 1 661 ? 63.136 -5.580 -88.492 1.00 80.12 661 LEU A CA 1
ATOM 5296 C C . LEU A 1 661 ? 64.634 -5.352 -88.748 1.00 80.12 661 LEU A C 1
ATOM 5298 O O . LEU A 1 661 ? 64.990 -4.687 -89.723 1.00 80.12 661 LEU A O 1
ATOM 5302 N N . GLN A 1 662 ? 65.508 -5.911 -87.912 1.00 79.12 662 GLN A N 1
ATOM 5303 C CA . GLN A 1 662 ? 66.958 -5.841 -88.073 1.00 79.12 662 GLN A CA 1
ATOM 5304 C C . GLN A 1 662 ? 67.439 -6.718 -89.238 1.00 79.12 662 GLN A C 1
ATOM 5306 O O . GLN A 1 662 ? 68.233 -6.254 -90.054 1.00 79.12 662 GLN A O 1
ATOM 5311 N N . GLN A 1 663 ? 66.895 -7.927 -89.390 1.00 77.00 663 GLN A N 1
ATOM 5312 C CA . GLN A 1 663 ? 67.116 -8.793 -90.551 1.00 77.00 663 GLN A CA 1
ATOM 5313 C C . GLN A 1 663 ? 66.576 -8.153 -91.836 1.00 77.00 663 GLN A C 1
ATOM 5315 O O . GLN A 1 663 ? 67.287 -8.119 -92.836 1.00 77.00 663 GLN A O 1
ATOM 5320 N N . ALA A 1 664 ? 65.375 -7.563 -91.817 1.00 73.81 664 ALA A N 1
ATOM 5321 C CA . ALA A 1 664 ? 64.830 -6.840 -92.970 1.00 73.81 664 ALA A CA 1
ATOM 5322 C C . ALA A 1 664 ? 65.700 -5.630 -93.365 1.00 73.81 664 ALA A C 1
ATOM 5324 O O . ALA A 1 664 ? 65.919 -5.389 -94.549 1.00 73.81 664 ALA A O 1
ATOM 5325 N N . ARG A 1 665 ? 66.265 -4.904 -92.388 1.00 75.25 665 ARG A N 1
ATOM 5326 C CA . ARG A 1 665 ? 67.240 -3.824 -92.623 1.00 75.25 665 ARG A CA 1
ATOM 5327 C C . ARG A 1 665 ? 68.563 -4.348 -93.195 1.00 75.25 665 ARG A C 1
ATOM 5329 O O . ARG A 1 665 ? 69.122 -3.722 -94.090 1.00 75.25 665 ARG A O 1
ATOM 5336 N N . GLN A 1 666 ? 69.057 -5.495 -92.727 1.00 73.88 666 GLN A N 1
ATOM 5337 C CA . GLN A 1 666 ? 70.243 -6.146 -93.297 1.00 73.88 666 GLN A CA 1
ATOM 5338 C C . GLN A 1 666 ? 69.985 -6.629 -94.733 1.00 73.88 666 GLN A C 1
ATOM 5340 O O . GLN A 1 666 ? 70.842 -6.454 -95.595 1.00 73.88 666 GLN A O 1
ATOM 5345 N N . GLN A 1 667 ? 68.793 -7.158 -95.025 1.00 67.81 667 GLN A N 1
ATOM 5346 C CA . GLN A 1 667 ? 68.365 -7.518 -96.381 1.00 67.81 667 GLN A CA 1
ATOM 5347 C C . GLN A 1 667 ? 68.225 -6.286 -97.289 1.00 67.81 667 GLN A C 1
ATOM 5349 O O . GLN A 1 667 ? 68.677 -6.335 -98.426 1.00 67.81 667 GLN A O 1
ATOM 5354 N N . GLU A 1 668 ? 67.683 -5.167 -96.796 1.00 68.81 668 GLU A N 1
ATOM 5355 C CA . GLU A 1 668 ? 67.647 -3.880 -97.513 1.00 68.81 668 GLU A CA 1
ATOM 5356 C C . GLU A 1 668 ? 69.068 -3.387 -97.848 1.00 68.81 668 GLU A C 1
ATOM 5358 O O . GLU A 1 668 ? 69.342 -3.005 -98.986 1.00 68.81 668 GLU A O 1
ATOM 5363 N N . GLN A 1 669 ? 70.002 -3.465 -96.893 1.00 65.56 669 GLN A N 1
ATOM 5364 C CA . GLN A 1 669 ? 71.408 -3.112 -97.116 1.00 65.56 669 GLN A CA 1
ATOM 5365 C C . GLN A 1 669 ? 72.096 -4.054 -98.118 1.00 65.56 669 GLN A C 1
ATOM 5367 O O . GLN A 1 669 ? 72.825 -3.582 -98.990 1.00 65.56 669 GLN A O 1
ATOM 5372 N N . LEU A 1 670 ? 71.841 -5.364 -98.050 1.00 63.28 670 LEU A N 1
ATOM 5373 C CA . LEU A 1 670 ? 72.367 -6.344 -99.006 1.00 63.28 670 LEU A CA 1
ATOM 5374 C C . LEU A 1 670 ? 71.763 -6.176 -100.407 1.00 63.28 670 LEU A C 1
ATOM 5376 O O . LEU A 1 670 ? 72.494 -6.285 -101.384 1.00 63.28 670 LEU A O 1
ATOM 5380 N N . LEU A 1 671 ? 70.474 -5.848 -100.530 1.00 62.88 671 LEU A N 1
ATOM 5381 C CA . LEU A 1 671 ? 69.834 -5.530 -101.811 1.00 62.88 671 LEU A CA 1
ATOM 5382 C C . LEU A 1 671 ? 70.383 -4.231 -102.414 1.00 62.88 671 LEU A C 1
ATOM 5384 O O . LEU A 1 671 ? 70.641 -4.189 -103.613 1.00 62.88 671 LEU A O 1
ATOM 5388 N N . GLY A 1 672 ? 70.645 -3.207 -101.597 1.00 60.94 672 GLY A N 1
ATOM 5389 C CA . GLY A 1 672 ? 71.335 -1.993 -102.043 1.00 60.94 672 GLY A CA 1
ATOM 5390 C C . GLY A 1 672 ? 72.761 -2.268 -102.537 1.00 60.94 672 GLY A C 1
ATOM 5391 O O . GLY A 1 672 ? 73.170 -1.741 -103.570 1.00 60.94 672 GLY A O 1
ATOM 5392 N N . LEU A 1 673 ? 73.504 -3.146 -101.852 1.00 59.62 673 LEU A N 1
ATOM 5393 C CA . LEU A 1 673 ? 74.832 -3.597 -102.286 1.00 59.62 673 LEU A CA 1
ATOM 5394 C C . LEU A 1 673 ? 74.769 -4.466 -103.556 1.00 59.62 673 LEU A C 1
ATOM 5396 O O . LEU A 1 673 ? 75.621 -4.327 -104.429 1.00 59.62 673 LEU A O 1
ATOM 5400 N N . LEU A 1 674 ? 73.748 -5.314 -103.712 1.00 53.25 674 LEU A N 1
ATOM 5401 C CA . LEU A 1 674 ? 73.528 -6.100 -104.932 1.00 53.25 674 LEU A CA 1
ATOM 5402 C C . LEU A 1 674 ? 73.161 -5.209 -106.124 1.00 53.25 674 LEU A C 1
ATOM 5404 O O . LEU A 1 674 ? 73.734 -5.385 -107.194 1.00 53.25 674 LEU A O 1
ATOM 5408 N N . GLN A 1 675 ? 72.322 -4.186 -105.937 1.00 51.25 675 GLN A N 1
ATOM 5409 C CA . GLN A 1 675 ? 72.064 -3.181 -106.975 1.00 51.25 675 GLN A CA 1
ATOM 5410 C C . GLN A 1 675 ? 73.338 -2.410 -107.354 1.00 51.25 675 GLN A C 1
ATOM 5412 O O . GLN A 1 675 ? 73.544 -2.123 -108.533 1.00 51.25 675 GLN A O 1
ATOM 5417 N N . GLN A 1 676 ? 74.233 -2.125 -106.400 1.00 49.78 676 GLN A N 1
ATOM 5418 C CA . GLN A 1 676 ? 75.555 -1.550 -106.691 1.00 49.78 676 GLN A CA 1
ATOM 5419 C C . GLN A 1 676 ? 76.477 -2.521 -107.455 1.00 49.78 676 GLN A C 1
ATOM 5421 O O . GLN A 1 676 ? 77.304 -2.069 -108.245 1.00 49.78 676 GLN A O 1
ATOM 5426 N N . ILE A 1 677 ? 76.317 -3.838 -107.288 1.00 44.75 677 ILE A N 1
ATOM 5427 C CA . ILE A 1 677 ? 77.040 -4.863 -108.063 1.00 44.75 677 ILE A CA 1
ATOM 5428 C C . ILE A 1 677 ? 76.460 -5.004 -109.481 1.00 44.75 677 ILE A C 1
ATOM 5430 O O . ILE A 1 677 ? 77.231 -5.068 -110.438 1.00 44.75 677 ILE A O 1
ATOM 5434 N N . GLU A 1 678 ? 75.134 -4.966 -109.654 1.00 40.38 678 GLU A N 1
ATOM 5435 C CA . GLU A 1 678 ? 74.488 -4.954 -110.979 1.00 40.38 678 GLU A CA 1
ATOM 5436 C C . GLU A 1 678 ? 74.885 -3.710 -111.791 1.00 40.38 678 GLU A C 1
ATOM 5438 O O . GLU A 1 678 ? 75.322 -3.833 -112.936 1.00 40.38 678 GLU A O 1
ATOM 5443 N N . HIS A 1 679 ? 74.855 -2.520 -111.178 1.00 44.31 679 HIS A N 1
ATOM 5444 C CA . HIS A 1 679 ? 75.358 -1.286 -111.802 1.00 44.31 679 HIS A CA 1
ATOM 5445 C C . HIS A 1 679 ? 76.893 -1.293 -111.978 1.00 44.31 679 HIS A C 1
ATOM 5447 O O . HIS A 1 679 ? 77.429 -0.579 -112.831 1.00 44.31 679 HIS A O 1
ATOM 5453 N N . GLY A 1 680 ? 77.613 -2.124 -111.216 1.00 41.84 680 GLY A N 1
ATOM 5454 C CA . GLY A 1 680 ? 79.058 -2.328 -111.337 1.00 41.84 680 GLY A CA 1
ATOM 5455 C C . GLY A 1 680 ? 79.472 -3.120 -112.583 1.00 41.84 680 GLY A C 1
ATOM 5456 O O . GLY A 1 680 ? 80.536 -2.858 -113.150 1.00 41.84 680 GLY A O 1
ATOM 5457 N N . PHE A 1 681 ? 78.630 -4.038 -113.070 1.00 39.53 681 PHE A N 1
ATOM 5458 C CA . PHE A 1 681 ? 78.931 -4.837 -114.268 1.00 39.53 681 PHE A CA 1
ATOM 5459 C C . PHE A 1 681 ? 78.881 -4.036 -115.580 1.00 39.53 681 PHE A C 1
ATOM 5461 O O . PHE A 1 681 ? 79.485 -4.443 -116.572 1.00 39.53 681 PHE A O 1
ATOM 5468 N N . THR A 1 682 ? 78.231 -2.869 -115.592 1.00 40.72 682 THR A N 1
ATOM 5469 C CA . THR A 1 682 ? 78.080 -2.028 -116.791 1.00 40.72 682 THR A CA 1
ATOM 5470 C C . THR A 1 682 ? 79.181 -0.979 -117.003 1.00 40.72 682 THR A C 1
ATOM 5472 O O . THR A 1 682 ? 79.059 -0.180 -117.929 1.00 40.72 682 THR A O 1
ATOM 5475 N N . HIS A 1 683 ? 80.264 -0.954 -116.204 1.00 34.50 683 HIS A N 1
ATOM 5476 C CA . HIS A 1 683 ? 81.265 0.129 -116.298 1.00 34.50 683 HIS A CA 1
ATOM 5477 C C . HIS A 1 683 ? 82.762 -0.261 -116.255 1.00 34.50 683 HIS A C 1
ATOM 5479 O O . HIS A 1 683 ? 83.605 0.522 -115.808 1.00 34.50 683 HIS A O 1
ATOM 5485 N N . GLN A 1 684 ? 83.152 -1.419 -116.807 1.00 29.16 684 GLN A N 1
ATOM 5486 C CA . GLN A 1 684 ? 84.571 -1.692 -117.108 1.00 29.16 684 GLN A CA 1
ATOM 5487 C C . GLN A 1 684 ? 85.040 -1.058 -118.436 1.00 29.16 684 GLN A C 1
ATOM 5489 O O . GLN A 1 684 ? 85.125 -1.725 -119.468 1.00 29.16 684 GLN A O 1
ATOM 5494 N N . LYS A 1 685 ? 85.428 0.226 -118.403 1.00 28.06 685 LYS A N 1
ATOM 5495 C CA . LYS A 1 685 ? 86.337 0.855 -119.388 1.00 28.06 685 LYS A CA 1
ATOM 5496 C C . LYS A 1 685 ? 87.018 2.093 -118.778 1.00 28.06 685 LYS A C 1
ATOM 5498 O O . LYS A 1 685 ? 86.339 2.929 -118.204 1.00 28.06 685 LYS A O 1
ATOM 5503 N N . ALA A 1 686 ? 88.345 2.189 -118.961 1.00 30.22 686 ALA A N 1
ATOM 5504 C CA . ALA A 1 686 ? 89.305 3.064 -118.247 1.00 30.22 686 ALA A CA 1
ATOM 5505 C C . ALA A 1 686 ? 89.405 2.755 -116.727 1.00 30.22 686 ALA A C 1
ATOM 5507 O O . ALA A 1 686 ? 88.407 2.785 -116.024 1.00 30.22 686 ALA A O 1
ATOM 5508 N N . ARG A 1 687 ? 90.523 2.260 -116.163 1.00 27.97 687 ARG A N 1
ATOM 5509 C CA . ARG A 1 687 ? 91.930 2.748 -116.103 1.00 27.97 687 ARG A CA 1
ATOM 5510 C C . ARG A 1 687 ? 92.080 4.064 -115.320 1.00 27.97 687 ARG A C 1
ATOM 5512 O O . ARG A 1 687 ? 91.436 5.025 -115.699 1.00 27.97 687 ARG A O 1
ATOM 5519 N N . VAL A 1 688 ? 93.001 4.263 -114.367 1.00 26.27 688 VAL A N 1
ATOM 5520 C CA . VAL A 1 688 ? 93.930 3.445 -113.534 1.00 26.27 688 VAL A CA 1
ATOM 5521 C C . VAL A 1 688 ? 94.813 4.476 -112.794 1.00 26.27 688 VAL A C 1
ATOM 5523 O O . VAL A 1 688 ? 95.356 5.333 -113.487 1.00 26.27 688 VAL A O 1
ATOM 5526 N N . ALA A 1 689 ? 95.002 4.400 -111.463 1.00 25.56 689 ALA A N 1
ATOM 5527 C CA . ALA A 1 689 ? 96.144 5.020 -110.746 1.00 25.56 689 ALA A CA 1
ATOM 5528 C C . ALA A 1 689 ? 96.257 4.620 -109.243 1.00 25.56 689 ALA A C 1
ATOM 5530 O O . ALA A 1 689 ? 95.524 5.135 -108.413 1.00 25.56 689 ALA A O 1
ATOM 5531 N N . LEU A 1 690 ? 97.218 3.732 -108.938 1.00 27.03 690 LEU A N 1
ATOM 5532 C CA . LEU A 1 690 ? 98.168 3.704 -107.791 1.00 27.03 690 LEU A CA 1
ATOM 5533 C C . LEU A 1 690 ? 97.666 3.899 -106.320 1.00 2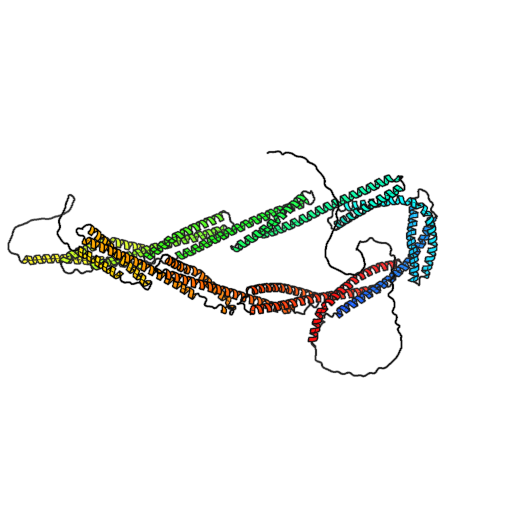7.03 690 LEU A C 1
ATOM 5535 O O . LEU A 1 690 ? 97.220 4.976 -105.956 1.00 27.03 690 LEU A O 1
ATOM 5539 N N . LEU A 1 691 ? 97.671 2.845 -105.471 1.00 25.47 691 LEU A N 1
ATOM 5540 C CA . LEU A 1 691 ? 98.710 2.408 -104.475 1.00 25.47 691 LEU A CA 1
ATOM 5541 C C . LEU A 1 691 ? 98.641 3.131 -103.090 1.00 25.47 691 LEU A C 1
ATOM 5543 O O . LEU A 1 691 ? 98.818 4.338 -103.046 1.00 25.47 691 LEU A O 1
ATOM 5547 N N . PHE A 1 692 ? 98.241 2.486 -101.967 1.00 23.62 692 PHE A N 1
ATOM 5548 C CA . PHE A 1 692 ? 98.985 1.574 -101.030 1.00 23.62 692 PHE A CA 1
ATOM 5549 C C . PHE A 1 692 ? 99.964 2.293 -100.051 1.00 23.62 692 PHE A C 1
ATOM 5551 O O . PHE A 1 692 ? 100.511 3.308 -100.474 1.00 23.62 692 PHE A O 1
ATOM 5558 N N . PRO A 1 693 ? 100.306 1.783 -98.824 1.00 42.34 693 PRO A N 1
ATOM 5559 C CA . PRO A 1 693 ? 99.800 0.606 -98.059 1.00 42.34 693 PRO A CA 1
ATOM 5560 C C . PRO A 1 693 ? 99.643 0.753 -96.492 1.00 42.34 693 PRO A C 1
ATOM 5562 O O . PRO A 1 693 ? 100.159 1.697 -95.909 1.00 42.34 693 PRO A O 1
ATOM 5565 N N . CYS A 1 694 ? 99.108 -0.291 -95.808 1.00 25.08 694 CYS A N 1
ATOM 5566 C CA . CYS A 1 694 ? 99.494 -0.790 -94.441 1.00 25.08 694 CYS A CA 1
ATOM 5567 C C . CYS A 1 694 ? 99.231 0.045 -93.132 1.00 25.08 694 CYS A C 1
ATOM 5569 O O . CYS A 1 694 ? 99.115 1.257 -93.204 1.00 25.08 694 CYS A O 1
ATOM 5571 N N . VAL A 1 695 ? 99.184 -0.484 -91.875 1.00 25.86 695 VAL A N 1
ATOM 5572 C CA . VAL A 1 695 ? 98.860 -1.827 -91.278 1.00 25.86 695 VAL A CA 1
ATOM 5573 C C . VAL A 1 695 ? 98.664 -1.752 -89.719 1.00 25.86 695 VAL A C 1
ATOM 5575 O O . VAL A 1 695 ? 99.484 -1.148 -89.045 1.00 25.86 695 VAL A O 1
ATOM 5578 N N . VAL A 1 696 ? 97.624 -2.421 -89.169 1.00 26.38 696 VAL A N 1
ATOM 5579 C CA . VAL A 1 696 ? 97.502 -3.125 -87.839 1.00 26.38 696 VAL A CA 1
ATOM 5580 C C . VAL A 1 696 ? 97.607 -2.412 -86.442 1.00 26.38 696 VAL A C 1
ATOM 5582 O O . VAL A 1 696 ? 98.578 -1.741 -86.127 1.00 26.38 696 VAL A O 1
ATOM 5585 N N . ASN A 1 697 ? 96.664 -2.803 -85.548 1.00 26.39 697 ASN A N 1
ATOM 5586 C CA . ASN A 1 697 ? 96.665 -2.908 -84.054 1.00 26.39 697 ASN A CA 1
ATOM 5587 C C . ASN A 1 697 ? 96.312 -1.752 -83.061 1.00 26.39 697 ASN A C 1
ATOM 5589 O O . ASN A 1 697 ? 97.116 -0.875 -82.780 1.00 26.39 697 ASN A O 1
ATOM 5593 N N . ASN A 1 698 ? 95.210 -2.010 -82.325 1.00 29.28 698 ASN A N 1
ATOM 5594 C CA . ASN A 1 698 ? 95.045 -2.071 -80.847 1.00 29.28 698 ASN A CA 1
ATOM 5595 C C . ASN A 1 698 ? 94.944 -0.843 -79.896 1.00 29.28 698 ASN A C 1
ATOM 5597 O O . ASN A 1 698 ? 95.785 0.043 -79.867 1.00 29.28 698 ASN A O 1
ATOM 5601 N N . LEU A 1 699 ? 94.000 -1.025 -78.946 1.00 25.67 699 LEU A N 1
ATOM 5602 C CA . LEU A 1 699 ? 93.863 -0.477 -77.576 1.00 25.67 699 LEU A CA 1
ATOM 5603 C C . LEU A 1 699 ? 93.397 0.986 -77.358 1.00 25.67 699 LEU A C 1
ATOM 5605 O O . LEU A 1 699 ? 93.694 1.909 -78.103 1.00 25.67 699 LEU A O 1
ATOM 5609 N N . SER A 1 700 ? 92.625 1.155 -76.275 1.00 26.81 700 SER A N 1
ATOM 5610 C CA . SER A 1 700 ? 92.111 2.411 -75.676 1.00 26.81 700 SER A CA 1
ATOM 5611 C C . SER A 1 700 ? 92.904 2.750 -74.390 1.00 26.81 700 SER A C 1
ATOM 5613 O O . SER A 1 700 ? 93.680 1.886 -73.973 1.00 26.81 700 SER A O 1
ATOM 5615 N N . PRO A 1 701 ? 92.679 3.870 -73.649 1.00 45.16 701 PRO A N 1
ATOM 5616 C CA . PRO A 1 701 ? 91.894 5.110 -73.870 1.00 45.16 701 PRO A CA 1
ATOM 5617 C C . PRO A 1 701 ? 92.869 6.345 -73.773 1.00 45.16 701 PRO A C 1
ATOM 5619 O O . PRO A 1 701 ? 93.946 6.202 -74.350 1.00 45.16 701 PRO A O 1
ATOM 5622 N N . PRO A 1 702 ? 92.679 7.498 -73.060 1.00 42.16 702 PRO A N 1
ATOM 5623 C CA . PRO A 1 702 ? 91.496 8.238 -72.561 1.00 42.16 702 PRO A CA 1
ATOM 5624 C C . PRO A 1 702 ? 91.487 9.794 -72.772 1.00 42.16 702 PRO A C 1
ATOM 5626 O O . PRO A 1 702 ? 92.472 10.408 -73.153 1.00 42.16 702 PRO A O 1
ATOM 5629 N N . GLU A 1 703 ? 90.364 10.417 -72.375 1.00 26.83 703 GLU A N 1
ATOM 5630 C CA . GLU A 1 703 ? 90.178 11.778 -71.795 1.00 26.83 703 GLU A CA 1
ATOM 5631 C C . GLU A 1 703 ? 90.560 13.128 -72.492 1.00 26.83 703 GLU A C 1
ATOM 5633 O O . GLU A 1 703 ? 91.714 13.434 -72.765 1.00 26.83 703 GLU A O 1
ATOM 5638 N N . ARG A 1 704 ? 89.563 14.050 -72.459 1.00 25.48 704 ARG A N 1
ATOM 5639 C CA . ARG A 1 704 ? 89.622 15.534 -72.237 1.00 25.48 704 ARG A CA 1
ATOM 5640 C C . ARG A 1 704 ? 90.294 16.448 -73.301 1.00 25.48 704 ARG A C 1
ATOM 5642 O O . ARG A 1 704 ? 91.512 16.539 -73.348 1.00 25.48 704 ARG A O 1
ATOM 5649 N N . LYS A 1 705 ? 89.572 17.352 -74.009 1.00 27.86 705 LYS A N 1
ATOM 5650 C CA . LYS A 1 705 ? 88.997 18.643 -73.500 1.00 27.86 705 LYS A CA 1
ATOM 5651 C C . LYS A 1 705 ? 88.362 19.534 -74.618 1.00 27.86 705 LYS A C 1
ATOM 5653 O O . LYS A 1 705 ? 89.000 19.664 -75.651 1.00 27.86 705 LYS A O 1
ATOM 5658 N N . LYS A 1 706 ? 87.312 20.325 -74.269 1.00 29.50 706 LYS A N 1
ATOM 5659 C CA . LYS A 1 706 ? 86.993 21.731 -74.723 1.00 29.50 706 LYS A CA 1
ATOM 5660 C C . LYS A 1 706 ? 86.606 21.975 -76.221 1.00 29.50 706 LYS A C 1
ATOM 5662 O O . LYS A 1 706 ? 86.995 21.177 -77.054 1.00 29.50 706 LYS A O 1
ATOM 5667 N N . HIS A 1 707 ? 85.881 23.031 -76.662 1.00 29.25 707 HIS A N 1
ATOM 5668 C CA . HIS A 1 707 ? 85.066 24.126 -76.052 1.00 29.25 707 HIS A CA 1
ATOM 5669 C C . HIS A 1 707 ? 84.013 24.666 -77.079 1.00 29.25 707 HIS A C 1
ATOM 5671 O O . HIS A 1 707 ? 84.207 24.476 -78.272 1.00 29.25 707 HIS A O 1
ATOM 5677 N N . GLU A 1 708 ? 83.008 25.429 -76.605 1.00 27.88 708 GLU A N 1
ATOM 5678 C CA . GLU A 1 708 ? 82.215 26.477 -77.324 1.00 27.88 708 GLU A CA 1
ATOM 5679 C C . GLU A 1 708 ? 81.247 26.156 -78.507 1.00 27.88 708 GLU A C 1
ATOM 5681 O O . GLU A 1 708 ? 81.259 25.085 -79.101 1.00 27.88 708 GLU A O 1
ATOM 5686 N N . GLY A 1 709 ? 80.329 27.112 -78.770 1.00 31.52 709 GLY A N 1
ATOM 5687 C CA . GLY A 1 709 ? 79.323 27.160 -79.865 1.00 31.52 709 GLY A CA 1
ATOM 5688 C C . GLY A 1 709 ? 79.557 28.383 -80.788 1.00 31.52 709 GLY A C 1
ATOM 5689 O O . GLY A 1 709 ? 80.729 28.712 -80.960 1.00 31.52 709 GLY A O 1
ATOM 5690 N N . PRO A 1 710 ? 78.546 29.128 -81.324 1.00 41.62 710 PRO A N 1
ATOM 5691 C CA . PRO A 1 710 ? 77.075 29.028 -81.174 1.00 41.62 710 PRO A CA 1
ATOM 5692 C C . PRO A 1 710 ? 76.236 29.211 -82.491 1.00 41.62 710 PRO A C 1
ATOM 5694 O O . PRO A 1 710 ? 76.780 29.522 -83.541 1.00 41.62 710 PRO A O 1
ATOM 5697 N N . GLY A 1 711 ? 74.892 29.159 -82.394 1.00 27.12 711 GLY A N 1
ATOM 5698 C CA . GLY A 1 711 ? 73.954 30.064 -83.116 1.00 27.12 711 GLY A CA 1
ATOM 5699 C C . GLY A 1 711 ? 73.464 29.777 -84.564 1.00 27.12 711 GLY A C 1
ATOM 5700 O O . GLY A 1 711 ? 74.262 29.678 -85.479 1.00 27.12 711 GLY A O 1
ATOM 5701 N N . ASN A 1 712 ? 72.124 29.777 -84.739 1.00 30.94 712 ASN A N 1
ATOM 5702 C CA . ASN A 1 712 ? 71.274 30.446 -85.770 1.00 30.94 712 ASN A CA 1
ATOM 5703 C C . ASN A 1 712 ? 71.678 30.520 -87.280 1.00 30.94 712 ASN A C 1
ATOM 5705 O O . ASN A 1 712 ? 72.819 30.790 -87.610 1.00 30.94 712 ASN A O 1
ATOM 5709 N N . SER A 1 713 ? 70.769 30.491 -88.283 1.00 34.56 713 SER A N 1
ATOM 5710 C CA . SER A 1 713 ? 69.287 30.333 -88.336 1.00 34.56 713 SER A CA 1
ATOM 5711 C C . SER A 1 713 ? 68.747 30.314 -89.804 1.00 34.56 713 SER A C 1
ATOM 5713 O O . SER A 1 713 ? 69.531 30.474 -90.732 1.00 34.56 713 SER A O 1
ATOM 5715 N N . VAL A 1 714 ? 67.407 30.244 -89.971 1.00 28.95 714 VAL A N 1
ATOM 5716 C CA . VAL A 1 714 ? 66.542 30.781 -91.075 1.00 28.95 714 VAL A CA 1
ATOM 5717 C C . VAL A 1 714 ? 65.717 29.790 -91.943 1.00 28.95 714 VAL A C 1
ATOM 5719 O O . VAL A 1 714 ? 66.191 29.227 -92.919 1.00 28.95 714 VAL A O 1
ATOM 5722 N N . TRP A 1 715 ? 64.429 29.685 -91.572 1.00 32.25 715 TRP A N 1
ATOM 5723 C CA . TRP A 1 715 ? 63.168 29.666 -92.356 1.00 32.25 715 TRP A CA 1
ATOM 5724 C C . TRP A 1 715 ? 63.116 29.362 -93.874 1.00 32.25 715 TRP A C 1
ATOM 5726 O O . TRP A 1 715 ? 63.721 30.077 -94.667 1.00 32.25 715 TRP A O 1
ATOM 5736 N N . ALA A 1 716 ? 62.123 28.538 -94.267 1.00 25.72 716 ALA A N 1
ATOM 5737 C CA . ALA A 1 716 ? 61.049 28.946 -95.200 1.00 25.72 716 ALA A CA 1
ATOM 5738 C C . ALA A 1 716 ? 59.794 28.028 -95.144 1.00 25.72 716 ALA A C 1
ATOM 5740 O O . ALA A 1 716 ? 59.923 26.812 -95.161 1.00 25.72 716 ALA A O 1
ATOM 5741 N N . LEU A 1 717 ? 58.604 28.653 -95.139 1.00 31.59 717 LEU A N 1
ATOM 5742 C CA . LEU A 1 717 ? 57.285 28.185 -95.634 1.00 31.59 717 LEU A CA 1
ATOM 5743 C C . LEU A 1 717 ? 56.758 26.763 -95.306 1.00 31.59 717 LEU A C 1
ATOM 5745 O O . LEU A 1 717 ? 57.146 25.784 -95.932 1.00 31.59 717 LEU A O 1
ATOM 5749 N N . GLN A 1 718 ? 55.672 26.711 -94.521 1.00 31.59 718 GLN A N 1
ATOM 5750 C CA . GLN A 1 718 ? 54.336 26.404 -95.072 1.00 31.59 718 GLN A CA 1
ATOM 5751 C C . GLN A 1 718 ? 53.243 26.993 -94.158 1.00 31.59 718 GLN A C 1
ATOM 5753 O O . GLN A 1 718 ? 53.282 26.799 -92.947 1.00 31.59 718 GLN A O 1
ATOM 5758 N N . VAL A 1 719 ? 52.272 27.716 -94.726 1.00 37.34 719 VAL A N 1
ATOM 5759 C CA . VAL A 1 719 ? 51.086 28.235 -94.012 1.00 37.34 719 VAL A CA 1
ATOM 5760 C C . VAL A 1 719 ? 49.864 27.444 -94.485 1.00 37.34 719 VAL A C 1
ATOM 5762 O O . VAL A 1 719 ? 49.671 27.314 -95.693 1.00 37.34 719 VAL A O 1
ATOM 5765 N N . GLY A 1 720 ? 49.055 26.913 -93.561 1.00 33.56 720 GLY A N 1
ATOM 5766 C CA . GLY A 1 720 ? 47.837 26.157 -93.898 1.00 33.56 720 GLY A CA 1
ATOM 5767 C C . GLY A 1 720 ? 47.075 25.563 -92.704 1.00 33.56 720 GLY A C 1
ATOM 5768 O O . GLY A 1 720 ? 45.854 25.671 -92.650 1.00 33.56 720 GLY A O 1
ATOM 5769 N N . ASP A 1 721 ? 47.786 25.005 -91.720 1.00 38.12 721 ASP A N 1
ATOM 5770 C CA . ASP A 1 721 ? 47.212 24.189 -90.630 1.00 38.12 721 ASP A CA 1
ATOM 5771 C C . ASP A 1 721 ? 46.197 24.887 -89.698 1.00 38.12 721 ASP A C 1
ATOM 5773 O O . ASP A 1 721 ? 45.385 24.213 -89.060 1.00 38.12 721 ASP A O 1
ATOM 5777 N N . ASP A 1 722 ? 46.238 26.214 -89.565 1.00 40.53 722 ASP A N 1
ATOM 5778 C CA . ASP A 1 722 ? 45.439 26.915 -88.548 1.00 40.53 722 ASP A CA 1
ATOM 5779 C C . ASP A 1 722 ? 43.948 27.038 -88.921 1.00 40.53 722 ASP A C 1
ATOM 5781 O O . ASP A 1 722 ? 43.100 27.199 -88.040 1.00 40.53 722 ASP A O 1
ATOM 5785 N N . SER A 1 723 ? 43.601 26.881 -90.206 1.00 41.19 723 SER A N 1
ATOM 5786 C CA . SER A 1 723 ? 42.201 26.836 -90.653 1.00 41.19 723 SER A CA 1
ATOM 5787 C C . SER A 1 723 ? 41.511 25.537 -90.222 1.00 41.19 723 SER A C 1
ATOM 5789 O O . SER A 1 723 ? 40.426 25.583 -89.642 1.00 41.19 723 SER A O 1
ATOM 5791 N N . ASP A 1 724 ? 42.147 24.382 -90.436 1.00 45.41 724 ASP A N 1
ATOM 5792 C CA . ASP A 1 724 ? 41.554 23.073 -90.118 1.00 45.41 724 ASP A CA 1
ATOM 5793 C C . ASP A 1 724 ? 41.375 22.874 -88.607 1.00 45.41 724 ASP A C 1
ATOM 5795 O O . ASP A 1 724 ? 40.379 22.305 -88.166 1.00 45.41 724 ASP A O 1
ATOM 5799 N N . ARG A 1 725 ? 42.284 23.414 -87.785 1.00 50.59 725 ARG A N 1
ATOM 5800 C CA . ARG A 1 725 ? 42.164 23.373 -86.314 1.00 50.59 725 ARG A CA 1
ATOM 5801 C C . ARG A 1 725 ? 41.008 24.234 -85.795 1.00 50.59 725 ARG A C 1
ATOM 5803 O O . ARG A 1 725 ? 40.377 23.873 -84.802 1.00 50.59 725 ARG A O 1
ATOM 5810 N N . SER A 1 726 ? 40.710 25.343 -86.473 1.00 51.41 726 SER A N 1
ATOM 5811 C CA . SER A 1 726 ? 39.515 26.156 -86.210 1.00 51.41 726 SER A CA 1
ATOM 5812 C C . SER A 1 726 ? 38.238 25.426 -86.648 1.00 51.41 726 SER A C 1
ATOM 5814 O O . SER A 1 726 ? 37.242 25.419 -85.921 1.00 51.41 726 SER A O 1
ATOM 5816 N N . LEU A 1 727 ? 38.283 24.736 -87.795 1.00 55.28 727 LEU A N 1
ATOM 5817 C CA . LEU A 1 727 ? 37.167 23.942 -88.309 1.00 55.28 727 LEU A CA 1
ATOM 5818 C C . LEU A 1 727 ? 36.824 22.759 -87.385 1.00 55.28 727 LEU A C 1
ATOM 5820 O O . LEU A 1 727 ? 35.658 22.583 -87.049 1.00 55.28 727 LEU A O 1
ATOM 5824 N N . ASP A 1 728 ? 37.825 22.020 -86.896 1.00 57.69 728 ASP A N 1
ATOM 5825 C CA . ASP A 1 728 ? 37.652 20.907 -85.947 1.00 57.69 728 ASP A CA 1
ATOM 5826 C C . ASP A 1 728 ? 37.015 21.357 -84.621 1.00 57.69 728 ASP A C 1
ATOM 5828 O O . ASP A 1 728 ? 36.128 20.694 -84.077 1.00 57.69 728 ASP A O 1
ATOM 5832 N N . ALA A 1 729 ? 37.434 22.520 -84.108 1.00 60.00 729 ALA A N 1
ATOM 5833 C CA . ALA A 1 729 ? 36.859 23.115 -82.905 1.00 60.00 729 ALA A CA 1
ATOM 5834 C C . ALA A 1 729 ? 35.405 23.572 -83.123 1.00 60.00 729 ALA A C 1
ATOM 5836 O O . ALA A 1 729 ? 34.564 23.388 -82.239 1.00 60.00 729 ALA A O 1
ATOM 5837 N N . LYS A 1 730 ? 35.093 24.126 -84.304 1.00 64.44 730 LYS A N 1
ATOM 5838 C CA . LYS A 1 730 ? 33.730 24.493 -84.708 1.00 64.44 730 LYS A CA 1
ATOM 5839 C C . LYS A 1 730 ? 32.833 23.262 -84.840 1.00 64.44 730 LYS A C 1
ATOM 5841 O O . LYS A 1 730 ? 31.742 23.258 -84.280 1.00 64.44 730 LYS A O 1
ATOM 5846 N N . GLU A 1 731 ? 33.278 22.232 -85.556 1.00 68.19 731 GLU A N 1
ATOM 5847 C CA . GLU A 1 731 ? 32.476 21.036 -85.819 1.00 68.19 731 GLU A CA 1
ATOM 5848 C C . GLU A 1 731 ? 32.156 20.294 -84.517 1.00 68.19 731 GLU A C 1
ATOM 5850 O O . GLU A 1 731 ? 30.999 19.968 -84.268 1.00 68.19 731 GLU A O 1
ATOM 5855 N N . LYS A 1 732 ? 33.136 20.140 -83.615 1.00 67.31 732 LYS A N 1
ATOM 5856 C CA . LYS A 1 732 ? 32.895 19.582 -82.273 1.00 67.31 732 LYS A CA 1
ATOM 5857 C C . LYS A 1 732 ? 31.942 20.438 -81.432 1.00 67.31 732 LYS A C 1
ATOM 5859 O O . LYS A 1 732 ? 31.132 19.891 -80.687 1.00 67.31 732 LYS A O 1
ATOM 5864 N N . MET A 1 733 ? 31.988 21.766 -81.559 1.00 67.31 733 MET A N 1
ATOM 5865 C CA . MET A 1 733 ? 31.023 22.653 -80.894 1.00 67.31 733 MET A CA 1
ATOM 5866 C C . MET A 1 733 ? 29.610 22.489 -81.474 1.00 67.31 733 MET A C 1
ATOM 5868 O O . MET A 1 733 ? 28.646 22.473 -80.716 1.00 67.31 733 MET A O 1
ATOM 5872 N N . GLU A 1 734 ? 29.474 22.299 -82.788 1.00 71.19 734 GLU A N 1
ATOM 5873 C CA . GLU A 1 734 ? 28.190 22.054 -83.462 1.00 71.19 734 GLU A CA 1
ATOM 5874 C C . GLU A 1 734 ? 27.634 20.645 -83.185 1.00 71.19 734 GLU A C 1
ATOM 5876 O O . GLU A 1 734 ? 26.422 20.494 -83.034 1.00 71.19 734 GLU A O 1
ATOM 5881 N N . GLN A 1 735 ? 28.499 19.643 -82.998 1.00 70.19 735 GLN A N 1
ATOM 5882 C CA . GLN A 1 735 ? 28.132 18.309 -82.508 1.00 70.19 735 GLN A CA 1
ATOM 5883 C C . GLN A 1 735 ? 27.602 18.368 -81.064 1.00 70.19 735 GLN A C 1
ATOM 5885 O O . GLN A 1 735 ? 26.505 17.871 -80.805 1.00 70.19 735 GLN A O 1
ATOM 5890 N N . LEU A 1 736 ? 28.301 19.042 -80.139 1.00 67.56 736 LEU A N 1
ATOM 5891 C CA . LEU A 1 736 ? 27.810 19.233 -78.765 1.00 67.56 736 LEU A CA 1
ATOM 5892 C C . LEU A 1 736 ? 26.520 20.068 -78.728 1.00 67.56 736 LEU A C 1
ATOM 5894 O O . LEU A 1 736 ? 25.553 19.661 -78.093 1.00 67.56 736 LEU A O 1
ATOM 5898 N N . GLU A 1 737 ? 26.440 21.189 -79.454 1.00 70.75 737 GLU A N 1
ATOM 5899 C CA . GLU A 1 737 ? 25.193 21.956 -79.599 1.00 70.75 737 GLU A CA 1
ATOM 5900 C C . GLU A 1 737 ? 24.054 21.134 -80.234 1.00 70.75 737 GLU A C 1
ATOM 5902 O O . GLU A 1 737 ? 22.890 21.482 -80.046 1.00 70.75 737 GLU A O 1
ATOM 5907 N N . GLY A 1 738 ? 24.361 20.093 -81.014 1.00 68.31 738 GLY A N 1
ATOM 5908 C CA . GLY A 1 738 ? 23.396 19.146 -81.571 1.00 68.31 738 GLY A CA 1
ATOM 5909 C C . GLY A 1 738 ? 22.864 18.171 -80.520 1.00 68.31 738 GLY A C 1
ATOM 5910 O O . GLY A 1 738 ? 21.651 18.048 -80.365 1.00 68.31 738 GLY A O 1
ATOM 5911 N N . VAL A 1 739 ? 23.754 17.544 -79.743 1.00 64.75 739 VAL A N 1
ATOM 5912 C CA . VAL A 1 739 ? 23.381 16.651 -78.628 1.00 64.75 739 VAL A CA 1
ATOM 5913 C C . VAL A 1 739 ? 22.599 17.412 -77.549 1.00 64.75 739 VAL A C 1
ATOM 5915 O O . VAL A 1 739 ? 21.580 16.934 -77.065 1.00 64.75 739 VAL A O 1
ATOM 5918 N N . LEU A 1 740 ? 22.978 18.653 -77.236 1.00 63.47 740 LEU A N 1
ATOM 5919 C CA . LEU A 1 740 ? 22.256 19.495 -76.270 1.00 63.47 740 LEU A CA 1
ATOM 5920 C C . LEU A 1 740 ? 20.859 19.942 -76.746 1.00 63.47 740 LEU A C 1
ATOM 5922 O O . LEU A 1 740 ? 20.081 20.460 -75.949 1.00 63.47 740 LEU A O 1
ATOM 5926 N N . LYS A 1 741 ? 20.519 19.744 -78.029 1.00 63.69 741 LYS A N 1
ATOM 5927 C CA . LYS A 1 741 ? 19.163 19.966 -78.566 1.00 63.69 741 LYS A CA 1
ATOM 5928 C C . LYS A 1 741 ? 18.287 18.709 -78.510 1.00 63.69 741 LYS A C 1
ATOM 5930 O O . LYS A 1 741 ? 17.082 18.829 -78.729 1.00 63.69 741 LYS A O 1
ATOM 5935 N N . SER A 1 742 ? 18.830 17.525 -78.196 1.00 61.94 742 SER A N 1
ATOM 5936 C CA . SER A 1 742 ? 17.996 16.350 -77.910 1.00 61.94 742 SER A CA 1
ATOM 5937 C C . SER A 1 742 ? 17.418 16.458 -76.498 1.00 61.94 742 SER A C 1
ATOM 5939 O O . SER A 1 742 ? 18.124 16.281 -75.507 1.00 61.94 742 SER A O 1
ATOM 5941 N N . ALA A 1 743 ? 16.124 16.766 -76.410 1.00 53.34 743 ALA A N 1
ATOM 5942 C CA . ALA A 1 743 ? 15.397 16.969 -75.157 1.00 53.34 743 ALA A CA 1
ATOM 5943 C C . ALA A 1 743 ? 15.027 15.643 -74.451 1.00 53.34 743 ALA A C 1
ATOM 5945 O O . ALA A 1 743 ? 13.879 15.441 -74.053 1.00 53.34 743 ALA A O 1
ATOM 5946 N N . GLU A 1 744 ? 15.985 14.720 -74.311 1.00 59.09 744 GLU A N 1
ATOM 5947 C CA . GLU A 1 744 ? 15.790 13.444 -73.609 1.00 59.09 744 GLU A CA 1
ATOM 5948 C C . GLU A 1 744 ? 15.729 13.645 -72.085 1.00 59.09 744 GLU A C 1
ATOM 5950 O O . GLU A 1 744 ? 16.692 13.419 -71.354 1.00 59.09 744 GLU A O 1
ATOM 5955 N N . MET A 1 745 ? 14.559 14.050 -71.593 1.00 59.38 745 MET A N 1
ATOM 5956 C CA . MET A 1 745 ? 14.197 13.948 -70.177 1.00 59.38 745 MET A CA 1
ATOM 5957 C C . MET A 1 745 ? 13.867 12.481 -69.865 1.00 59.38 745 MET A C 1
ATOM 5959 O O . MET A 1 745 ? 12.851 11.957 -70.324 1.00 59.38 745 MET A O 1
ATOM 5963 N N . GLY A 1 746 ? 14.737 11.794 -69.120 1.00 60.66 746 GLY A N 1
ATOM 5964 C CA . GLY A 1 746 ? 14.573 10.369 -68.807 1.00 60.66 746 GLY A CA 1
ATOM 5965 C C . GLY A 1 746 ? 13.301 10.074 -68.000 1.00 60.66 746 GLY A C 1
ATOM 5966 O O . GLY A 1 746 ? 13.000 10.775 -67.038 1.00 60.66 746 GLY A O 1
ATOM 5967 N N . SER A 1 747 ? 12.568 9.017 -68.363 1.00 61.62 747 SER A N 1
ATOM 5968 C CA . SER A 1 747 ? 11.277 8.673 -67.740 1.00 61.62 747 SER A CA 1
ATOM 5969 C C . SER A 1 747 ? 11.398 7.966 -66.385 1.00 61.62 747 SER A C 1
ATOM 5971 O O . SER A 1 747 ? 10.473 8.002 -65.584 1.00 61.62 747 SER A O 1
ATOM 5973 N N . ASN A 1 748 ? 12.520 7.282 -66.140 1.00 64.50 748 ASN A N 1
ATOM 5974 C CA . ASN A 1 748 ? 12.736 6.440 -64.958 1.00 64.50 748 ASN A CA 1
ATOM 5975 C C . ASN A 1 748 ? 14.115 6.734 -64.343 1.00 64.50 748 ASN A C 1
ATOM 5977 O O . ASN A 1 748 ? 15.071 6.999 -65.078 1.00 64.50 748 ASN A O 1
ATOM 5981 N N . LEU A 1 749 ? 14.275 6.557 -63.027 1.00 65.81 749 LEU A N 1
ATOM 5982 C CA . LEU A 1 749 ? 15.531 6.796 -62.289 1.00 65.81 749 LEU A CA 1
ATOM 5983 C C . LEU A 1 749 ? 16.781 6.157 -62.941 1.00 65.81 749 LEU A C 1
ATOM 5985 O O . LEU A 1 749 ? 17.825 6.800 -63.045 1.00 65.81 749 LEU A O 1
ATOM 5989 N N . CYS A 1 750 ? 16.680 4.928 -63.461 1.00 69.31 750 CYS A N 1
ATOM 5990 C CA . CYS A 1 750 ? 17.774 4.261 -64.182 1.00 69.31 750 CYS A CA 1
ATOM 5991 C C . CYS A 1 750 ? 18.161 4.974 -65.493 1.00 69.31 750 CYS A C 1
ATOM 5993 O O . CYS A 1 750 ? 19.344 5.077 -65.816 1.00 69.31 750 CYS A O 1
ATOM 5995 N N . SER A 1 751 ? 17.179 5.496 -66.237 1.00 68.50 751 SER A N 1
ATOM 5996 C CA . SER A 1 751 ? 17.423 6.264 -67.467 1.00 68.50 751 SER A CA 1
ATOM 5997 C C . SER A 1 751 ? 18.056 7.625 -67.172 1.00 68.50 751 SER A C 1
ATOM 5999 O O . SER A 1 751 ? 18.959 8.042 -67.890 1.00 68.50 751 SER A O 1
ATOM 6001 N N . ILE A 1 752 ? 17.671 8.271 -66.067 1.00 66.56 752 ILE A N 1
ATOM 6002 C CA . ILE A 1 752 ? 18.229 9.564 -65.656 1.00 66.56 752 ILE A CA 1
ATOM 6003 C C . ILE A 1 752 ? 19.662 9.389 -65.141 1.00 66.56 752 ILE A C 1
ATOM 6005 O O . ILE A 1 752 ? 20.532 10.154 -65.534 1.00 66.56 752 ILE A O 1
ATOM 6009 N N . ARG A 1 753 ? 19.966 8.331 -64.371 1.00 68.62 753 ARG A N 1
ATOM 6010 C CA . ARG A 1 753 ? 21.357 7.989 -63.998 1.00 68.62 753 ARG A CA 1
ATOM 6011 C C . ARG A 1 753 ? 22.242 7.713 -65.225 1.00 68.62 753 ARG A C 1
ATOM 6013 O O . ARG A 1 753 ? 23.409 8.102 -65.237 1.00 68.62 753 ARG A O 1
ATOM 6020 N N . ARG A 1 754 ? 21.696 7.093 -66.282 1.00 72.75 754 ARG A N 1
ATOM 6021 C CA . ARG A 1 754 ? 22.395 6.925 -67.572 1.00 72.75 754 ARG A CA 1
ATOM 6022 C C . ARG A 1 754 ? 22.671 8.281 -68.234 1.00 72.75 754 ARG A C 1
ATOM 6024 O O . ARG A 1 754 ? 23.817 8.551 -68.584 1.00 72.75 754 ARG A O 1
ATOM 6031 N N . LEU A 1 755 ? 21.655 9.141 -68.329 1.00 69.12 755 LEU A N 1
ATOM 6032 C CA . LEU A 1 755 ? 21.774 10.496 -68.878 1.00 69.12 755 LEU A CA 1
ATOM 6033 C C . LEU A 1 755 ? 22.753 11.362 -68.071 1.00 69.12 755 LEU A C 1
ATOM 6035 O O . LEU A 1 755 ? 23.556 12.064 -68.665 1.00 69.12 755 LEU A O 1
ATOM 6039 N N . GLN A 1 756 ? 22.781 11.254 -66.741 1.00 69.25 756 GLN A N 1
ATOM 6040 C CA . GLN A 1 756 ? 23.735 11.950 -65.869 1.00 69.25 756 GLN A CA 1
ATOM 6041 C C . GLN A 1 756 ? 25.187 11.516 -66.141 1.00 69.25 756 GLN A C 1
ATOM 6043 O O . GLN A 1 756 ? 26.086 12.357 -66.180 1.00 69.25 756 GLN A O 1
ATOM 6048 N N . LYS A 1 757 ? 25.426 10.223 -66.411 1.00 75.31 757 LYS A N 1
ATOM 6049 C CA . LYS A 1 757 ? 26.745 9.722 -66.841 1.00 75.31 757 LYS A CA 1
ATOM 6050 C C . LYS A 1 757 ? 27.137 10.254 -68.227 1.00 75.31 757 LYS A C 1
ATOM 6052 O O . LYS A 1 757 ? 28.286 10.643 -68.418 1.00 75.31 757 LYS A O 1
ATOM 6057 N N . GLN A 1 758 ? 26.191 10.319 -69.165 1.00 71.75 758 GLN A N 1
ATOM 6058 C CA . GLN A 1 758 ? 26.403 10.928 -70.487 1.00 71.75 758 GLN A CA 1
ATOM 6059 C C . GLN A 1 758 ? 26.676 12.441 -70.368 1.00 71.75 758 GLN A C 1
ATOM 6061 O O . GLN A 1 758 ? 27.597 12.948 -70.997 1.00 71.75 758 GLN A O 1
ATOM 6066 N N . HIS A 1 759 ? 25.962 13.148 -69.489 1.00 71.81 759 HIS A N 1
ATOM 6067 C CA . HIS A 1 759 ? 26.154 14.575 -69.207 1.00 71.81 759 HIS A CA 1
ATOM 6068 C C . HIS A 1 759 ? 27.534 14.868 -68.615 1.00 71.81 759 HIS A C 1
ATOM 6070 O O . HIS A 1 759 ? 28.202 15.805 -69.037 1.00 71.81 759 HIS A O 1
ATOM 6076 N N . CYS A 1 760 ? 28.007 14.024 -67.693 1.00 74.50 760 CYS A N 1
ATOM 6077 C CA . CYS A 1 760 ? 29.368 14.095 -67.158 1.00 74.50 760 CYS A CA 1
ATOM 6078 C C . CYS A 1 760 ? 30.432 13.918 -68.258 1.00 74.50 760 CYS A C 1
ATOM 6080 O O . CYS A 1 760 ? 31.434 14.632 -68.264 1.00 74.50 760 CYS A O 1
ATOM 6082 N N . GLN A 1 761 ? 30.199 13.030 -69.232 1.00 75.69 761 GLN A N 1
ATOM 6083 C CA . GLN A 1 761 ? 31.084 12.891 -70.389 1.00 75.69 761 GLN A CA 1
ATOM 6084 C C . GLN A 1 761 ? 31.080 14.155 -71.272 1.00 75.69 761 GLN A C 1
ATOM 6086 O O . GLN A 1 761 ? 32.153 14.679 -71.569 1.00 75.69 761 GLN A O 1
ATOM 6091 N N . LEU A 1 762 ? 29.904 14.693 -71.623 1.00 73.00 762 LEU A N 1
ATOM 6092 C CA . LEU A 1 762 ? 29.782 15.938 -72.403 1.00 73.00 762 LEU A CA 1
ATOM 6093 C C . LEU A 1 762 ? 30.430 17.136 -71.688 1.00 73.00 762 LEU A C 1
ATOM 6095 O O . LEU A 1 762 ? 31.027 17.997 -72.329 1.00 73.00 762 LEU A O 1
ATOM 6099 N N . GLU A 1 763 ? 30.360 17.182 -70.358 1.00 73.38 763 GLU A N 1
ATOM 6100 C CA . GLU A 1 763 ? 30.981 18.222 -69.535 1.00 73.38 763 GLU A CA 1
ATOM 6101 C C . GLU A 1 763 ? 32.519 18.106 -69.513 1.00 73.38 763 GLU A C 1
ATOM 6103 O O . GLU A 1 763 ? 33.217 19.120 -69.587 1.00 73.38 763 GLU A O 1
ATOM 6108 N N . ASN A 1 764 ? 33.069 16.887 -69.517 1.00 76.00 764 ASN A N 1
ATOM 6109 C CA . ASN A 1 764 ? 34.508 16.653 -69.692 1.00 76.00 764 ASN A CA 1
ATOM 6110 C C . ASN A 1 764 ? 34.977 17.029 -71.112 1.00 76.00 764 ASN A C 1
ATOM 6112 O O . ASN A 1 764 ? 36.017 17.670 -71.283 1.00 76.00 764 ASN A O 1
ATOM 6116 N N . GLU A 1 765 ? 34.188 16.701 -72.138 1.00 74.19 765 GLU A N 1
ATOM 6117 C CA . GLU A 1 765 ? 34.448 17.095 -73.528 1.00 74.19 765 GLU A CA 1
ATOM 6118 C C . GLU A 1 765 ? 34.367 18.627 -73.704 1.00 74.19 765 GLU A C 1
ATOM 6120 O O . GLU A 1 765 ? 35.235 19.222 -74.353 1.00 74.19 765 GLU A O 1
ATOM 6125 N N . ARG A 1 766 ? 33.423 19.302 -73.027 1.00 78.38 766 ARG A N 1
ATOM 6126 C CA . ARG A 1 766 ? 33.362 20.772 -72.921 1.00 78.38 766 ARG A CA 1
ATOM 6127 C C . ARG A 1 766 ? 34.623 21.343 -72.274 1.00 78.38 766 ARG A C 1
ATOM 6129 O O . ARG A 1 766 ? 35.154 22.333 -72.775 1.00 78.38 766 ARG A O 1
ATOM 6136 N N . GLN A 1 767 ? 35.120 20.758 -71.183 1.00 74.38 767 GLN A N 1
ATOM 6137 C CA . GLN A 1 767 ? 36.360 21.213 -70.538 1.00 74.38 767 GLN A CA 1
ATOM 6138 C C . GLN A 1 767 ? 37.576 21.053 -71.467 1.00 74.38 767 GLN A C 1
ATOM 6140 O O . GLN A 1 767 ? 38.380 21.980 -71.587 1.00 74.38 767 GLN A O 1
ATOM 6145 N N . ALA A 1 768 ? 37.663 19.938 -72.200 1.00 74.25 768 ALA A N 1
ATOM 6146 C CA . ALA A 1 768 ? 38.710 19.691 -73.193 1.00 74.25 768 ALA A CA 1
ATOM 6147 C C . ALA A 1 768 ? 38.624 20.610 -74.431 1.00 74.25 768 ALA A C 1
ATOM 6149 O O . ALA A 1 768 ? 39.644 20.876 -75.069 1.00 74.25 768 ALA A O 1
ATOM 6150 N N . LEU A 1 769 ? 37.438 21.119 -74.780 1.00 71.50 769 LEU A N 1
ATOM 6151 C CA . LEU A 1 769 ? 37.284 22.204 -75.758 1.00 71.50 769 LEU A CA 1
ATOM 6152 C C . LEU A 1 769 ? 37.594 23.577 -75.151 1.00 71.50 769 LEU A C 1
ATOM 6154 O O . LEU A 1 769 ? 38.176 24.415 -75.830 1.00 71.50 769 LEU A O 1
ATOM 6158 N N . GLY A 1 770 ? 37.274 23.807 -73.877 1.00 71.69 770 GLY A N 1
ATOM 6159 C CA . GLY A 1 770 ? 37.559 25.058 -73.171 1.00 71.69 770 GLY A CA 1
ATOM 6160 C C . GLY A 1 770 ? 39.054 25.349 -73.038 1.00 71.69 770 GLY A C 1
ATOM 6161 O O . GLY A 1 770 ? 39.476 26.481 -73.267 1.00 71.69 770 GLY A O 1
ATOM 6162 N N . SER A 1 771 ? 39.870 24.332 -72.748 1.00 73.56 771 SER A N 1
ATOM 6163 C CA . SER A 1 771 ? 41.334 24.467 -72.719 1.00 73.56 771 SER A CA 1
ATOM 6164 C C . SER A 1 771 ? 41.915 24.764 -74.108 1.00 73.56 771 SER A C 1
ATOM 6166 O O . SER A 1 771 ? 42.718 25.687 -74.247 1.00 73.56 771 SER A O 1
ATOM 6168 N N . LYS A 1 772 ? 41.438 24.075 -75.156 1.00 70.44 772 LYS A N 1
ATOM 6169 C CA . LYS A 1 772 ? 41.790 24.366 -76.560 1.00 70.44 772 LYS A CA 1
ATOM 6170 C C . LYS A 1 772 ? 41.386 25.785 -76.969 1.00 70.44 772 LYS A C 1
ATOM 6172 O O . LYS A 1 772 ? 42.186 26.508 -77.561 1.00 70.44 772 LYS A O 1
ATOM 6177 N N . MET A 1 773 ? 40.179 26.214 -76.600 1.00 66.12 773 MET A N 1
ATOM 6178 C CA . MET A 1 773 ? 39.675 27.562 -76.864 1.00 66.12 773 MET A CA 1
ATOM 6179 C C . MET A 1 773 ? 40.524 28.620 -76.149 1.00 66.12 773 MET A C 1
ATOM 6181 O O . MET A 1 773 ? 40.861 29.634 -76.752 1.00 66.12 773 MET A O 1
ATOM 6185 N N . ALA A 1 774 ? 40.948 28.373 -74.905 1.00 67.44 774 ALA A N 1
ATOM 6186 C CA . ALA A 1 774 ? 41.857 29.261 -74.183 1.00 67.44 774 ALA A CA 1
ATOM 6187 C C . ALA A 1 774 ? 43.230 29.384 -74.874 1.00 67.44 774 ALA A C 1
ATOM 6189 O O . ALA A 1 774 ? 43.750 30.495 -74.978 1.00 67.44 774 ALA A O 1
ATOM 6190 N N . THR A 1 775 ? 43.790 28.288 -75.407 1.00 69.69 775 THR A N 1
ATOM 6191 C CA . THR A 1 775 ? 45.044 28.342 -76.184 1.00 69.69 775 THR A CA 1
ATOM 6192 C C . THR A 1 775 ? 44.893 29.050 -77.531 1.00 69.69 775 THR A C 1
ATOM 6194 O O . THR A 1 775 ? 45.762 29.836 -77.895 1.00 69.69 775 THR A O 1
ATOM 6197 N N . LEU A 1 776 ? 43.780 28.853 -78.246 1.00 65.81 776 LEU A N 1
ATOM 6198 C CA . LEU A 1 776 ? 43.509 29.568 -79.499 1.00 65.81 776 LEU A CA 1
ATOM 6199 C C . LEU A 1 776 ? 43.298 31.070 -79.252 1.00 65.81 776 LEU A C 1
ATOM 6201 O O . LEU A 1 776 ? 43.815 31.900 -79.995 1.00 65.81 776 LEU A O 1
ATOM 6205 N N . ILE A 1 777 ? 42.599 31.434 -78.172 1.00 65.25 777 ILE A N 1
ATOM 6206 C CA . ILE A 1 777 ? 42.399 32.830 -77.766 1.00 65.25 777 ILE A CA 1
ATOM 6207 C C . ILE A 1 777 ? 43.728 33.488 -77.362 1.00 65.25 777 ILE A C 1
ATOM 6209 O O . ILE A 1 777 ? 43.949 34.642 -77.729 1.00 65.25 777 ILE A O 1
ATOM 6213 N N . SER A 1 778 ? 44.626 32.807 -76.639 1.00 65.81 778 SER A N 1
ATOM 6214 C CA . SER A 1 778 ? 45.925 33.394 -76.269 1.00 65.81 778 SER A CA 1
ATOM 6215 C C . SER A 1 778 ? 46.864 33.541 -77.471 1.00 65.81 778 SER A C 1
ATOM 6217 O O . SER A 1 778 ? 47.538 34.563 -77.594 1.00 65.81 778 SER A O 1
ATOM 6219 N N . GLN A 1 779 ? 46.846 32.583 -78.402 1.00 63.25 779 GLN A N 1
ATOM 6220 C CA . GLN A 1 779 ? 47.580 32.664 -79.667 1.00 63.25 779 GLN A CA 1
ATOM 6221 C C . GLN A 1 779 ? 47.055 33.803 -80.551 1.00 63.25 779 GLN A C 1
ATOM 6223 O O . GLN A 1 779 ? 47.845 34.626 -81.010 1.00 63.25 779 GLN A O 1
ATOM 6228 N N . ALA A 1 780 ? 45.737 33.931 -80.718 1.00 57.59 780 ALA A N 1
ATOM 6229 C CA . ALA A 1 780 ? 45.145 35.002 -81.517 1.00 57.59 780 ALA A CA 1
ATOM 6230 C C . ALA A 1 780 ? 45.434 36.405 -80.955 1.00 57.59 780 ALA A C 1
ATOM 6232 O O . ALA A 1 780 ? 45.773 37.303 -81.717 1.00 57.59 780 ALA A O 1
ATOM 6233 N N . HIS A 1 781 ? 45.402 36.603 -79.631 1.00 58.22 781 HIS A N 1
ATOM 6234 C CA . HIS A 1 781 ? 45.798 37.888 -79.032 1.00 58.22 781 HIS A CA 1
ATOM 6235 C C . HIS A 1 781 ? 47.290 38.222 -79.223 1.00 58.22 781 HIS A C 1
ATOM 6237 O O . HIS A 1 781 ? 47.662 39.388 -79.110 1.00 58.22 781 HIS A O 1
ATOM 6243 N N . SER A 1 782 ? 48.140 37.237 -79.539 1.00 55.28 782 SER A N 1
ATOM 6244 C CA . SER A 1 782 ? 49.556 37.468 -79.861 1.00 55.28 782 SER A CA 1
ATOM 6245 C C . SER A 1 782 ? 49.814 37.853 -81.329 1.00 55.28 782 SER A C 1
ATOM 6247 O O . SER A 1 782 ? 50.911 38.311 -81.644 1.00 55.28 782 SER A O 1
ATOM 6249 N N . VAL A 1 783 ? 48.820 37.715 -82.222 1.00 59.22 783 VAL A N 1
ATOM 6250 C CA . VAL A 1 783 ? 48.939 37.999 -83.665 1.00 59.22 783 VAL A CA 1
ATOM 6251 C C . VAL A 1 783 ? 47.657 38.657 -84.199 1.00 59.22 783 VAL A C 1
ATOM 6253 O O . VAL A 1 783 ? 46.728 37.973 -84.623 1.00 59.22 783 VAL A O 1
ATOM 6256 N N . VAL A 1 784 ? 47.606 39.997 -84.235 1.00 51.66 784 VAL A N 1
ATOM 6257 C CA . VAL A 1 784 ? 46.453 40.741 -84.786 1.00 51.66 784 VAL A CA 1
ATOM 6258 C C . VAL A 1 784 ? 46.876 41.890 -85.699 1.00 51.66 784 VAL A C 1
ATOM 6260 O O . VAL A 1 784 ? 47.551 42.823 -85.273 1.00 51.66 784 VAL A O 1
ATOM 6263 N N . THR A 1 785 ? 46.365 41.875 -86.933 1.00 49.44 785 THR A N 1
ATOM 6264 C CA . THR A 1 785 ? 46.305 43.036 -87.848 1.00 49.44 785 THR A CA 1
ATOM 6265 C C . THR A 1 785 ? 44.980 43.109 -88.629 1.00 49.44 785 THR A C 1
ATOM 6267 O O . THR A 1 785 ? 44.880 43.829 -89.620 1.00 49.44 785 THR A O 1
ATOM 6270 N N . SER A 1 786 ? 43.939 42.361 -88.235 1.00 54.56 786 SER A N 1
ATOM 6271 C CA . SER A 1 786 ? 42.645 42.325 -88.942 1.00 54.56 786 SER A CA 1
ATOM 6272 C C . SER A 1 786 ? 41.462 42.148 -87.989 1.00 54.56 786 SER A C 1
ATOM 6274 O O . SER A 1 786 ? 41.444 41.239 -87.162 1.00 54.56 786 SER A O 1
ATOM 6276 N N . GLN A 1 787 ? 40.465 43.027 -88.119 1.00 58.31 787 GLN A N 1
ATOM 6277 C CA . GLN A 1 787 ? 39.381 43.179 -87.144 1.00 58.31 787 GLN A CA 1
ATOM 6278 C C . GLN A 1 787 ? 38.289 42.098 -87.249 1.00 58.31 787 GLN A C 1
ATOM 6280 O O . GLN A 1 787 ? 37.786 41.637 -86.227 1.00 58.31 787 GLN A O 1
ATOM 6285 N N . THR A 1 788 ? 37.998 41.608 -88.456 1.00 59.56 788 THR A N 1
ATOM 6286 C CA . THR A 1 788 ? 37.016 40.532 -88.706 1.00 59.56 788 THR A CA 1
ATOM 6287 C C . THR A 1 788 ? 37.341 39.223 -87.976 1.00 59.56 788 THR A C 1
ATOM 6289 O O . THR A 1 788 ? 36.438 38.479 -87.599 1.00 59.56 788 THR A O 1
ATOM 6292 N N . ILE A 1 789 ? 38.626 38.945 -87.732 1.00 61.62 789 ILE A N 1
ATOM 6293 C CA . ILE A 1 789 ? 39.072 37.754 -86.995 1.00 61.62 789 ILE A CA 1
ATOM 6294 C C . ILE A 1 789 ? 38.732 37.884 -85.501 1.00 61.62 789 ILE A C 1
ATOM 6296 O O . ILE A 1 789 ? 38.290 36.914 -84.887 1.00 61.62 789 ILE A O 1
ATOM 6300 N N . LEU A 1 790 ? 38.861 39.083 -84.917 1.00 62.31 790 LEU A N 1
ATOM 6301 C CA . LEU A 1 790 ? 38.455 39.336 -83.529 1.00 62.31 790 LEU A CA 1
ATOM 6302 C C . LEU A 1 790 ? 36.937 39.201 -83.345 1.00 62.31 790 LEU A C 1
ATOM 6304 O O . LEU A 1 790 ? 36.497 38.664 -82.331 1.00 62.31 790 LEU A O 1
ATOM 6308 N N . GLU A 1 791 ? 36.146 39.648 -84.321 1.00 66.81 791 GLU A N 1
ATOM 6309 C CA . GLU A 1 791 ? 34.680 39.569 -84.286 1.00 66.81 791 GLU A CA 1
ATOM 6310 C C . GLU A 1 791 ? 34.184 38.108 -84.305 1.00 66.81 791 GLU A C 1
ATOM 6312 O O . GLU A 1 791 ? 33.362 37.730 -83.466 1.00 66.81 791 GLU A O 1
ATOM 6317 N N . GLU A 1 792 ? 34.741 37.241 -85.164 1.00 67.00 792 GLU A N 1
ATOM 6318 C CA . GLU A 1 792 ? 34.439 35.800 -85.112 1.00 67.00 792 GLU A CA 1
ATOM 6319 C C . GLU A 1 792 ? 34.948 35.144 -83.814 1.00 67.00 792 GLU A C 1
ATOM 6321 O O . GLU A 1 792 ? 34.221 34.358 -83.209 1.00 67.00 792 GLU A O 1
ATOM 6326 N N . ILE A 1 793 ? 36.144 35.485 -83.314 1.00 68.69 793 ILE A N 1
ATOM 6327 C CA . ILE A 1 793 ? 36.648 34.929 -82.041 1.00 68.69 793 ILE A CA 1
ATOM 6328 C C . ILE A 1 793 ? 35.737 35.306 -80.865 1.00 68.69 793 ILE A C 1
ATOM 6330 O O . ILE A 1 793 ? 35.411 34.443 -80.046 1.00 68.69 793 ILE A O 1
ATOM 6334 N N . GLN A 1 794 ? 35.265 36.555 -80.791 1.00 70.69 794 GLN A N 1
ATOM 6335 C CA . GLN A 1 794 ? 34.284 36.972 -79.784 1.00 70.69 794 GLN A CA 1
ATOM 6336 C C . GLN A 1 794 ? 32.969 36.194 -79.927 1.00 70.69 794 GLN A C 1
ATOM 6338 O O . GLN A 1 794 ? 32.428 35.715 -78.931 1.00 70.69 794 GLN A O 1
ATOM 6343 N N . LYS A 1 795 ? 32.481 35.996 -81.153 1.00 77.00 795 LYS A N 1
ATOM 6344 C CA . LYS A 1 795 ? 31.273 35.213 -81.456 1.00 77.00 795 LYS A CA 1
ATOM 6345 C C . LYS A 1 795 ? 31.400 33.743 -81.025 1.00 77.00 795 LYS A C 1
ATOM 6347 O O . LYS A 1 795 ? 30.485 33.234 -80.377 1.00 77.00 795 LYS A O 1
ATOM 6352 N N . TYR A 1 796 ? 32.537 33.080 -81.261 1.00 70.56 796 TYR A N 1
ATOM 6353 C CA . TYR A 1 796 ? 32.804 31.739 -80.710 1.00 70.56 796 TYR A CA 1
ATOM 6354 C C . TYR A 1 796 ? 32.938 31.742 -79.183 1.00 70.56 796 TYR A C 1
ATOM 6356 O O . TYR A 1 796 ? 32.437 30.831 -78.526 1.00 70.56 796 TYR A O 1
ATOM 6364 N N . GLN A 1 797 ? 33.545 32.774 -78.588 1.00 73.31 797 GLN A N 1
ATOM 6365 C CA . GLN A 1 797 ? 33.631 32.899 -77.131 1.00 73.31 797 GLN A CA 1
ATOM 6366 C C . GLN A 1 797 ? 32.239 33.066 -76.489 1.00 73.31 797 GLN A C 1
ATOM 6368 O O . GLN A 1 797 ? 31.994 32.516 -75.415 1.00 73.31 797 GLN A O 1
ATOM 6373 N N . GLN A 1 798 ? 31.310 33.773 -77.144 1.00 77.38 798 GLN A N 1
ATOM 6374 C CA . GLN A 1 798 ? 29.917 33.877 -76.698 1.00 77.38 798 GLN A CA 1
ATOM 6375 C C . GLN A 1 798 ? 29.137 32.568 -76.915 1.00 77.38 798 GLN A C 1
ATOM 6377 O O . GLN A 1 798 ? 28.420 32.157 -76.004 1.00 77.38 798 GLN A O 1
ATOM 6382 N N . ARG A 1 799 ? 29.326 31.851 -78.040 1.00 77.75 799 ARG A N 1
ATOM 6383 C CA . ARG A 1 799 ? 28.762 30.492 -78.225 1.00 77.75 799 ARG A CA 1
ATOM 6384 C C . ARG A 1 799 ? 29.222 29.541 -77.120 1.00 77.75 799 ARG A C 1
ATOM 6386 O O . ARG A 1 799 ? 28.386 28.903 -76.489 1.00 77.75 799 ARG A O 1
ATOM 6393 N N . PHE A 1 800 ? 30.522 29.510 -76.813 1.00 76.19 800 PHE A N 1
ATOM 6394 C CA . PHE A 1 800 ? 31.068 28.662 -75.749 1.00 76.19 800 PHE A CA 1
ATOM 6395 C C . PHE A 1 800 ? 30.489 29.008 -74.366 1.00 76.19 800 PHE A C 1
ATOM 6397 O O . PHE A 1 800 ? 30.138 28.104 -73.611 1.00 76.19 800 PHE A O 1
ATOM 6404 N N . LYS A 1 801 ? 30.307 30.300 -74.049 1.00 77.81 801 LYS A N 1
ATOM 6405 C CA . LYS A 1 801 ? 29.611 30.741 -72.824 1.00 77.81 801 LYS A CA 1
ATOM 6406 C C . LYS A 1 801 ? 28.139 30.312 -72.800 1.00 77.81 801 LYS A C 1
ATOM 6408 O O . LYS A 1 801 ? 27.664 29.863 -71.761 1.00 77.81 801 LYS A O 1
ATOM 6413 N N . SER A 1 802 ? 27.427 30.403 -73.926 1.00 80.38 802 SER A N 1
ATOM 6414 C CA . SER A 1 802 ? 26.035 29.940 -74.034 1.00 80.38 802 SER A CA 1
ATOM 6415 C C . SER A 1 802 ? 25.932 28.427 -73.828 1.00 80.38 802 SER A C 1
ATOM 6417 O O . SER A 1 802 ? 25.091 27.970 -73.062 1.00 80.38 802 SER A O 1
ATOM 6419 N N . LEU A 1 803 ? 26.827 27.653 -74.446 1.00 78.62 803 LEU A N 1
ATOM 6420 C CA . LEU A 1 803 ? 26.900 26.199 -74.299 1.00 78.62 803 LEU A CA 1
ATOM 6421 C C . LEU A 1 803 ? 27.267 25.783 -72.865 1.00 78.62 803 LEU A C 1
ATOM 6423 O O . LEU A 1 803 ? 26.653 24.867 -72.326 1.00 78.62 803 LEU A O 1
ATOM 6427 N N . GLN A 1 804 ? 28.192 26.494 -72.211 1.00 76.94 804 GLN A N 1
ATOM 6428 C CA . GLN A 1 804 ? 28.492 26.310 -70.787 1.00 76.94 804 GLN A CA 1
ATOM 6429 C C . GLN A 1 804 ? 27.273 26.615 -69.898 1.00 76.94 804 GLN A C 1
ATOM 6431 O O . GLN A 1 804 ? 27.019 25.881 -68.947 1.00 76.94 804 GLN A O 1
ATOM 6436 N N . SER A 1 805 ? 26.497 27.656 -70.221 1.00 78.44 805 SER A N 1
ATOM 6437 C CA . SER A 1 805 ? 25.244 27.972 -69.521 1.00 78.44 805 SER A CA 1
ATOM 6438 C C . SER A 1 805 ? 24.211 26.849 -69.686 1.00 78.44 805 SER A C 1
ATOM 6440 O O . SER A 1 805 ? 23.672 26.359 -68.699 1.00 78.44 805 SER A O 1
ATOM 6442 N N . HIS A 1 806 ? 23.995 26.366 -70.916 1.00 77.38 806 HIS A N 1
ATOM 6443 C CA . HIS A 1 806 ? 23.027 25.301 -71.203 1.00 77.38 806 HIS A CA 1
ATOM 6444 C C . HIS A 1 806 ? 23.402 23.978 -70.515 1.00 77.38 806 HIS A C 1
ATOM 6446 O O . HIS A 1 806 ? 22.546 23.361 -69.883 1.00 77.38 806 HIS A O 1
ATOM 6452 N N . LEU A 1 807 ? 24.680 23.573 -70.562 1.00 74.81 807 LEU A N 1
ATOM 6453 C CA . LEU A 1 807 ? 25.184 22.391 -69.848 1.00 74.81 807 LEU A CA 1
ATOM 6454 C C . LEU A 1 807 ? 25.016 22.517 -68.325 1.00 74.81 807 LEU A C 1
ATOM 6456 O O . LEU A 1 807 ? 24.664 21.533 -67.674 1.00 74.81 807 LEU A O 1
ATOM 6460 N N . ALA A 1 808 ? 25.196 23.712 -67.753 1.00 75.94 808 ALA A N 1
ATOM 6461 C CA . ALA A 1 808 ? 24.944 23.955 -66.333 1.00 75.94 808 ALA A CA 1
ATOM 6462 C C . ALA A 1 808 ? 23.444 23.874 -65.983 1.00 75.94 808 ALA A C 1
ATOM 6464 O O . ALA A 1 808 ? 23.079 23.210 -65.012 1.00 75.94 808 ALA A O 1
ATOM 6465 N N . THR A 1 809 ? 22.560 24.478 -66.788 1.00 78.44 809 THR A N 1
ATOM 6466 C CA . THR A 1 809 ? 21.100 24.388 -66.599 1.00 78.44 809 THR A CA 1
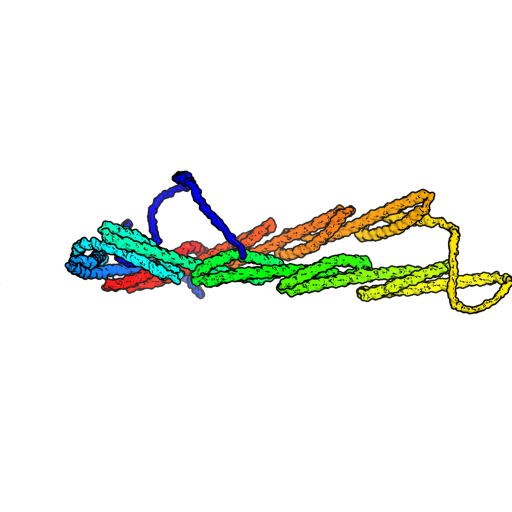ATOM 6467 C C . THR A 1 809 ? 20.600 22.947 -66.702 1.00 78.44 809 THR A C 1
ATOM 6469 O O . THR A 1 809 ? 19.853 22.496 -65.836 1.00 78.44 809 THR A O 1
ATOM 6472 N N . GLN A 1 810 ? 21.049 22.197 -67.710 1.00 78.12 810 GLN A N 1
ATOM 6473 C CA . GLN A 1 810 ? 20.665 20.799 -67.902 1.00 78.12 810 GLN A CA 1
ATOM 6474 C C . GLN A 1 810 ? 21.227 19.888 -66.797 1.00 78.12 810 GLN A C 1
ATOM 6476 O O . GLN A 1 810 ? 20.537 18.965 -66.371 1.00 78.12 810 GLN A O 1
ATOM 6481 N N . CYS A 1 811 ? 22.420 20.176 -66.261 1.00 76.00 811 CYS A N 1
ATOM 6482 C CA . CYS A 1 811 ? 22.954 19.475 -65.088 1.00 76.00 811 CYS A CA 1
ATOM 6483 C C . CYS A 1 811 ? 22.022 19.631 -63.872 1.00 76.00 811 CYS A C 1
ATOM 6485 O O . CYS A 1 811 ? 21.646 18.639 -63.250 1.00 76.00 811 CYS A O 1
ATOM 6487 N N . LEU A 1 812 ? 21.576 20.861 -63.587 1.00 80.75 812 LEU A N 1
ATOM 6488 C CA . LEU A 1 812 ? 20.632 21.149 -62.500 1.00 80.75 812 LEU A CA 1
ATOM 6489 C C . LEU A 1 812 ? 19.258 20.492 -62.727 1.00 80.75 812 LEU A C 1
ATOM 6491 O O . LEU A 1 812 ? 18.668 19.972 -61.784 1.00 80.75 812 LEU A O 1
ATOM 6495 N N . GLN A 1 813 ? 18.761 20.461 -63.968 1.00 77.31 813 GLN A N 1
ATOM 6496 C CA . GLN A 1 813 ? 17.498 19.793 -64.313 1.00 77.31 813 GLN A CA 1
ATOM 6497 C C . GLN A 1 813 ? 17.578 18.264 -64.182 1.00 77.31 813 GLN A C 1
ATOM 6499 O O . GLN A 1 813 ? 16.648 17.645 -63.661 1.00 77.31 813 GLN A O 1
ATOM 6504 N N . LEU A 1 814 ? 18.686 17.643 -64.604 1.00 77.56 814 LEU A N 1
ATOM 6505 C CA . LEU A 1 814 ? 18.920 16.207 -64.417 1.00 77.56 814 LEU A CA 1
ATOM 6506 C C . LEU A 1 814 ? 19.070 15.856 -62.932 1.00 77.56 814 LEU A C 1
ATOM 6508 O O . LEU A 1 814 ? 18.470 14.881 -62.486 1.00 77.56 814 LEU A O 1
ATOM 6512 N N . GLN A 1 815 ? 19.801 16.663 -62.158 1.00 80.94 815 GLN A N 1
ATOM 6513 C CA . GLN A 1 815 ? 19.968 16.475 -60.714 1.00 80.94 815 GLN A CA 1
ATOM 6514 C C . GLN A 1 815 ? 18.624 16.559 -59.970 1.00 80.94 815 GLN A C 1
ATOM 6516 O O . GLN A 1 815 ? 18.270 15.623 -59.255 1.00 80.94 815 GLN A O 1
ATOM 6521 N N . ALA A 1 816 ? 17.825 17.600 -60.228 1.00 81.56 816 ALA A N 1
ATOM 6522 C CA . ALA A 1 816 ? 16.461 17.719 -59.707 1.00 81.56 816 ALA A CA 1
ATOM 6523 C C . ALA A 1 816 ? 15.569 16.529 -60.122 1.00 81.56 816 ALA A C 1
ATOM 6525 O O . ALA A 1 816 ? 14.771 16.017 -59.342 1.00 81.56 816 ALA A O 1
ATOM 6526 N N . SER A 1 817 ? 15.734 16.017 -61.345 1.00 82.12 817 SER A N 1
ATOM 6527 C CA . SER A 1 817 ? 15.001 14.824 -61.781 1.00 82.12 817 SER A CA 1
ATOM 6528 C C . SER A 1 817 ? 15.404 13.579 -60.973 1.00 82.12 817 SER A C 1
ATOM 6530 O O . SER A 1 817 ? 14.532 12.814 -60.568 1.00 82.12 817 SER A O 1
ATOM 6532 N N . VAL A 1 818 ? 16.697 13.372 -60.678 1.00 82.06 818 VAL A N 1
ATOM 6533 C CA . VAL A 1 818 ? 17.148 12.270 -59.800 1.00 82.06 818 VAL A CA 1
ATOM 6534 C C . VAL A 1 818 ? 16.564 12.409 -58.393 1.00 82.06 818 VAL A C 1
ATOM 6536 O O . VAL A 1 818 ? 16.089 11.417 -57.843 1.00 82.06 818 VAL A O 1
ATOM 6539 N N . GLU A 1 819 ? 16.578 13.617 -57.828 1.00 83.62 819 GLU A N 1
ATOM 6540 C CA . GLU A 1 819 ? 16.046 13.910 -56.491 1.00 83.62 819 GLU A CA 1
ATOM 6541 C C . GLU A 1 819 ? 14.537 13.637 -56.403 1.00 83.62 819 GLU A C 1
ATOM 6543 O O . GLU A 1 819 ? 14.100 12.963 -55.469 1.00 83.62 819 GLU A O 1
ATOM 6548 N N . LEU A 1 820 ? 13.757 14.047 -57.413 1.00 85.25 820 LEU A N 1
ATOM 6549 C CA . LEU A 1 820 ? 12.324 13.746 -57.487 1.00 85.25 820 LEU A CA 1
ATOM 6550 C C . LEU A 1 820 ? 12.049 12.241 -57.541 1.00 85.25 820 LEU A C 1
ATOM 6552 O O . LEU A 1 820 ? 11.294 11.743 -56.715 1.00 85.25 820 LEU A O 1
ATOM 6556 N N . TYR A 1 821 ? 12.663 11.503 -58.474 1.00 83.25 821 TYR A N 1
ATOM 6557 C CA . TYR A 1 821 ? 12.387 10.067 -58.616 1.00 83.25 821 TYR A CA 1
ATOM 6558 C C . TYR A 1 821 ? 12.921 9.233 -57.437 1.00 83.25 821 TYR A C 1
ATOM 6560 O O . TYR A 1 821 ? 12.403 8.148 -57.174 1.00 83.25 821 TYR A O 1
ATOM 6568 N N . ALA A 1 822 ? 13.939 9.717 -56.717 1.00 85.06 822 ALA A N 1
ATOM 6569 C CA . ALA A 1 822 ? 14.391 9.101 -55.471 1.00 85.06 822 ALA A CA 1
ATOM 6570 C C . ALA A 1 822 ? 13.385 9.330 -54.329 1.00 85.06 822 ALA A C 1
ATOM 6572 O O . ALA A 1 822 ? 13.055 8.382 -53.616 1.00 85.06 822 ALA A O 1
ATOM 6573 N N . PHE A 1 823 ? 12.860 10.553 -54.191 1.00 90.25 823 PHE A N 1
ATOM 6574 C CA . PHE A 1 823 ? 11.801 10.867 -53.231 1.00 90.25 823 PHE A CA 1
ATOM 6575 C C . PHE A 1 823 ? 10.496 10.119 -53.548 1.00 90.25 823 PHE A C 1
ATOM 6577 O O . PHE A 1 823 ? 9.947 9.480 -52.655 1.00 90.25 823 PHE A O 1
ATOM 6584 N N . ASP A 1 824 ? 10.049 10.118 -54.811 1.00 86.12 824 ASP A N 1
ATOM 6585 C CA . ASP A 1 824 ? 8.890 9.348 -55.282 1.00 86.12 824 ASP A CA 1
ATOM 6586 C C . ASP A 1 824 ? 9.005 7.879 -54.867 1.00 86.12 824 ASP A C 1
ATOM 6588 O O . ASP A 1 824 ? 8.057 7.312 -54.329 1.00 86.12 824 ASP A O 1
ATOM 6592 N N . HIS A 1 825 ? 10.158 7.245 -55.111 1.00 86.06 825 HIS A N 1
ATOM 6593 C CA . HIS A 1 825 ? 10.338 5.830 -54.800 1.00 86.06 825 HIS A CA 1
ATOM 6594 C C . HIS A 1 825 ? 10.213 5.547 -53.298 1.00 86.06 825 HIS A C 1
ATOM 6596 O O . HIS A 1 825 ? 9.525 4.597 -52.928 1.00 86.06 825 HIS A O 1
ATOM 6602 N N . LEU A 1 826 ? 10.833 6.374 -52.450 1.00 87.88 826 LEU A N 1
ATOM 6603 C CA . LEU A 1 826 ? 10.736 6.239 -50.997 1.00 87.88 826 LEU A CA 1
ATOM 6604 C C . LEU A 1 826 ? 9.304 6.498 -50.516 1.00 87.88 826 LEU A C 1
ATOM 6606 O O . LEU A 1 826 ? 8.721 5.636 -49.873 1.00 87.88 826 LEU A O 1
ATOM 6610 N N . SER A 1 827 ? 8.698 7.625 -50.897 1.00 89.38 827 SER A N 1
ATOM 6611 C CA . SER A 1 827 ? 7.336 7.992 -50.488 1.00 89.38 827 SER A CA 1
ATOM 6612 C C . SER A 1 827 ? 6.292 6.942 -50.891 1.00 89.38 827 SER A C 1
ATOM 6614 O O . SER A 1 827 ? 5.405 6.650 -50.094 1.00 89.38 827 SER A O 1
ATOM 6616 N N . ASN A 1 828 ? 6.422 6.317 -52.068 1.00 89.00 828 ASN A N 1
ATOM 6617 C CA . ASN A 1 828 ? 5.536 5.223 -52.476 1.00 89.00 828 ASN A CA 1
ATOM 6618 C C . ASN A 1 828 ? 5.737 3.941 -51.647 1.00 89.00 828 ASN A C 1
ATOM 6620 O O . ASN A 1 828 ? 4.755 3.251 -51.393 1.00 89.00 828 ASN A O 1
ATOM 6624 N N . LEU A 1 829 ? 6.963 3.622 -51.203 1.00 90.38 829 LEU A N 1
ATOM 6625 C CA . LEU A 1 829 ? 7.204 2.473 -50.316 1.00 90.38 829 LEU A CA 1
ATOM 6626 C C . LEU A 1 829 ? 6.500 2.663 -48.964 1.00 90.38 829 LEU A C 1
ATOM 6628 O O . LEU A 1 829 ? 5.773 1.768 -48.531 1.00 90.38 829 LEU A O 1
ATOM 6632 N N . GLU A 1 830 ? 6.645 3.841 -48.347 1.00 91.56 830 GLU A N 1
ATOM 6633 C CA . GLU A 1 830 ? 5.965 4.170 -47.084 1.00 91.56 830 GLU A CA 1
ATOM 6634 C C . GLU A 1 830 ? 4.430 4.107 -47.236 1.00 91.56 830 GLU A C 1
ATOM 6636 O O . GLU A 1 830 ? 3.746 3.500 -46.413 1.00 91.56 830 GLU A O 1
ATOM 6641 N N . LEU A 1 831 ? 3.880 4.661 -48.328 1.00 89.81 831 LEU A N 1
ATOM 6642 C CA . LEU A 1 831 ? 2.442 4.600 -48.631 1.00 89.81 831 LEU A CA 1
ATOM 6643 C C . LEU A 1 831 ? 1.940 3.156 -48.811 1.00 89.81 831 LEU A C 1
ATOM 6645 O O . LEU A 1 831 ? 0.871 2.813 -48.304 1.00 89.81 831 LEU A O 1
ATOM 6649 N N . THR A 1 832 ? 2.707 2.283 -49.481 1.00 89.19 832 THR A N 1
ATOM 6650 C CA . THR A 1 832 ? 2.341 0.859 -49.581 1.00 89.19 832 THR A CA 1
ATOM 6651 C C . THR A 1 832 ? 2.391 0.146 -48.232 1.00 89.19 832 THR A C 1
ATOM 6653 O O . THR A 1 832 ? 1.481 -0.625 -47.935 1.00 89.19 832 THR A O 1
ATOM 6656 N N . TRP A 1 833 ? 3.379 0.448 -47.380 1.00 92.81 833 TRP A N 1
ATOM 6657 C CA . TRP A 1 833 ? 3.467 -0.127 -46.036 1.00 92.81 833 TRP A CA 1
ATOM 6658 C C . TRP A 1 833 ? 2.252 0.264 -45.184 1.00 92.81 833 TRP A C 1
ATOM 6660 O O . TRP A 1 833 ? 1.614 -0.602 -44.584 1.00 92.81 833 TRP A O 1
ATOM 6670 N N . VAL A 1 834 ? 1.865 1.544 -45.205 1.00 89.19 834 VAL A N 1
ATOM 6671 C CA . VAL A 1 834 ? 0.667 2.051 -44.514 1.00 89.19 834 VAL A CA 1
ATOM 6672 C C . VAL A 1 834 ? -0.600 1.318 -44.976 1.00 89.19 834 VAL A C 1
ATOM 6674 O O . VAL A 1 834 ? -1.390 0.868 -44.145 1.00 89.19 834 VAL A O 1
ATOM 6677 N N . ALA A 1 835 ? -0.775 1.124 -46.287 1.00 86.69 835 ALA A N 1
ATOM 6678 C CA . ALA A 1 835 ? -1.933 0.422 -46.845 1.00 86.69 835 ALA A CA 1
ATOM 6679 C C . ALA A 1 835 ? -1.988 -1.080 -46.485 1.00 86.69 835 ALA A C 1
ATOM 6681 O O . ALA A 1 835 ? -3.078 -1.654 -46.396 1.00 86.69 835 ALA A O 1
ATOM 6682 N N . GLU A 1 836 ? -0.842 -1.730 -46.261 1.00 87.69 836 GLU A N 1
ATOM 6683 C CA . GLU A 1 836 ? -0.781 -3.129 -45.817 1.00 87.69 836 GLU A CA 1
ATOM 6684 C C . GLU A 1 836 ? -1.155 -3.299 -44.336 1.00 87.69 836 GLU A C 1
ATOM 6686 O O . GLU A 1 836 ? -1.850 -4.260 -43.996 1.00 87.69 836 GLU A O 1
ATOM 6691 N N . HIS A 1 837 ? -0.760 -2.350 -43.478 1.00 87.19 837 HIS A N 1
ATOM 6692 C CA . HIS A 1 837 ? -0.928 -2.423 -42.018 1.00 87.19 837 HIS A CA 1
ATOM 6693 C C . HIS A 1 837 ? -2.254 -1.814 -41.511 1.00 87.19 837 HIS A C 1
ATOM 6695 O O . HIS A 1 837 ? -2.569 -1.912 -40.324 1.00 87.19 837 HIS A O 1
ATOM 6701 N N . MET A 1 838 ? -3.071 -1.241 -42.404 1.00 86.25 838 MET A N 1
ATOM 6702 C CA . MET A 1 838 ? -4.403 -0.705 -42.097 1.00 86.25 838 MET A CA 1
ATOM 6703 C C . MET A 1 838 ? -5.360 -1.750 -41.471 1.00 86.25 838 MET A C 1
ATOM 6705 O O . MET A 1 838 ? -5.628 -2.789 -42.091 1.00 86.25 838 MET A O 1
ATOM 6709 N N . PRO A 1 839 ? -5.956 -1.482 -40.285 1.00 75.50 839 PRO A N 1
ATOM 6710 C CA . PRO A 1 839 ? -6.910 -2.384 -39.636 1.00 75.50 839 PRO A CA 1
ATOM 6711 C C . PRO A 1 839 ? -8.178 -2.645 -40.471 1.00 75.50 839 PRO A C 1
ATOM 6713 O O . PRO A 1 839 ? -9.103 -1.839 -40.521 1.00 75.50 839 PRO A O 1
ATOM 6716 N N . ARG A 1 840 ? -8.276 -3.829 -41.089 1.00 62.88 840 ARG A N 1
ATOM 6717 C CA . ARG A 1 840 ? -9.379 -4.216 -42.003 1.00 62.88 840 ARG A CA 1
ATOM 6718 C C . ARG A 1 840 ? -10.731 -4.518 -41.326 1.00 62.88 840 ARG A C 1
ATOM 6720 O O . ARG A 1 840 ? -11.609 -5.115 -41.945 1.00 62.88 840 ARG A O 1
ATOM 6727 N N . THR A 1 841 ? -10.891 -4.187 -40.049 1.00 54.72 841 THR A N 1
ATOM 6728 C CA . THR A 1 841 ? -11.948 -4.700 -39.160 1.00 54.72 841 THR A CA 1
ATOM 6729 C C . THR A 1 841 ? -12.878 -3.592 -38.680 1.00 54.72 841 THR A C 1
ATOM 6731 O O . THR A 1 841 ? -12.459 -2.721 -37.920 1.00 54.72 841 THR A O 1
ATOM 6734 N N . SER A 1 842 ? -14.153 -3.647 -39.070 1.00 56.72 842 SER A N 1
ATOM 6735 C CA . SER A 1 842 ? -15.178 -2.699 -38.615 1.00 56.72 842 SER A CA 1
ATOM 6736 C C . SER A 1 842 ? -15.405 -2.786 -37.092 1.00 56.72 842 SER A C 1
ATOM 6738 O O . SER A 1 842 ? -15.476 -3.899 -36.567 1.00 56.72 842 SER A O 1
ATOM 6740 N N . PRO A 1 843 ? -15.611 -1.664 -36.368 1.00 54.19 843 PRO A N 1
ATOM 6741 C CA . PRO A 1 843 ? -15.826 -1.679 -34.912 1.00 54.19 843 PRO A CA 1
ATOM 6742 C C . PRO A 1 843 ? -16.952 -2.623 -34.451 1.00 54.19 843 PRO A C 1
ATOM 6744 O O . PRO A 1 843 ? -16.842 -3.297 -33.428 1.00 54.19 843 PRO A O 1
ATOM 6747 N N . THR A 1 844 ? -18.004 -2.752 -35.262 1.00 51.41 844 THR A N 1
ATOM 6748 C CA . THR A 1 844 ? -19.217 -3.532 -34.977 1.00 51.41 844 THR A CA 1
ATOM 6749 C C . THR A 1 844 ? -18.991 -5.043 -34.809 1.00 51.41 844 THR A C 1
ATOM 6751 O O . THR A 1 844 ? -19.872 -5.718 -34.287 1.00 51.41 844 THR A O 1
ATOM 6754 N N . SER A 1 845 ? -17.846 -5.606 -35.225 1.00 52.41 845 SER A N 1
ATOM 6755 C CA . SER A 1 845 ? -17.563 -7.042 -35.033 1.00 52.41 845 SER A CA 1
ATOM 6756 C C . SER A 1 845 ? -16.995 -7.396 -33.653 1.00 52.41 845 SER A C 1
ATOM 6758 O O . SER A 1 845 ? -17.043 -8.560 -33.257 1.00 52.41 845 SER A O 1
ATOM 6760 N N . TYR A 1 846 ? -16.454 -6.428 -32.904 1.00 53.78 846 TYR A N 1
ATOM 6761 C CA . TYR A 1 846 ? -15.776 -6.712 -31.631 1.00 53.78 846 TYR A CA 1
ATOM 6762 C C . TYR A 1 846 ? -16.739 -7.100 -30.501 1.00 53.78 846 TYR A C 1
ATOM 6764 O O . TYR A 1 846 ? -16.398 -7.933 -29.663 1.00 53.78 846 TYR A O 1
ATOM 6772 N N . THR A 1 847 ? -17.968 -6.581 -30.526 1.00 50.50 847 THR A N 1
ATOM 6773 C CA . THR A 1 847 ? -19.029 -6.849 -29.536 1.00 50.50 847 THR A CA 1
ATOM 6774 C C . THR A 1 847 ? -19.697 -8.224 -29.681 1.00 50.50 847 THR A C 1
ATOM 6776 O O . THR A 1 847 ? -20.646 -8.531 -28.961 1.00 50.50 847 THR A O 1
ATOM 6779 N N . GLN A 1 848 ? -19.227 -9.071 -30.605 1.00 55.00 848 GLN A N 1
ATOM 6780 C CA . GLN A 1 848 ? -19.799 -10.400 -30.867 1.00 55.00 848 GLN A CA 1
ATOM 6781 C C . GLN A 1 848 ? -18.832 -11.564 -30.590 1.00 55.00 848 GLN A C 1
ATOM 6783 O O . GLN A 1 848 ? -19.254 -12.715 -30.640 1.00 55.00 848 GLN A O 1
ATOM 6788 N N . CYS A 1 849 ? -17.553 -11.302 -30.283 1.00 54.03 849 CYS A N 1
ATOM 6789 C CA . CYS A 1 849 ? -16.531 -12.351 -30.140 1.00 54.03 849 CYS A CA 1
ATOM 6790 C C . CYS A 1 849 ? -15.589 -12.119 -28.940 1.00 54.03 849 CYS A C 1
ATOM 6792 O O . CYS A 1 849 ? -14.361 -12.194 -29.068 1.00 54.03 849 CYS A O 1
ATOM 6794 N N . TRP A 1 850 ? -16.174 -11.839 -27.770 1.00 55.38 850 TRP A N 1
ATOM 6795 C CA . TRP A 1 850 ? -15.483 -11.510 -26.513 1.00 55.38 850 TRP A CA 1
ATOM 6796 C C . TRP A 1 850 ? -14.376 -12.510 -26.136 1.00 55.38 850 TRP A C 1
ATOM 6798 O O . TRP A 1 850 ? -13.297 -12.097 -25.716 1.00 55.38 850 TRP A O 1
ATOM 6808 N N . ASP A 1 851 ? -14.584 -13.807 -26.384 1.00 57.88 851 ASP A N 1
ATOM 6809 C CA . ASP A 1 851 ? -13.619 -14.881 -26.087 1.00 57.88 851 ASP A CA 1
ATOM 6810 C C . ASP A 1 851 ? -12.280 -14.735 -26.830 1.00 57.88 851 ASP A C 1
ATOM 6812 O O . ASP A 1 851 ? -11.246 -15.224 -26.377 1.00 57.88 851 ASP A O 1
ATOM 6816 N N . SER A 1 852 ? -12.273 -14.017 -27.957 1.00 65.00 852 SER A N 1
ATOM 6817 C CA . SER A 1 852 ? -11.067 -13.747 -28.750 1.00 65.00 852 SER A CA 1
ATOM 6818 C C . SER A 1 852 ? -10.338 -12.454 -28.358 1.00 65.00 852 SER A C 1
ATOM 6820 O O . SER A 1 852 ? -9.195 -12.245 -28.778 1.00 65.00 852 SER A O 1
ATOM 6822 N N . ALA A 1 853 ? -10.961 -11.585 -27.549 1.00 70.50 853 ALA A N 1
ATOM 6823 C CA . ALA A 1 853 ? -10.521 -10.203 -27.347 1.00 70.50 853 ALA A CA 1
ATOM 6824 C C . ALA A 1 853 ? -9.093 -10.095 -26.782 1.00 70.50 853 ALA A C 1
ATOM 6826 O O . ALA A 1 853 ? -8.331 -9.224 -27.198 1.00 70.50 853 ALA A O 1
ATOM 6827 N N . GLN A 1 854 ? -8.683 -11.019 -25.908 1.00 71.50 854 GLN A N 1
ATOM 6828 C CA . GLN A 1 854 ? -7.322 -11.058 -25.354 1.00 71.50 854 GLN A CA 1
ATOM 6829 C C . GLN A 1 854 ? -6.261 -11.402 -26.416 1.00 71.50 854 GLN A C 1
ATOM 6831 O O . GLN A 1 854 ? -5.203 -10.773 -26.462 1.00 71.50 854 GLN A O 1
ATOM 6836 N N . SER A 1 855 ? -6.557 -12.343 -27.323 1.00 76.88 855 SER A N 1
ATOM 6837 C CA . SER A 1 855 ? -5.667 -12.688 -28.444 1.00 76.88 855 SER A CA 1
ATOM 6838 C C . SER A 1 855 ? -5.573 -11.547 -29.461 1.00 76.88 855 SER A C 1
ATOM 6840 O O . SER A 1 855 ? -4.493 -11.252 -29.972 1.00 76.88 855 SER A O 1
ATOM 6842 N N . LEU A 1 856 ? -6.687 -10.854 -29.711 1.00 77.88 856 LEU A N 1
ATOM 6843 C CA . LEU A 1 856 ? -6.717 -9.670 -30.570 1.00 77.88 856 LEU A CA 1
ATOM 6844 C C . LEU A 1 856 ? -5.962 -8.486 -29.940 1.00 77.88 856 LEU A C 1
ATOM 6846 O O . LEU A 1 856 ? -5.233 -7.798 -30.648 1.00 77.88 856 LEU A O 1
ATOM 6850 N N . GLN A 1 857 ? -6.038 -8.291 -28.617 1.00 81.19 857 GLN A N 1
ATOM 6851 C CA . GLN A 1 857 ? -5.239 -7.277 -27.919 1.00 81.19 857 GLN A CA 1
ATOM 6852 C C . GLN A 1 857 ? -3.732 -7.584 -27.969 1.00 81.19 857 GLN A C 1
ATOM 6854 O O . GLN A 1 857 ? -2.937 -6.649 -28.044 1.00 81.19 857 GLN A O 1
ATOM 6859 N N . HIS A 1 858 ? -3.318 -8.857 -27.961 1.00 80.75 858 HIS A N 1
ATOM 6860 C CA . HIS A 1 858 ? -1.909 -9.219 -28.165 1.00 80.75 858 HIS A CA 1
ATOM 6861 C C . HIS A 1 858 ? -1.421 -8.768 -29.550 1.00 80.75 858 HIS A C 1
ATOM 6863 O O . HIS A 1 858 ? -0.496 -7.965 -29.639 1.00 80.75 858 HIS A O 1
ATOM 6869 N N . LYS A 1 859 ? -2.138 -9.169 -30.607 1.00 80.94 859 LYS A N 1
ATOM 6870 C CA . LYS A 1 859 ? -1.842 -8.791 -32.002 1.00 80.94 859 LYS A CA 1
ATOM 6871 C C . LYS A 1 859 ? -1.846 -7.281 -32.221 1.00 80.94 859 LYS A C 1
ATOM 6873 O O . LYS A 1 859 ? -1.014 -6.749 -32.946 1.00 80.94 859 LYS A O 1
ATOM 6878 N N . HIS A 1 860 ? -2.748 -6.572 -31.548 1.00 84.50 860 HIS A N 1
ATOM 6879 C CA . HIS A 1 860 ? -2.787 -5.118 -31.596 1.00 84.50 860 HIS A CA 1
ATOM 6880 C C . HIS A 1 860 ? -1.580 -4.461 -30.889 1.00 84.50 860 HIS A C 1
ATOM 6882 O O . HIS A 1 860 ? -1.077 -3.444 -31.357 1.00 84.50 860 HIS A O 1
ATOM 6888 N N . LYS A 1 861 ? -1.061 -5.040 -29.795 1.00 84.62 861 LYS A N 1
ATOM 6889 C CA . LYS A 1 861 ? 0.182 -4.566 -29.150 1.00 84.62 861 LYS A CA 1
ATOM 6890 C C . LYS A 1 861 ? 1.420 -4.820 -30.014 1.00 84.62 861 LYS A C 1
ATOM 6892 O O . LYS A 1 861 ? 2.335 -4.001 -29.987 1.00 84.62 861 LYS A O 1
ATOM 6897 N N . GLU A 1 862 ? 1.437 -5.916 -30.769 1.00 85.12 862 GLU A N 1
ATOM 6898 C CA . GLU A 1 862 ? 2.482 -6.218 -31.756 1.00 85.12 862 GLU A CA 1
ATOM 6899 C C . GLU A 1 862 ? 2.475 -5.153 -32.872 1.00 85.12 862 GLU A C 1
ATOM 6901 O O . GLU A 1 862 ? 3.478 -4.463 -33.056 1.00 85.12 862 GLU A O 1
ATOM 6906 N N . LEU A 1 863 ? 1.309 -4.875 -33.472 1.00 84.62 863 LEU A N 1
ATOM 6907 C CA . LEU A 1 863 ? 1.127 -3.800 -34.461 1.00 84.62 863 LEU A CA 1
ATOM 6908 C C . LEU A 1 863 ? 1.514 -2.404 -33.920 1.00 84.62 863 LEU A C 1
ATOM 6910 O O . LEU A 1 863 ? 2.182 -1.629 -34.602 1.00 84.62 863 LEU A O 1
ATOM 6914 N N . GLN A 1 864 ? 1.168 -2.077 -32.667 1.00 86.31 864 GLN A N 1
ATOM 6915 C CA . GLN A 1 864 ? 1.610 -0.827 -32.024 1.00 86.31 864 GLN A CA 1
ATOM 6916 C C . GLN A 1 864 ? 3.137 -0.731 -31.859 1.00 86.31 864 GLN A C 1
ATOM 6918 O O . GLN A 1 864 ? 3.677 0.378 -31.848 1.00 86.31 864 GLN A O 1
ATOM 6923 N N . ALA A 1 865 ? 3.843 -1.851 -31.684 1.00 85.50 865 ALA A N 1
ATOM 6924 C CA . ALA A 1 865 ? 5.301 -1.856 -31.598 1.00 85.50 865 ALA A CA 1
ATOM 6925 C C . ALA A 1 865 ? 5.942 -1.643 -32.980 1.00 85.50 865 ALA A C 1
ATOM 6927 O O . ALA A 1 865 ? 6.894 -0.870 -33.096 1.00 85.50 865 ALA A O 1
ATOM 6928 N N . GLU A 1 866 ? 5.376 -2.257 -34.021 1.00 88.06 866 GLU A N 1
ATOM 6929 C CA . GLU A 1 866 ? 5.788 -2.079 -35.418 1.00 88.06 866 GLU A CA 1
ATOM 6930 C C . GLU A 1 866 ? 5.609 -0.623 -35.874 1.00 88.06 866 GLU A C 1
ATOM 6932 O O . GLU A 1 866 ? 6.560 -0.019 -36.370 1.00 88.06 866 GLU A O 1
ATOM 6937 N N . LEU A 1 867 ? 4.453 -0.006 -35.593 1.00 89.88 867 LEU A N 1
ATOM 6938 C CA . LEU A 1 867 ? 4.196 1.416 -35.863 1.00 89.88 867 LEU A CA 1
ATOM 6939 C C . LEU A 1 867 ? 5.236 2.337 -35.210 1.00 89.88 867 LEU A C 1
ATOM 6941 O O . LEU A 1 867 ? 5.794 3.211 -35.872 1.00 89.88 867 LEU A O 1
ATOM 6945 N N . ARG A 1 868 ? 5.560 2.120 -33.927 1.00 87.69 868 ARG A N 1
ATOM 6946 C CA . ARG A 1 868 ? 6.573 2.918 -33.206 1.00 87.69 868 ARG A CA 1
ATOM 6947 C C . ARG A 1 868 ? 7.980 2.750 -33.780 1.00 87.69 868 ARG A C 1
ATOM 6949 O O . ARG A 1 868 ? 8.755 3.702 -33.757 1.00 87.69 868 ARG A O 1
ATOM 6956 N N . ALA A 1 869 ? 8.315 1.569 -34.299 1.00 88.25 869 ALA A N 1
ATOM 6957 C CA . ALA A 1 869 ? 9.581 1.345 -34.994 1.00 88.25 869 ALA A CA 1
ATOM 6958 C C . ALA A 1 869 ? 9.606 2.027 -36.377 1.00 88.25 869 ALA A C 1
ATOM 6960 O O . ALA A 1 869 ? 10.630 2.588 -36.770 1.00 88.25 869 ALA A O 1
ATOM 6961 N N . HIS A 1 870 ? 8.479 2.017 -37.095 1.00 90.25 870 HIS A N 1
ATOM 6962 C CA . HIS A 1 870 ? 8.363 2.553 -38.453 1.00 90.25 870 HIS A CA 1
ATOM 6963 C C . HIS A 1 870 ? 8.191 4.085 -38.504 1.00 90.25 870 HIS A C 1
ATOM 6965 O O . HIS A 1 870 ? 8.619 4.721 -39.466 1.00 90.25 870 HIS A O 1
ATOM 6971 N N . GLN A 1 871 ? 7.680 4.717 -37.441 1.00 91.12 871 GLN A N 1
ATOM 6972 C CA . GLN A 1 871 ? 7.507 6.176 -37.342 1.00 91.12 871 GLN A CA 1
ATOM 6973 C C . GLN A 1 871 ? 8.801 6.955 -37.673 1.00 91.12 871 GLN A C 1
ATOM 6975 O O . GLN A 1 871 ? 8.774 7.964 -38.379 1.00 91.12 871 GLN A O 1
ATOM 6980 N N . GLY A 1 872 ? 9.964 6.455 -37.230 1.00 89.69 872 GLY A N 1
ATOM 6981 C CA . GLY A 1 872 ? 11.277 7.049 -37.521 1.00 89.69 872 GLY A CA 1
ATOM 6982 C C . GLY A 1 872 ? 11.768 6.876 -38.968 1.00 89.69 872 GLY A C 1
ATOM 6983 O O . GLY A 1 872 ? 12.703 7.562 -39.386 1.00 89.69 872 GLY A O 1
ATOM 6984 N N . GLN A 1 873 ? 11.158 5.985 -39.752 1.00 89.31 873 GLN A N 1
ATOM 6985 C CA . GLN A 1 873 ? 11.385 5.877 -41.193 1.00 89.31 873 GLN A CA 1
ATOM 6986 C C . GLN A 1 873 ? 10.546 6.928 -41.933 1.00 89.31 873 GLN A C 1
ATOM 6988 O O . GLN A 1 873 ? 11.119 7.777 -42.620 1.00 89.31 873 GLN A O 1
ATOM 6993 N N . VAL A 1 874 ? 9.231 6.949 -41.699 1.00 91.56 874 VAL A N 1
ATOM 6994 C CA . VAL A 1 874 ? 8.289 7.891 -42.331 1.00 91.56 874 VAL A CA 1
ATOM 6995 C C . VAL A 1 874 ? 8.714 9.342 -42.097 1.00 91.56 874 VAL A C 1
ATOM 6997 O O . VAL A 1 874 ? 8.848 10.112 -43.048 1.00 91.56 874 VAL A O 1
ATOM 7000 N N . GLN A 1 875 ? 9.066 9.706 -40.859 1.00 91.81 875 GLN A N 1
ATOM 7001 C CA . GLN A 1 875 ? 9.550 11.054 -40.533 1.00 91.81 875 GLN A CA 1
ATOM 7002 C C . GLN A 1 875 ? 10.841 11.443 -41.280 1.00 91.81 875 GLN A C 1
ATOM 7004 O O . GLN A 1 875 ? 11.032 12.616 -41.600 1.00 91.81 875 GLN A O 1
ATOM 7009 N N . ARG A 1 876 ? 11.725 10.494 -41.630 1.00 91.44 876 ARG A N 1
ATOM 7010 C CA . ARG A 1 876 ? 12.910 10.793 -42.463 1.00 91.44 876 ARG A CA 1
ATOM 7011 C C . ARG A 1 876 ? 12.537 11.066 -43.917 1.00 91.44 876 ARG A C 1
ATOM 7013 O O . ARG A 1 876 ? 13.121 11.971 -44.514 1.00 91.44 876 ARG A O 1
ATOM 7020 N N . VAL A 1 877 ? 11.575 10.331 -44.475 1.00 91.50 877 VAL A N 1
ATOM 7021 C CA . VAL A 1 877 ? 11.074 10.562 -45.842 1.00 91.50 877 VAL A CA 1
ATOM 7022 C C . VAL A 1 877 ? 10.364 11.915 -45.927 1.00 91.50 877 VAL A C 1
ATOM 7024 O O . VAL A 1 877 ? 10.673 12.707 -46.818 1.00 91.50 877 VAL A O 1
ATOM 7027 N N . LEU A 1 878 ? 9.517 12.238 -44.944 1.00 91.94 878 LEU A N 1
ATOM 7028 C CA . LEU A 1 878 ? 8.843 13.534 -44.840 1.00 91.94 878 LEU A CA 1
ATOM 7029 C C . LEU A 1 878 ? 9.836 14.693 -44.707 1.00 91.94 878 LEU A C 1
ATOM 7031 O O . LEU A 1 878 ? 9.805 15.607 -45.528 1.00 91.94 878 LEU A O 1
ATOM 7035 N N . CYS A 1 879 ? 10.782 14.631 -43.763 1.00 91.38 879 CYS A N 1
ATOM 7036 C CA . CYS A 1 879 ? 11.838 15.640 -43.636 1.00 91.38 879 CYS A CA 1
ATOM 7037 C C . CYS A 1 879 ? 12.684 15.770 -44.914 1.00 91.38 879 CYS A C 1
ATOM 7039 O O . CYS A 1 879 ? 13.102 16.874 -45.261 1.00 91.38 879 CYS A O 1
ATOM 7041 N N . SER A 1 880 ? 12.946 14.679 -45.642 1.00 90.81 880 SER A N 1
ATOM 7042 C CA . SER A 1 880 ? 13.668 14.734 -46.920 1.00 90.81 880 SER A CA 1
ATOM 7043 C C . SER A 1 880 ? 12.867 15.489 -47.989 1.00 90.81 880 SER A C 1
ATOM 7045 O O . SER A 1 880 ? 13.389 16.439 -48.575 1.00 90.81 880 SER A O 1
ATOM 7047 N N . GLY A 1 881 ? 11.586 15.153 -48.176 1.00 89.50 881 GLY A N 1
ATOM 7048 C CA . GLY A 1 881 ? 10.697 15.844 -49.113 1.00 89.50 881 GLY A CA 1
ATOM 7049 C C . GLY A 1 881 ? 10.468 17.314 -48.752 1.00 89.50 881 GLY A C 1
ATOM 7050 O O . GLY A 1 881 ? 10.585 18.189 -49.608 1.00 89.50 881 GLY A O 1
ATOM 7051 N N . GLN A 1 882 ? 10.232 17.618 -47.474 1.00 91.06 882 GLN A N 1
ATOM 7052 C CA . GLN A 1 882 ? 10.077 18.989 -46.980 1.00 91.06 882 GLN A CA 1
ATOM 7053 C C . GLN A 1 882 ? 11.348 19.828 -47.224 1.00 91.06 882 GLN A C 1
ATOM 7055 O O . GLN A 1 882 ? 11.244 20.960 -47.697 1.00 91.06 882 GLN A O 1
ATOM 7060 N N . ASN A 1 883 ? 12.546 19.269 -46.995 1.00 89.50 883 ASN A N 1
ATOM 7061 C CA . ASN A 1 883 ? 13.819 19.946 -47.275 1.00 89.50 883 ASN A CA 1
ATOM 7062 C C . ASN A 1 883 ? 14.058 20.170 -48.780 1.00 89.50 883 ASN A C 1
ATOM 7064 O O . ASN A 1 883 ? 14.428 21.278 -49.173 1.00 89.50 883 ASN A O 1
ATOM 7068 N N . LEU A 1 884 ? 13.790 19.175 -49.636 1.00 87.88 884 LEU A N 1
ATOM 7069 C CA . LEU A 1 884 ? 13.835 19.337 -51.100 1.00 87.88 884 LEU A CA 1
ATOM 7070 C C . LEU A 1 884 ? 12.837 20.407 -51.570 1.00 87.88 884 LEU A C 1
ATOM 7072 O O . LEU A 1 884 ? 13.143 21.258 -52.402 1.00 87.88 884 LEU A O 1
ATOM 7076 N N . ALA A 1 885 ? 11.638 20.430 -50.995 1.00 89.00 885 ALA A N 1
ATOM 7077 C CA . ALA A 1 885 ? 10.640 21.434 -51.322 1.00 89.00 885 ALA A CA 1
ATOM 7078 C C . ALA A 1 885 ? 10.954 22.831 -50.748 1.00 89.00 885 ALA A C 1
ATOM 7080 O O . ALA A 1 885 ? 10.344 23.810 -51.189 1.00 89.00 885 ALA A O 1
ATOM 7081 N N . ALA A 1 886 ? 11.879 22.945 -49.789 1.00 87.00 886 ALA A N 1
ATOM 7082 C CA . ALA A 1 886 ? 12.369 24.203 -49.224 1.00 87.00 886 ALA A CA 1
ATOM 7083 C C . ALA A 1 886 ? 13.602 24.758 -49.963 1.00 87.00 886 ALA A C 1
ATOM 7085 O O . ALA A 1 886 ? 13.760 25.975 -50.029 1.00 87.00 886 ALA A O 1
ATOM 7086 N N . SER A 1 887 ? 14.429 23.906 -50.582 1.00 85.25 887 SER A N 1
ATOM 7087 C CA . SER A 1 887 ? 15.619 24.318 -51.352 1.00 85.25 887 SER A CA 1
ATOM 7088 C C . SER A 1 887 ? 15.311 24.988 -52.703 1.00 85.25 887 SER A C 1
ATOM 7090 O O . SER A 1 887 ? 16.229 25.406 -53.406 1.00 85.25 887 SER A O 1
ATOM 7092 N N . GLY A 1 888 ? 14.030 25.120 -53.070 1.00 80.06 888 GLY A N 1
ATOM 7093 C CA . GLY A 1 888 ? 13.591 25.717 -54.337 1.00 80.06 888 GLY A CA 1
ATOM 7094 C C . GLY A 1 888 ? 13.499 24.727 -55.503 1.00 80.06 888 GLY A C 1
ATOM 7095 O O . GLY A 1 888 ? 13.518 25.145 -56.659 1.00 80.06 888 GLY A O 1
ATOM 7096 N N . HIS A 1 889 ? 13.404 23.425 -55.215 1.00 85.69 889 HIS A N 1
ATOM 7097 C CA . HIS A 1 889 ? 13.341 22.363 -56.218 1.00 85.69 889 HIS A CA 1
ATOM 7098 C C . HIS A 1 889 ? 12.216 22.577 -57.269 1.00 85.69 889 HIS A C 1
ATOM 7100 O O . HIS A 1 889 ? 11.085 22.891 -56.886 1.00 85.69 889 HIS A O 1
ATOM 7106 N N . PRO A 1 890 ? 12.451 22.342 -58.582 1.00 83.50 890 PRO A N 1
ATOM 7107 C CA . PRO A 1 890 ? 11.481 22.612 -59.659 1.00 83.50 890 PRO A CA 1
ATOM 7108 C C . PRO A 1 890 ? 10.092 21.974 -59.497 1.00 83.50 890 PRO A C 1
ATOM 7110 O O . PRO A 1 890 ? 9.104 22.506 -59.995 1.00 83.50 890 PRO A O 1
ATOM 7113 N N . HIS A 1 891 ? 10.005 20.847 -58.786 1.00 85.69 891 HIS A N 1
ATOM 7114 C CA . HIS A 1 891 ? 8.755 20.124 -58.512 1.00 85.69 891 HIS A CA 1
ATOM 7115 C C . HIS A 1 891 ? 8.301 20.214 -57.040 1.00 85.69 891 HIS A C 1
ATOM 7117 O O . HIS A 1 891 ? 7.547 19.366 -56.568 1.00 85.69 891 HIS A O 1
ATOM 7123 N N . ALA A 1 892 ? 8.743 21.242 -56.303 1.00 87.19 892 ALA A N 1
ATOM 7124 C CA . ALA A 1 892 ? 8.462 21.424 -54.874 1.00 87.19 892 ALA A CA 1
ATOM 7125 C C . ALA A 1 892 ? 6.968 21.397 -54.491 1.00 87.19 892 ALA A C 1
ATOM 7127 O O . ALA A 1 892 ? 6.655 21.017 -53.366 1.00 87.19 892 ALA A O 1
ATOM 7128 N N . GLN A 1 893 ? 6.043 21.772 -55.386 1.00 88.06 893 GLN A N 1
ATOM 7129 C CA . GLN A 1 893 ? 4.604 21.648 -55.116 1.00 88.06 893 GLN A CA 1
ATOM 7130 C C . GLN A 1 893 ? 4.176 20.176 -55.007 1.00 88.06 893 GLN A C 1
ATOM 7132 O O . GLN A 1 893 ? 3.654 19.783 -53.969 1.00 88.06 893 GLN A O 1
ATOM 7137 N N . ARG A 1 894 ? 4.481 19.359 -56.023 1.00 88.12 894 ARG A N 1
ATOM 7138 C CA . ARG A 1 894 ? 4.172 17.921 -56.040 1.00 88.12 894 ARG A CA 1
ATOM 7139 C C . ARG A 1 894 ? 4.798 17.187 -54.849 1.00 88.12 894 ARG A C 1
ATOM 7141 O O . ARG A 1 894 ? 4.130 16.393 -54.200 1.00 88.12 894 ARG A O 1
ATOM 7148 N N . ILE A 1 895 ? 6.048 17.513 -54.510 1.00 89.69 895 ILE A N 1
ATOM 7149 C CA . ILE A 1 895 ? 6.730 16.938 -53.338 1.00 89.69 895 ILE A CA 1
ATOM 7150 C C . ILE A 1 895 ? 5.963 17.268 -52.041 1.00 89.69 895 ILE A C 1
ATOM 7152 O O . ILE A 1 895 ? 5.759 16.386 -51.215 1.00 89.69 895 ILE A O 1
ATOM 7156 N N . ARG A 1 896 ? 5.463 18.504 -51.874 1.00 90.31 896 ARG A N 1
ATOM 7157 C CA . ARG A 1 896 ? 4.624 18.886 -50.715 1.00 90.31 896 ARG A CA 1
ATOM 7158 C C . ARG A 1 896 ? 3.256 18.205 -50.716 1.00 90.31 896 ARG A C 1
ATOM 7160 O O . ARG A 1 896 ? 2.714 17.968 -49.643 1.00 90.31 896 ARG A O 1
ATOM 7167 N N . GLU A 1 897 ? 2.681 17.936 -51.883 1.00 90.56 897 GLU A N 1
ATOM 7168 C CA . GLU A 1 897 ? 1.406 17.221 -52.016 1.00 90.56 897 GLU A CA 1
ATOM 7169 C C . GLU A 1 897 ? 1.568 15.750 -51.596 1.00 90.56 897 GLU A C 1
ATOM 7171 O O . GLU A 1 897 ? 0.797 15.280 -50.767 1.00 90.56 897 GLU A O 1
ATOM 7176 N N . GLN A 1 898 ? 2.640 15.080 -52.028 1.00 90.69 898 GLN A N 1
ATOM 7177 C CA . GLN A 1 898 ? 2.972 13.707 -51.616 1.00 90.69 898 GLN A CA 1
ATOM 7178 C C . GLN A 1 898 ? 3.408 13.605 -50.140 1.00 90.69 898 GLN A C 1
ATOM 7180 O O . GLN A 1 898 ? 3.024 12.657 -49.459 1.00 90.69 898 GLN A O 1
ATOM 7185 N N . CYS A 1 899 ? 4.141 14.591 -49.597 1.00 91.81 899 CYS A N 1
ATOM 7186 C CA . CYS A 1 899 ? 4.391 14.658 -48.148 1.00 91.81 899 CYS A CA 1
ATOM 7187 C C . CYS A 1 899 ? 3.074 14.714 -47.361 1.00 91.81 899 CYS A C 1
ATOM 7189 O O . CYS A 1 899 ? 2.926 13.983 -46.391 1.00 91.81 899 CYS A O 1
ATOM 7191 N N . LYS A 1 900 ? 2.103 15.529 -47.797 1.00 92.62 900 LYS A N 1
ATOM 7192 C CA . LYS A 1 900 ? 0.784 15.630 -47.149 1.00 92.62 900 LYS A CA 1
ATOM 7193 C C . LYS A 1 900 ? -0.058 14.365 -47.283 1.00 92.62 900 LYS A C 1
ATOM 7195 O O . LYS A 1 900 ? -0.801 14.046 -46.363 1.00 92.62 900 LYS A O 1
ATOM 7200 N N . GLU A 1 901 ? 0.032 13.672 -48.414 1.00 92.94 901 GLU A N 1
ATOM 7201 C CA . GLU A 1 901 ? -0.624 12.379 -48.629 1.00 92.94 901 GLU A CA 1
ATOM 7202 C C . GLU A 1 901 ? -0.078 11.334 -47.644 1.00 92.94 901 GLU A C 1
ATOM 7204 O O . GLU A 1 901 ? -0.850 10.703 -46.928 1.00 92.94 901 GLU A O 1
ATOM 7209 N N . LEU A 1 902 ? 1.249 11.240 -47.504 1.00 91.69 902 LEU A N 1
ATOM 7210 C CA . LEU A 1 902 ? 1.895 10.347 -46.539 1.00 91.69 902 LEU A CA 1
ATOM 7211 C C . LEU A 1 902 ? 1.646 10.759 -45.073 1.00 91.69 902 LEU A C 1
ATOM 7213 O O . LEU A 1 902 ? 1.364 9.895 -44.248 1.00 91.69 902 LEU A O 1
ATOM 7217 N N . GLU A 1 903 ? 1.692 12.055 -44.748 1.00 92.69 903 GLU A N 1
ATOM 7218 C CA . GLU A 1 903 ? 1.307 12.597 -43.430 1.00 92.69 903 GLU A CA 1
ATOM 7219 C C . GLU A 1 903 ? -0.154 12.249 -43.088 1.00 92.69 903 GLU A C 1
ATOM 7221 O O . GLU A 1 903 ? -0.440 11.833 -41.966 1.00 92.69 903 GLU A O 1
ATOM 7226 N N . GLY A 1 904 ? -1.068 12.367 -44.059 1.00 92.19 904 GLY A N 1
ATOM 7227 C CA . GLY A 1 904 ? -2.487 12.043 -43.908 1.00 92.19 904 GLY A CA 1
ATOM 7228 C C . GLY A 1 904 ? -2.739 10.551 -43.707 1.00 92.19 904 GLY A C 1
ATOM 7229 O O . GLY A 1 904 ? -3.334 10.165 -42.705 1.00 92.19 904 GLY A O 1
ATOM 7230 N N . CYS A 1 905 ? -2.240 9.697 -44.605 1.00 91.12 905 CYS A N 1
ATOM 7231 C CA . CYS A 1 905 ? -2.430 8.248 -44.500 1.00 91.12 905 CYS A CA 1
ATOM 7232 C C . CYS A 1 905 ? -1.763 7.655 -43.245 1.00 91.12 905 CYS A C 1
ATOM 7234 O O . CYS A 1 905 ? -2.295 6.710 -42.661 1.00 91.12 905 CYS A O 1
ATOM 7236 N N . TRP A 1 906 ? -0.635 8.217 -42.789 1.00 92.75 906 TRP A N 1
ATOM 7237 C CA . TRP A 1 906 ? -0.027 7.839 -41.509 1.00 92.75 906 TRP A CA 1
ATOM 7238 C C . TRP A 1 906 ? -0.916 8.225 -40.316 1.00 92.75 906 TRP A C 1
ATOM 7240 O O . TRP A 1 906 ? -1.149 7.395 -39.440 1.00 92.75 906 TRP A O 1
ATOM 7250 N N . ALA A 1 907 ? -1.475 9.440 -40.304 1.00 90.38 907 ALA A N 1
ATOM 7251 C CA . ALA A 1 907 ? -2.388 9.883 -39.249 1.00 90.38 907 ALA A CA 1
ATOM 7252 C C . ALA A 1 907 ? -3.705 9.078 -39.223 1.00 90.38 907 ALA A C 1
ATOM 7254 O O . ALA A 1 907 ? -4.204 8.754 -38.146 1.00 90.38 907 ALA A O 1
ATOM 7255 N N . GLU A 1 908 ? -4.247 8.695 -40.386 1.00 90.56 908 GLU A N 1
ATOM 7256 C CA . GLU A 1 908 ? -5.404 7.791 -40.475 1.00 90.56 908 GLU A CA 1
ATOM 7257 C C . GLU A 1 908 ? -5.085 6.394 -39.913 1.00 90.56 908 GLU A C 1
ATOM 7259 O O . GLU A 1 908 ? -5.923 5.803 -39.231 1.00 90.56 908 GLU A O 1
ATOM 7264 N N . LEU A 1 909 ? -3.871 5.875 -40.142 1.00 89.75 909 LEU A N 1
ATOM 7265 C CA . LEU A 1 909 ? -3.411 4.596 -39.590 1.00 89.75 909 LEU A CA 1
ATOM 7266 C C . LEU A 1 909 ? -3.208 4.658 -38.066 1.00 89.75 909 LEU A C 1
ATOM 7268 O O . LEU A 1 909 ? -3.643 3.744 -37.358 1.00 89.75 909 LEU A O 1
ATOM 7272 N N . GLU A 1 910 ? -2.599 5.733 -37.552 1.00 88.25 910 GLU A N 1
ATOM 7273 C CA . GLU A 1 910 ? -2.488 5.988 -36.109 1.00 88.25 910 GLU A CA 1
ATOM 7274 C C . GLU A 1 910 ? -3.888 6.061 -35.471 1.00 88.25 910 GLU A C 1
ATOM 7276 O O . GLU A 1 910 ? -4.167 5.314 -34.530 1.00 88.25 910 GLU A O 1
ATOM 7281 N N . GLN A 1 911 ? -4.814 6.843 -36.042 1.00 88.62 911 GLN A N 1
ATOM 7282 C CA . GLN A 1 911 ? -6.190 6.970 -35.545 1.00 88.62 911 GLN A CA 1
ATOM 7283 C C . GLN A 1 911 ? -6.968 5.643 -35.595 1.00 88.62 911 GLN A C 1
ATOM 7285 O O . GLN A 1 911 ? -7.649 5.287 -34.629 1.00 88.62 911 GLN A O 1
ATOM 7290 N N . ALA A 1 912 ? -6.871 4.881 -36.689 1.00 86.12 912 ALA A N 1
ATOM 7291 C CA . ALA A 1 912 ? -7.522 3.575 -36.811 1.00 86.12 912 ALA A CA 1
ATOM 7292 C C . ALA A 1 912 ? -7.009 2.587 -35.750 1.00 86.12 912 ALA A C 1
ATOM 7294 O O . ALA A 1 912 ? -7.790 1.823 -35.172 1.00 86.12 912 ALA A O 1
ATOM 7295 N N . CYS A 1 913 ? -5.710 2.635 -35.441 1.00 85.94 913 CYS A N 1
ATOM 7296 C CA . CYS A 1 913 ? -5.119 1.837 -34.376 1.00 85.94 913 CYS A CA 1
ATOM 7297 C C . CYS A 1 913 ? -5.538 2.315 -32.976 1.00 85.94 913 CYS A C 1
ATOM 7299 O O . CYS A 1 913 ? -5.832 1.477 -32.125 1.00 85.94 913 CYS A O 1
ATOM 7301 N N . GLU A 1 914 ? -5.641 3.620 -32.718 1.00 86.19 914 GLU A N 1
ATOM 7302 C CA . GLU A 1 914 ? -6.155 4.136 -31.439 1.00 86.19 914 GLU A CA 1
ATOM 7303 C C . GLU A 1 914 ? -7.611 3.716 -31.186 1.00 86.19 914 GLU A C 1
ATOM 7305 O O . GLU A 1 914 ? -7.932 3.229 -30.097 1.00 86.19 914 GLU A O 1
ATOM 7310 N N . VAL A 1 915 ? -8.476 3.801 -32.202 1.00 84.69 915 VAL A N 1
ATOM 7311 C CA . VAL A 1 915 ? -9.866 3.318 -32.124 1.00 84.69 915 VAL A CA 1
ATOM 7312 C C . VAL A 1 915 ? -9.904 1.807 -31.867 1.00 84.69 915 VAL A C 1
ATOM 7314 O O . VAL A 1 915 ? -10.608 1.358 -30.961 1.00 84.69 915 VAL A O 1
ATOM 7317 N N . GLN A 1 916 ? -9.103 1.012 -32.587 1.00 83.56 916 GLN A N 1
ATOM 7318 C CA . GLN A 1 916 ? -9.025 -0.438 -32.368 1.00 83.56 916 GLN A CA 1
ATOM 7319 C C . GLN A 1 916 ? -8.520 -0.784 -30.952 1.00 83.56 916 GLN A C 1
ATOM 7321 O O . GLN A 1 916 ? -9.065 -1.684 -30.310 1.00 83.56 916 GLN A O 1
ATOM 7326 N N . SER A 1 917 ? -7.533 -0.043 -30.435 1.00 84.62 917 SER A N 1
ATOM 7327 C CA . SER A 1 917 ? -7.030 -0.155 -29.058 1.00 84.62 917 SER A CA 1
ATOM 7328 C C . SER A 1 917 ? -8.144 0.080 -28.037 1.00 84.62 917 SER A C 1
ATOM 7330 O O . SER A 1 917 ? -8.322 -0.724 -27.120 1.00 84.62 917 SER A O 1
ATOM 7332 N N . HIS A 1 918 ? -8.918 1.155 -28.211 1.00 83.50 918 HIS A N 1
ATOM 7333 C CA . HIS A 1 918 ? -10.019 1.527 -27.327 1.00 83.50 918 HIS A CA 1
ATOM 7334 C C . HIS A 1 918 ? -11.134 0.469 -27.325 1.00 83.50 918 HIS A C 1
ATOM 7336 O O . HIS A 1 918 ? -11.494 -0.039 -26.260 1.00 83.50 918 HIS A O 1
ATOM 7342 N N . CYS A 1 919 ? -11.608 0.046 -28.503 1.00 80.62 919 CYS A N 1
ATOM 7343 C CA . CYS A 1 919 ? -12.629 -0.998 -28.622 1.00 80.62 919 CYS A CA 1
ATOM 7344 C C . CYS A 1 919 ? -12.166 -2.341 -28.023 1.00 80.62 919 CYS A C 1
ATOM 7346 O O . CYS A 1 919 ? -12.949 -3.023 -27.364 1.00 80.62 919 CYS A O 1
ATOM 7348 N N . LEU A 1 920 ? -10.889 -2.719 -28.181 1.00 81.38 920 LEU A N 1
ATOM 7349 C CA . LEU A 1 920 ? -10.332 -3.936 -27.571 1.00 81.38 920 LEU A CA 1
ATOM 7350 C C . LEU A 1 920 ? -10.183 -3.836 -26.045 1.00 81.38 920 LEU A C 1
ATOM 7352 O O . LEU A 1 920 ? -10.367 -4.834 -25.345 1.00 81.38 920 LEU A O 1
ATOM 7356 N N . GLN A 1 921 ? -9.868 -2.654 -25.511 1.00 84.38 921 GLN A N 1
ATOM 7357 C CA . GLN A 1 921 ? -9.837 -2.416 -24.064 1.00 84.38 921 GLN A CA 1
ATOM 7358 C C . GLN A 1 921 ? -11.241 -2.501 -23.455 1.00 84.38 921 GLN A C 1
ATOM 7360 O O . GLN A 1 921 ? -11.422 -3.206 -22.461 1.00 84.38 921 GLN A O 1
ATOM 7365 N N . GLN A 1 922 ? -12.240 -1.875 -24.086 1.00 80.38 922 GLN A N 1
ATOM 7366 C CA . GLN A 1 922 ? -13.645 -2.023 -23.697 1.00 80.38 922 GLN A CA 1
ATOM 7367 C C . GLN A 1 922 ? -14.096 -3.489 -23.776 1.00 80.38 922 GLN A C 1
ATOM 7369 O O . GLN A 1 922 ? -14.684 -3.992 -22.821 1.00 80.38 922 GLN A O 1
ATOM 7374 N N . ALA A 1 923 ? -13.762 -4.208 -24.855 1.00 79.69 923 ALA A N 1
ATOM 7375 C CA . ALA A 1 923 ? -14.127 -5.617 -25.022 1.00 79.69 923 ALA A CA 1
ATOM 7376 C C . ALA A 1 923 ? -13.616 -6.510 -23.877 1.00 79.69 923 ALA A C 1
ATOM 7378 O O . ALA A 1 923 ? -14.361 -7.335 -23.347 1.00 79.69 923 ALA A O 1
ATOM 7379 N N . ILE A 1 924 ? -12.368 -6.311 -23.445 1.00 81.88 924 ILE A N 1
ATOM 7380 C CA . ILE A 1 924 ? -11.788 -7.046 -22.313 1.00 81.88 924 ILE A CA 1
ATOM 7381 C C . ILE A 1 924 ? -12.402 -6.602 -20.978 1.00 81.88 924 ILE A C 1
ATOM 7383 O O . ILE A 1 924 ? -12.647 -7.447 -20.118 1.00 81.88 924 ILE A O 1
ATOM 7387 N N . ALA A 1 925 ? -12.704 -5.313 -20.798 1.00 85.06 925 ALA A N 1
ATOM 7388 C CA . ALA A 1 925 ? -13.357 -4.818 -19.586 1.00 85.06 925 ALA A CA 1
ATOM 7389 C C . ALA A 1 925 ? -14.778 -5.391 -19.415 1.00 85.06 925 ALA A C 1
ATOM 7391 O O . ALA A 1 925 ? -15.140 -5.807 -18.312 1.00 85.06 925 ALA A O 1
ATOM 7392 N N . PHE A 1 926 ? -15.549 -5.505 -20.504 1.00 81.75 926 PHE A N 1
ATOM 7393 C CA . PHE A 1 926 ? -16.823 -6.228 -20.509 1.00 81.75 926 PHE A CA 1
ATOM 7394 C C . PHE A 1 926 ? -16.627 -7.721 -20.200 1.00 81.75 926 PHE A C 1
ATOM 7396 O O . PHE A 1 926 ? -17.305 -8.235 -19.313 1.00 81.75 926 PHE A O 1
ATOM 7403 N N . GLN A 1 927 ? -15.674 -8.412 -20.843 1.00 82.19 927 GLN A N 1
ATOM 7404 C CA . GLN A 1 927 ? -15.398 -9.834 -20.567 1.00 82.19 927 GLN A CA 1
ATOM 7405 C C . GLN A 1 927 ? -15.087 -10.085 -19.076 1.00 82.19 927 GLN A C 1
ATOM 7407 O O . GLN A 1 927 ? -15.636 -11.005 -18.472 1.00 82.19 927 GLN A O 1
ATOM 7412 N N . GLN A 1 928 ? -14.255 -9.237 -18.461 1.00 85.94 928 GLN A N 1
ATOM 7413 C CA . GLN A 1 928 ? -13.931 -9.307 -17.031 1.00 85.94 928 GLN A CA 1
ATOM 7414 C C . GLN A 1 928 ? -15.143 -9.015 -16.134 1.00 85.94 928 GLN A C 1
ATOM 7416 O O . GLN A 1 928 ? -15.299 -9.647 -15.090 1.00 85.94 928 GLN A O 1
ATOM 7421 N N . TYR A 1 929 ? -16.013 -8.081 -16.525 1.00 88.31 929 TYR A N 1
ATOM 7422 C CA . TYR A 1 929 ? -17.250 -7.797 -15.798 1.00 88.31 929 TYR A CA 1
ATOM 7423 C C . TYR A 1 929 ? -18.214 -8.994 -15.816 1.00 88.31 929 TYR A C 1
ATOM 7425 O O . TYR A 1 929 ? -18.701 -9.396 -14.760 1.00 88.31 929 TYR A O 1
ATOM 7433 N N . PHE A 1 930 ? -18.441 -9.604 -16.986 1.00 85.94 930 PHE A N 1
ATOM 7434 C CA . PHE A 1 930 ? -19.301 -10.786 -17.119 1.00 85.94 930 PHE A CA 1
ATOM 7435 C C . PHE A 1 930 ? -18.756 -12.000 -16.354 1.00 85.94 930 PHE A C 1
ATOM 7437 O O . PHE A 1 930 ? -19.544 -12.720 -15.739 1.00 85.94 930 PHE A O 1
ATOM 7444 N N . LEU A 1 931 ? -17.431 -12.194 -16.312 1.00 87.31 931 LEU A N 1
ATOM 7445 C CA . LEU A 1 931 ? -16.807 -13.227 -15.480 1.00 87.31 931 LEU A CA 1
ATOM 7446 C C . LEU A 1 931 ? -17.102 -12.999 -13.988 1.00 87.31 931 LEU A C 1
ATOM 7448 O O . LEU A 1 931 ? -17.711 -13.856 -13.357 1.00 87.31 931 LEU A O 1
ATOM 7452 N N . HIS A 1 932 ? -16.759 -11.829 -13.443 1.00 87.00 932 HIS A N 1
ATOM 7453 C CA . HIS A 1 932 ? -16.947 -11.537 -12.016 1.00 87.00 932 HIS A CA 1
ATOM 7454 C C . HIS A 1 932 ? -18.412 -11.510 -11.564 1.00 87.00 932 HIS A C 1
ATOM 7456 O O . HIS A 1 932 ? -18.718 -11.866 -10.427 1.00 87.00 932 HIS A O 1
ATOM 7462 N N . ALA A 1 933 ? -19.334 -11.103 -12.437 1.00 89.81 933 ALA A N 1
ATOM 7463 C CA . ALA A 1 933 ? -20.760 -11.209 -12.155 1.00 89.81 933 ALA A CA 1
ATOM 7464 C C . ALA A 1 933 ? -21.220 -12.677 -12.115 1.00 89.81 933 ALA A C 1
ATOM 7466 O O . ALA A 1 933 ? -21.967 -13.050 -11.216 1.00 89.81 933 ALA A O 1
ATOM 7467 N N . SER A 1 934 ? -20.718 -13.526 -13.020 1.00 88.25 934 SER A N 1
ATOM 7468 C CA . SER A 1 934 ? -21.015 -14.969 -13.031 1.00 88.25 934 SER A CA 1
ATOM 7469 C C . SER A 1 934 ? -20.424 -15.696 -11.813 1.00 88.25 934 SER A C 1
ATOM 7471 O O . SER A 1 934 ? -21.075 -16.572 -11.247 1.00 88.25 934 SER A O 1
ATOM 7473 N N . GLU A 1 935 ? -19.223 -15.307 -11.369 1.00 90.44 935 GLU A N 1
ATOM 7474 C CA . GLU A 1 935 ? -18.615 -15.767 -10.110 1.00 90.44 935 GLU A CA 1
ATOM 7475 C C . GLU A 1 935 ? -19.516 -15.427 -8.906 1.00 90.44 935 GLU A C 1
ATOM 7477 O O . GLU A 1 935 ? -19.740 -16.271 -8.035 1.00 90.44 935 GLU A O 1
ATOM 7482 N N . LEU A 1 936 ? -20.084 -14.213 -8.879 1.00 91.12 936 LEU A N 1
ATOM 7483 C CA . LEU A 1 936 ? -20.958 -13.759 -7.795 1.00 91.12 936 LEU A CA 1
ATOM 7484 C C . LEU A 1 936 ? -22.344 -14.427 -7.828 1.00 91.12 936 LEU A C 1
ATOM 7486 O O . LEU A 1 936 ? -22.853 -14.804 -6.775 1.00 91.12 936 LEU A O 1
ATOM 7490 N N . GLU A 1 937 ? -22.933 -14.634 -9.011 1.00 89.75 937 GLU A N 1
ATOM 7491 C CA . GLU A 1 937 ? -24.168 -15.419 -9.172 1.00 89.75 937 GLU A CA 1
ATOM 7492 C C . GLU A 1 937 ? -23.971 -16.873 -8.712 1.00 89.75 937 GLU A C 1
ATOM 7494 O O . GLU A 1 937 ? -24.807 -17.400 -7.976 1.00 89.75 937 GLU A O 1
ATOM 7499 N N . GLY A 1 938 ? -22.841 -17.497 -9.067 1.00 90.12 938 GLY A N 1
ATOM 7500 C CA . GLY A 1 938 ? -22.482 -18.844 -8.618 1.00 90.12 938 GLY A CA 1
ATOM 7501 C C . GLY A 1 938 ? -22.372 -18.957 -7.094 1.00 90.12 938 GLY A C 1
ATOM 7502 O O . GLY A 1 938 ? -22.958 -19.865 -6.506 1.00 90.12 938 GLY A O 1
ATOM 7503 N N . TRP A 1 939 ? -21.696 -18.003 -6.442 1.00 94.88 939 TRP A N 1
ATOM 7504 C CA . TRP A 1 939 ? -21.614 -17.947 -4.977 1.00 94.88 939 TRP A CA 1
ATOM 7505 C C . TRP A 1 939 ? -22.993 -17.756 -4.324 1.00 94.88 939 TRP A C 1
ATOM 7507 O O . TRP A 1 939 ? -23.309 -18.438 -3.349 1.00 94.88 939 TRP A O 1
ATOM 7517 N N . VAL A 1 940 ? -23.861 -16.893 -4.872 1.00 93.12 940 VAL A N 1
ATOM 7518 C CA . VAL A 1 940 ? -25.213 -16.696 -4.316 1.00 93.12 940 VAL A CA 1
ATOM 7519 C C . VAL A 1 940 ? -26.042 -17.982 -4.372 1.00 93.12 940 VAL A C 1
ATOM 7521 O O . VAL A 1 940 ? -26.722 -18.301 -3.394 1.00 93.12 940 VAL A O 1
ATOM 7524 N N . GLU A 1 941 ? -25.978 -18.747 -5.464 1.00 91.50 941 GLU A N 1
ATOM 7525 C CA . GLU A 1 941 ? -26.681 -20.034 -5.551 1.00 91.50 941 GLU A CA 1
ATOM 7526 C C . GLU A 1 941 ? -26.035 -21.132 -4.680 1.00 91.50 941 GLU A C 1
ATOM 7528 O O . GLU A 1 941 ? -26.761 -21.966 -4.140 1.00 91.50 941 GLU A O 1
ATOM 7533 N N . GLU A 1 942 ? -24.715 -21.102 -4.443 1.00 93.50 942 GLU A N 1
ATOM 7534 C CA . GLU A 1 942 ? -24.044 -21.990 -3.472 1.00 93.50 942 GLU A CA 1
ATOM 7535 C C . GLU A 1 942 ? -24.521 -21.731 -2.031 1.00 93.50 942 GLU A C 1
ATOM 7537 O O . GLU A 1 942 ? -24.785 -22.671 -1.277 1.00 93.50 942 GLU A O 1
ATOM 7542 N N . LYS A 1 943 ? -24.659 -20.458 -1.631 1.00 92.12 943 LYS A N 1
ATOM 7543 C CA . LYS A 1 943 ? -25.041 -20.092 -0.255 1.00 92.12 943 LYS A CA 1
ATOM 7544 C C . LYS A 1 943 ? -26.551 -20.046 -0.014 1.00 92.12 943 LYS A C 1
ATOM 7546 O O . LYS A 1 943 ? -26.976 -20.151 1.141 1.00 92.12 943 LYS A O 1
ATOM 7551 N N . ARG A 1 944 ? -27.380 -19.936 -1.061 1.00 91.94 944 ARG A N 1
ATOM 7552 C CA . ARG A 1 944 ? -28.853 -19.916 -0.952 1.00 91.94 944 ARG A CA 1
ATOM 7553 C C . ARG A 1 944 ? -29.413 -21.073 -0.104 1.00 91.94 944 ARG A C 1
ATOM 7555 O O . ARG A 1 944 ? -30.205 -20.767 0.791 1.00 91.94 944 ARG A O 1
ATOM 7562 N N . PRO A 1 945 ? -29.009 -22.350 -0.281 1.00 90.12 945 PRO A N 1
ATOM 7563 C CA . PRO A 1 945 ? -29.453 -23.451 0.576 1.00 90.12 945 PRO A CA 1
ATOM 7564 C C . PRO A 1 945 ? -29.189 -23.203 2.066 1.00 90.12 945 PRO A C 1
ATOM 7566 O O . PRO A 1 945 ? -30.104 -23.354 2.875 1.00 90.12 945 PRO A O 1
ATOM 7569 N N . LEU A 1 946 ? -27.982 -22.743 2.423 1.00 89.12 946 LEU A N 1
ATOM 7570 C CA . LEU A 1 946 ? -27.570 -22.484 3.810 1.00 89.12 946 LEU A CA 1
ATOM 7571 C C . LEU A 1 946 ? -28.395 -21.368 4.465 1.00 89.12 946 LEU A C 1
ATOM 7573 O O . LEU A 1 946 ? -28.779 -21.488 5.628 1.00 89.12 946 LEU A O 1
ATOM 7577 N N . ALA A 1 947 ? -28.709 -20.310 3.712 1.00 89.44 947 ALA A N 1
ATOM 7578 C CA . ALA A 1 947 ? -29.581 -19.229 4.167 1.00 89.44 947 ALA A CA 1
ATOM 7579 C C . ALA A 1 947 ? -31.054 -19.668 4.290 1.00 89.44 947 ALA A C 1
ATOM 7581 O O . ALA A 1 947 ? -31.752 -19.223 5.195 1.00 89.44 947 ALA A O 1
ATOM 7582 N N . SER A 1 948 ? -31.520 -20.558 3.407 1.00 85.56 948 SER A N 1
ATOM 7583 C CA . SER A 1 948 ? -32.908 -21.058 3.371 1.00 85.56 948 SER A CA 1
ATOM 7584 C C . SER A 1 948 ? -33.213 -22.230 4.319 1.00 85.56 948 SER A C 1
ATOM 7586 O O . SER A 1 948 ? -34.361 -22.678 4.397 1.00 85.56 948 SER A O 1
ATOM 7588 N N . SER A 1 949 ? -32.201 -22.751 5.021 1.00 88.31 949 SER A N 1
ATOM 7589 C CA . SER A 1 949 ? -32.357 -23.899 5.919 1.00 88.31 949 SER A CA 1
ATOM 7590 C C . SER A 1 949 ? -33.318 -23.606 7.079 1.00 88.31 949 SER A C 1
ATOM 7592 O O . SER A 1 949 ? -33.292 -22.522 7.668 1.00 88.31 949 SER A O 1
ATOM 7594 N N . GLN A 1 950 ? -34.127 -24.612 7.424 1.00 83.81 950 GLN A N 1
ATOM 7595 C CA . GLN A 1 950 ? -35.034 -24.639 8.581 1.00 83.81 950 GLN A CA 1
ATOM 7596 C C . GLN A 1 950 ? -34.467 -25.457 9.763 1.00 83.81 950 GLN A C 1
ATOM 7598 O O . GLN A 1 950 ? -35.142 -25.613 10.770 1.00 83.81 950 GLN A O 1
ATOM 7603 N N . ASP A 1 951 ? -33.229 -25.961 9.674 1.00 85.19 951 ASP A N 1
ATOM 7604 C CA . ASP A 1 951 ? -32.527 -26.539 10.831 1.00 85.19 951 ASP A CA 1
ATOM 7605 C C . ASP A 1 951 ? -32.022 -25.413 11.741 1.00 85.19 951 ASP A C 1
ATOM 7607 O O . ASP A 1 951 ? -31.117 -24.663 11.353 1.00 85.19 951 ASP A O 1
ATOM 7611 N N . TYR A 1 952 ? -32.619 -25.264 12.922 1.00 85.62 952 TYR A N 1
ATOM 7612 C CA . TYR A 1 952 ? -32.243 -24.247 13.910 1.00 85.62 952 TYR A CA 1
ATOM 7613 C C . TYR A 1 952 ? -31.476 -24.814 15.114 1.00 85.62 952 TYR A C 1
ATOM 7615 O O . TYR A 1 952 ? -30.984 -24.035 15.924 1.00 85.62 952 TYR A O 1
ATOM 7623 N N . GLY A 1 953 ? -31.290 -26.137 15.182 1.00 84.00 953 GLY A N 1
ATOM 7624 C CA . GLY A 1 953 ? -30.761 -26.842 16.349 1.00 84.00 953 GLY A CA 1
ATOM 7625 C C . GLY A 1 953 ? -31.861 -27.541 17.154 1.00 84.00 953 GLY A C 1
ATOM 7626 O O . GLY A 1 953 ? -33.020 -27.138 17.134 1.00 84.00 953 GLY A O 1
ATOM 7627 N N . ARG A 1 954 ? -31.491 -28.632 17.837 1.00 80.69 954 ARG A N 1
ATOM 7628 C CA . ARG A 1 954 ? -32.383 -29.414 18.723 1.00 80.69 954 ARG A CA 1
ATOM 7629 C C . ARG A 1 954 ? -32.189 -29.096 20.207 1.00 80.69 954 ARG A C 1
ATOM 7631 O O . ARG A 1 954 ? -33.023 -29.448 21.035 1.00 80.69 954 ARG A O 1
ATOM 7638 N N . ASP A 1 955 ? -31.066 -28.465 20.526 1.00 82.44 955 ASP A N 1
ATOM 7639 C CA . ASP A 1 955 ? -30.650 -28.068 21.862 1.00 82.44 955 ASP A CA 1
ATOM 7640 C C . ASP A 1 955 ? -29.849 -26.757 21.796 1.00 82.44 955 ASP A C 1
ATOM 7642 O O . ASP A 1 955 ? -29.476 -26.271 20.721 1.00 82.44 955 ASP A O 1
ATOM 7646 N N . GLU A 1 956 ? -29.576 -26.184 22.967 1.00 85.81 956 GLU A N 1
ATOM 7647 C CA . GLU A 1 956 ? -28.864 -24.916 23.136 1.00 85.81 956 GLU A CA 1
ATOM 7648 C C . GLU A 1 956 ? -27.479 -24.910 22.456 1.00 85.81 956 GLU A C 1
ATOM 7650 O O . GLU A 1 956 ? -27.106 -23.934 21.804 1.00 85.81 956 GLU A O 1
ATOM 7655 N N . ALA A 1 957 ? -26.726 -26.012 22.538 1.00 89.19 957 ALA A N 1
ATOM 7656 C CA . ALA A 1 957 ? -25.368 -26.106 22.005 1.00 89.19 957 ALA A CA 1
ATOM 7657 C C . ALA A 1 957 ? -25.353 -26.287 20.477 1.00 89.19 957 ALA A C 1
ATOM 7659 O O . ALA A 1 957 ? -24.546 -25.659 19.784 1.00 89.19 957 ALA A O 1
ATOM 7660 N N . ALA A 1 958 ? -26.272 -27.094 19.939 1.00 88.94 958 ALA A N 1
ATOM 7661 C CA . ALA A 1 958 ? -26.497 -27.221 18.502 1.00 88.94 958 ALA A CA 1
ATOM 7662 C C . ALA A 1 958 ? -26.917 -25.876 17.886 1.00 88.94 958 ALA A C 1
ATOM 7664 O O . ALA A 1 958 ? -26.382 -25.473 16.849 1.00 88.94 958 ALA A O 1
ATOM 7665 N N . THR A 1 959 ? -27.810 -25.151 18.567 1.00 89.38 959 THR A N 1
ATOM 7666 C CA . THR A 1 959 ? -28.264 -23.811 18.169 1.00 89.38 959 THR A CA 1
ATOM 7667 C C . THR A 1 959 ? -27.105 -22.810 18.160 1.00 89.38 959 THR A C 1
ATOM 7669 O O . THR A 1 959 ? -26.914 -22.101 17.172 1.00 89.38 959 THR A O 1
ATOM 7672 N N . LEU A 1 960 ? -26.263 -22.790 19.201 1.00 91.06 960 LEU A N 1
ATOM 7673 C CA . LEU A 1 960 ? -25.089 -21.908 19.281 1.00 91.06 960 LEU A CA 1
ATOM 7674 C C . LEU A 1 960 ? -24.061 -22.164 18.165 1.00 91.06 960 LEU A C 1
ATOM 7676 O O . LEU A 1 960 ? -23.547 -21.212 17.574 1.00 91.06 960 LEU A O 1
ATOM 7680 N N . GLU A 1 961 ? -23.778 -23.420 17.811 1.00 91.62 961 GLU A N 1
ATOM 7681 C CA . GLU A 1 961 ? -22.869 -23.725 16.694 1.00 91.62 961 GLU A CA 1
ATOM 7682 C C . GLU A 1 961 ? -23.494 -23.389 15.325 1.00 91.62 961 GLU A C 1
ATOM 7684 O O . GLU A 1 961 ? -22.778 -23.001 14.396 1.00 91.62 961 GLU A O 1
ATOM 7689 N N . LEU A 1 962 ? -24.822 -23.470 15.180 1.00 92.44 962 LEU A N 1
ATOM 7690 C CA . LEU A 1 962 ? -25.524 -22.979 13.989 1.00 92.44 962 LEU A CA 1
ATOM 7691 C C . LEU A 1 962 ? -25.520 -21.445 13.904 1.00 92.44 962 LEU A C 1
ATOM 7693 O O . LEU A 1 962 ? -25.305 -20.920 12.811 1.00 92.44 962 LEU A O 1
ATOM 7697 N N . ILE A 1 963 ? -25.653 -20.729 15.026 1.00 93.56 963 ILE A N 1
ATOM 7698 C CA . ILE A 1 963 ? -25.448 -19.272 15.110 1.00 93.56 963 ILE A CA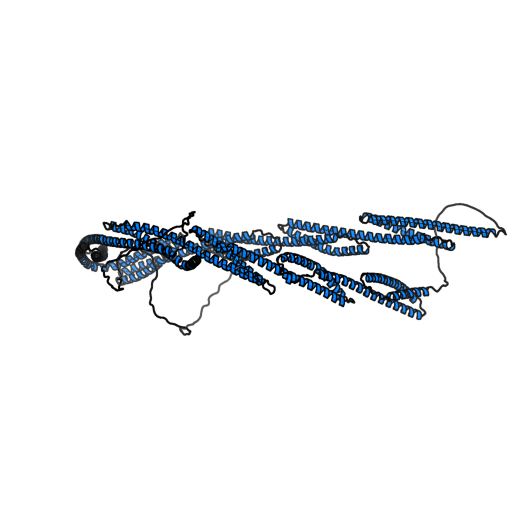 1
ATOM 7699 C C . ILE A 1 963 ? -24.019 -18.914 14.686 1.00 93.56 963 ILE A C 1
ATOM 7701 O O . ILE A 1 963 ? -23.836 -18.042 13.838 1.00 93.56 963 ILE A O 1
ATOM 7705 N N . ARG A 1 964 ? -23.003 -19.624 15.189 1.00 94.00 964 ARG A N 1
ATOM 7706 C CA . ARG A 1 964 ? -21.596 -19.370 14.836 1.00 94.00 964 ARG A CA 1
ATOM 7707 C C . ARG A 1 964 ? -21.311 -19.606 13.346 1.00 94.00 964 ARG A C 1
ATOM 7709 O O . ARG A 1 964 ? -20.620 -18.811 12.715 1.00 94.00 964 ARG A O 1
ATOM 7716 N N . LYS A 1 965 ? -21.882 -20.658 12.747 1.00 93.50 965 LYS A N 1
ATOM 7717 C CA . LYS A 1 965 ? -21.839 -20.889 11.286 1.00 93.50 965 LYS A CA 1
ATOM 7718 C C . LYS A 1 965 ? -22.584 -19.803 10.504 1.00 93.50 965 LYS A C 1
ATOM 7720 O O . LYS A 1 965 ? -22.154 -19.417 9.421 1.00 93.50 965 LYS A O 1
ATOM 7725 N N . HIS A 1 966 ? -23.692 -19.305 11.046 1.00 94.75 966 HIS A N 1
ATOM 7726 C CA . HIS A 1 966 ? -24.486 -18.247 10.433 1.00 94.75 966 HIS A CA 1
ATOM 7727 C C . HIS A 1 966 ? -23.777 -16.881 10.466 1.00 94.75 966 HIS A C 1
ATOM 7729 O O . HIS A 1 966 ? -23.868 -16.139 9.494 1.00 94.75 966 HIS A O 1
ATOM 7735 N N . GLN A 1 967 ? -23.011 -16.578 11.518 1.00 94.44 967 GLN A N 1
ATOM 7736 C CA . GLN A 1 967 ? -22.158 -15.383 11.596 1.00 94.44 967 GLN A CA 1
ATOM 7737 C C . GLN A 1 967 ? -21.105 -15.361 10.476 1.00 94.44 967 GLN A C 1
ATOM 7739 O O . GLN A 1 967 ? -20.987 -14.358 9.780 1.00 94.44 967 GLN A O 1
ATOM 7744 N N . VAL A 1 968 ? -20.432 -16.488 10.204 1.00 94.75 968 VAL A N 1
ATOM 7745 C CA . VAL A 1 968 ? -19.492 -16.594 9.066 1.00 94.75 968 VAL A CA 1
ATOM 7746 C C . VAL A 1 968 ? -20.196 -16.318 7.728 1.00 94.75 968 VAL A C 1
ATOM 7748 O O . VAL A 1 968 ? -19.671 -15.591 6.891 1.00 94.75 968 VAL A O 1
ATOM 7751 N N . LEU A 1 969 ? -21.425 -16.815 7.537 1.00 93.06 969 LEU A N 1
ATOM 7752 C CA . LEU A 1 969 ? -22.223 -16.517 6.339 1.00 93.06 969 LEU A CA 1
ATOM 7753 C C . LEU A 1 969 ? -22.620 -15.028 6.236 1.00 93.06 969 LEU A C 1
ATOM 7755 O O . LEU A 1 969 ? -22.701 -14.497 5.128 1.00 93.06 969 LEU A O 1
ATOM 7759 N N . GLN A 1 970 ? -22.848 -14.338 7.359 1.00 94.38 970 GLN A N 1
ATOM 7760 C CA . GLN A 1 970 ? -23.080 -12.887 7.382 1.00 94.38 970 GLN A CA 1
ATOM 7761 C C . GLN A 1 970 ? -21.812 -12.100 7.001 1.00 94.38 970 GLN A C 1
ATOM 7763 O O . GLN A 1 970 ? -21.901 -11.135 6.239 1.00 94.38 970 GLN A O 1
ATOM 7768 N N . GLU A 1 971 ? -20.638 -12.526 7.477 1.00 93.00 971 GLU A N 1
ATOM 7769 C CA . GLU A 1 971 ? -19.339 -11.931 7.128 1.00 93.00 971 GLU A CA 1
ATOM 7770 C C . GLU A 1 971 ? -19.000 -12.127 5.641 1.00 93.00 971 GLU A C 1
ATOM 7772 O O . GLU A 1 971 ? -18.669 -11.155 4.955 1.00 93.00 971 GLU A O 1
ATOM 7777 N N . GLU A 1 972 ? -19.159 -13.346 5.105 1.00 93.50 972 GLU A N 1
ATOM 7778 C CA . GLU A 1 972 ? -19.014 -13.614 3.667 1.00 93.50 972 GLU A CA 1
ATOM 7779 C C . GLU A 1 972 ? -19.968 -12.725 2.846 1.00 93.50 972 GLU A C 1
ATOM 7781 O O . GLU A 1 972 ? -19.540 -12.052 1.905 1.00 93.50 972 GLU A O 1
ATOM 7786 N N . LEU A 1 973 ? -21.249 -12.644 3.229 1.00 93.44 973 LEU A N 1
ATOM 7787 C CA . LEU A 1 973 ? -22.234 -11.812 2.534 1.00 93.44 973 LEU A CA 1
ATOM 7788 C C . LEU A 1 973 ? -21.846 -10.325 2.525 1.00 93.44 973 LEU A C 1
ATOM 7790 O O . LEU A 1 973 ? -21.990 -9.675 1.490 1.00 93.44 973 LEU A O 1
ATOM 7794 N N . ALA A 1 974 ? -21.315 -9.783 3.623 1.00 91.44 974 ALA A N 1
ATOM 7795 C CA . ALA A 1 974 ? -20.854 -8.395 3.676 1.00 91.44 974 ALA A CA 1
ATOM 7796 C C . ALA A 1 974 ? -19.689 -8.126 2.698 1.00 91.44 974 ALA A C 1
ATOM 7798 O O . ALA A 1 974 ? -19.685 -7.113 1.989 1.00 91.44 974 ALA A O 1
ATOM 7799 N N . LEU A 1 975 ? -18.734 -9.057 2.588 1.00 91.88 975 LEU A N 1
ATOM 7800 C CA . LEU A 1 975 ? -17.637 -8.974 1.615 1.00 91.88 975 LEU A CA 1
ATOM 7801 C C . LEU A 1 975 ? -18.158 -9.018 0.169 1.00 91.88 975 LEU A C 1
ATOM 7803 O O . LEU A 1 975 ? -17.720 -8.221 -0.673 1.00 91.88 975 LEU A O 1
ATOM 7807 N N . HIS A 1 976 ? -19.127 -9.891 -0.111 1.00 89.69 976 HIS A N 1
ATOM 7808 C CA . HIS A 1 976 ? -19.739 -10.038 -1.431 1.00 89.69 976 HIS A CA 1
ATOM 7809 C C . HIS A 1 976 ? -20.632 -8.843 -1.818 1.00 89.69 976 HIS A C 1
ATOM 7811 O O . HIS A 1 976 ? -20.567 -8.392 -2.963 1.00 89.69 976 HIS A O 1
ATOM 7817 N N . LEU A 1 977 ? -21.343 -8.218 -0.872 1.00 90.75 977 LEU A N 1
ATOM 7818 C CA . LEU A 1 977 ? -22.038 -6.939 -1.090 1.00 90.75 977 LEU A CA 1
ATOM 7819 C C . LEU A 1 977 ? -21.051 -5.808 -1.439 1.00 90.75 977 LEU A C 1
ATOM 7821 O O . LEU A 1 977 ? -21.238 -5.129 -2.448 1.00 90.75 977 LEU A O 1
ATOM 7825 N N . SER A 1 978 ? -19.926 -5.684 -0.720 1.00 89.50 978 SER A N 1
ATOM 7826 C CA . SER A 1 978 ? -18.863 -4.718 -1.076 1.00 89.50 978 SER A CA 1
ATOM 7827 C C . SER A 1 978 ? -18.208 -5.001 -2.438 1.00 89.50 978 SER A C 1
ATOM 7829 O O . SER A 1 978 ? -17.481 -4.168 -2.984 1.00 89.50 978 SER A O 1
ATOM 7831 N N . SER A 1 979 ? -18.380 -6.211 -2.970 1.00 87.56 979 SER A N 1
ATOM 7832 C CA . SER A 1 979 ? -17.886 -6.607 -4.292 1.00 87.56 979 SER A CA 1
ATOM 7833 C C . SER A 1 979 ? -18.903 -6.262 -5.381 1.00 87.56 979 SER A C 1
ATOM 7835 O O . SER A 1 979 ? -18.507 -5.804 -6.453 1.00 87.56 979 SER A O 1
ATOM 7837 N N . MET A 1 980 ? -20.201 -6.344 -5.070 1.00 90.25 980 MET A N 1
ATOM 7838 C CA . MET A 1 980 ? -21.276 -5.824 -5.917 1.00 90.25 980 MET A CA 1
ATOM 7839 C C . MET A 1 980 ? -21.167 -4.304 -6.116 1.00 90.25 980 MET A C 1
ATOM 7841 O O . MET A 1 980 ? -21.287 -3.840 -7.243 1.00 90.25 980 MET A O 1
ATOM 7845 N N . GLU A 1 981 ? -20.834 -3.526 -5.080 1.00 87.94 981 GLU A N 1
ATOM 7846 C CA . GLU A 1 981 ? -20.600 -2.073 -5.213 1.00 87.94 981 GLU A CA 1
ATOM 7847 C C . GLU A 1 981 ? -19.474 -1.743 -6.212 1.00 87.94 981 GLU A C 1
ATOM 7849 O O . GLU A 1 981 ? -19.582 -0.814 -7.014 1.00 87.94 981 GLU A O 1
ATOM 7854 N N . LYS A 1 982 ? -18.395 -2.537 -6.210 1.00 88.06 982 LYS A N 1
ATOM 7855 C CA . LYS A 1 982 ? -17.265 -2.392 -7.146 1.00 88.06 982 LYS A CA 1
ATOM 7856 C C . LYS A 1 982 ? -17.656 -2.803 -8.570 1.00 88.06 982 LYS A C 1
ATOM 7858 O O . LYS A 1 982 ? -17.158 -2.218 -9.532 1.00 88.06 982 LYS A O 1
ATOM 7863 N N . LEU A 1 983 ? -18.553 -3.782 -8.722 1.00 87.75 983 LEU A N 1
ATOM 7864 C CA . LEU A 1 983 ? -19.159 -4.123 -10.011 1.00 87.75 983 LEU A CA 1
ATOM 7865 C C . LEU A 1 983 ? -20.095 -3.010 -10.497 1.00 87.75 983 LEU A C 1
ATOM 7867 O O . LEU A 1 983 ? -20.011 -2.633 -11.660 1.00 87.75 983 LEU A O 1
ATOM 7871 N N . ASP A 1 984 ? -20.912 -2.419 -9.628 1.00 85.50 984 ASP A N 1
ATOM 7872 C CA . ASP A 1 984 ? -21.783 -1.289 -9.969 1.00 85.50 984 ASP A CA 1
ATOM 7873 C C . ASP A 1 984 ? -20.982 -0.067 -10.448 1.00 85.50 984 ASP A C 1
ATOM 7875 O O . ASP A 1 984 ? -21.342 0.547 -11.454 1.00 85.50 984 ASP A O 1
ATOM 7879 N N . GLN A 1 985 ? -19.859 0.250 -9.795 1.00 87.00 985 GLN A N 1
ATOM 7880 C CA . GLN A 1 985 ? -18.932 1.299 -10.240 1.00 87.00 985 GLN A CA 1
ATOM 7881 C C . GLN A 1 985 ? -18.327 0.982 -11.620 1.00 87.00 985 GLN A C 1
ATOM 7883 O O . GLN A 1 985 ? -18.314 1.844 -12.500 1.00 87.00 985 GLN A O 1
ATOM 7888 N N . LYS A 1 986 ? -17.890 -0.266 -11.857 1.00 85.25 986 LYS A N 1
ATOM 7889 C CA . LYS A 1 986 ? -17.402 -0.702 -13.179 1.00 85.25 986 LYS A CA 1
ATOM 7890 C C . LYS A 1 986 ? -18.492 -0.601 -14.252 1.00 85.25 986 LYS A C 1
ATOM 7892 O O . LYS A 1 986 ? -18.222 -0.083 -15.334 1.00 85.25 986 LYS A O 1
ATOM 7897 N N . ALA A 1 987 ? -19.719 -1.029 -13.957 1.00 84.81 987 ALA A N 1
ATOM 7898 C CA . ALA A 1 987 ? -20.846 -0.947 -14.885 1.00 84.81 987 ALA A CA 1
ATOM 7899 C C . ALA A 1 987 ? -21.148 0.513 -15.279 1.00 84.81 987 ALA A C 1
ATOM 7901 O O . ALA A 1 987 ? -21.347 0.806 -16.457 1.00 84.81 987 ALA A O 1
ATOM 7902 N N . GLN A 1 988 ? -21.080 1.452 -14.326 1.00 83.75 988 GLN A N 1
ATOM 7903 C CA . GLN A 1 988 ? -21.208 2.890 -14.602 1.00 83.75 988 GLN A CA 1
ATOM 7904 C C . GLN A 1 988 ? -20.104 3.393 -15.547 1.00 83.75 988 GLN A C 1
ATOM 7906 O O . GLN A 1 988 ? -20.412 4.073 -16.522 1.00 83.75 988 GLN A O 1
ATOM 7911 N N . THR A 1 989 ? -18.839 3.004 -15.338 1.00 83.50 989 THR A N 1
ATOM 7912 C CA . THR A 1 989 ? -17.740 3.373 -16.260 1.00 83.50 989 THR A CA 1
ATOM 7913 C C . THR A 1 989 ? -17.833 2.730 -17.649 1.00 83.50 989 THR A C 1
ATOM 7915 O O . THR A 1 989 ? -17.223 3.231 -18.589 1.00 83.50 989 THR A O 1
ATOM 7918 N N . LEU A 1 990 ? -18.601 1.646 -17.793 1.00 78.81 990 LEU A N 1
ATOM 7919 C CA . LEU A 1 990 ? -18.850 0.944 -19.058 1.00 78.81 990 LEU A CA 1
ATOM 7920 C C . LEU A 1 990 ? -20.181 1.343 -19.725 1.00 78.81 990 LEU A C 1
ATOM 7922 O O . LEU A 1 990 ? -20.542 0.788 -20.762 1.00 78.81 990 LEU A O 1
ATOM 7926 N N . SER A 1 991 ? -20.917 2.297 -19.149 1.00 71.81 991 SER A N 1
ATOM 7927 C CA . SER A 1 991 ? -22.216 2.737 -19.661 1.00 71.81 991 SER A CA 1
ATOM 7928 C C . SER A 1 991 ? -22.056 3.797 -20.754 1.00 71.81 991 SER A C 1
ATOM 7930 O O . SER A 1 991 ? -21.687 4.939 -20.487 1.00 71.81 991 SER A O 1
ATOM 7932 N N . GLY A 1 992 ? -22.375 3.423 -21.993 1.00 69.00 992 GLY A N 1
ATOM 7933 C CA . GLY A 1 992 ? -22.315 4.279 -23.178 1.00 69.00 992 GLY A CA 1
ATOM 7934 C C . GLY A 1 992 ? -23.231 3.764 -24.297 1.00 69.00 992 GLY A C 1
ATOM 7935 O O . GLY A 1 992 ? -23.852 2.714 -24.136 1.00 69.00 992 GLY A O 1
ATOM 7936 N N . PRO A 1 993 ? -23.319 4.464 -25.444 1.00 60.56 993 PRO A N 1
ATOM 7937 C CA . PRO A 1 993 ? -24.223 4.100 -26.543 1.00 60.56 993 PRO A CA 1
ATOM 7938 C C . PRO A 1 993 ? -23.878 2.772 -27.242 1.00 60.56 993 PRO A C 1
ATOM 7940 O O . PRO A 1 993 ? -24.684 2.271 -28.017 1.00 60.56 993 PRO A O 1
ATOM 7943 N N . GLU A 1 994 ? -22.702 2.201 -26.966 1.00 57.22 994 GLU A N 1
ATOM 7944 C CA . GLU A 1 994 ? -22.232 0.910 -27.496 1.00 57.22 994 GLU A CA 1
ATOM 7945 C C . GLU A 1 994 ? -22.280 -0.221 -26.443 1.00 57.22 994 GLU A C 1
ATOM 7947 O O . GLU A 1 994 ? -21.781 -1.321 -26.683 1.00 57.22 994 GLU A O 1
ATOM 7952 N N . ALA A 1 995 ? -22.854 0.032 -25.258 1.00 63.41 995 ALA A N 1
ATOM 7953 C CA . ALA A 1 995 ? -22.911 -0.945 -24.172 1.00 63.41 995 ALA A CA 1
ATOM 7954 C C . ALA A 1 995 ? -23.910 -2.091 -24.467 1.00 63.41 995 ALA A C 1
ATOM 7956 O O . ALA A 1 995 ? -25.021 -1.823 -24.929 1.00 63.41 995 ALA A O 1
ATOM 7957 N N . PRO A 1 996 ? -23.579 -3.363 -24.157 1.00 69.25 996 PRO A N 1
ATOM 7958 C CA . PRO A 1 996 ? -24.506 -4.480 -24.339 1.00 69.25 996 PRO A CA 1
ATOM 7959 C C . PRO A 1 996 ? -25.730 -4.373 -23.416 1.00 69.25 996 PRO A C 1
ATOM 7961 O O . PRO A 1 996 ? -25.579 -4.221 -22.203 1.00 69.25 996 PRO A O 1
ATOM 7964 N N . GLU A 1 997 ? -26.942 -4.552 -23.952 1.00 72.44 997 GLU A N 1
ATOM 7965 C CA . GLU A 1 997 ? -28.198 -4.572 -23.173 1.00 72.44 997 GLU A CA 1
ATOM 7966 C C . GLU A 1 997 ? -28.165 -5.611 -22.032 1.00 72.44 997 GLU A C 1
ATOM 7968 O O . GLU A 1 997 ? -28.747 -5.419 -20.961 1.00 72.44 997 GLU A O 1
ATOM 7973 N N . GLN A 1 998 ? -27.415 -6.699 -22.236 1.00 76.25 998 GLN A N 1
ATOM 7974 C CA . GLN A 1 998 ? -27.192 -7.776 -21.273 1.00 76.25 998 GLN A CA 1
ATOM 7975 C C . GLN A 1 998 ? -26.522 -7.295 -19.974 1.00 76.25 998 GLN A C 1
ATOM 7977 O O . GLN A 1 998 ? -26.718 -7.926 -18.935 1.00 76.25 998 GLN A O 1
ATOM 7982 N N . LEU A 1 999 ? -25.770 -6.184 -20.008 1.00 80.62 999 LEU A N 1
ATOM 7983 C CA . LEU A 1 999 ? -25.086 -5.609 -18.845 1.00 80.62 999 LEU A CA 1
ATOM 7984 C C . LEU A 1 999 ? -26.090 -5.256 -17.737 1.00 80.62 999 LEU A C 1
ATOM 7986 O O . LEU A 1 999 ? -25.994 -5.767 -16.621 1.00 80.62 999 LEU A O 1
ATOM 7990 N N . GLY A 1 1000 ? -27.089 -4.430 -18.067 1.00 80.25 1000 GLY A N 1
ATOM 7991 C CA . GLY A 1 1000 ? -28.098 -3.965 -17.113 1.00 80.25 1000 GLY A CA 1
ATOM 7992 C C . GLY A 1 1000 ? -29.038 -5.081 -16.654 1.00 80.25 1000 GLY A C 1
ATOM 7993 O O . GLY A 1 1000 ? -29.396 -5.141 -15.479 1.00 80.25 1000 GLY A O 1
ATOM 7994 N N . VAL A 1 1001 ? -29.387 -6.012 -17.552 1.00 85.25 1001 VAL A N 1
ATOM 7995 C CA . VAL A 1 1001 ? -30.222 -7.180 -17.217 1.00 85.25 1001 VAL A CA 1
ATOM 7996 C C . VAL A 1 1001 ? -29.533 -8.074 -16.181 1.00 85.25 1001 VAL A C 1
ATOM 7998 O O . VAL A 1 1001 ? -30.174 -8.501 -15.221 1.00 85.25 1001 VAL A O 1
ATOM 8001 N N . MET A 1 1002 ? -28.232 -8.334 -16.339 1.00 84.81 1002 MET A N 1
ATOM 8002 C CA . MET A 1 1002 ? -27.457 -9.129 -15.385 1.00 84.81 1002 MET A CA 1
ATOM 8003 C C . MET A 1 1002 ? -27.224 -8.379 -14.067 1.00 84.81 1002 MET A C 1
ATOM 8005 O O . MET A 1 1002 ? -27.434 -8.953 -13.003 1.00 84.81 1002 MET A O 1
ATOM 8009 N N . GLN A 1 1003 ? -26.866 -7.092 -14.116 1.00 85.75 1003 GLN A N 1
ATOM 8010 C CA . GLN A 1 1003 ? -26.680 -6.251 -12.926 1.00 85.75 1003 GLN A CA 1
ATOM 8011 C C . GLN A 1 1003 ? -27.932 -6.246 -12.031 1.00 85.75 1003 GLN A C 1
ATOM 8013 O O . GLN A 1 1003 ? -27.848 -6.442 -10.819 1.00 85.75 1003 GLN A O 1
ATOM 8018 N N . GLU A 1 1004 ? -29.109 -6.076 -12.635 1.00 86.62 1004 GLU A N 1
ATOM 8019 C CA . GLU A 1 1004 ? -30.399 -6.068 -11.941 1.00 86.62 1004 GLU A CA 1
ATOM 8020 C C . GLU A 1 1004 ? -30.818 -7.465 -11.440 1.00 86.62 1004 GLU A C 1
ATOM 8022 O O . GLU A 1 1004 ? -31.425 -7.589 -10.372 1.00 86.62 1004 GLU A O 1
ATOM 8027 N N . ARG A 1 1005 ? -30.476 -8.534 -12.175 1.00 89.75 1005 ARG A N 1
ATOM 8028 C CA . ARG A 1 1005 ? -30.693 -9.932 -11.761 1.00 89.75 1005 ARG A CA 1
ATOM 8029 C C . ARG A 1 1005 ? -29.864 -10.280 -10.520 1.00 89.75 1005 ARG A C 1
ATOM 8031 O O . ARG A 1 1005 ? -30.422 -10.732 -9.520 1.00 89.75 1005 ARG A O 1
ATOM 8038 N N . LEU A 1 1006 ? -28.569 -9.986 -10.562 1.00 90.00 1006 LEU A N 1
ATOM 8039 C CA . LEU A 1 1006 ? -27.609 -10.256 -9.496 1.00 90.00 1006 LEU A CA 1
ATOM 8040 C C . LEU A 1 1006 ? -27.928 -9.457 -8.221 1.00 90.00 1006 LEU A C 1
ATOM 8042 O O . LEU A 1 1006 ? -27.960 -10.028 -7.130 1.00 90.00 1006 LEU A O 1
ATOM 8046 N N . ARG A 1 1007 ? -28.296 -8.173 -8.346 1.00 89.88 1007 ARG A N 1
ATOM 8047 C CA . ARG A 1 1007 ? -28.819 -7.366 -7.225 1.00 89.88 1007 ARG A CA 1
ATOM 8048 C C . ARG A 1 1007 ? -30.047 -8.003 -6.566 1.00 89.88 1007 ARG A C 1
ATOM 8050 O O . ARG A 1 1007 ? -30.108 -8.074 -5.341 1.00 89.88 1007 ARG A O 1
ATOM 8057 N N . LYS A 1 1008 ? -31.005 -8.513 -7.352 1.00 90.81 1008 LYS A N 1
ATOM 8058 C CA . LYS A 1 1008 ? -32.193 -9.213 -6.824 1.00 90.81 1008 LYS A CA 1
ATOM 8059 C C . LYS A 1 1008 ? -31.837 -10.528 -6.134 1.00 90.81 1008 LYS A C 1
ATOM 8061 O O . LYS A 1 1008 ? -32.369 -10.801 -5.062 1.00 90.81 1008 LYS A O 1
ATOM 8066 N N . GLN A 1 1009 ? -30.927 -11.320 -6.701 1.00 91.81 1009 GLN A N 1
ATOM 8067 C CA . GLN A 1 1009 ? -30.459 -12.563 -6.079 1.00 91.81 1009 GLN A CA 1
ATOM 8068 C C . GLN A 1 1009 ? -29.737 -12.300 -4.745 1.00 91.81 1009 GLN A C 1
ATOM 8070 O O . GLN A 1 1009 ? -30.028 -12.997 -3.771 1.00 91.81 1009 GLN A O 1
ATOM 8075 N N . LEU A 1 1010 ? -28.874 -11.277 -4.677 1.00 92.75 1010 LEU A N 1
ATOM 8076 C CA . LEU A 1 1010 ? -28.196 -10.837 -3.450 1.00 92.75 1010 LEU A CA 1
ATOM 8077 C C . LEU A 1 1010 ? -29.173 -10.304 -2.396 1.00 92.75 1010 LEU A C 1
ATOM 8079 O O . LEU A 1 1010 ? -29.069 -10.693 -1.236 1.00 92.75 1010 LEU A O 1
ATOM 8083 N N . TRP A 1 1011 ? -30.148 -9.472 -2.777 1.00 92.06 1011 TRP A N 1
ATOM 8084 C CA . TRP A 1 1011 ? -31.153 -8.964 -1.837 1.00 92.06 1011 TRP A CA 1
ATOM 8085 C C . TRP A 1 1011 ? -32.020 -10.092 -1.254 1.00 92.06 1011 TRP A C 1
ATOM 8087 O O . TRP A 1 1011 ? -32.210 -10.163 -0.043 1.00 92.06 1011 TRP A O 1
ATOM 8097 N N . VAL A 1 1012 ? -32.466 -11.045 -2.083 1.00 92.44 1012 VAL A N 1
ATOM 8098 C CA . VAL A 1 1012 ? -33.187 -12.236 -1.597 1.00 92.44 1012 VAL A CA 1
ATOM 8099 C C . VAL A 1 1012 ? -32.309 -13.082 -0.668 1.00 92.44 1012 VAL A C 1
ATOM 8101 O O . VAL A 1 1012 ? -32.808 -13.596 0.331 1.00 92.44 1012 VAL A O 1
ATOM 8104 N N . LEU A 1 1013 ? -31.007 -13.223 -0.951 1.00 92.62 1013 LEU A N 1
ATOM 8105 C CA . LEU A 1 1013 ? -30.081 -13.912 -0.047 1.00 92.62 1013 LEU A CA 1
ATOM 8106 C C . LEU A 1 1013 ? -29.928 -13.161 1.287 1.00 92.62 1013 LEU A C 1
ATOM 8108 O O . LEU A 1 1013 ? -29.929 -13.798 2.337 1.00 92.62 1013 LEU A O 1
ATOM 8112 N N . GLN A 1 1014 ? -29.860 -11.828 1.262 1.00 93.50 1014 GLN A N 1
ATOM 8113 C CA . GLN A 1 1014 ? -29.774 -10.985 2.454 1.00 93.50 1014 GLN A CA 1
ATOM 8114 C C . GLN A 1 1014 ? -31.022 -11.106 3.339 1.00 93.50 1014 GLN A C 1
ATOM 8116 O O . GLN A 1 1014 ? -30.882 -11.322 4.540 1.00 93.50 1014 GLN A O 1
ATOM 8121 N N . GLU A 1 1015 ? -32.227 -11.051 2.769 1.00 90.75 1015 GLU A N 1
ATOM 8122 C CA . GLU A 1 1015 ? -33.478 -11.271 3.512 1.00 90.75 1015 GLU A CA 1
ATOM 8123 C C . GLU A 1 1015 ? -33.560 -12.693 4.096 1.00 90.75 1015 GLU A C 1
ATOM 8125 O O . GLU A 1 1015 ? -33.949 -12.870 5.253 1.00 90.75 1015 GLU A O 1
ATOM 8130 N N . LEU A 1 1016 ? -33.131 -13.718 3.345 1.00 90.44 1016 LEU A N 1
ATOM 8131 C CA . LEU A 1 1016 ? -33.049 -15.091 3.856 1.00 90.44 1016 LEU A CA 1
ATOM 8132 C C . LEU A 1 1016 ? -32.078 -15.186 5.042 1.00 90.44 1016 LEU A C 1
ATOM 8134 O O . LEU A 1 1016 ? -32.464 -15.700 6.091 1.00 90.44 1016 LEU A O 1
ATOM 8138 N N . VAL A 1 1017 ? -30.869 -14.628 4.925 1.00 92.06 1017 VAL A N 1
ATOM 8139 C CA . VAL A 1 1017 ? -29.876 -14.586 6.011 1.00 92.06 1017 VAL A CA 1
ATOM 8140 C C . VAL A 1 1017 ? -30.427 -13.838 7.233 1.00 92.06 1017 VAL A C 1
ATOM 8142 O O . VAL A 1 1017 ? -30.439 -14.398 8.327 1.00 92.06 1017 VAL A O 1
ATOM 8145 N N . VAL A 1 1018 ? -30.967 -12.627 7.065 1.00 89.62 1018 VAL A N 1
ATOM 8146 C CA . VAL A 1 1018 ? -31.545 -11.836 8.168 1.00 89.62 1018 VAL A CA 1
ATOM 8147 C C . VAL A 1 1018 ? -32.726 -12.552 8.830 1.00 89.62 1018 VAL A C 1
ATOM 8149 O O . VAL A 1 1018 ? -32.881 -12.456 10.047 1.00 89.62 1018 VAL A O 1
ATOM 8152 N N . SER A 1 1019 ? -33.547 -13.285 8.072 1.00 86.62 1019 SER A N 1
ATOM 8153 C CA . SER A 1 1019 ? -34.632 -14.083 8.654 1.00 86.62 1019 SER A CA 1
ATOM 8154 C C . SER A 1 1019 ? -34.098 -15.271 9.460 1.00 86.62 1019 SER A C 1
ATOM 8156 O O . SER A 1 1019 ? -34.408 -15.376 10.644 1.00 86.62 1019 SER A O 1
ATOM 8158 N N . ARG A 1 1020 ? -33.213 -16.097 8.882 1.00 88.94 1020 ARG A N 1
ATOM 8159 C CA . ARG A 1 1020 ? -32.623 -17.272 9.545 1.00 88.94 1020 ARG A CA 1
ATOM 8160 C C . ARG A 1 1020 ? -31.846 -16.910 10.814 1.00 88.94 1020 ARG A C 1
ATOM 8162 O O . ARG A 1 1020 ? -31.915 -17.659 11.783 1.00 88.94 1020 ARG A O 1
ATOM 8169 N N . GLY A 1 1021 ? -31.166 -15.763 10.837 1.00 88.94 1021 GLY A N 1
ATOM 8170 C CA . GLY A 1 1021 ? -30.484 -15.264 12.034 1.00 88.94 1021 GLY A CA 1
ATOM 8171 C C . GLY A 1 1021 ? -31.433 -15.004 13.208 1.00 88.94 1021 GLY A C 1
ATOM 8172 O O . GLY A 1 1021 ? -31.103 -15.351 14.339 1.00 88.94 1021 GLY A O 1
ATOM 8173 N N . ARG A 1 1022 ? -32.636 -14.472 12.943 1.00 86.75 1022 ARG A N 1
ATOM 8174 C CA . ARG A 1 1022 ? -33.662 -14.243 13.977 1.00 86.75 1022 ARG A CA 1
ATOM 8175 C C . ARG A 1 1022 ? -34.242 -15.553 14.498 1.00 86.75 1022 ARG A C 1
ATOM 8177 O O . ARG A 1 1022 ? -34.323 -15.721 15.706 1.00 86.75 1022 ARG A O 1
ATOM 8184 N N . GLU A 1 1023 ? -34.598 -16.485 13.610 1.00 82.62 1023 GLU A N 1
ATOM 8185 C CA . GLU A 1 1023 ? -35.141 -17.789 14.031 1.00 82.62 1023 GLU A CA 1
ATOM 8186 C C . GLU A 1 1023 ? -34.129 -18.559 14.911 1.00 82.62 1023 GLU A C 1
ATOM 8188 O O . GLU A 1 1023 ? -34.502 -19.123 15.939 1.00 82.62 1023 GLU A O 1
ATOM 8193 N N . LEU A 1 1024 ? -32.833 -18.514 14.567 1.00 87.38 1024 LEU A N 1
ATOM 8194 C CA . LEU A 1 1024 ? -31.749 -19.086 15.379 1.00 87.38 1024 LEU A CA 1
ATOM 8195 C C . LEU A 1 1024 ? -31.634 -18.421 16.764 1.00 87.38 1024 LEU A C 1
ATOM 8197 O O . LEU A 1 1024 ? -31.559 -19.115 17.776 1.00 87.38 1024 LEU A O 1
ATOM 8201 N N . GLU A 1 1025 ? -31.650 -17.086 16.834 1.00 87.12 1025 GLU A N 1
ATOM 8202 C CA . GLU A 1 1025 ? -31.588 -16.357 18.110 1.00 87.12 1025 GLU A CA 1
ATOM 8203 C C . GLU A 1 1025 ? -32.843 -16.597 18.976 1.00 87.12 1025 GLU A C 1
ATOM 8205 O O . GLU A 1 1025 ? -32.766 -16.594 20.206 1.00 87.12 1025 GLU A O 1
ATOM 8210 N N . TRP A 1 1026 ? -34.012 -16.825 18.365 1.00 82.81 1026 TRP A N 1
ATOM 8211 C CA . TRP A 1 1026 ? -35.249 -17.130 19.093 1.00 82.81 1026 TRP A CA 1
ATOM 8212 C C . TRP A 1 1026 ? -35.269 -18.579 19.599 1.00 82.81 1026 TRP A C 1
ATOM 8214 O O . TRP A 1 1026 ? -35.700 -18.820 20.725 1.00 82.81 1026 TRP A O 1
ATOM 8224 N N . THR A 1 1027 ? -34.751 -19.525 18.809 1.00 84.50 1027 THR A N 1
ATOM 8225 C CA . THR A 1 1027 ? -34.564 -20.932 19.216 1.00 84.50 1027 THR A CA 1
ATOM 8226 C C . THR A 1 1027 ? -33.626 -21.021 20.424 1.00 84.50 1027 THR A C 1
ATOM 8228 O O . THR A 1 1027 ? -33.917 -21.731 21.385 1.00 84.50 1027 THR A O 1
ATOM 8231 N N . LEU A 1 1028 ? -32.561 -20.208 20.449 1.00 87.44 1028 LEU A N 1
ATOM 8232 C CA . LEU A 1 1028 ? -31.664 -20.109 21.602 1.00 87.44 1028 LEU A CA 1
ATOM 8233 C C . LEU A 1 1028 ? -32.416 -19.660 22.867 1.00 87.44 1028 LEU A C 1
ATOM 8235 O O . LEU A 1 1028 ? -32.361 -20.341 23.889 1.00 87.44 1028 LEU A O 1
ATOM 8239 N N . LYS A 1 1029 ? -33.184 -18.567 22.779 1.00 86.44 1029 LYS A N 1
ATOM 8240 C CA . LYS A 1 1029 ? -33.976 -18.033 23.904 1.00 86.44 1029 LYS A CA 1
ATOM 8241 C C . LYS A 1 1029 ? -35.073 -18.990 24.377 1.00 86.44 1029 LYS A C 1
ATOM 8243 O O . LYS A 1 1029 ? -35.423 -18.975 25.557 1.00 86.44 1029 LYS A O 1
ATOM 8248 N N . LEU A 1 1030 ? -35.605 -19.838 23.491 1.00 84.25 1030 LEU A N 1
ATOM 8249 C CA . LEU A 1 1030 ? -36.515 -20.917 23.879 1.00 84.25 1030 LEU A CA 1
ATOM 8250 C C . LEU A 1 1030 ? -35.790 -21.947 24.755 1.00 84.25 1030 LEU A C 1
ATOM 8252 O O . LEU A 1 1030 ? -36.299 -22.293 25.818 1.00 84.25 1030 LEU A O 1
ATOM 8256 N N . HIS A 1 1031 ? -34.601 -22.407 24.354 1.00 84.44 1031 HIS A N 1
ATOM 8257 C CA . HIS A 1 1031 ? -33.813 -23.342 25.162 1.00 84.44 1031 HIS A CA 1
ATOM 8258 C C . HIS A 1 1031 ? -33.407 -22.739 26.520 1.00 84.44 1031 HIS A C 1
ATOM 8260 O O . HIS A 1 1031 ? -33.550 -23.409 27.545 1.00 84.44 1031 HIS A O 1
ATOM 8266 N N . GLU A 1 1032 ? -33.003 -21.462 26.555 1.00 87.19 1032 GLU A N 1
ATOM 8267 C CA . GLU A 1 1032 ? -32.733 -20.727 27.802 1.00 87.19 1032 GLU A CA 1
ATOM 8268 C C . GLU A 1 1032 ? -33.959 -20.690 28.732 1.00 87.19 1032 GLU A C 1
ATOM 8270 O O . GLU A 1 1032 ? -33.838 -20.982 29.925 1.00 87.19 1032 GLU A O 1
ATOM 8275 N N . PHE A 1 1033 ? -35.146 -20.376 28.196 1.00 87.19 1033 PHE A N 1
ATOM 8276 C CA . PHE A 1 1033 ? -36.399 -20.377 28.957 1.00 87.19 1033 PHE A CA 1
ATOM 8277 C C . PHE A 1 1033 ? -36.753 -21.772 29.487 1.00 87.19 1033 PHE A C 1
ATOM 8279 O O . PHE A 1 1033 ? -37.071 -21.904 30.667 1.00 87.19 1033 PHE A O 1
ATOM 8286 N N . MET A 1 1034 ? -36.676 -22.812 28.651 1.00 82.75 1034 MET A N 1
ATOM 8287 C CA . MET A 1 1034 ? -37.034 -24.181 29.045 1.00 82.75 1034 MET A CA 1
ATOM 8288 C C . MET A 1 1034 ? -36.118 -24.720 30.156 1.00 82.75 1034 MET A C 1
ATOM 8290 O O . MET A 1 1034 ? -36.601 -25.388 31.072 1.00 82.75 1034 MET A O 1
ATOM 8294 N N . ARG A 1 1035 ? -34.822 -24.375 30.125 1.00 87.25 1035 ARG A N 1
ATOM 8295 C CA . ARG A 1 1035 ? -33.868 -24.656 31.211 1.00 87.25 1035 ARG A CA 1
ATOM 8296 C C . ARG A 1 1035 ? -34.272 -23.953 32.508 1.00 87.25 1035 ARG A C 1
ATOM 8298 O O . ARG A 1 1035 ? -34.502 -24.621 33.515 1.00 87.25 1035 ARG A O 1
ATOM 8305 N N . GLU A 1 1036 ? -34.394 -22.622 32.489 1.00 87.12 1036 GLU A N 1
ATOM 8306 C CA . GLU A 1 1036 ? -34.726 -21.849 33.697 1.00 87.12 1036 GLU A CA 1
ATOM 8307 C C . GLU A 1 1036 ? -36.087 -22.241 34.284 1.00 87.12 1036 GLU A C 1
ATOM 8309 O O . GLU A 1 1036 ? -36.237 -22.285 35.506 1.00 87.12 1036 GLU A O 1
ATOM 8314 N N . ALA A 1 1037 ? -37.060 -22.586 33.437 1.00 85.94 1037 ALA A N 1
ATOM 8315 C CA . ALA A 1 1037 ? -38.372 -23.059 33.855 1.00 85.94 1037 ALA A CA 1
ATOM 8316 C C . ALA A 1 1037 ? -38.294 -24.370 34.657 1.00 85.94 1037 ALA A C 1
ATOM 8318 O O . ALA A 1 1037 ? -38.904 -24.462 35.724 1.00 85.94 1037 ALA A O 1
ATOM 8319 N N . GLU A 1 1038 ? -37.526 -25.371 34.210 1.00 85.25 1038 GLU A N 1
ATOM 8320 C CA . GLU A 1 1038 ? -37.390 -26.639 34.942 1.00 85.25 1038 GLU A CA 1
ATOM 8321 C C . GLU A 1 1038 ? -36.502 -26.493 36.197 1.00 85.25 1038 GLU A C 1
ATOM 8323 O O . GLU A 1 1038 ? -36.832 -27.025 37.264 1.00 85.25 1038 GLU A O 1
ATOM 8328 N N . ASP A 1 1039 ? -35.441 -25.681 36.132 1.00 87.75 1039 ASP A N 1
ATOM 8329 C CA . ASP A 1 1039 ? -34.602 -25.322 37.288 1.00 87.75 1039 ASP A CA 1
ATOM 8330 C C . ASP A 1 1039 ? -35.353 -24.468 38.330 1.00 87.75 1039 ASP A C 1
ATOM 8332 O O . ASP A 1 1039 ? -34.959 -24.392 39.500 1.00 87.75 1039 ASP A O 1
ATOM 8336 N N . LEU A 1 1040 ? -36.434 -23.791 37.937 1.00 89.12 1040 LEU A N 1
ATOM 8337 C CA . LEU A 1 1040 ? -37.332 -23.077 38.842 1.00 89.12 1040 LEU A CA 1
ATOM 8338 C C . LEU A 1 1040 ? -38.426 -24.000 39.395 1.00 89.12 1040 LEU A C 1
ATOM 8340 O O . LEU A 1 1040 ? -38.677 -23.989 40.598 1.00 89.12 1040 LEU A O 1
ATOM 8344 N N . LYS A 1 1041 ? -39.032 -24.844 38.557 1.00 87.94 1041 LYS A N 1
ATOM 8345 C CA . LYS A 1 1041 ? -40.050 -25.846 38.923 1.00 87.94 1041 LYS A CA 1
ATOM 8346 C C . LYS A 1 1041 ? -39.530 -26.855 39.949 1.00 87.94 1041 LYS A C 1
ATOM 8348 O O . LYS A 1 1041 ? -40.176 -27.096 40.971 1.00 87.94 1041 LYS A O 1
ATOM 8353 N N . SER A 1 1042 ? -38.330 -27.388 39.732 1.00 87.38 1042 SER A N 1
ATOM 8354 C CA . SER A 1 1042 ? -37.647 -28.284 40.674 1.00 87.38 1042 SER A CA 1
ATOM 8355 C C . SER A 1 1042 ? -37.324 -27.595 42.011 1.00 87.38 1042 SER A C 1
ATOM 8357 O O . SER A 1 1042 ? -37.538 -28.173 43.083 1.00 87.38 1042 SER A O 1
ATOM 8359 N N . TRP A 1 1043 ? -36.898 -26.327 41.971 1.00 90.75 1043 TRP A N 1
ATOM 8360 C CA . TRP A 1 1043 ? -36.672 -25.501 43.161 1.00 90.75 1043 TRP A CA 1
ATOM 8361 C C . TRP A 1 1043 ? -37.972 -25.230 43.939 1.00 90.75 1043 TRP A C 1
ATOM 8363 O O . TRP A 1 1043 ? -38.012 -25.447 45.154 1.00 90.75 1043 TRP A O 1
ATOM 8373 N N . LEU A 1 1044 ? -39.055 -24.844 43.253 1.00 88.56 1044 LEU A N 1
ATOM 8374 C CA . LEU A 1 1044 ? -40.384 -24.628 43.839 1.00 88.56 1044 LEU A CA 1
ATOM 8375 C C . LEU A 1 1044 ? -40.893 -25.894 44.536 1.00 88.56 1044 LEU A C 1
ATOM 8377 O O . LEU A 1 1044 ? -41.299 -25.837 45.698 1.00 88.56 1044 LEU A O 1
ATOM 8381 N N . ALA A 1 1045 ? -40.803 -27.050 43.871 1.00 86.06 1045 ALA A N 1
ATOM 8382 C CA . ALA A 1 1045 ? -41.204 -28.336 44.435 1.00 86.06 1045 ALA A CA 1
ATOM 8383 C C . ALA A 1 1045 ? -40.427 -28.681 45.720 1.00 86.06 1045 ALA A C 1
ATOM 8385 O O . ALA A 1 1045 ? -41.025 -29.129 46.702 1.00 86.06 1045 ALA A O 1
ATOM 8386 N N . SER A 1 1046 ? -39.114 -28.420 45.747 1.00 87.00 1046 SER A N 1
ATOM 8387 C CA . SER A 1 1046 ? -38.267 -28.608 46.932 1.00 87.00 1046 SER A CA 1
ATOM 8388 C C . SER A 1 1046 ? -38.706 -27.711 48.099 1.00 87.00 1046 SER A C 1
ATOM 8390 O O . SER A 1 1046 ? -38.984 -28.195 49.200 1.00 87.00 1046 SER A O 1
ATOM 8392 N N . GLN A 1 1047 ? -38.883 -26.411 47.853 1.00 86.31 1047 GLN A N 1
ATOM 8393 C CA . GLN A 1 1047 ? -39.301 -25.451 48.881 1.00 86.31 1047 GLN A CA 1
ATOM 8394 C C . GLN A 1 1047 ? -40.720 -25.724 49.409 1.00 86.31 1047 GLN A C 1
ATOM 8396 O O . GLN A 1 1047 ? -40.982 -25.593 50.607 1.00 86.31 1047 GLN A O 1
ATOM 8401 N N . LYS A 1 1048 ? -41.625 -26.211 48.550 1.00 83.44 1048 LYS A N 1
ATOM 8402 C CA . LYS A 1 1048 ? -42.984 -26.640 48.922 1.00 83.44 1048 LYS A CA 1
ATOM 8403 C C . LYS A 1 1048 ? -42.991 -27.856 49.855 1.00 83.44 1048 LYS A C 1
ATOM 8405 O O . LYS A 1 1048 ? -43.927 -28.012 50.640 1.00 83.44 1048 LYS A O 1
ATOM 8410 N N . GLN A 1 1049 ? -41.942 -28.685 49.837 1.00 80.62 1049 GLN A N 1
ATOM 8411 C CA . GLN A 1 1049 ? -41.730 -29.752 50.825 1.00 80.62 1049 GLN A CA 1
ATOM 8412 C C . GLN A 1 1049 ? -41.137 -29.230 52.141 1.00 80.62 1049 GLN A C 1
ATOM 8414 O O . GLN A 1 1049 ? -41.501 -29.737 53.200 1.00 80.62 1049 GLN A O 1
ATOM 8419 N N . VAL A 1 1050 ? -40.270 -28.209 52.105 1.00 80.31 1050 VAL A N 1
ATOM 8420 C CA . VAL A 1 1050 ? -39.750 -27.548 53.320 1.00 80.31 1050 VAL A CA 1
ATOM 8421 C C . VAL A 1 1050 ? -40.895 -26.888 54.095 1.00 80.31 1050 VAL A C 1
ATOM 8423 O O . VAL A 1 1050 ? -41.102 -27.208 55.265 1.00 80.31 1050 VAL A O 1
ATOM 8426 N N . ALA A 1 1051 ? -41.705 -26.063 53.423 1.00 79.12 1051 ALA A N 1
ATOM 8427 C CA . ALA A 1 1051 ? -42.825 -25.336 54.028 1.00 79.12 1051 ALA A CA 1
ATOM 8428 C C . ALA A 1 1051 ? -43.881 -26.247 54.691 1.00 79.12 1051 ALA A C 1
ATOM 8430 O O . ALA A 1 1051 ? -44.521 -25.848 55.660 1.00 79.12 1051 ALA A O 1
ATOM 8431 N N . ARG A 1 1052 ? -44.062 -27.477 54.187 1.00 77.62 1052 ARG A N 1
ATOM 8432 C CA . ARG A 1 1052 ? -45.045 -28.452 54.698 1.00 77.62 1052 ARG A CA 1
ATOM 8433 C C . ARG A 1 1052 ? -44.578 -29.270 55.905 1.00 77.62 1052 ARG A C 1
ATOM 8435 O O . ARG A 1 1052 ? -45.411 -29.900 56.542 1.00 77.62 1052 ARG A O 1
ATOM 8442 N N . ARG A 1 1053 ? -43.275 -29.325 56.199 1.00 69.06 1053 ARG A N 1
ATOM 8443 C CA . ARG A 1 1053 ? -42.720 -30.199 57.258 1.00 69.06 1053 ARG A CA 1
ATOM 8444 C C . ARG A 1 1053 ? -42.620 -29.537 58.631 1.00 69.06 1053 ARG A C 1
ATOM 8446 O O . ARG A 1 1053 ? -42.324 -30.216 59.608 1.00 69.06 1053 ARG A O 1
ATOM 8453 N N . GLU A 1 1054 ? -42.816 -28.225 58.708 1.00 62.12 1054 GLU A N 1
ATOM 8454 C CA . GLU A 1 1054 ? -42.474 -27.415 59.877 1.00 62.12 1054 GLU A CA 1
ATOM 8455 C C . GLU A 1 1054 ? -43.735 -26.843 60.542 1.00 62.12 1054 GLU A C 1
ATOM 8457 O O . GLU A 1 1054 ? -44.005 -25.647 60.482 1.00 62.12 1054 GLU A O 1
ATOM 8462 N N . GLU A 1 1055 ? -44.545 -27.718 61.148 1.00 62.12 1055 GLU A N 1
ATOM 8463 C CA . GLU A 1 1055 ? -45.848 -27.342 61.723 1.00 62.12 1055 GLU A CA 1
ATOM 8464 C C . GLU A 1 1055 ? -45.778 -26.804 63.162 1.00 62.12 1055 GLU A C 1
ATOM 8466 O O . GLU A 1 1055 ? -46.617 -25.986 63.539 1.00 62.12 1055 GLU A O 1
ATOM 8471 N N . SER A 1 1056 ? -44.788 -27.208 63.969 1.00 69.56 1056 SER A N 1
ATOM 8472 C CA . SER A 1 1056 ? -44.706 -26.839 65.394 1.00 69.56 1056 SER A CA 1
ATOM 8473 C C . SER A 1 1056 ? -44.627 -25.320 65.600 1.00 69.56 1056 SER A C 1
ATOM 8475 O O . SER A 1 1056 ? -43.924 -24.620 64.871 1.00 69.56 1056 SER A O 1
ATOM 8477 N N . LEU A 1 1057 ? -45.355 -24.793 66.588 1.00 68.94 1057 LEU A N 1
ATOM 8478 C CA . LEU A 1 1057 ? -45.447 -23.351 66.884 1.00 68.94 1057 LEU A CA 1
ATOM 8479 C C . LEU A 1 1057 ? -44.689 -22.948 68.159 1.00 68.94 1057 LEU A C 1
ATOM 8481 O O . LEU A 1 1057 ? -44.964 -21.902 68.734 1.00 68.94 1057 LEU A O 1
ATOM 8485 N N . GLY A 1 1058 ? -43.724 -23.770 68.581 1.00 72.75 1058 GLY A N 1
ATOM 8486 C CA . GLY A 1 1058 ? -42.983 -23.606 69.831 1.00 72.75 1058 GLY A CA 1
ATOM 8487 C C . GLY A 1 1058 ? -43.789 -23.988 71.079 1.00 72.75 1058 GLY A C 1
ATOM 8488 O O . GLY A 1 1058 ? -44.994 -24.221 71.027 1.00 72.75 1058 GLY A O 1
ATOM 8489 N N . GLU A 1 1059 ? -43.085 -24.084 72.206 1.00 76.94 1059 GLU A N 1
ATOM 8490 C CA . GLU A 1 1059 ? -43.647 -24.459 73.520 1.00 76.94 1059 GLU A CA 1
ATOM 8491 C C . GLU A 1 1059 ? -43.394 -23.384 74.592 1.00 76.94 1059 GLU A C 1
ATOM 8493 O O . GLU A 1 1059 ? -44.083 -23.321 75.607 1.00 76.94 1059 GLU A O 1
ATOM 8498 N N . ASN A 1 1060 ? -42.396 -22.528 74.359 1.00 77.44 1060 ASN A N 1
ATOM 8499 C CA . ASN A 1 1060 ? -42.021 -21.386 75.179 1.00 77.44 1060 ASN A CA 1
ATOM 8500 C C . ASN A 1 1060 ? -41.448 -20.275 74.276 1.00 77.44 1060 ASN A C 1
ATOM 8502 O O . ASN A 1 1060 ? -41.135 -20.515 73.108 1.00 77.44 1060 ASN A O 1
ATOM 8506 N N . TYR A 1 1061 ? -41.292 -19.066 74.817 1.00 78.62 1061 TYR A N 1
ATOM 8507 C CA . TYR A 1 1061 ? -40.870 -17.885 74.054 1.00 78.62 1061 TYR A CA 1
ATOM 8508 C C . TYR A 1 1061 ? -39.538 -18.083 73.297 1.00 78.62 1061 TYR A C 1
ATOM 8510 O O . TYR A 1 1061 ? -39.448 -17.754 72.116 1.00 78.62 1061 TYR A O 1
ATOM 8518 N N . GLU A 1 1062 ? -38.536 -18.705 73.928 1.00 80.94 1062 GLU A N 1
ATOM 8519 C CA . GLU A 1 1062 ? -37.225 -18.983 73.317 1.00 80.94 1062 GLU A CA 1
ATOM 8520 C C . GLU A 1 1062 ? -37.320 -19.923 72.101 1.00 80.94 1062 GLU A C 1
ATOM 8522 O O . GLU A 1 1062 ? -36.709 -19.668 71.060 1.00 80.94 1062 GLU A O 1
ATOM 8527 N N . HIS A 1 1063 ? -38.125 -20.988 72.198 1.00 81.38 1063 HIS A N 1
ATOM 8528 C CA . HIS A 1 1063 ? -38.364 -21.933 71.105 1.00 81.38 1063 HIS A CA 1
ATOM 8529 C C . HIS A 1 1063 ? -39.087 -21.243 69.933 1.00 81.38 1063 HIS A C 1
ATOM 8531 O O . HIS A 1 1063 ? -38.702 -21.444 68.779 1.00 81.38 1063 HIS A O 1
ATOM 8537 N N . VAL A 1 1064 ? -40.071 -20.372 70.202 1.00 82.88 1064 VAL A N 1
ATOM 8538 C CA . VAL A 1 1064 ? -40.731 -19.588 69.140 1.00 82.88 1064 VAL A CA 1
ATOM 8539 C C . VAL A 1 1064 ? -39.737 -18.648 68.451 1.00 82.88 1064 VAL A C 1
ATOM 8541 O O . VAL A 1 1064 ? -39.645 -18.658 67.223 1.00 82.88 1064 VAL A O 1
ATOM 8544 N N . LEU A 1 1065 ? -38.934 -17.892 69.210 1.00 81.00 1065 LEU A N 1
ATOM 8545 C CA . LEU A 1 1065 ? -37.912 -17.005 68.640 1.00 81.00 1065 LEU A CA 1
ATOM 8546 C C . LEU A 1 1065 ? -36.904 -17.774 67.773 1.00 81.00 1065 LEU A C 1
ATOM 8548 O O . LEU A 1 1065 ? -36.567 -17.321 66.676 1.00 81.00 1065 LEU A O 1
ATOM 8552 N N . HIS A 1 1066 ? -36.468 -18.964 68.201 1.00 81.88 1066 HIS A N 1
ATOM 8553 C CA . HIS A 1 1066 ? -35.601 -19.813 67.383 1.00 81.88 1066 HIS A CA 1
ATOM 8554 C C . HIS A 1 1066 ? -36.263 -20.185 66.044 1.00 81.88 1066 HIS A C 1
ATOM 8556 O O . HIS A 1 1066 ? -35.645 -20.015 64.987 1.00 81.88 1066 HIS A O 1
ATOM 8562 N N . LEU A 1 1067 ? -37.534 -20.608 66.062 1.00 83.25 1067 LEU A N 1
ATOM 8563 C CA . LEU A 1 1067 ? -38.305 -20.908 64.850 1.00 83.25 1067 LEU A CA 1
ATOM 8564 C C . LEU A 1 1067 ? -38.443 -19.679 63.934 1.00 83.25 1067 LEU A C 1
ATOM 8566 O O . LEU A 1 1067 ? -38.275 -19.813 62.722 1.00 83.25 1067 LEU A O 1
ATOM 8570 N N . CYS A 1 1068 ? -38.634 -18.475 64.481 1.00 81.50 1068 CYS A N 1
ATOM 8571 C CA . CYS A 1 1068 ? -38.630 -17.233 63.702 1.00 81.50 1068 CYS A CA 1
ATOM 8572 C C . CYS A 1 1068 ? -37.271 -16.957 63.031 1.00 81.50 1068 CYS A C 1
ATOM 8574 O O . CYS A 1 1068 ? -37.238 -16.633 61.843 1.00 81.50 1068 CYS A O 1
ATOM 8576 N N . THR A 1 1069 ? -36.137 -17.152 63.722 1.00 80.44 1069 THR A N 1
ATOM 8577 C CA . THR A 1 1069 ? -34.802 -16.977 63.098 1.00 80.44 1069 THR A CA 1
ATOM 8578 C C . THR A 1 1069 ? -34.515 -18.000 61.993 1.00 80.44 1069 THR A C 1
ATOM 8580 O O . THR A 1 1069 ? -33.779 -17.706 61.047 1.00 80.44 1069 THR A O 1
ATOM 8583 N N . LYS A 1 1070 ? -35.105 -19.199 62.082 1.00 80.75 1070 LYS A N 1
ATOM 8584 C CA . LYS A 1 1070 ? -35.053 -20.217 61.027 1.00 80.75 1070 LYS A CA 1
ATOM 8585 C C . LYS A 1 1070 ? -35.938 -19.823 59.841 1.00 80.75 1070 LYS A C 1
ATOM 8587 O O . LYS A 1 1070 ? -35.479 -19.860 58.700 1.00 80.75 1070 LYS A O 1
ATOM 8592 N N . PHE A 1 1071 ? -37.161 -19.371 60.113 1.00 84.44 1071 PHE A N 1
ATOM 8593 C CA . PHE A 1 1071 ? -38.126 -18.938 59.105 1.00 84.44 1071 PHE A CA 1
ATOM 8594 C C . PHE A 1 1071 ? -37.656 -17.703 58.315 1.00 84.44 1071 PHE A C 1
ATOM 8596 O O . PHE A 1 1071 ? -37.834 -17.661 57.101 1.00 84.44 1071 PHE A O 1
ATOM 8603 N N . ALA A 1 1072 ? -36.947 -16.758 58.941 1.00 81.88 1072 ALA A N 1
ATOM 8604 C CA . ALA A 1 1072 ? -36.351 -15.609 58.246 1.00 81.88 1072 ALA A CA 1
ATOM 8605 C C . ALA A 1 1072 ? -35.378 -16.019 57.115 1.00 81.88 1072 ALA A C 1
ATOM 8607 O O . ALA A 1 1072 ? -35.326 -15.380 56.064 1.00 81.88 1072 ALA A O 1
ATOM 8608 N N . LYS A 1 1073 ? -34.644 -17.132 57.279 1.00 81.50 1073 LYS A N 1
ATOM 8609 C CA . LYS A 1 1073 ? -33.767 -17.680 56.224 1.00 81.50 1073 LYS A CA 1
ATOM 8610 C C . LYS A 1 1073 ? -34.567 -18.256 55.053 1.00 81.50 1073 LYS A C 1
ATOM 8612 O O . LYS A 1 1073 ? -34.128 -18.156 53.912 1.00 81.50 1073 LYS A O 1
ATOM 8617 N N . PHE A 1 1074 ? -35.734 -18.835 55.332 1.00 85.00 1074 PHE A N 1
ATOM 8618 C CA . PHE A 1 1074 ? -36.667 -19.317 54.314 1.00 85.00 1074 PHE A CA 1
ATOM 8619 C C . PHE A 1 1074 ? -37.345 -18.149 53.575 1.00 85.00 1074 PHE A C 1
ATOM 8621 O O . PHE A 1 1074 ? -37.413 -18.178 52.350 1.00 85.00 1074 PHE A O 1
ATOM 8628 N N . GLN A 1 1075 ? -37.738 -17.075 54.274 1.00 82.38 1075 GLN A N 1
ATOM 8629 C CA . GLN A 1 1075 ? -38.271 -15.857 53.643 1.00 82.38 1075 GLN A CA 1
ATOM 8630 C C . GLN A 1 1075 ? -37.300 -15.268 52.612 1.00 82.38 1075 GLN A C 1
ATOM 8632 O O . GLN A 1 1075 ? -37.706 -15.015 51.481 1.00 82.38 1075 GLN A O 1
ATOM 8637 N N . HIS A 1 1076 ? -36.012 -15.141 52.945 1.00 83.69 1076 HIS A N 1
ATOM 8638 C CA . HIS A 1 1076 ? -35.020 -14.639 51.988 1.00 83.69 1076 HIS A CA 1
ATOM 8639 C C . HIS A 1 1076 ? -34.843 -15.562 50.763 1.00 83.69 1076 HIS A C 1
ATOM 8641 O O . HIS A 1 1076 ? -34.647 -15.094 49.642 1.00 83.69 1076 HIS A O 1
ATOM 8647 N N . GLN A 1 1077 ? -34.990 -16.882 50.931 1.00 83.94 1077 GLN A N 1
ATOM 8648 C CA . GLN A 1 1077 ? -35.031 -17.802 49.788 1.00 83.94 1077 GLN A CA 1
ATOM 8649 C C . GLN A 1 1077 ? -36.279 -17.583 48.916 1.00 83.94 1077 GLN A C 1
ATOM 8651 O O . GLN A 1 1077 ? -36.173 -17.691 47.696 1.00 83.94 1077 GLN A O 1
ATOM 8656 N N . MET A 1 1078 ? -37.432 -17.222 49.495 1.00 86.25 1078 MET A N 1
ATOM 8657 C CA . MET A 1 1078 ? -38.632 -16.874 48.717 1.00 86.25 1078 MET A CA 1
ATOM 8658 C C . MET A 1 1078 ? -38.436 -15.591 47.902 1.00 86.25 1078 MET A C 1
ATOM 8660 O O . MET A 1 1078 ? -38.814 -15.567 46.735 1.00 86.25 1078 MET A O 1
ATOM 8664 N N . GLU A 1 1079 ? -37.784 -14.564 48.459 1.00 84.56 1079 GLU A N 1
ATOM 8665 C CA . GLU A 1 1079 ? -37.456 -13.320 47.738 1.00 84.56 1079 GLU A CA 1
ATOM 8666 C C . GLU A 1 1079 ? -36.608 -13.589 46.484 1.00 84.56 1079 GLU A C 1
ATOM 8668 O O . GLU A 1 1079 ? -36.916 -13.091 45.399 1.00 84.56 1079 GLU A O 1
ATOM 8673 N N . MET A 1 1080 ? -35.566 -14.419 46.613 1.00 83.81 1080 MET A N 1
ATOM 8674 C CA . MET A 1 1080 ? -34.728 -14.827 45.479 1.00 83.81 1080 MET A CA 1
ATOM 8675 C C . MET A 1 1080 ? -35.495 -15.716 44.485 1.00 83.81 1080 MET A C 1
ATOM 8677 O O . MET A 1 1080 ? -35.287 -15.611 43.277 1.00 83.81 1080 MET A O 1
ATOM 8681 N N . GLY A 1 1081 ? -36.428 -16.543 44.969 1.00 85.31 1081 GLY A N 1
ATOM 8682 C CA . GLY A 1 1081 ? -37.369 -17.289 44.131 1.00 85.31 1081 GLY A CA 1
ATOM 8683 C C . GLY A 1 1081 ? -38.242 -16.380 43.269 1.00 85.31 1081 GLY A C 1
ATOM 8684 O O . GLY A 1 1081 ? -38.311 -16.570 42.057 1.00 85.31 1081 GLY A O 1
ATOM 8685 N N . GLY A 1 1082 ? -38.839 -15.343 43.863 1.00 86.44 1082 GLY A N 1
ATOM 8686 C CA . GLY A 1 1082 ? -39.654 -14.358 43.150 1.00 86.44 1082 GLY A CA 1
ATOM 8687 C C . GLY A 1 1082 ? -38.888 -13.615 42.051 1.00 86.44 1082 GLY A C 1
ATOM 8688 O O . GLY A 1 1082 ? -39.446 -13.348 40.989 1.00 86.44 1082 GLY A O 1
ATOM 8689 N N . GLN A 1 1083 ? -37.591 -13.354 42.251 1.00 86.62 1083 GLN A N 1
ATOM 8690 C CA . GLN A 1 1083 ? -36.725 -12.792 41.205 1.00 86.62 1083 GLN A CA 1
ATOM 8691 C C . GLN A 1 1083 ? -36.535 -13.765 40.028 1.00 86.62 1083 GLN A C 1
ATOM 8693 O O . GLN A 1 1083 ? -36.613 -13.339 38.876 1.00 86.62 1083 GLN A O 1
ATOM 8698 N N . ARG A 1 1084 ? -36.356 -15.071 40.287 1.00 85.69 1084 ARG A N 1
ATOM 8699 C CA . ARG A 1 1084 ? -36.278 -16.096 39.226 1.00 85.69 1084 ARG A CA 1
ATOM 8700 C C . ARG A 1 1084 ? -37.608 -16.280 38.488 1.00 85.69 1084 ARG A C 1
ATOM 8702 O O . ARG A 1 1084 ? -37.602 -16.382 37.264 1.00 85.69 1084 ARG A O 1
ATOM 8709 N N . VAL A 1 1085 ? -38.740 -16.251 39.200 1.00 87.62 1085 VAL A N 1
ATOM 8710 C CA . VAL A 1 1085 ? -40.088 -16.255 38.595 1.00 87.62 1085 VAL A CA 1
ATOM 8711 C C . VAL A 1 1085 ? -40.254 -15.055 37.660 1.00 87.62 1085 VAL A C 1
ATOM 8713 O O . VAL A 1 1085 ? -40.636 -15.230 36.505 1.00 87.62 1085 VAL A O 1
ATOM 8716 N N . ALA A 1 1086 ? -39.900 -13.849 38.113 1.00 85.12 1086 ALA A N 1
ATOM 8717 C CA . ALA A 1 1086 ? -39.973 -12.639 37.297 1.00 85.12 1086 ALA A CA 1
ATOM 8718 C C . ALA A 1 1086 ? -39.038 -12.684 36.071 1.00 85.12 1086 ALA A C 1
ATOM 8720 O O . ALA A 1 1086 ? -39.418 -12.209 35.002 1.00 85.12 1086 ALA A O 1
ATOM 8721 N N . ALA A 1 1087 ? -37.846 -13.281 36.190 1.00 84.56 1087 ALA A N 1
ATOM 8722 C CA . ALA A 1 1087 ? -36.942 -13.489 35.057 1.00 84.56 1087 ALA A CA 1
ATOM 8723 C C . ALA A 1 1087 ? -37.551 -14.435 34.004 1.00 84.56 1087 ALA A C 1
ATOM 8725 O O . ALA A 1 1087 ? -37.581 -14.089 32.823 1.00 84.56 1087 ALA A O 1
ATOM 8726 N N . CYS A 1 1088 ? -38.125 -15.567 34.432 1.00 84.19 1088 CYS A N 1
ATOM 8727 C CA . CYS A 1 1088 ? -38.844 -16.487 33.543 1.00 84.19 1088 CYS A CA 1
ATOM 8728 C C . CYS A 1 1088 ? -40.020 -15.789 32.839 1.00 84.19 1088 CYS A C 1
ATOM 8730 O O . CYS A 1 1088 ? -40.174 -15.937 31.630 1.00 84.19 1088 CYS A O 1
ATOM 8732 N N . GLN A 1 1089 ? -40.775 -14.945 33.556 1.00 82.69 1089 GLN A N 1
ATOM 8733 C CA . GLN A 1 1089 ? -41.870 -14.156 32.978 1.00 82.69 1089 GLN A CA 1
ATOM 8734 C C . GLN A 1 1089 ? -41.392 -13.188 31.886 1.00 82.69 1089 GLN A C 1
ATOM 8736 O O . GLN A 1 1089 ? -42.083 -13.034 30.879 1.00 82.69 1089 GLN A O 1
ATOM 8741 N N . GLN A 1 1090 ? -40.227 -12.543 32.042 1.00 83.25 1090 GLN A N 1
ATOM 8742 C CA . GLN A 1 1090 ? -39.678 -11.681 30.984 1.00 83.25 1090 GLN A CA 1
ATOM 8743 C C . GLN A 1 1090 ? -39.209 -12.493 29.768 1.00 83.25 1090 GLN A C 1
ATOM 8745 O O . GLN A 1 1090 ? -39.471 -12.080 28.638 1.00 83.25 1090 GLN A O 1
ATOM 8750 N N . LEU A 1 1091 ? -38.581 -13.658 29.977 1.00 81.50 1091 LEU A N 1
ATOM 8751 C CA . LEU A 1 1091 ? -38.192 -14.561 28.888 1.00 81.50 1091 LEU A CA 1
ATOM 8752 C C . LEU A 1 1091 ? -39.427 -15.043 28.111 1.00 81.50 1091 LEU A C 1
ATOM 8754 O O . LEU A 1 1091 ? -39.516 -14.796 26.907 1.00 81.50 1091 LEU A O 1
ATOM 8758 N N . ALA A 1 1092 ? -40.420 -15.614 28.803 1.00 81.44 1092 ALA A N 1
ATOM 8759 C CA . ALA A 1 1092 ? -41.689 -16.060 28.224 1.00 81.44 1092 ALA A CA 1
ATOM 8760 C C . ALA A 1 1092 ? -42.394 -14.936 27.452 1.00 81.44 1092 ALA A C 1
ATOM 8762 O O . ALA A 1 1092 ? -42.801 -15.125 26.306 1.00 81.44 1092 ALA A O 1
ATOM 8763 N N . LYS A 1 1093 ? -42.485 -13.736 28.040 1.00 80.94 1093 LYS A N 1
ATOM 8764 C CA . LYS A 1 1093 ? -43.063 -12.567 27.372 1.00 80.94 1093 LYS A CA 1
ATOM 8765 C C . LYS A 1 1093 ? -42.299 -12.203 26.094 1.00 80.94 1093 LYS A C 1
ATOM 8767 O O . LYS A 1 1093 ? -42.933 -11.978 25.065 1.00 80.94 1093 LYS A O 1
ATOM 8772 N N . SER A 1 1094 ? -40.965 -12.176 26.134 1.00 79.69 1094 SER A N 1
ATOM 8773 C CA . SER A 1 1094 ? -40.151 -11.832 24.962 1.00 79.69 1094 SER A CA 1
ATOM 8774 C C . SER A 1 1094 ? -40.336 -12.833 23.813 1.00 79.69 1094 SER A C 1
ATOM 8776 O O . SER A 1 1094 ? -40.455 -12.421 22.659 1.00 79.69 1094 SER A O 1
ATOM 8778 N N . LEU A 1 1095 ? -40.462 -14.126 24.130 1.00 79.06 1095 LEU A N 1
ATOM 8779 C CA . LEU A 1 1095 ? -40.750 -15.197 23.175 1.00 79.06 1095 LEU A CA 1
ATOM 8780 C C . LEU A 1 1095 ? -42.140 -15.030 22.535 1.00 79.06 1095 LEU A C 1
ATOM 8782 O O . LEU A 1 1095 ? -42.274 -15.118 21.313 1.00 79.06 1095 LEU A O 1
ATOM 8786 N N . LEU A 1 1096 ? -43.163 -14.719 23.337 1.00 73.62 1096 LEU A N 1
ATOM 8787 C CA . LEU A 1 1096 ? -44.542 -14.527 22.869 1.00 73.62 1096 LEU A CA 1
ATOM 8788 C C . LEU A 1 1096 ? -44.711 -13.271 21.995 1.00 73.62 1096 LEU A C 1
ATOM 8790 O O . LEU A 1 1096 ? -45.400 -13.325 20.976 1.00 73.62 1096 LEU A O 1
ATOM 8794 N N . GLU A 1 1097 ? -44.056 -12.158 22.342 1.00 69.44 1097 GLU A N 1
ATOM 8795 C CA . GLU A 1 1097 ? -44.103 -10.915 21.552 1.00 69.44 1097 GLU A CA 1
ATOM 8796 C C . GLU A 1 1097 ? -43.466 -11.076 20.156 1.00 69.44 1097 GLU A C 1
ATOM 8798 O O . GLU A 1 1097 ? -43.908 -10.434 19.201 1.00 69.44 1097 GLU A O 1
ATOM 8803 N N . HIS A 1 1098 ? -42.471 -11.959 20.003 1.00 62.09 1098 HIS A N 1
ATOM 8804 C CA . HIS A 1 1098 ? -41.758 -12.157 18.734 1.00 62.09 1098 HIS A CA 1
ATOM 8805 C C . HIS A 1 1098 ? -42.315 -13.319 17.889 1.00 62.09 1098 HIS A C 1
ATOM 8807 O O . HIS A 1 1098 ? -42.375 -13.196 16.660 1.00 62.09 1098 HIS A O 1
ATOM 8813 N N . GLY A 1 1099 ? -42.798 -14.402 18.515 1.00 55.16 1099 GLY A N 1
ATOM 8814 C CA . GLY A 1 1099 ? -43.357 -15.579 17.827 1.00 55.16 1099 GLY A CA 1
ATOM 8815 C C . GLY A 1 1099 ? -44.612 -15.300 16.983 1.00 55.16 1099 GLY A C 1
ATOM 8816 O O . GLY A 1 1099 ? -44.890 -16.007 16.012 1.00 55.16 1099 GLY A O 1
ATOM 8817 N N . HIS A 1 1100 ? -45.337 -14.210 17.262 1.00 49.91 1100 HIS A N 1
ATOM 8818 C CA . HIS A 1 1100 ? -46.497 -13.793 16.463 1.00 49.91 1100 HIS A CA 1
ATOM 8819 C C . HIS A 1 1100 ? -46.179 -13.533 14.975 1.00 49.91 1100 HIS A C 1
ATOM 8821 O O . HIS A 1 1100 ? -47.067 -13.664 14.131 1.00 49.91 1100 HIS A O 1
ATOM 8827 N N . ASN A 1 1101 ? -44.928 -13.209 14.624 1.00 48.88 1101 ASN A N 1
ATOM 8828 C CA . ASN A 1 1101 ? -44.513 -12.978 13.233 1.00 48.88 1101 ASN A CA 1
ATOM 8829 C C . ASN A 1 1101 ? -44.137 -14.262 12.465 1.00 48.88 1101 ASN A C 1
ATOM 8831 O O . ASN A 1 1101 ? -44.042 -14.234 11.234 1.00 48.88 1101 ASN A O 1
ATOM 8835 N N . THR A 1 1102 ? -43.913 -15.379 13.162 1.00 43.78 1102 THR A N 1
ATOM 8836 C CA . THR A 1 1102 ? -43.404 -16.632 12.576 1.00 43.78 1102 THR A CA 1
ATOM 8837 C C . THR A 1 1102 ? -44.507 -17.687 12.480 1.00 43.78 1102 THR A C 1
ATOM 8839 O O . THR A 1 1102 ? -44.671 -18.302 11.422 1.00 43.78 1102 THR A O 1
ATOM 8842 N N . ALA A 1 1103 ? -45.374 -17.783 13.496 1.00 40.31 1103 ALA A N 1
ATOM 8843 C CA . ALA A 1 1103 ? -46.554 -18.655 13.506 1.00 40.31 1103 ALA A CA 1
ATOM 8844 C C . ALA A 1 1103 ? -47.456 -18.466 12.265 1.00 40.31 1103 ALA A C 1
ATOM 8846 O O . ALA A 1 1103 ? -47.917 -19.440 11.667 1.00 40.31 1103 ALA A O 1
ATOM 8847 N N . HIS A 1 1104 ? -47.633 -17.223 11.795 1.00 40.94 1104 HIS A N 1
ATOM 8848 C CA . HIS A 1 1104 ? -48.396 -16.916 10.576 1.00 40.94 1104 HIS A CA 1
ATOM 8849 C C . HIS A 1 1104 ? -47.822 -17.536 9.287 1.00 40.94 1104 HIS A C 1
ATOM 8851 O O . HIS A 1 1104 ? -48.571 -17.722 8.327 1.00 40.94 1104 HIS A O 1
ATOM 8857 N N . LYS A 1 1105 ? -46.522 -17.860 9.235 1.00 39.75 1105 LYS A N 1
ATOM 8858 C CA . LYS A 1 1105 ? -45.903 -18.546 8.087 1.00 39.75 1105 LYS A CA 1
ATOM 8859 C C . LYS A 1 1105 ? -46.099 -20.059 8.172 1.00 39.75 1105 LYS A C 1
ATOM 8861 O O . LYS A 1 1105 ? -46.452 -20.670 7.166 1.00 39.75 1105 LYS A O 1
ATOM 8866 N N . VAL A 1 1106 ? -45.928 -20.640 9.363 1.00 37.59 1106 VAL A N 1
ATOM 8867 C CA . VAL A 1 1106 ? -46.137 -22.077 9.616 1.00 37.59 1106 VAL A CA 1
ATOM 8868 C C . VAL A 1 1106 ? -47.587 -22.459 9.317 1.00 37.59 1106 VAL A C 1
ATOM 8870 O O . VAL A 1 1106 ? -47.837 -23.327 8.484 1.00 37.59 1106 VAL A O 1
ATOM 8873 N N . HIS A 1 1107 ? -48.549 -21.738 9.898 1.00 33.38 1107 HIS A N 1
ATOM 8874 C CA . HIS A 1 1107 ? -49.972 -22.059 9.767 1.00 33.38 1107 HIS A CA 1
ATOM 8875 C C . HIS A 1 1107 ? -50.483 -21.939 8.319 1.00 33.38 1107 HIS A C 1
ATOM 8877 O O . HIS A 1 1107 ? -51.305 -22.739 7.880 1.00 33.38 1107 HIS A O 1
ATOM 8883 N N . ARG A 1 1108 ? -49.941 -20.995 7.534 1.00 32.03 1108 ARG A N 1
ATOM 8884 C CA . ARG A 1 1108 ? -50.250 -20.855 6.100 1.00 32.03 1108 ARG A CA 1
ATOM 8885 C C . ARG A 1 1108 ? -49.749 -22.050 5.287 1.00 32.03 1108 ARG A C 1
ATOM 8887 O O . ARG A 1 1108 ? -50.497 -22.605 4.494 1.00 32.03 1108 ARG A O 1
ATOM 8894 N N . LYS A 1 1109 ? -48.510 -22.481 5.534 1.00 34.62 1109 LYS A N 1
ATOM 8895 C CA . LYS A 1 1109 ? -47.892 -23.634 4.861 1.00 34.62 1109 LYS A CA 1
ATOM 8896 C C . LYS A 1 1109 ? -48.572 -24.955 5.248 1.00 34.62 1109 LYS A C 1
ATOM 8898 O O . LYS A 1 1109 ? -48.631 -25.873 4.443 1.00 34.62 1109 LYS A O 1
ATOM 8903 N N . GLN A 1 1110 ? -49.123 -25.025 6.461 1.00 30.73 1110 GLN A N 1
ATOM 8904 C CA . GLN A 1 1110 ? -49.915 -26.152 6.955 1.00 30.73 1110 GLN A CA 1
ATOM 8905 C C . GLN A 1 1110 ? -51.322 -26.205 6.327 1.00 30.73 1110 GLN A C 1
ATOM 8907 O O . GLN A 1 1110 ? -51.839 -27.294 6.106 1.00 30.73 1110 GLN A O 1
ATOM 8912 N N . GLN A 1 1111 ? -51.914 -25.054 5.975 1.00 34.81 1111 GLN A N 1
ATOM 8913 C CA . GLN A 1 1111 ? -53.148 -24.968 5.173 1.00 34.81 1111 GLN A CA 1
ATOM 8914 C C . GLN A 1 1111 ? -52.925 -25.211 3.670 1.00 34.81 1111 GLN A C 1
ATOM 8916 O O . GLN A 1 1111 ? -53.850 -25.616 2.980 1.00 34.81 1111 GLN A O 1
ATOM 8921 N N . GLU A 1 1112 ? -51.710 -25.001 3.157 1.00 32.94 1112 GLU A N 1
ATOM 8922 C CA . GLU A 1 1112 ? -51.312 -25.358 1.782 1.00 32.94 1112 GLU A CA 1
ATOM 8923 C C . GLU A 1 1112 ? -50.960 -26.859 1.625 1.00 32.94 1112 GLU A C 1
ATOM 8925 O O . GLU A 1 1112 ? -50.597 -27.300 0.534 1.00 32.94 1112 GLU A O 1
ATOM 8930 N N . LEU A 1 1113 ? -51.075 -27.648 2.705 1.00 32.06 1113 LEU A N 1
ATOM 8931 C CA . LEU A 1 1113 ? -50.817 -29.096 2.766 1.00 32.06 1113 LEU A CA 1
ATOM 8932 C C . LEU A 1 1113 ? -52.033 -29.908 3.278 1.00 32.06 1113 LEU A C 1
ATOM 8934 O O . LEU A 1 1113 ? -51.868 -31.054 3.704 1.00 32.06 1113 LEU A O 1
ATOM 8938 N N . GLN A 1 1114 ? -53.239 -29.325 3.225 1.00 29.66 1114 GLN A N 1
ATOM 8939 C CA . GLN A 1 1114 ? -54.537 -29.971 3.494 1.00 29.66 1114 GLN A CA 1
ATOM 8940 C C . GLN A 1 1114 ? -55.459 -29.892 2.270 1.00 29.66 1114 GLN A C 1
ATOM 8942 O O . GLN A 1 1114 ? -56.238 -30.854 2.090 1.00 29.66 1114 GLN A O 1
#

Secondary structure (DSSP, 8-state):
-----------------------------------------------------------PPPP----------------------------------------------HHHHHHHHHHHHHHHHHHHHHHHHHHHHHHHHHHHHHHHHHHHHHHHHHHHHHHHHHT----GGGHHHHHHHHHHHHHHHHHHHHHHHHHHHHHHHHHHH-TTTHHHHHHHHHHHHHHHHHHHHHHHHHHTTTGGGTHHHHHHHHHHHHHHHHHHHHHHHHTTSS---HHHHHHHHHHHHHHHHHHHHHHHHHHHHHHHHTT-GGGHHHHHHHHHHHHHHHHHHHHHHHHHHHHHHHHHHHHHHHHHHHHHHHHHHHHHHHHHS-----SHHHHHHHHHHHHHHHHHHHHHHHHHHHHHHHHHHHHTS--TTHHHHHHHHHHHHHHHHHHHHHHHHHHHHHHHHHHHHHHHHHHHHHHHHHHHHHHHTT-----SSHHHHHHHHHHHHHHHHHHHHHHHHHHHHHHHHHHHHHTT-TTHHHHHHHHHHHHHHHHHHHHHHHHHHHHHHHHHHHHHHHHHHHHHHHHHHHHHHHHTS---S-HHHHHHHHHHHHHHHHHHHHHHHHHHHHHHHHHHHHHH-GGGHHHHHHHHHHHHHHHHHHHHHHHHHHHHHHHHHHHHHHHHHHHHHHHHTT--------------------------------------HHHHHHHHHHHHHHHHHHHTT-----SSHHHHHHHHHHHHHHHHHHHHHHHHHHHHHHHHHHS-S-HHHHHHHHHHHHHHHHHHHHHHHHHHHHHHHHHHHHHHHHHHHHHHHHHHHS----GGGGGG-GGGHHHHHHHHHHHHHHHHHHHHHHHHHHHHHHHHHHTT-TTHHHHHHHHHHHHHHHHHHHHHHHHHHHHHHHHHHHHHHHHHHHHHHHHHHHHHHHHH-----SSHHHHHHHHHHHHHHHHHHHHHHHHHHHHHHHHHHT-STT--HHHHHHHHHHHHHHHHHHHHHHHHHHHHHHHHHHHHHHHHHHHHHHHHHHHHHHHHH-----SSHHHHHHHHHHHHHHHHHHHHHHHHHHHHHHHHHHHHHHHHHHHHHHHHHHHTT-

pLDDT: mean 72.39, std 20.36, range [22.42, 94.88]

InterPro domains:
  IPR002017 Spectrin repeat [PF00435] (144-242)
  IPR002017 Spectrin repeat [PF00435] (349-450)
  IPR002017 Spectrin repeat [PF00435] (455-557)
  IPR002017 Spectrin repeat [PF00435] (561-663)
  IPR002017 Spectrin repeat [PF00435] (820-921)
  IPR002017 Spectrin repeat [PF00435] (926-1025)
  IPR002017 Spectrin repeat [PF00435] (1029-1113)
  IPR018159 Spectrin/alpha-actinin [SM00150] (145-243)
  IPR018159 Spectrin/alpha-actinin [SM00150] (351-451)
  IPR018159 Spectrin/alpha-actinin [SM00150] (457-557)
  IPR018159 Spectrin/alpha-actinin [SM00150] (563-662)
  IPR018159 Spectrin/alpha-actinin [SM00150] (720-815)
  IPR018159 Spectrin/alpha-actinin [SM00150] (821-921)
  IPR018159 Spectrin/alpha-actinin [SM00150] (927-1025)
  IPR018159 Spectrin/alpha-actinin [SM00150] (1031-1114)
  IPR018159 Spectrin/alpha-actinin [cd00176] (108-246)
  IPR018159 Spectrin/alpha-actinin [cd00176] (455-665)
  IPR018159 Spectrin/alpha-actinin [cd00176] (561-817)
  IPR018159 Spectrin/alpha-actinin [cd00176] (819-1025)

Organism: Marmota monax (NCBI:txid9995)

Radius of gyration: 71.72 Å; Cα contacts (8 Å, |Δi|>4): 514; chains: 1; bounding box: 186×112×221 Å

Solvent-accessible surface area (backbone atoms only — not comparable to full-atom values): 65422 Å² total; per-residue (Å²): 131,90,83,89,88,83,83,89,88,80,89,87,83,89,85,86,91,89,84,91,79,90,87,82,89,79,91,88,86,88,88,87,90,85,89,85,83,90,86,90,89,88,80,84,90,84,83,88,81,90,85,82,91,79,82,95,76,91,82,84,82,84,86,78,85,90,78,86,86,89,81,84,86,86,90,82,87,83,88,87,82,87,87,92,84,88,81,88,90,83,89,91,89,90,83,82,86,84,89,76,86,86,79,69,80,85,71,91,49,68,63,60,54,50,52,52,52,51,51,51,50,52,52,48,54,55,42,47,54,52,48,53,54,54,47,51,55,47,53,52,38,45,51,55,40,40,49,58,51,52,50,53,55,50,50,56,49,53,55,53,54,52,59,64,60,76,75,70,80,92,56,88,86,44,52,65,60,48,47,47,52,51,48,52,45,52,44,53,50,49,54,49,45,51,50,48,52,48,51,52,53,47,43,58,51,42,36,70,75,41,63,90,52,26,80,58,47,53,56,57,55,51,59,48,49,65,53,53,62,57,49,58,56,62,52,64,69,61,49,81,80,44,59,87,70,46,60,72,56,50,56,59,50,57,52,53,51,56,50,49,55,54,50,52,52,41,53,56,53,70,68,59,79,84,63,93,48,70,68,50,53,54,48,52,56,50,50,53,52,50,51,64,50,49,54,56,50,53,66,45,51,63,64,48,51,59,61,50,38,77,74,44,72,90,56,40,70,66,54,56,56,54,57,49,52,54,56,54,55,51,52,52,45,57,53,52,52,52,52,53,52,48,56,58,48,54,53,50,50,49,55,50,52,57,51,52,51,52,52,52,49,57,49,47,54,56,48,44,51,65,48,67,56,88,76,80,79,82,47,74,68,51,45,52,51,50,51,50,57,47,49,56,52,48,54,56,52,55,64,48,50,57,52,50,53,53,51,47,54,49,53,52,62,53,48,72,45,94,48,99,57,32,68,61,48,63,45,51,52,50,50,51,59,47,49,56,52,48,45,50,51,46,47,54,50,40,52,48,53,52,52,51,51,52,51,53,50,51,54,48,51,56,49,52,53,50,50,50,53,37,52,54,52,39,55,63,51,61,61,83,84,42,53,93,44,50,66,46,9,50,49,55,44,50,53,49,55,58,49,50,56,54,51,54,55,52,48,55,50,54,51,50,50,51,52,52,46,50,52,48,45,70,71,66,41,89,62,34,67,62,46,51,52,52,50,50,49,49,51,56,47,48,51,54,36,52,53,41,45,54,50,46,52,51,50,26,52,52,38,26,55,50,35,48,49,54,48,55,56,49,54,53,50,52,51,50,51,54,53,40,62,61,46,70,58,75,87,70,92,51,70,90,48,47,75,55,49,46,63,49,48,62,46,53,52,52,49,50,63,63,48,47,56,58,55,54,50,52,52,47,54,48,59,53,44,49,78,75,36,77,94,46,35,69,64,51,51,53,48,52,51,53,54,50,52,53,50,55,50,44,52,50,45,42,49,58,43,48,53,51,51,50,50,51,50,51,48,51,52,50,50,54,52,47,52,53,48,61,63,51,73,78,61,92,70,82,90,85,85,86,84,90,81,91,84,91,87,87,89,83,90,84,86,91,83,91,84,91,87,82,82,89,88,85,89,83,89,87,88,68,72,72,58,59,58,52,48,54,55,48,50,53,50,52,50,50,59,48,58,73,64,58,84,80,75,54,92,44,64,71,48,38,55,50,49,51,53,52,49,52,51,54,51,52,51,48,50,61,47,49,55,52,49,52,53,52,52,57,52,47,75,75,61,80,92,60,68,72,61,54,53,52,52,50,51,51,54,50,49,53,52,51,53,54,49,50,55,51,53,50,50,52,53,51,50,51,49,48,53,50,49,52,50,52,55,52,55,52,51,54,47,52,52,50,67,70,70,45,81,92,68,67,78,83,60,55,87,77,46,54,93,48,29,68,62,52,46,50,56,49,53,52,51,56,50,52,50,65,63,45,49,69,52,54,54,50,53,41,54,48,37,54,49,47,38,65,75,68,43,96,59,25,66,61,39,52,51,53,41,50,49,48,54,47,52,49,50,52,44,53,50,54,48,52,52,51,52,52,56,38,51,52,36,43,53,51,48,54,49,55,50,57,52,51,55,49,49,51,49,50,63,68,46,42,60,72,30,68,52,85,82,46,56,94,48,55,67,51,14,51,55,49,47,56,55,47,51,53,54,51,52,52,48,54,55,52,51,62,47,48,55,55,48,52,53,50,51,59,78,56,66,56,100,84,47,64,72,65,55,61,57,48,55,56,48,49,52,51,53,51,51,54,45,49,53,32,38,59,49,42,54,49,55,28,56,50,50,35,52,48,42,53,41,57,50,54,50,51,64,44,49,54,48,50,56,51,51,51,52,54,71,70,70,67,77,81,64,56,90,48,52,70,51,28,54,52,51,49,65,54,46,54,58,52,51,56,52,48,56,55,46,52,52,52,54,52,49,51,51,51,46,52,49,55,51,57,73,55,45,66,74,50,53,63,56,55,57,51,56,55,62,75,72,112

Sequence (1114 aa):
MQEEPSECWSRIDEETIGRPQNGSQILATPASQHPCPQGQMHFASKGPRLTWLSEVALDTPELKDWGECQAKVPISHGMDQDPQVVSSLSPPGKGPSMALSDESDLDFDPNTILQTQDHLNQDYESLRALAELRRARLEEAVALFGFYHSCGELQSWLEEQTVLFQMLQLQANDLEIMQSKYKNFLFALAVRKGHWAEINSSAEQLKQRCPGDSTKIQRQQEDLHQRWGQLEALKKEKGLQLAHSMEVRSFLQEYGHTQAQLQDVLLQLEALELESSEASHCALQLSQQKVLVLEKRIHYLQRVAVKVEELGPAESQGLQEQMGMLQGLLKKAQGQVTQQNRVRAEARAWQSFLKESQQLLLWAEGIQARLCHEEELVDTASGQRLLKKHGELQEEIHLQQERLQQLEAQGMTMAALDSPHSQEVASALRLLGHCGQELKAAWEQRQQRLWEGLQLHRFSQEVDGFIATCANHKAFLCLDNLGEDVREAQSLLQQHQAFGWLLGTLHLQAEALQAHGKKLVQNKHPAAPRVREKLQSVQVQWTRVQERSEQRRGQLLASLQLQEWKQDVVELMLWMEEKWSVAAREPSQVPSSILRKLRRHEAVERELIATRGHMEDLQQAGRELLCSIPHAQEDIQSRLQGLGHKWEELNRKMAERGDALQQARQQEQLLGLLQQIEHGFTHQKARVALLFPCVVNNLSPPERKKHEGPGNSVWALQVGDDSDRSLDAKEKMEQLEGVLKSAEMGSNLCSIRRLQKQHCQLENERQALGSKMATLISQAHSVVTSQTILEEIQKYQQRFKSLQSHLATQCLQLQASVELYAFDHLSNLELTWVAEHMPRTSPTSYTQCWDSAQSLQHKHKELQAELRAHQGQVQRVLCSGQNLAASGHPHAQRIREQCKELEGCWAELEQACEVQSHCLQQAIAFQQYFLHASELEGWVEEKRPLASSQDYGRDEAATLELIRKHQVLQEELALHLSSMEKLDQKAQTLSGPEAPEQLGVMQERLRKQLWVLQELVVSRGRELEWTLKLHEFMREAEDLKSWLASQKQVARREESLGENYEHVLHLCTKFAKFQHQMEMGGQRVAACQQLAKSLLEHGHNTAHKVHRKQQELQ

Mean predicted aligned error: 23.6 Å